Protein AF-0000000075182488 (afdb_homodimer)

pLDDT: mean 93.09, std 9.81, range [26.95, 98.88]

Organism: Armillaria gallica (NCBI:txid47427)

Foldseek 3Di:
DPPPPPPLFADDDDDAFDQWDWWAFQLGAIKIWGADPRKIWIDDDPWIKIWAFDPDKDWPPQPPPDDPVPTDIDTETEIDTPDADDLQNVLVVVVVVCSNVVQDFKHKYAYDPPHPCSVVNLCLCPVQVQWADRDPVCRRIIIGGQLSSLLVRSPDVCRNQFRDQPDDPVCPPDPDDDDFDWDFDDDPQATDIAGDFTADDDQQAWGGWAIDRRVRWIKTKGFHDCVDPVSVVLALQQCQDPVNCVFPVQHDDSVSSVVVSVVQNVDRFKTKIFIDINRHTFWMKMKGQPNNPSCCRFVHDADRLEMEMDIDGRHPVQDDLSSVLQVVLRVVSSSCNSDVPHFKYKYWTAPPDPCVSSCRHRAQWDQDDWGDDPVGITTIIIDGSVSSSNRRDRD/DPPPPPPLFADDDDDAFDQWDWWAFQLGAIKIWGADPRKIWIDDDPWIKIWAFDPDKDWPPQPPPDDPVPTDIDTETEIDTPDADDLQNVLVVVVVVCVNVVQDFKHKYAYDPPHPCSVVNLCLCPVQVQWADRDPVCRRIIIGGQLSSLLVRSPDPCRNQFRDQPPDPVCPPDPDDDDFDWDWDDDPQATDIAGDFGADPDQQAWGGWAIDRRVRWIKTKGFHDCVDPVSVVLALQQCQDPVNCVFPVQHDDSVSSVVVSVVQNVDRFKTKIFIDINRHTFWMKMKGQPNNPSNCRFVHDADRLEMEMDIDGRHPVQDDLSSVLQVVLRVVSSSCNSDVPHFKYKYWTAPPDPCVSSCRHRAQWDQDDWGDDPVGITTIIIDGSVSSSNRRDRD

Sequence (790 aa):
MSSTTTPVGYRAERFVTPAEQTFKLPDGSSVNSVDTEGVIAVTSDNSVITFAPQERVVRVSPYGIVNDDREVSEAVLLISSTTPVTTRDLWVSVYALWLRRNEEDVVPVVIDEKLSNAGELQNYFTHTGLGYVPDASNPTTLLLSRPAFWQSAGAPHGLSWLRDPVPSPTLAPLPSLFPYVQSFTRGPHVLTTHPLRPPKPAPGAVIYSRYIACLGELLTFTHIDASNPAHFEAYTRWQNSDRVNVGWREKGDDEHHRAYLKDRLADLHIMGFIVSWNGEAAGYGEMSWVKEDPMGTYVGGLGDYDQGTHLLVGEEKFRGRQRFTAIMTSMKHMCFLREPRTEVVVGEPRADLPIIPRLIAYLPQEFNREFELPHKRAVYFVLRRERFFQAAMLYMSSTTTPVGYRAERFVTPAEQTFKLPDGSSVNSVDTEGVIAVTSDNSVITFAPQERVVRVSPYGIVNDDREVSEAVLLISSTTPVTTRDLWVSVYALWLRRNEEDVVPVVIDEKLSNAGELQNYFTHTGLGYVPDASNPTTLLLSRPAFWQSAGAPHGLSWLRDPVPSPTLAPLPSLFPYVQSFTRGPHVLTTHPLRPPKPAPGAVIYSRYIACLGELLTFTHIDASNPAHFEAYTRWQNSDRVNVGWREKGDDEHHRAYLKDRLADLHIMGFIVSWNGEAAGYGEMSWVKEDPMGTYVGGLGDYDQGTHLLVGEEKFRGRQRFTAIMTSMKHMCFLREPRTEVVVGEPRADLPIIPRLIAYLPQEFNREFELPHKRAVYFVLRRERFFQAAMLY

Radius of gyration: 27.89 Å; Cα contacts (8 Å, |Δi|>4): 1580; chains: 2; bounding box: 76×80×60 Å

Structure (mmCIF, N/CA/C/O backbone):
data_AF-0000000075182488-model_v1
#
loop_
_entity.id
_entity.type
_entity.pdbx_description
1 polymer 'Acyltransferase MbtK/IucB-like conserved domain-containing protein'
#
loop_
_atom_site.group_PDB
_atom_site.id
_atom_site.type_symbol
_atom_site.label_atom_id
_atom_site.label_alt_id
_atom_site.label_comp_id
_atom_site.label_asym_id
_atom_site.label_entity_id
_atom_site.label_seq_id
_atom_site.pdbx_PDB_ins_code
_atom_site.Cartn_x
_atom_site.Cartn_y
_atom_site.Cartn_z
_atom_site.occupancy
_atom_site.B_iso_or_equiv
_atom_site.auth_seq_id
_atom_site.auth_comp_id
_atom_site.auth_asym_id
_atom_site.auth_atom_id
_atom_site.pdbx_PDB_model_num
ATOM 1 N N . MET A 1 1 ? 28.125 44.406 -16.016 1 27.44 1 MET A N 1
ATOM 2 C CA . MET A 1 1 ? 27.125 44.406 -14.938 1 27.44 1 MET A CA 1
ATOM 3 C C . MET A 1 1 ? 26.328 43.125 -14.945 1 27.44 1 MET A C 1
ATOM 5 O O . MET A 1 1 ? 25.391 42.969 -15.727 1 27.44 1 MET A O 1
ATOM 9 N N . SER A 1 2 ? 26.953 41.938 -14.789 1 29.91 2 SER A N 1
ATOM 10 C CA . SER A 1 2 ? 26.5 40.562 -14.961 1 29.91 2 SER A CA 1
ATOM 11 C C . SER A 1 2 ? 25.281 40.281 -14.078 1 29.91 2 SER A C 1
ATOM 13 O O . SER A 1 2 ? 25.375 40.375 -12.852 1 29.91 2 SER A O 1
ATOM 15 N N . SER A 1 3 ? 24.094 40.75 -14.5 1 34.66 3 SER A N 1
ATOM 16 C CA . SER A 1 3 ? 22.828 40.594 -13.797 1 34.66 3 SER A CA 1
ATOM 17 C C . SER A 1 3 ? 22.625 39.156 -13.312 1 34.66 3 SER A C 1
ATOM 19 O O . SER A 1 3 ? 22.625 38.219 -14.109 1 34.66 3 SER A O 1
ATOM 21 N N . THR A 1 4 ? 23.266 38.688 -12.266 1 39.47 4 THR A N 1
ATOM 22 C CA . THR A 1 4 ? 23.062 37.406 -11.609 1 39.47 4 THR A CA 1
ATOM 23 C C . THR A 1 4 ? 21.562 37.094 -11.508 1 39.47 4 THR A C 1
ATOM 25 O O . THR A 1 4 ? 20.859 37.656 -10.68 1 39.47 4 THR A O 1
ATOM 28 N N . THR A 1 5 ? 20.844 36.938 -12.617 1 42.41 5 THR A N 1
ATOM 29 C CA . THR A 1 5 ? 19.453 36.5 -12.688 1 42.41 5 THR A CA 1
ATOM 30 C C . THR A 1 5 ? 19.188 35.344 -11.734 1 42.41 5 THR A C 1
ATOM 32 O O . THR A 1 5 ? 19.797 34.281 -11.867 1 42.41 5 THR A O 1
ATOM 35 N N . THR A 1 6 ? 18.906 35.594 -10.469 1 49.25 6 THR A N 1
ATOM 36 C CA . THR A 1 6 ? 18.484 34.656 -9.445 1 49.25 6 THR A CA 1
ATOM 37 C C . THR A 1 6 ? 17.562 33.594 -10.031 1 49.25 6 THR A C 1
ATOM 39 O O . THR A 1 6 ? 16.562 33.906 -10.672 1 49.25 6 THR A O 1
ATOM 42 N N . PRO A 1 7 ? 18.109 32.438 -10.273 1 51.47 7 PRO A N 1
ATOM 43 C CA . PRO A 1 7 ? 17.297 31.375 -10.875 1 51.47 7 PRO A CA 1
ATOM 44 C C . PRO A 1 7 ? 15.883 31.312 -10.281 1 51.47 7 PRO A C 1
ATOM 46 O O . PRO A 1 7 ? 15.711 31.391 -9.062 1 51.47 7 PRO A O 1
ATOM 49 N N . VAL A 1 8 ? 14.781 31.641 -11.055 1 67.25 8 VAL A N 1
ATOM 50 C CA . VAL A 1 8 ? 13.336 31.734 -10.852 1 67.25 8 VAL A CA 1
ATOM 51 C C . VAL A 1 8 ? 12.766 30.344 -10.57 1 67.25 8 VAL A C 1
ATOM 53 O O . VAL A 1 8 ? 12.656 29.516 -11.477 1 67.25 8 VAL A O 1
ATOM 56 N N . GLY A 1 9 ? 13.32 29.5 -9.461 1 83.62 9 GLY A N 1
ATOM 57 C CA . GLY A 1 9 ? 12.711 28.219 -9.133 1 83.62 9 GLY A CA 1
ATOM 58 C C . GLY A 1 9 ? 13.18 27.656 -7.809 1 83.62 9 GLY A C 1
ATOM 59 O O . GLY A 1 9 ? 13.781 28.359 -7 1 83.62 9 GLY A O 1
ATOM 60 N N . TYR A 1 10 ? 12.859 26.516 -7.52 1 90.56 10 TYR A N 1
ATOM 61 C CA . TYR A 1 10 ? 13.156 25.844 -6.262 1 90.56 10 TYR A CA 1
ATOM 62 C C . TYR A 1 10 ? 14.625 25.438 -6.195 1 90.56 10 TYR A C 1
ATOM 64 O O . TYR A 1 10 ? 15.156 24.844 -7.145 1 90.56 10 TYR A O 1
ATOM 72 N N . ARG A 1 11 ? 15.281 25.812 -5.16 1 84.25 11 ARG A N 1
ATOM 73 C CA . ARG A 1 11 ? 16.609 25.328 -4.781 1 84.25 11 ARG A CA 1
ATOM 74 C C . ARG A 1 11 ? 16.656 24.969 -3.299 1 84.25 11 ARG A C 1
ATOM 76 O O . ARG A 1 11 ? 16.375 25.812 -2.443 1 84.25 11 ARG A O 1
ATOM 83 N N . ALA A 1 12 ? 17.062 23.797 -3.08 1 87.62 12 ALA A N 1
ATOM 84 C CA . ALA A 1 12 ? 17.156 23.375 -1.687 1 87.62 12 ALA A CA 1
ATOM 85 C C . ALA A 1 12 ? 18.25 24.141 -0.945 1 87.62 12 ALA A C 1
ATOM 87 O O . ALA A 1 12 ? 19.328 24.375 -1.492 1 87.62 12 ALA A O 1
ATOM 88 N N . GLU A 1 13 ? 17.891 24.531 0.187 1 86.38 13 GLU A N 1
ATOM 89 C CA . GLU A 1 13 ? 18.922 25.125 1.035 1 86.38 13 GLU A CA 1
ATOM 90 C C . GLU A 1 13 ? 19.844 24.062 1.603 1 86.38 13 GLU A C 1
ATOM 92 O O . GLU A 1 13 ? 19.406 23 2.021 1 86.38 13 GLU A O 1
ATOM 97 N N . ARG A 1 14 ? 21.078 24.422 1.642 1 85.31 14 ARG A N 1
ATOM 98 C CA . ARG A 1 14 ? 22.062 23.453 2.127 1 85.31 14 ARG A CA 1
ATOM 99 C C . ARG A 1 14 ? 22.109 23.453 3.65 1 85.31 14 ARG A C 1
ATOM 101 O O . ARG A 1 14 ? 22.062 24.5 4.281 1 85.31 14 ARG A O 1
ATOM 108 N N . PHE A 1 15 ? 22.094 22.312 4.148 1 90.38 15 PHE A N 1
ATOM 109 C CA . PHE A 1 15 ? 22.281 22.125 5.582 1 90.38 15 PHE A CA 1
ATOM 110 C C . PHE A 1 15 ? 23.469 21.219 5.852 1 90.38 15 PHE A C 1
ATOM 112 O O . PHE A 1 15 ? 23.5 20.078 5.395 1 90.38 15 PHE A O 1
ATOM 119 N N . VAL A 1 16 ? 24.406 21.766 6.551 1 92.94 16 VAL A N 1
ATOM 120 C CA . VAL A 1 16 ? 25.578 20.969 6.953 1 92.94 16 VAL A CA 1
ATOM 121 C C . VAL A 1 16 ? 25.453 20.594 8.422 1 92.94 16 VAL A C 1
ATOM 123 O O . VAL A 1 16 ? 25.438 21.469 9.297 1 92.94 16 VAL A O 1
ATOM 126 N N . THR A 1 17 ? 25.328 19.359 8.656 1 93.25 17 THR A N 1
ATOM 127 C CA . THR A 1 17 ? 25.25 18.875 10.031 1 93.25 17 THR A CA 1
ATOM 128 C C . THR A 1 17 ? 26.547 19.172 10.781 1 93.25 17 THR A C 1
ATOM 130 O O . THR A 1 17 ? 27.641 18.922 10.273 1 93.25 17 THR A O 1
ATOM 133 N N . PRO A 1 18 ? 26.422 19.688 12 1 95.25 18 PRO A N 1
ATOM 134 C CA . PRO A 1 18 ? 27.641 19.922 12.789 1 95.25 18 PRO A CA 1
ATOM 135 C C . PRO A 1 18 ? 28.406 18.641 13.109 1 95.25 18 PRO A C 1
ATOM 137 O O . PRO A 1 18 ? 27.844 17.547 13.008 1 95.25 18 PRO A O 1
ATOM 140 N N . ALA A 1 19 ? 29.641 18.828 13.477 1 96.5 19 ALA A N 1
ATOM 141 C CA . ALA A 1 19 ? 30.5 17.688 13.766 1 96.5 19 ALA A CA 1
ATOM 142 C C . ALA A 1 19 ? 29.859 16.781 14.82 1 96.5 19 ALA A C 1
ATOM 144 O O . ALA A 1 19 ? 29.969 15.555 14.734 1 96.5 19 ALA A O 1
ATOM 145 N N . GLU A 1 20 ? 29.297 17.359 15.781 1 97.19 20 GLU A N 1
ATOM 146 C CA . GLU A 1 20 ? 28.484 16.641 16.766 1 97.19 20 GLU A CA 1
ATOM 147 C C . GLU A 1 20 ? 27.047 17.156 16.781 1 97.19 20 GLU A C 1
ATOM 149 O O . GLU A 1 20 ? 26.828 18.359 16.812 1 97.19 20 GLU A O 1
ATOM 154 N N . GLN A 1 21 ? 26.141 16.234 16.703 1 95.88 21 GLN A N 1
ATOM 155 C CA . GLN A 1 21 ? 24.719 16.609 16.688 1 95.88 21 GLN A CA 1
ATOM 156 C C . GLN A 1 21 ? 23.891 15.625 17.5 1 95.88 21 GLN A C 1
ATOM 158 O O . GLN A 1 21 ? 24.078 14.406 17.422 1 95.88 21 GLN A O 1
ATOM 163 N N . THR A 1 22 ? 23.094 16.172 18.344 1 97.19 22 THR A N 1
ATOM 164 C CA . THR A 1 22 ? 22.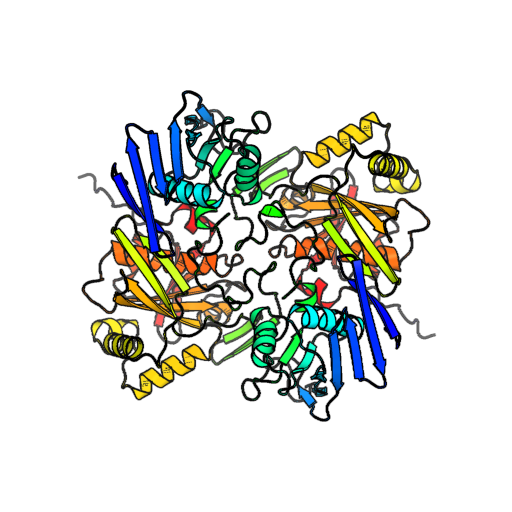047 15.383 18.984 1 97.19 22 THR A CA 1
ATOM 165 C C . THR A 1 22 ? 20.688 15.719 18.375 1 97.19 22 THR A C 1
ATOM 167 O O . THR A 1 22 ? 20.359 16.891 18.172 1 97.19 22 THR A O 1
ATOM 170 N N . PHE A 1 23 ? 19.938 14.742 17.984 1 97.44 23 PHE A N 1
ATOM 171 C CA . PHE A 1 23 ? 18.609 14.961 17.422 1 97.44 23 PHE A CA 1
ATOM 172 C C . PHE A 1 23 ? 17.609 14.016 18.047 1 97.44 23 PHE A C 1
ATOM 174 O O . PHE A 1 23 ? 17.969 13.086 18.781 1 97.44 23 PHE A O 1
ATOM 181 N N . LYS A 1 24 ? 16.328 14.289 17.812 1 97.62 24 LYS A N 1
ATOM 182 C CA . LYS A 1 24 ? 15.25 13.492 18.375 1 97.62 24 LYS A CA 1
ATOM 183 C C . LYS A 1 24 ? 14.602 12.609 17.312 1 97.62 24 LYS A C 1
ATOM 185 O O . LYS A 1 24 ? 14.422 13.039 16.172 1 97.62 24 LYS A O 1
ATOM 190 N N . LEU A 1 25 ? 14.289 11.414 17.719 1 97.56 25 LEU A N 1
ATOM 191 C CA . LEU A 1 25 ? 13.469 10.523 16.906 1 97.56 25 LEU A CA 1
ATOM 192 C C . LEU A 1 25 ? 11.992 10.891 17.016 1 97.56 25 LEU A C 1
ATOM 194 O O . LEU A 1 25 ? 11.617 11.703 17.875 1 97.56 25 LEU A O 1
ATOM 198 N N . PRO A 1 26 ? 11.133 10.344 16.172 1 95.75 26 PRO A N 1
ATOM 199 C CA . PRO A 1 26 ? 9.711 10.695 16.203 1 95.75 26 PRO A CA 1
ATOM 200 C C . PRO A 1 26 ? 9.055 10.43 17.547 1 95.75 26 PRO A C 1
ATOM 202 O O . PRO A 1 26 ? 8.07 11.078 17.906 1 95.75 26 PRO A O 1
ATOM 205 N N . ASP A 1 27 ? 9.586 9.477 18.312 1 94.12 27 ASP A N 1
ATOM 206 C CA . ASP A 1 27 ? 9.008 9.156 19.609 1 94.12 27 ASP A CA 1
ATOM 207 C C . ASP A 1 27 ? 9.586 10.031 20.703 1 94.12 27 ASP A C 1
ATOM 209 O O . ASP A 1 27 ? 9.281 9.852 21.891 1 94.12 27 ASP A O 1
ATOM 213 N N . GLY A 1 28 ? 10.484 10.891 20.359 1 95.06 28 GLY A N 1
ATOM 214 C CA . GLY A 1 28 ? 11.039 11.844 21.312 1 95.06 28 GLY A CA 1
ATOM 215 C C . GLY A 1 28 ? 12.375 11.414 21.875 1 95.06 28 GLY A C 1
ATOM 216 O O . GLY A 1 28 ? 13.047 12.195 22.547 1 95.06 28 GLY A O 1
ATOM 217 N N . SER A 1 29 ? 12.789 10.219 21.609 1 96 29 SER A N 1
ATOM 218 C CA . SER A 1 29 ? 14.078 9.766 22.125 1 96 29 SER A CA 1
ATOM 219 C C . SER A 1 29 ? 15.227 10.453 21.406 1 96 29 SER A C 1
ATOM 221 O O . SER A 1 29 ? 15.086 10.875 20.25 1 96 29 SER A O 1
ATOM 223 N N . SER A 1 30 ? 16.328 10.516 22.094 1 97 30 SER A N 1
ATOM 224 C CA . SER A 1 30 ? 17.469 11.266 21.562 1 97 30 SER A CA 1
ATOM 225 C C . SER A 1 30 ? 18.531 10.328 20.984 1 97 30 SER A C 1
ATOM 227 O O . SER A 1 30 ? 18.734 9.227 21.484 1 97 30 SER A O 1
ATOM 229 N N . VAL A 1 31 ? 19.188 10.766 19.969 1 97.94 31 VAL A N 1
ATOM 230 C CA . VAL A 1 31 ? 20.281 10.078 19.312 1 97.94 31 VAL A CA 1
ATOM 231 C C . VAL A 1 31 ? 21.453 11.047 19.109 1 97.94 31 VAL A C 1
ATOM 233 O O . VAL A 1 31 ? 21.25 12.203 18.719 1 97.94 31 VAL A O 1
ATOM 236 N N . ASN A 1 32 ? 22.609 10.602 19.422 1 98.06 32 ASN A N 1
ATOM 237 C CA . ASN A 1 32 ? 23.797 11.414 19.203 1 98.06 32 ASN A CA 1
ATOM 238 C C . ASN A 1 32 ? 24.625 10.875 18.031 1 98.06 32 ASN A C 1
ATOM 240 O O . ASN A 1 32 ? 24.797 9.664 17.891 1 98.06 32 ASN A O 1
ATOM 244 N N . SER A 1 33 ? 25.094 11.703 17.188 1 97.69 33 SER A N 1
ATOM 245 C CA . SER A 1 33 ? 25.984 11.328 16.094 1 97.69 33 SER A CA 1
ATOM 246 C C . SER A 1 33 ? 27.188 12.266 16.016 1 97.69 33 SER A C 1
ATOM 248 O O . SER A 1 33 ? 27.047 13.477 16.203 1 97.69 33 SER A O 1
ATOM 250 N N . VAL A 1 34 ? 28.344 11.742 15.797 1 98.06 34 VAL A N 1
ATOM 251 C CA . VAL A 1 34 ? 29.594 12.5 15.711 1 98.06 34 VAL A CA 1
ATOM 252 C C . VAL A 1 34 ? 30.328 12.133 14.422 1 98.06 34 VAL A C 1
ATOM 254 O O . VAL A 1 34 ? 30.438 10.953 14.078 1 98.06 34 VAL A O 1
ATOM 257 N N . ASP A 1 35 ? 30.75 13.102 13.703 1 97.5 35 ASP A N 1
ATOM 258 C CA . ASP A 1 35 ? 31.578 12.922 12.516 1 97.5 35 ASP A CA 1
ATOM 259 C C . ASP A 1 35 ? 33.031 13.328 12.789 1 97.5 35 ASP A C 1
ATOM 261 O O . ASP A 1 35 ? 33.312 14.508 13.008 1 97.5 35 ASP A O 1
ATOM 265 N N . THR A 1 36 ? 33.844 12.43 12.875 1 96.69 36 THR A N 1
ATOM 266 C CA . THR A 1 36 ? 35.281 12.68 13.047 1 96.69 36 THR A CA 1
ATOM 267 C C . THR A 1 36 ? 36.062 12.289 11.789 1 96.69 36 THR A C 1
ATOM 269 O O . THR A 1 36 ? 36.375 11.117 11.602 1 96.69 36 THR A O 1
ATOM 272 N N . GLU A 1 37 ? 36.438 13.281 10.922 1 94.12 37 GLU A N 1
ATOM 273 C CA . GLU A 1 37 ? 37.219 13.094 9.695 1 94.12 37 GLU A CA 1
ATOM 274 C C . GLU A 1 37 ? 36.562 12.062 8.781 1 94.12 37 GLU A C 1
ATOM 276 O O . GLU A 1 37 ? 37.219 11.141 8.297 1 94.12 37 GLU A O 1
ATOM 281 N N . GLY A 1 38 ? 35.25 12.094 8.773 1 94.25 38 GLY A N 1
ATOM 282 C CA . GLY A 1 38 ? 34.531 11.25 7.836 1 94.25 38 GLY A CA 1
ATOM 283 C C . GLY A 1 38 ? 33.938 10 8.477 1 94.25 38 GLY A C 1
ATOM 284 O O . GLY A 1 38 ? 33.094 9.336 7.879 1 94.25 38 GLY A O 1
ATOM 285 N N . VAL A 1 39 ? 34.406 9.656 9.633 1 97.88 39 VAL A N 1
ATOM 286 C CA . VAL A 1 39 ? 33.875 8.531 10.375 1 97.88 39 VAL A CA 1
ATOM 287 C C . VAL A 1 39 ? 32.688 8.992 11.211 1 97.88 39 VAL A C 1
ATOM 289 O O . VAL A 1 39 ? 32.812 9.852 12.086 1 97.88 39 VAL A O 1
ATOM 292 N N . ILE A 1 40 ? 31.516 8.445 10.984 1 98.31 40 ILE A N 1
ATOM 293 C CA . ILE A 1 40 ? 30.297 8.828 11.68 1 98.31 40 ILE A CA 1
ATOM 294 C C . ILE A 1 40 ? 29.984 7.797 12.766 1 98.31 40 ILE A C 1
ATOM 296 O O . ILE A 1 40 ? 29.766 6.621 12.461 1 98.31 40 ILE A O 1
ATOM 300 N N . ALA A 1 41 ? 30 8.18 13.953 1 98.31 41 ALA A N 1
ATOM 301 C CA . ALA A 1 41 ? 29.594 7.34 15.078 1 98.31 41 ALA A CA 1
ATOM 302 C C . ALA A 1 41 ? 28.234 7.75 15.617 1 98.31 41 ALA A C 1
ATOM 304 O O . ALA A 1 41 ? 27.984 8.93 15.891 1 98.31 41 ALA A O 1
ATOM 305 N N . VAL A 1 42 ? 27.359 6.828 15.727 1 98.38 42 VAL A N 1
ATOM 306 C CA . VAL A 1 42 ? 26 7.078 16.188 1 98.38 42 VAL A CA 1
ATOM 307 C C . VAL A 1 42 ? 25.75 6.34 17.5 1 98.38 42 VAL A C 1
ATOM 309 O O . VAL A 1 42 ? 25.969 5.129 17.594 1 98.38 42 VAL A O 1
ATOM 312 N N . THR A 1 43 ? 25.359 7.047 18.469 1 97.12 43 THR A N 1
ATOM 313 C CA . THR A 1 43 ? 25.078 6.488 19.781 1 97.12 43 THR A CA 1
ATOM 314 C C . THR A 1 43 ? 23.609 6.633 20.141 1 97.12 43 THR A C 1
ATOM 316 O O . THR A 1 43 ? 23.062 7.746 20.141 1 97.12 43 THR A O 1
ATOM 319 N N . SER A 1 44 ? 22.984 5.57 20.312 1 92.81 44 SER A N 1
ATOM 320 C CA . SER A 1 44 ? 21.609 5.512 20.766 1 92.81 44 SER A CA 1
ATOM 321 C C . SER A 1 44 ? 21.406 4.414 21.812 1 92.81 44 SER A C 1
ATOM 323 O O . SER A 1 44 ? 21.734 3.248 21.562 1 92.81 44 SER A O 1
ATOM 325 N N . ASP A 1 45 ? 20.844 4.797 22.938 1 87.81 45 ASP A N 1
ATOM 326 C CA . ASP A 1 45 ? 20.719 3.867 24.062 1 87.81 45 ASP A CA 1
ATOM 327 C C . ASP A 1 45 ? 22.047 3.154 24.344 1 87.81 45 ASP A C 1
ATOM 329 O O . ASP A 1 45 ? 23.062 3.801 24.578 1 87.81 45 ASP A O 1
ATOM 333 N N . ASN A 1 46 ? 22.047 1.848 24.203 1 85.38 46 ASN A N 1
ATOM 334 C CA . ASN A 1 46 ? 23.25 1.117 24.562 1 85.38 46 ASN A CA 1
ATOM 335 C C . ASN A 1 46 ? 24 0.621 23.328 1 85.38 46 ASN A C 1
ATOM 337 O O . ASN A 1 46 ? 24.859 -0.25 23.422 1 85.38 46 ASN A O 1
ATOM 341 N N . SER A 1 47 ? 23.719 1.289 22.203 1 92.31 47 SER A N 1
ATOM 342 C CA . SER A 1 47 ? 24.344 0.841 20.969 1 92.31 47 SER A CA 1
ATOM 343 C C . SER A 1 47 ? 25.188 1.95 20.344 1 92.31 47 SER A C 1
ATOM 345 O O . SER A 1 47 ? 24.797 3.123 20.391 1 92.31 47 SER A O 1
ATOM 347 N N . VAL A 1 48 ? 26.344 1.57 19.875 1 96.81 48 VAL A N 1
ATOM 348 C CA . VAL A 1 48 ? 27.172 2.482 19.094 1 96.81 48 VAL A CA 1
ATOM 349 C C . VAL A 1 48 ? 27.484 1.871 17.734 1 96.81 48 VAL A C 1
ATOM 351 O O . VAL A 1 48 ? 28.109 0.812 17.641 1 96.81 48 VAL A O 1
ATOM 354 N N . ILE A 1 49 ? 27.031 2.451 16.719 1 98.19 49 ILE A N 1
ATOM 355 C CA . ILE A 1 49 ? 27.266 1.997 15.352 1 98.19 49 ILE A CA 1
ATOM 356 C C . ILE A 1 49 ? 28.125 3.027 14.609 1 98.19 49 ILE A C 1
ATOM 358 O O . ILE A 1 49 ? 27.891 4.234 14.742 1 98.19 49 ILE A O 1
ATOM 362 N N . THR A 1 50 ? 29.094 2.557 13.883 1 98.56 50 THR A N 1
ATOM 363 C CA . THR A 1 50 ? 30 3.443 13.172 1 98.56 50 THR A CA 1
ATOM 364 C C . THR A 1 50 ? 29.922 3.211 11.664 1 98.56 50 THR A C 1
ATOM 366 O O . THR A 1 50 ? 29.844 2.068 11.211 1 98.56 50 THR A O 1
ATOM 369 N N . PHE A 1 51 ? 29.906 4.258 10.891 1 98.75 51 PHE A N 1
ATOM 370 C CA . PHE A 1 51 ? 30.125 4.273 9.445 1 98.75 51 PHE A CA 1
ATOM 371 C C . PHE A 1 51 ? 31.516 4.801 9.109 1 98.75 51 PHE A C 1
ATOM 373 O O . PHE A 1 51 ? 31.797 5.988 9.289 1 98.75 51 PHE A O 1
ATOM 380 N N . ALA A 1 52 ? 32.375 4 8.617 1 98.62 52 ALA A N 1
ATOM 381 C CA . ALA A 1 52 ? 33.75 4.406 8.336 1 98.62 52 ALA A CA 1
ATOM 382 C C . ALA A 1 52 ? 34.094 4.25 6.855 1 98.62 52 ALA A C 1
ATOM 384 O O . ALA A 1 52 ? 33.969 3.156 6.297 1 98.62 52 ALA A O 1
ATOM 385 N N . PRO A 1 53 ? 34.5 5.301 6.254 1 98.19 53 PRO A N 1
ATOM 386 C CA . PRO A 1 53 ? 34.875 5.18 4.844 1 98.19 53 PRO A CA 1
ATOM 387 C C . PRO A 1 53 ? 36.031 4.223 4.625 1 98.19 53 PRO A C 1
ATOM 389 O O . PRO A 1 53 ? 37 4.207 5.414 1 98.19 53 PRO A O 1
ATOM 392 N N . GLN A 1 54 ? 35.906 3.441 3.609 1 97.69 54 GLN A N 1
ATOM 393 C CA . GLN A 1 54 ? 36.938 2.502 3.203 1 97.69 54 GLN A CA 1
ATOM 394 C C . GLN A 1 54 ? 37.688 3.004 1.969 1 97.69 54 GLN A C 1
ATOM 396 O O . GLN A 1 54 ? 37.281 3.99 1.35 1 97.69 54 GLN A O 1
ATOM 401 N N . GLU A 1 55 ? 38.75 2.346 1.646 1 97.06 55 GLU A N 1
ATOM 402 C CA . GLU A 1 55 ? 39.5 2.678 0.441 1 97.06 55 GLU A CA 1
ATOM 403 C C . GLU A 1 55 ? 38.75 2.238 -0.816 1 97.06 55 GLU A C 1
ATOM 405 O O . GLU A 1 55 ? 38.844 2.898 -1.854 1 97.06 55 GLU A O 1
ATOM 410 N N . ARG A 1 56 ? 38.062 1.217 -0.616 1 96 56 ARG A N 1
ATOM 411 C CA . ARG A 1 56 ? 37.312 0.673 -1.736 1 96 56 ARG A CA 1
ATOM 412 C C . ARG A 1 56 ? 36.219 1.642 -2.18 1 96 56 ARG A C 1
ATOM 414 O O . ARG A 1 56 ? 35.5 2.205 -1.346 1 96 56 ARG A O 1
ATOM 421 N N . VAL A 1 57 ? 36.094 1.844 -3.492 1 96.12 57 VAL A N 1
ATOM 422 C CA . VAL A 1 57 ? 35.062 2.684 -4.066 1 96.12 57 VAL A CA 1
ATOM 423 C C . VAL A 1 57 ? 34.125 1.839 -4.945 1 96.12 57 VAL A C 1
ATOM 425 O O . VAL A 1 57 ? 34.562 0.832 -5.512 1 96.12 57 VAL A O 1
ATOM 428 N N . VAL A 1 58 ? 32.906 2.205 -4.977 1 95.56 58 VAL A N 1
ATOM 429 C CA . VAL A 1 58 ? 31.953 1.507 -5.82 1 95.56 58 VAL A CA 1
ATOM 430 C C . VAL A 1 58 ? 31.109 2.52 -6.594 1 95.56 58 VAL A C 1
ATOM 432 O O . VAL A 1 58 ? 30.922 3.654 -6.145 1 95.56 58 VAL A O 1
ATOM 435 N N . ARG A 1 59 ? 30.688 2.082 -7.742 1 95 59 ARG A N 1
ATOM 436 C CA . ARG A 1 59 ? 29.812 2.908 -8.57 1 95 59 ARG A CA 1
ATOM 437 C C . ARG A 1 59 ? 28.484 3.186 -7.863 1 95 59 ARG A C 1
ATOM 439 O O . ARG A 1 59 ? 27.828 2.264 -7.371 1 95 59 ARG A O 1
ATOM 446 N N . VAL A 1 60 ? 28.094 4.516 -7.852 1 94.81 60 VAL A N 1
ATOM 447 C CA . VAL A 1 60 ? 26.828 4.871 -7.227 1 94.81 60 VAL A CA 1
ATOM 448 C C . VAL A 1 60 ? 25.859 5.395 -8.281 1 94.81 60 VAL A C 1
ATOM 450 O O . VAL A 1 60 ? 24.641 5.449 -8.055 1 94.81 60 VAL A O 1
ATOM 453 N N . SER A 1 61 ? 26.453 5.848 -9.406 1 93.62 61 SER A N 1
ATOM 454 C CA . SER A 1 61 ? 25.547 6.238 -10.492 1 93.62 61 SER A CA 1
ATOM 455 C C . SER A 1 61 ? 24.688 5.062 -10.953 1 93.62 61 SER A C 1
ATOM 457 O O . SER A 1 61 ? 25.125 3.912 -10.898 1 93.62 61 SER A O 1
ATOM 459 N N . PRO A 1 62 ? 23.484 5.34 -11.391 1 88.31 62 PRO A N 1
ATOM 460 C CA . PRO A 1 62 ? 22.547 4.266 -11.742 1 88.31 62 PRO A CA 1
ATOM 461 C C . PRO A 1 62 ? 23.094 3.34 -12.828 1 88.31 62 PRO A C 1
ATOM 463 O O . PRO A 1 62 ? 23.391 3.789 -13.938 1 88.31 62 PRO A O 1
ATOM 466 N N . TYR A 1 63 ? 23.125 2.098 -12.453 1 83.69 63 TYR A N 1
ATOM 467 C CA . TYR A 1 63 ? 23.609 1.089 -13.383 1 83.69 63 TYR A CA 1
ATOM 468 C C . TYR A 1 63 ? 22.672 0.968 -14.586 1 83.69 63 TYR A C 1
ATOM 470 O O . TYR A 1 63 ? 21.453 0.979 -14.445 1 83.69 63 TYR A O 1
ATOM 478 N N . GLY A 1 64 ? 23.25 0.889 -15.727 1 83.12 64 GLY A N 1
ATOM 479 C CA . GLY A 1 64 ? 22.484 0.68 -16.938 1 83.12 64 GLY A CA 1
ATOM 480 C C . GLY A 1 64 ? 21.953 1.968 -17.531 1 83.12 64 GLY A C 1
ATOM 481 O O . GLY A 1 64 ? 21.562 2.004 -18.703 1 83.12 64 GLY A O 1
ATOM 482 N N . ILE A 1 65 ? 21.906 2.943 -16.75 1 88.88 65 ILE A N 1
ATOM 483 C CA . ILE A 1 65 ? 21.375 4.211 -17.219 1 88.88 65 ILE A CA 1
ATOM 484 C C . ILE A 1 65 ? 22.516 5.152 -17.578 1 88.88 65 ILE A C 1
ATOM 486 O O . ILE A 1 65 ? 22.578 5.652 -18.719 1 88.88 65 ILE A O 1
ATOM 490 N N . VAL A 1 66 ? 23.391 5.32 -16.625 1 92.25 66 VAL A N 1
ATOM 491 C CA . VAL A 1 66 ? 24.484 6.262 -16.812 1 92.25 66 VAL A CA 1
ATOM 492 C C . VAL A 1 66 ? 25.641 5.582 -17.562 1 92.25 66 VAL A C 1
ATOM 494 O O . VAL A 1 66 ? 26.078 4.5 -17.156 1 92.25 66 VAL A O 1
ATOM 497 N N . ASN A 1 67 ? 26.125 6.219 -18.5 1 93.25 67 ASN A N 1
ATOM 498 C CA . ASN A 1 67 ? 27.25 5.703 -19.281 1 93.25 67 ASN A CA 1
ATOM 499 C C . ASN A 1 67 ? 28.516 5.625 -18.438 1 93.25 67 ASN A C 1
ATOM 501 O O . ASN A 1 67 ? 28.688 6.379 -17.484 1 93.25 67 ASN A O 1
ATOM 505 N N . ASP A 1 68 ? 29.391 4.77 -18.859 1 92.25 68 ASP A N 1
ATOM 506 C CA . ASP A 1 68 ? 30.609 4.523 -18.109 1 92.25 68 ASP A CA 1
ATOM 507 C C . ASP A 1 68 ? 31.469 5.789 -18.031 1 92.25 68 ASP A C 1
ATOM 509 O O . ASP A 1 68 ? 32.156 6.016 -17.031 1 92.25 68 ASP A O 1
ATOM 513 N N . ASP A 1 69 ? 31.375 6.57 -19.031 1 94.56 69 ASP A N 1
ATOM 514 C CA . ASP A 1 69 ? 32.219 7.762 -19.062 1 94.56 69 ASP A CA 1
ATOM 515 C C . ASP A 1 69 ? 31.703 8.828 -18.109 1 94.56 69 ASP A C 1
ATOM 517 O O . ASP A 1 69 ? 32.406 9.789 -17.797 1 94.56 69 ASP A O 1
ATOM 521 N N . ARG A 1 70 ? 30.547 8.648 -17.641 1 95.81 70 ARG A N 1
ATOM 522 C CA . ARG A 1 70 ? 29.953 9.609 -16.719 1 95.81 70 ARG A CA 1
ATOM 523 C C . ARG A 1 70 ? 29.734 8.984 -15.344 1 95.81 70 ARG A C 1
ATOM 525 O O . ARG A 1 70 ? 29.047 9.555 -14.492 1 95.81 70 ARG A O 1
ATOM 53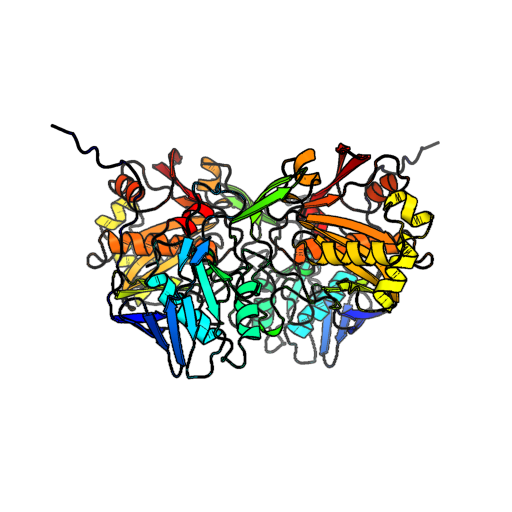2 N N . GLU A 1 71 ? 30.266 7.824 -15.164 1 94.5 71 GLU A N 1
ATOM 533 C CA . GLU A 1 71 ? 30 7.121 -13.906 1 94.5 71 GLU A CA 1
ATOM 534 C C . GLU A 1 71 ? 30.547 7.906 -12.719 1 94.5 71 GLU A C 1
ATOM 536 O O . GLU A 1 71 ? 31.578 8.586 -12.828 1 94.5 71 GLU A O 1
ATOM 541 N N . VAL A 1 72 ? 29.812 7.891 -11.648 1 95.81 72 VAL A N 1
ATOM 542 C CA . VAL A 1 72 ? 30.25 8.453 -10.375 1 95.81 72 VAL A CA 1
ATOM 543 C C . VAL A 1 72 ? 30.422 7.344 -9.344 1 95.81 72 VAL A C 1
ATOM 545 O O . VAL A 1 72 ? 29.578 6.445 -9.242 1 95.81 72 VAL A O 1
ATOM 548 N N . SER A 1 73 ? 31.562 7.34 -8.609 1 96.31 73 SER A N 1
ATOM 549 C CA . SER A 1 73 ? 31.844 6.352 -7.578 1 96.31 73 SER A CA 1
ATOM 550 C C . SER A 1 73 ? 32.094 7.016 -6.23 1 96.31 73 SER A C 1
ATOM 552 O O . SER A 1 73 ? 32.438 8.203 -6.172 1 96.31 73 SER A O 1
ATOM 554 N N . GLU A 1 74 ? 31.844 6.285 -5.211 1 96.62 74 GLU A N 1
ATOM 555 C CA . GLU A 1 74 ? 32.062 6.77 -3.85 1 96.62 74 GLU A CA 1
ATOM 556 C C . GLU A 1 74 ? 32.688 5.688 -2.975 1 96.62 74 GLU A C 1
ATOM 558 O O . GLU A 1 74 ? 32.562 4.496 -3.271 1 96.62 74 GLU A O 1
ATOM 563 N N . ALA A 1 75 ? 33.344 6.148 -1.945 1 97.56 75 ALA A N 1
ATOM 564 C CA . ALA A 1 75 ? 33.938 5.23 -0.976 1 97.56 75 ALA A CA 1
ATOM 565 C C . ALA A 1 75 ? 32.844 4.445 -0.234 1 97.56 75 ALA A C 1
ATOM 567 O O . ALA A 1 75 ? 31.828 5.004 0.146 1 97.56 75 ALA A O 1
ATOM 568 N N . VAL A 1 76 ? 33.125 3.148 -0.059 1 98.12 76 VAL A N 1
ATOM 569 C CA . VAL A 1 76 ? 32.219 2.299 0.697 1 98.12 76 VAL A CA 1
ATOM 570 C C . VAL A 1 76 ? 32.344 2.621 2.186 1 98.12 76 VAL A C 1
ATOM 572 O O . VAL A 1 76 ? 33.438 2.807 2.709 1 98.12 76 VAL A O 1
ATOM 575 N N . LEU A 1 77 ? 31.219 2.742 2.865 1 98.69 77 LEU A N 1
ATOM 576 C CA . LEU A 1 77 ? 31.203 2.891 4.316 1 98.69 77 LEU A CA 1
ATOM 577 C C . LEU A 1 77 ? 31.078 1.535 5.004 1 98.69 77 LEU A C 1
ATOM 579 O O . LEU A 1 77 ? 30.156 0.769 4.707 1 98.69 77 LEU A O 1
ATOM 583 N N . LEU A 1 78 ? 31.969 1.258 5.895 1 98.75 78 LEU A N 1
ATOM 584 C CA . LEU A 1 78 ? 31.875 0.062 6.723 1 98.75 78 LEU A CA 1
ATOM 585 C C . LEU A 1 78 ? 30.984 0.313 7.945 1 98.75 78 LEU A C 1
ATOM 587 O O . LEU A 1 78 ? 31.25 1.23 8.727 1 98.75 78 LEU A O 1
ATOM 591 N N . ILE A 1 79 ? 29.938 -0.422 8.07 1 98.75 79 ILE A N 1
ATOM 592 C CA . ILE A 1 79 ? 29.094 -0.378 9.258 1 98.75 79 ILE A CA 1
ATOM 593 C C . ILE A 1 79 ? 29.625 -1.353 10.305 1 98.75 79 ILE A C 1
ATOM 595 O O . ILE A 1 79 ? 29.625 -2.566 10.094 1 98.75 79 ILE A O 1
ATOM 599 N N . SER A 1 80 ? 30.031 -0.872 11.391 1 98.5 80 SER A N 1
ATOM 600 C CA . SER A 1 80 ? 30.594 -1.705 12.453 1 98.5 80 SER A CA 1
ATOM 601 C C . SER A 1 80 ? 30.062 -1.279 13.82 1 98.5 80 SER A C 1
ATOM 603 O O . SER A 1 80 ? 29.469 -0.214 13.953 1 98.5 80 SER A O 1
ATOM 605 N N . SER A 1 81 ? 30.172 -2.139 14.75 1 97.44 81 SER A N 1
ATOM 606 C CA . SER A 1 81 ? 29.781 -1.872 16.125 1 97.44 81 SER A CA 1
ATOM 607 C C . SER A 1 81 ? 30.531 -2.766 17.109 1 97.44 81 SER A C 1
ATOM 609 O O . SER A 1 81 ? 30.922 -3.887 16.766 1 97.44 81 SER A O 1
ATOM 611 N N . THR A 1 82 ? 30.797 -2.273 18.297 1 91.75 82 THR A N 1
ATOM 612 C CA . THR A 1 82 ? 31.406 -3.062 19.359 1 91.75 82 THR A CA 1
ATOM 613 C C . THR A 1 82 ? 30.344 -3.672 20.266 1 91.75 82 THR A C 1
ATOM 615 O O . THR A 1 82 ? 30.656 -4.43 21.188 1 91.75 82 THR A O 1
ATOM 618 N N . THR A 1 83 ? 29.109 -3.334 20.031 1 91.31 83 THR A N 1
ATOM 619 C CA . THR A 1 83 ? 27.953 -3.857 20.75 1 91.31 83 THR A CA 1
ATOM 620 C C . THR A 1 83 ? 27.016 -4.602 19.812 1 91.31 83 THR A C 1
ATOM 622 O O . THR A 1 83 ? 27.094 -4.441 18.594 1 91.31 83 THR A O 1
ATOM 625 N N . PRO A 1 84 ? 26.219 -5.492 20.422 1 91.62 84 PRO A N 1
ATOM 626 C CA . PRO A 1 84 ? 25.203 -6.109 19.578 1 91.62 84 PRO A CA 1
ATOM 627 C C . PRO A 1 84 ? 24.297 -5.086 18.906 1 91.62 84 PRO A C 1
ATOM 629 O O . PRO A 1 84 ? 23.953 -4.059 19.5 1 91.62 84 PRO A O 1
ATOM 632 N N . VAL A 1 85 ? 23.922 -5.34 17.656 1 94.19 85 VAL A N 1
ATOM 633 C CA . VAL A 1 85 ? 23.141 -4.402 16.844 1 94.19 85 VAL A CA 1
ATOM 634 C C . VAL A 1 85 ? 21.797 -5.027 16.469 1 94.19 85 VAL A C 1
ATOM 636 O O . VAL A 1 85 ? 21.766 -6.137 15.93 1 94.19 85 VAL A O 1
ATOM 639 N N . THR A 1 86 ? 20.734 -4.41 16.797 1 93.44 86 THR A N 1
ATOM 640 C CA . THR A 1 86 ? 19.406 -4.809 16.328 1 93.44 86 THR A CA 1
ATOM 641 C C . THR A 1 86 ? 19.031 -4.047 15.062 1 93.44 86 THR A C 1
ATOM 643 O O . THR A 1 86 ? 19.703 -3.084 14.688 1 93.44 86 THR A O 1
ATOM 646 N N . THR A 1 87 ? 17.969 -4.453 14.383 1 93.12 87 THR A N 1
ATOM 647 C CA . THR A 1 87 ? 17.484 -3.727 13.211 1 93.12 87 THR A CA 1
ATOM 648 C C . THR A 1 87 ? 17.016 -2.326 13.602 1 93.12 87 THR A C 1
ATOM 650 O O . THR A 1 87 ? 17.141 -1.384 12.812 1 93.12 87 THR A O 1
ATOM 653 N N . ARG A 1 88 ? 16.484 -2.176 14.789 1 93.56 88 ARG A N 1
ATOM 654 C CA . ARG A 1 88 ? 16.109 -0.86 15.281 1 93.56 88 ARG A CA 1
ATOM 655 C C . ARG A 1 88 ? 17.312 0.068 15.375 1 93.56 88 ARG A C 1
ATOM 657 O O . ARG A 1 88 ? 17.25 1.212 14.922 1 93.56 88 ARG A O 1
ATOM 664 N N . ASP A 1 89 ? 18.375 -0.416 15.984 1 95.81 89 ASP A N 1
ATOM 665 C CA . ASP A 1 89 ? 19.609 0.36 16.109 1 95.81 89 ASP A CA 1
ATOM 666 C C . ASP A 1 89 ? 20.125 0.793 14.734 1 95.81 89 ASP A C 1
ATOM 668 O O . ASP A 1 89 ? 20.578 1.929 14.562 1 95.81 89 ASP A O 1
ATOM 672 N N . LEU A 1 90 ? 20.047 -0.158 13.875 1 96.69 90 LEU A N 1
ATOM 673 C CA . LEU A 1 90 ? 20.547 0.116 12.531 1 96.69 90 LEU A CA 1
ATOM 674 C C . LEU A 1 90 ? 19.703 1.195 11.859 1 96.69 90 LEU A C 1
ATOM 676 O O . LEU A 1 90 ? 20.25 2.111 11.234 1 96.69 90 LEU A O 1
ATOM 680 N N . TRP A 1 91 ? 18.406 1.116 11.945 1 96.56 91 TRP A N 1
ATOM 681 C CA . TRP A 1 91 ? 17.531 2.127 11.359 1 96.56 91 TRP A CA 1
ATOM 682 C C . TRP A 1 91 ? 17.844 3.51 11.914 1 96.56 91 TRP A C 1
ATOM 684 O O . TRP A 1 91 ? 17.938 4.484 11.164 1 96.56 91 TRP A O 1
ATOM 694 N N . VAL A 1 92 ? 18 3.584 13.18 1 97.75 92 VAL A N 1
ATOM 695 C CA . VAL A 1 92 ? 18.312 4.84 13.852 1 97.75 92 VAL A CA 1
ATOM 696 C C . VAL A 1 92 ? 19.641 5.391 13.336 1 97.75 92 VAL A C 1
ATOM 698 O O . VAL A 1 92 ? 19.766 6.594 13.102 1 97.75 92 VAL A O 1
ATOM 701 N N . SER A 1 93 ? 20.578 4.547 13.211 1 98.19 93 SER A N 1
ATOM 702 C CA . SER A 1 93 ? 21.875 4.98 12.719 1 98.19 93 SER A CA 1
ATOM 703 C C . SER A 1 93 ? 21.797 5.461 11.273 1 98.19 93 SER A C 1
ATOM 705 O O . SER A 1 93 ? 22.5 6.402 10.891 1 98.19 93 SER A O 1
ATOM 707 N N . VAL A 1 94 ? 21.016 4.785 10.477 1 98.44 94 VAL A N 1
ATOM 708 C CA . VAL A 1 94 ? 20.812 5.215 9.102 1 98.44 94 VAL A CA 1
ATOM 709 C C . VAL A 1 94 ? 20.141 6.59 9.086 1 98.44 94 VAL A C 1
ATOM 711 O O . VAL A 1 94 ? 20.469 7.43 8.242 1 98.44 94 VAL A O 1
ATOM 714 N N . TYR A 1 95 ? 19.219 6.828 10.055 1 98.38 95 TYR A N 1
ATOM 715 C CA . TYR A 1 95 ? 18.609 8.148 10.211 1 98.38 95 TYR A CA 1
ATOM 716 C C . TYR A 1 95 ? 19.688 9.211 10.398 1 98.38 95 TYR A C 1
ATOM 718 O O . TYR A 1 95 ? 19.703 10.219 9.688 1 98.38 95 TYR A O 1
ATOM 726 N N . ALA A 1 96 ? 20.578 8.953 11.258 1 98.12 96 ALA A N 1
ATOM 727 C CA . ALA A 1 96 ? 21.688 9.883 11.523 1 98.12 96 ALA A CA 1
ATOM 728 C C . ALA A 1 96 ? 22.547 10.086 10.281 1 98.12 96 ALA A C 1
ATOM 730 O O . ALA A 1 96 ? 22.953 11.203 9.977 1 98.12 96 ALA A O 1
ATOM 731 N N . LEU A 1 97 ? 22.797 8.992 9.625 1 98.25 97 LEU A N 1
ATOM 732 C CA . LEU A 1 97 ? 23.594 9.062 8.406 1 98.25 97 LEU A CA 1
ATOM 733 C C . LEU A 1 97 ? 22.969 10.008 7.391 1 98.25 97 LEU A C 1
ATOM 735 O O . LEU A 1 97 ? 23.641 10.867 6.836 1 98.25 97 LEU A O 1
ATOM 739 N N . TRP A 1 98 ? 21.688 9.906 7.172 1 97.62 98 TRP A N 1
ATOM 740 C CA . TRP A 1 98 ? 21.016 10.672 6.125 1 97.62 98 TRP A CA 1
ATOM 741 C C . TRP A 1 98 ? 20.875 12.141 6.531 1 97.62 98 TRP A C 1
ATOM 743 O O . TRP A 1 98 ? 20.766 13.016 5.676 1 97.62 98 TRP A O 1
ATOM 753 N N . LEU A 1 99 ? 20.828 12.43 7.824 1 96.94 99 LEU A N 1
ATOM 754 C CA . LEU A 1 99 ? 20.875 13.828 8.234 1 96.94 99 LEU A CA 1
ATOM 755 C C . LEU A 1 99 ? 22.219 14.453 7.863 1 96.94 99 LEU A C 1
ATOM 757 O O . LEU A 1 99 ? 22.281 15.656 7.57 1 96.94 99 LEU A O 1
ATOM 761 N N . ARG A 1 100 ? 23.281 13.656 7.863 1 96.12 100 ARG A N 1
ATOM 762 C CA . ARG A 1 100 ? 24.609 14.148 7.559 1 96.12 100 ARG A CA 1
ATOM 763 C C . ARG A 1 100 ? 24.875 14.125 6.059 1 96.12 100 ARG A C 1
ATOM 765 O O . ARG A 1 100 ? 25.516 15.031 5.52 1 96.12 100 ARG A O 1
ATOM 772 N N . ARG A 1 101 ? 24.328 13.102 5.414 1 95.19 101 ARG A N 1
ATOM 773 C CA . ARG A 1 101 ? 24.516 12.945 3.975 1 95.19 101 ARG A CA 1
ATOM 774 C C . ARG A 1 101 ? 23.234 13.297 3.223 1 95.19 101 ARG A C 1
ATOM 776 O O . ARG A 1 101 ? 22.797 12.547 2.352 1 95.19 101 ARG A O 1
ATOM 783 N N . ASN A 1 102 ? 22.734 14.445 3.486 1 94.31 102 ASN A N 1
ATOM 784 C CA . ASN A 1 102 ? 21.391 14.797 3.047 1 94.31 102 ASN A CA 1
ATOM 785 C C . ASN A 1 102 ? 21.375 15.25 1.588 1 94.31 102 ASN A C 1
ATOM 787 O O . ASN A 1 102 ? 20.312 15.445 1.004 1 94.31 102 ASN A O 1
ATOM 791 N N . GLU A 1 103 ? 22.484 15.367 0.902 1 91.94 103 GLU A N 1
ATOM 792 C CA . GLU A 1 103 ? 22.531 15.758 -0.502 1 91.94 103 GLU A CA 1
ATOM 793 C C . GLU A 1 103 ? 22.688 14.547 -1.414 1 91.94 103 GLU A C 1
ATOM 795 O O . GLU A 1 103 ? 22.547 14.656 -2.633 1 91.94 103 GLU A O 1
ATOM 800 N N . GLU A 1 104 ? 23 13.438 -0.848 1 94 104 GLU A N 1
ATOM 801 C CA . GLU A 1 104 ? 23.188 12.211 -1.626 1 94 104 GLU A CA 1
ATOM 802 C C . GLU A 1 104 ? 21.891 11.406 -1.707 1 94 104 GLU A C 1
ATOM 804 O O . GLU A 1 104 ? 21.125 11.359 -0.746 1 94 104 GLU A O 1
ATOM 809 N N . ASP A 1 105 ? 21.781 10.742 -2.787 1 94.88 105 ASP A N 1
ATOM 810 C CA . ASP A 1 105 ? 20.609 9.883 -2.939 1 94.88 105 ASP A CA 1
ATOM 811 C C . ASP A 1 105 ? 20.891 8.469 -2.441 1 94.88 105 ASP A C 1
ATOM 813 O O . ASP A 1 105 ? 20 7.766 -1.979 1 94.88 105 ASP A O 1
ATOM 817 N N . VAL A 1 106 ? 22.141 8.039 -2.627 1 97.44 106 VAL A N 1
ATOM 818 C CA . VAL A 1 106 ? 22.547 6.707 -2.195 1 97.44 106 VAL A CA 1
ATOM 819 C C . VAL A 1 106 ? 23.938 6.766 -1.571 1 97.44 106 VAL A C 1
ATOM 821 O O . VAL A 1 106 ? 24.703 7.695 -1.84 1 97.44 106 VAL A O 1
ATOM 824 N N . VAL A 1 107 ? 24.25 5.809 -0.752 1 97.94 107 VAL A N 1
ATOM 825 C CA . VAL A 1 107 ? 25.562 5.633 -0.15 1 97.94 107 VAL A CA 1
ATOM 826 C C . VAL A 1 107 ? 25.922 4.152 -0.132 1 97.94 107 VAL A C 1
ATOM 828 O O . VAL A 1 107 ? 25.125 3.311 0.273 1 97.94 107 VAL A O 1
ATOM 831 N N . PRO A 1 108 ? 27.094 3.838 -0.658 1 98.25 108 PRO A N 1
ATOM 832 C CA . PRO A 1 108 ? 27.5 2.434 -0.604 1 98.25 108 PRO A CA 1
ATOM 833 C C . PRO A 1 108 ? 27.953 2.006 0.791 1 98.25 108 PRO A C 1
ATOM 835 O O . PRO A 1 108 ? 28.688 2.738 1.459 1 98.25 108 PRO A O 1
ATOM 838 N N . VAL A 1 109 ? 27.531 0.832 1.214 1 98.69 109 VAL A N 1
ATOM 839 C CA . VAL A 1 109 ? 27.891 0.359 2.545 1 98.69 109 VAL A CA 1
ATOM 840 C C . VAL A 1 109 ? 28.172 -1.14 2.5 1 98.69 109 VAL A C 1
ATOM 842 O O . VAL A 1 109 ? 27.734 -1.836 1.582 1 98.69 109 VAL A O 1
ATOM 845 N N . VAL A 1 110 ? 28.922 -1.587 3.451 1 98.38 110 VAL A N 1
ATOM 846 C CA . VAL A 1 110 ? 29.109 -2.998 3.77 1 98.38 110 VAL A CA 1
ATOM 847 C C . VAL A 1 110 ? 29 -3.209 5.277 1 98.38 110 VAL A C 1
ATOM 849 O O . VAL A 1 110 ? 29.469 -2.383 6.062 1 98.38 110 VAL A O 1
ATOM 852 N N . ILE A 1 111 ? 28.344 -4.219 5.676 1 98.38 111 ILE A N 1
ATOM 853 C CA . ILE A 1 111 ? 28.219 -4.559 7.09 1 98.38 111 ILE A CA 1
ATOM 854 C C . ILE A 1 111 ? 29.438 -5.375 7.531 1 98.38 111 ILE A C 1
ATOM 856 O O . ILE A 1 111 ? 29.828 -6.332 6.859 1 98.38 111 ILE A O 1
ATOM 860 N N . ASP A 1 112 ? 30.016 -5.023 8.594 1 98 112 ASP A N 1
ATOM 861 C CA . ASP A 1 112 ? 31.156 -5.742 9.141 1 98 112 ASP A CA 1
ATOM 862 C C . ASP A 1 112 ? 30.812 -7.203 9.414 1 98 112 ASP A C 1
ATOM 864 O O . ASP A 1 112 ? 29.891 -7.492 10.195 1 98 112 ASP A O 1
ATOM 868 N N . GLU A 1 113 ? 31.547 -8.062 8.906 1 95.06 113 GLU A N 1
ATOM 869 C CA . GLU A 1 113 ? 31.297 -9.492 9.047 1 95.06 113 GLU A CA 1
ATOM 870 C C . GLU A 1 113 ? 31.5 -9.953 10.484 1 95.06 113 GLU A C 1
ATOM 872 O O . GLU A 1 113 ? 31.078 -11.047 10.859 1 95.06 113 GLU A O 1
ATOM 877 N N . LYS A 1 114 ? 32.188 -9.219 11.242 1 95.5 114 LYS A N 1
ATOM 878 C CA . LYS A 1 114 ? 32.438 -9.562 12.633 1 95.5 114 LYS A CA 1
ATOM 879 C C . LYS A 1 114 ? 31.172 -9.453 13.469 1 95.5 114 LYS A C 1
ATOM 881 O O . LYS A 1 114 ? 31.109 -9.977 14.586 1 95.5 114 LYS A O 1
ATOM 886 N N . LEU A 1 115 ? 30.172 -8.688 12.914 1 96 115 LEU A N 1
ATOM 887 C CA . LEU A 1 115 ? 28.891 -8.688 13.594 1 96 115 LEU A CA 1
ATOM 888 C C . LEU A 1 115 ? 28.219 -10.047 13.492 1 96 115 LEU A C 1
ATOM 890 O O . LEU A 1 115 ? 28.078 -10.594 12.398 1 96 115 LEU A O 1
ATOM 894 N N . SER A 1 116 ? 27.781 -10.602 14.602 1 94.38 116 SER A N 1
ATOM 895 C CA . SER A 1 116 ? 27.266 -11.969 14.672 1 94.38 116 SER A CA 1
ATOM 896 C C . SER A 1 116 ? 26.016 -12.125 13.828 1 94.38 116 SER A C 1
ATOM 898 O O . SER A 1 116 ? 25.719 -13.219 13.336 1 94.38 116 SER A O 1
ATOM 900 N N . ASN A 1 117 ? 25.234 -11.086 13.648 1 94.88 117 ASN A N 1
ATOM 901 C CA . ASN A 1 117 ? 23.984 -11.156 12.891 1 94.88 117 ASN A CA 1
ATOM 902 C C . ASN A 1 117 ? 24.078 -10.367 11.586 1 94.88 117 ASN A C 1
ATOM 904 O O . ASN A 1 117 ? 23.078 -9.789 11.141 1 94.88 117 ASN A O 1
ATOM 908 N N . ALA A 1 118 ? 25.266 -10.25 11 1 95.88 118 ALA A N 1
ATOM 909 C CA . ALA A 1 118 ? 25.516 -9.477 9.781 1 95.88 118 ALA A CA 1
ATOM 910 C C . ALA A 1 118 ? 24.547 -9.898 8.672 1 95.88 118 ALA A C 1
ATOM 912 O O . ALA A 1 118 ? 24.031 -9.055 7.941 1 95.88 118 ALA A O 1
ATOM 913 N N . GLY A 1 119 ? 24.391 -11.195 8.555 1 92.94 119 GLY A N 1
ATOM 914 C CA . GLY A 1 119 ? 23.469 -11.688 7.543 1 92.94 119 GLY A CA 1
ATOM 915 C C . GLY A 1 119 ? 22.047 -11.203 7.734 1 92.94 119 GLY A C 1
ATOM 916 O O . GLY A 1 119 ? 21.375 -10.828 6.77 1 92.94 119 GLY A O 1
ATOM 917 N N . GLU A 1 120 ? 21.609 -11.227 8.891 1 92.38 120 GLU A N 1
ATOM 918 C CA . GLU A 1 120 ? 20.266 -10.742 9.227 1 92.38 120 GLU A CA 1
ATOM 919 C C . GLU A 1 120 ? 20.125 -9.258 8.922 1 92.38 120 GLU A C 1
ATOM 921 O O . GLU A 1 120 ? 19.094 -8.82 8.414 1 92.38 120 GLU A O 1
ATOM 926 N N . LEU A 1 121 ? 21.141 -8.516 9.227 1 95.06 121 LEU A N 1
ATOM 927 C CA . LEU A 1 121 ? 21.109 -7.082 8.992 1 95.06 121 LEU A CA 1
ATOM 928 C C . LEU A 1 121 ? 21.109 -6.777 7.496 1 95.06 121 LEU A C 1
ATOM 930 O O . LEU A 1 121 ? 20.453 -5.84 7.047 1 95.06 121 LEU A O 1
ATOM 934 N N . GLN A 1 122 ? 21.859 -7.559 6.809 1 94.44 122 GLN A N 1
ATOM 935 C CA . GLN A 1 122 ? 21.844 -7.418 5.355 1 94.44 122 GLN A CA 1
ATOM 936 C C . GLN A 1 122 ? 20.453 -7.684 4.785 1 94.44 122 GLN A C 1
ATOM 938 O O . GLN A 1 122 ? 19.984 -6.938 3.932 1 94.44 122 GLN A O 1
ATOM 943 N N . ASN A 1 123 ? 19.844 -8.719 5.238 1 92.19 123 ASN A N 1
ATOM 944 C CA . ASN A 1 123 ? 18.484 -9.039 4.824 1 92.19 123 ASN A CA 1
ATOM 945 C C . ASN A 1 123 ? 17.516 -7.922 5.184 1 92.19 123 ASN A C 1
ATOM 947 O O . ASN A 1 123 ? 16.609 -7.605 4.402 1 92.19 123 ASN A O 1
ATOM 951 N N . TYR A 1 124 ? 17.734 -7.371 6.32 1 93.94 124 TYR A N 1
ATOM 952 C CA . TYR A 1 124 ? 16.891 -6.258 6.746 1 93.94 124 TYR A CA 1
ATOM 953 C C . TYR A 1 124 ? 16.953 -5.117 5.738 1 93.94 124 TYR A C 1
ATOM 955 O O . TYR A 1 124 ? 15.914 -4.605 5.309 1 93.94 124 TYR A O 1
ATOM 963 N N . PHE A 1 125 ? 18.141 -4.789 5.301 1 95.69 125 PHE A N 1
ATOM 964 C CA . PHE A 1 125 ? 18.312 -3.707 4.34 1 95.69 125 PHE A CA 1
ATOM 965 C C . PHE A 1 125 ? 17.609 -4.035 3.027 1 95.69 125 PHE A C 1
ATOM 967 O O . PHE A 1 125 ? 16.844 -3.219 2.502 1 95.69 125 PHE A O 1
ATOM 974 N N . THR A 1 126 ? 17.781 -5.215 2.559 1 94 126 THR A N 1
ATOM 975 C CA . THR A 1 126 ? 17.297 -5.547 1.219 1 94 126 THR A CA 1
ATOM 976 C C . THR A 1 126 ? 15.805 -5.824 1.227 1 94 126 THR A C 1
ATOM 978 O O . THR A 1 126 ? 15.094 -5.441 0.295 1 94 126 THR A O 1
ATOM 981 N N . HIS A 1 127 ? 15.289 -6.402 2.264 1 92.69 127 HIS A N 1
ATOM 982 C CA . HIS A 1 127 ? 13.891 -6.816 2.287 1 92.69 127 HIS A CA 1
ATOM 983 C C . HIS A 1 127 ? 12.977 -5.637 2.598 1 92.69 127 HIS A C 1
ATOM 985 O O . HIS A 1 127 ? 11.797 -5.656 2.242 1 92.69 127 HIS A O 1
ATOM 991 N N . THR A 1 128 ? 13.523 -4.637 3.184 1 93.5 128 THR A N 1
ATOM 992 C CA . THR A 1 128 ? 12.711 -3.467 3.498 1 93.5 128 THR A CA 1
ATOM 993 C C . THR A 1 128 ? 12.82 -2.418 2.395 1 93.5 128 THR A C 1
ATOM 995 O O . THR A 1 128 ? 12.031 -1.476 2.346 1 93.5 128 THR A O 1
ATOM 998 N N . GLY A 1 129 ? 13.875 -2.533 1.56 1 94.44 129 GLY A N 1
ATOM 999 C CA . GLY A 1 129 ? 14.102 -1.562 0.502 1 94.44 129 GLY A CA 1
ATOM 1000 C C . GLY A 1 129 ? 15.023 -0.43 0.916 1 94.44 129 GLY A C 1
ATOM 1001 O O . GLY A 1 129 ? 15.336 0.449 0.111 1 94.44 129 GLY A O 1
ATOM 1002 N N . LEU A 1 130 ? 15.523 -0.462 2.164 1 96.25 130 LEU A N 1
ATOM 1003 C CA . LEU A 1 130 ? 16.469 0.553 2.639 1 96.25 130 LEU A CA 1
ATOM 1004 C C . LEU A 1 130 ? 17.734 0.555 1.796 1 96.25 130 LEU A C 1
ATOM 1006 O O . LEU A 1 130 ? 18.391 1.587 1.669 1 96.25 130 LEU A O 1
ATOM 1010 N N . GLY A 1 131 ? 18.047 -0.616 1.352 1 96.62 131 GLY A N 1
ATOM 1011 C CA . GLY A 1 131 ? 19.219 -0.798 0.508 1 96.62 131 GLY A CA 1
ATOM 1012 C C . GLY A 1 131 ? 19.062 -1.915 -0.505 1 96.62 131 GLY A C 1
ATOM 1013 O O . GLY A 1 131 ? 18.156 -2.744 -0.382 1 96.62 131 GLY A O 1
ATOM 1014 N N . TYR A 1 132 ? 19.859 -1.893 -1.491 1 95.62 132 TYR A N 1
ATOM 1015 C CA . TYR A 1 132 ? 19.812 -2.924 -2.521 1 95.62 132 TYR A CA 1
ATOM 1016 C C . TYR A 1 132 ? 21.203 -3.232 -3.045 1 95.62 132 TYR A C 1
ATOM 1018 O O . TYR A 1 132 ? 22.141 -2.441 -2.861 1 95.62 132 TYR A O 1
ATOM 1026 N N . VAL A 1 133 ? 21.344 -4.367 -3.627 1 94.12 133 VAL A N 1
ATOM 1027 C CA . VAL A 1 133 ? 22.609 -4.816 -4.223 1 94.12 133 VAL A CA 1
ATOM 1028 C C . VAL A 1 133 ? 22.703 -4.301 -5.656 1 94.12 133 VAL A C 1
ATOM 1030 O O . VAL A 1 133 ? 21.969 -4.742 -6.539 1 94.12 133 VAL A O 1
ATOM 1033 N N . PRO A 1 134 ? 23.609 -3.426 -5.914 1 90.12 134 PRO A N 1
ATOM 1034 C CA . PRO A 1 134 ? 23.672 -2.863 -7.266 1 90.12 134 PRO A CA 1
ATOM 1035 C C . PRO A 1 134 ? 24.359 -3.807 -8.258 1 90.12 134 PRO A C 1
ATOM 1037 O O . PRO A 1 134 ? 24.125 -3.697 -9.469 1 90.12 134 PRO A O 1
ATOM 1040 N N . ASP A 1 135 ? 25.25 -4.594 -7.738 1 85 135 ASP A N 1
ATOM 1041 C CA . ASP A 1 135 ? 26.047 -5.523 -8.539 1 85 135 ASP A CA 1
ATOM 1042 C C . ASP A 1 135 ? 26.016 -6.926 -7.938 1 85 135 ASP A C 1
ATOM 1044 O O . ASP A 1 135 ? 26.625 -7.168 -6.895 1 85 135 ASP A O 1
ATOM 1048 N N . ALA A 1 136 ? 25.5 -7.793 -8.641 1 82 136 ALA A N 1
ATOM 1049 C CA . ALA A 1 136 ? 25.297 -9.148 -8.141 1 82 136 ALA A CA 1
ATOM 1050 C C . ALA A 1 136 ? 26.625 -9.844 -7.887 1 82 136 ALA A C 1
ATOM 1052 O O . ALA A 1 136 ? 26.703 -10.805 -7.117 1 82 136 ALA A O 1
ATOM 1053 N N . SER A 1 137 ? 27.672 -9.375 -8.516 1 84.88 137 SER A N 1
ATOM 1054 C CA . SER A 1 137 ? 28.984 -9.984 -8.336 1 84.88 137 SER A CA 1
ATOM 1055 C C . SER A 1 137 ? 29.562 -9.656 -6.969 1 84.88 137 SER A C 1
ATOM 1057 O O . SER A 1 137 ? 30.484 -10.328 -6.504 1 84.88 137 SER A O 1
ATOM 1059 N N . ASN A 1 138 ? 29.016 -8.648 -6.277 1 90 138 ASN A N 1
ATOM 1060 C CA . ASN A 1 138 ? 29.391 -8.273 -4.922 1 90 138 ASN A CA 1
ATOM 1061 C C . ASN A 1 138 ? 28.156 -8.109 -4.027 1 90 138 ASN A C 1
ATOM 1063 O O . ASN A 1 138 ? 27.812 -6.996 -3.645 1 90 138 ASN A O 1
ATOM 1067 N N . PRO A 1 139 ? 27.609 -9.188 -3.643 1 91.94 139 PRO A N 1
ATOM 1068 C CA . PRO A 1 139 ? 26.297 -9.156 -2.986 1 91.94 139 PRO A CA 1
ATOM 1069 C C . PRO A 1 139 ? 26.359 -8.57 -1.579 1 91.94 139 PRO A C 1
ATOM 1071 O O . PRO A 1 139 ? 25.328 -8.266 -0.988 1 91.94 139 PRO A O 1
ATOM 1074 N N . THR A 1 140 ? 27.516 -8.398 -1.007 1 94.56 140 THR A N 1
ATOM 1075 C CA . THR A 1 140 ? 27.609 -7.875 0.352 1 94.56 140 THR A CA 1
ATOM 1076 C C . THR A 1 140 ? 27.609 -6.348 0.35 1 94.56 140 THR A C 1
ATOM 1078 O O . THR A 1 140 ? 27.406 -5.723 1.393 1 94.56 140 THR A O 1
ATOM 1081 N N . THR A 1 141 ? 27.953 -5.793 -0.816 1 96.56 141 THR A N 1
ATOM 1082 C CA . THR A 1 141 ? 27.938 -4.34 -0.934 1 96.56 141 THR A CA 1
ATOM 1083 C C . THR A 1 141 ? 26.531 -3.844 -1.281 1 96.56 141 THR A C 1
ATOM 1085 O O . THR A 1 141 ? 25.938 -4.297 -2.258 1 96.56 141 THR A O 1
ATOM 1088 N N . LEU A 1 142 ? 26.094 -2.949 -0.51 1 97.56 142 LEU A N 1
ATOM 1089 C CA . LEU A 1 142 ? 24.766 -2.396 -0.696 1 97.56 142 LEU A CA 1
ATOM 1090 C C . LEU A 1 142 ? 24.828 -0.91 -1.03 1 97.56 142 LEU A C 1
ATOM 1092 O O . LEU A 1 142 ? 25.797 -0.23 -0.664 1 97.56 142 LEU A O 1
ATOM 1096 N N . LEU A 1 143 ? 23.906 -0.428 -1.78 1 98 143 LEU A N 1
ATOM 1097 C CA . LEU A 1 143 ? 23.594 0.997 -1.827 1 98 143 LEU A CA 1
ATOM 1098 C C . LEU A 1 143 ? 22.391 1.324 -0.943 1 98 143 LEU A C 1
ATOM 1100 O O . LEU A 1 143 ? 21.281 0.853 -1.197 1 98 143 LEU A O 1
ATOM 1104 N N . LEU A 1 144 ? 22.609 2.059 0.123 1 98.38 144 LEU A N 1
ATOM 1105 C CA . LEU A 1 144 ? 21.5 2.58 0.92 1 98.38 144 LEU A CA 1
ATOM 1106 C C . LEU A 1 144 ? 20.797 3.715 0.188 1 98.38 144 LEU A C 1
ATOM 1108 O O . LEU A 1 144 ? 21.438 4.559 -0.433 1 98.38 144 LEU A O 1
ATOM 1112 N N . SER A 1 145 ? 19.531 3.771 0.287 1 97.94 145 SER A N 1
ATOM 1113 C CA . SER A 1 145 ? 18.734 4.746 -0.454 1 97.94 145 SER A CA 1
ATOM 1114 C C . SER A 1 145 ? 18.109 5.77 0.482 1 97.94 145 SER A C 1
ATOM 1116 O O . SER A 1 145 ? 17.281 5.414 1.326 1 97.94 145 SER A O 1
ATOM 1118 N N . ARG A 1 146 ? 18.391 7.039 0.27 1 97.88 146 ARG A N 1
ATOM 1119 C CA . ARG A 1 146 ? 17.812 8.117 1.07 1 97.88 146 ARG A CA 1
ATOM 1120 C C . ARG A 1 146 ? 16.328 8.258 0.801 1 97.88 146 ARG A C 1
ATOM 1122 O O . ARG A 1 146 ? 15.523 8.344 1.735 1 97.88 146 ARG A O 1
ATOM 1129 N N . PRO A 1 147 ? 15.922 8.258 -0.452 1 97.25 147 PRO A N 1
ATOM 1130 C CA . PRO A 1 147 ? 14.484 8.336 -0.709 1 97.25 147 PRO A CA 1
ATOM 1131 C C . PRO A 1 147 ? 13.703 7.195 -0.055 1 97.25 147 PRO A C 1
ATOM 1133 O O . PRO A 1 147 ? 12.617 7.418 0.481 1 97.25 147 PRO A O 1
ATOM 1136 N N . ALA A 1 148 ? 14.266 5.992 -0.086 1 97.25 148 ALA A N 1
ATOM 1137 C CA . ALA A 1 148 ? 13.594 4.859 0.546 1 97.25 148 ALA A CA 1
ATOM 1138 C C . ALA A 1 148 ? 13.438 5.086 2.047 1 97.25 148 ALA A C 1
ATOM 1140 O O . ALA A 1 148 ? 12.375 4.805 2.615 1 97.25 148 ALA A O 1
ATOM 1141 N N . PHE A 1 149 ? 14.492 5.566 2.646 1 97.81 149 PHE A N 1
ATOM 1142 C CA . PHE A 1 149 ? 14.477 5.824 4.082 1 97.81 149 PHE A CA 1
ATOM 1143 C C . PHE A 1 149 ? 13.352 6.781 4.449 1 97.81 149 PHE A C 1
ATOM 1145 O O . PHE A 1 149 ? 12.586 6.52 5.383 1 97.81 149 PHE A O 1
ATOM 1152 N N . TRP A 1 150 ? 13.195 7.859 3.705 1 97.69 150 TRP A N 1
ATOM 1153 C CA . TRP A 1 150 ? 12.219 8.891 4.031 1 97.69 150 TRP A CA 1
ATOM 1154 C C . TRP A 1 150 ? 10.812 8.445 3.658 1 97.69 150 TRP A C 1
ATOM 1156 O O . TRP A 1 150 ? 9.828 9.117 3.988 1 97.69 150 TRP A O 1
ATOM 1166 N N . GLN A 1 151 ? 10.688 7.34 3.002 1 96.5 151 GLN A N 1
ATOM 1167 C CA . GLN A 1 151 ? 9.391 6.699 2.799 1 96.5 151 GLN A CA 1
ATOM 1168 C C . GLN A 1 151 ? 9.07 5.734 3.936 1 96.5 151 GLN A C 1
ATOM 1170 O O . GLN A 1 151 ? 8.156 4.914 3.824 1 96.5 151 GLN A O 1
ATOM 1175 N N . SER A 1 152 ? 9.875 5.754 4.941 1 94.31 152 SER A N 1
ATOM 1176 C CA . SER A 1 152 ? 9.734 4.984 6.176 1 94.31 152 SER A CA 1
ATOM 1177 C C . SER A 1 152 ? 10.117 3.525 5.965 1 94.31 152 SER A C 1
ATOM 1179 O O . SER A 1 152 ? 9.656 2.646 6.695 1 94.31 152 SER A O 1
ATOM 1181 N N . ALA A 1 153 ? 10.883 3.256 4.973 1 94.5 153 ALA A N 1
ATOM 1182 C CA . ALA A 1 153 ? 11.344 1.887 4.762 1 94.5 153 ALA A CA 1
ATOM 1183 C C . ALA A 1 153 ? 12.023 1.339 6.012 1 94.5 153 ALA A C 1
ATOM 1185 O O . ALA A 1 153 ? 12.898 1.989 6.59 1 94.5 153 ALA A O 1
ATOM 1186 N N . GLY A 1 154 ? 11.562 0.198 6.469 1 92.38 154 GLY A N 1
ATOM 1187 C CA . GLY A 1 154 ? 12.219 -0.514 7.555 1 92.38 154 GLY A CA 1
ATOM 1188 C C . GLY A 1 154 ? 12 0.136 8.906 1 92.38 154 GLY A C 1
ATOM 1189 O O . GLY A 1 154 ? 12.578 -0.297 9.906 1 92.38 154 GLY A O 1
ATOM 1190 N N . ALA A 1 155 ? 11.227 1.176 9.008 1 92.5 155 ALA A N 1
ATOM 1191 C CA . ALA A 1 155 ? 11.031 1.859 10.281 1 92.5 155 ALA A CA 1
ATOM 1192 C C . ALA A 1 155 ? 10.492 0.904 11.344 1 92.5 155 ALA A C 1
ATOM 1194 O O . ALA A 1 155 ? 9.516 0.189 11.102 1 92.5 155 ALA A O 1
ATOM 1195 N N . PRO A 1 156 ? 11.148 0.9 12.477 1 88.88 156 PRO A N 1
ATOM 1196 C CA . PRO A 1 156 ? 10.617 0.098 13.586 1 88.88 156 PRO A CA 1
ATOM 1197 C C . PRO A 1 156 ? 9.273 0.615 14.094 1 88.88 156 PRO A C 1
ATOM 1199 O O . PRO A 1 156 ? 8.938 1.784 13.883 1 88.88 156 PRO A O 1
ATOM 1202 N N . HIS A 1 157 ? 8.555 -0.297 14.719 1 82.56 157 HIS A N 1
ATOM 1203 C CA . HIS A 1 157 ? 7.305 0.109 15.352 1 82.56 157 HIS A CA 1
ATOM 1204 C C . HIS A 1 157 ? 7.527 1.274 16.312 1 82.56 157 HIS A C 1
ATOM 1206 O O . HIS A 1 157 ? 8.445 1.244 17.125 1 82.56 157 HIS A O 1
ATOM 1212 N N . GLY A 1 158 ? 6.805 2.289 16.062 1 84.06 158 GLY A N 1
ATOM 1213 C CA . GLY A 1 158 ? 6.863 3.438 16.953 1 84.06 158 GLY A CA 1
ATOM 1214 C C . GLY A 1 158 ? 7.84 4.504 16.484 1 84.06 158 GLY A C 1
ATOM 1215 O O . GLY A 1 158 ? 7.898 5.59 17.062 1 84.06 158 GLY A O 1
ATOM 1216 N N . LEU A 1 159 ? 8.57 4.262 15.445 1 91.75 159 LEU A N 1
ATOM 1217 C CA . LEU A 1 159 ? 9.578 5.242 15.062 1 91.75 159 LEU A CA 1
ATOM 1218 C C . LEU A 1 159 ? 9.266 5.84 13.695 1 91.75 159 LEU A C 1
ATOM 1220 O O . LEU A 1 159 ? 10.023 6.672 13.188 1 91.75 159 LEU A O 1
ATOM 1224 N N . SER A 1 160 ? 8.195 5.426 13.109 1 90.88 160 SER A N 1
ATOM 1225 C CA . SER A 1 160 ? 7.762 6.121 11.906 1 90.88 160 SER A CA 1
ATOM 1226 C C . SER A 1 160 ? 7.355 7.559 12.203 1 90.88 160 SER A C 1
ATOM 1228 O O . SER A 1 160 ? 6.871 7.855 13.297 1 90.88 160 SER A O 1
ATOM 1230 N N . TRP A 1 161 ? 7.547 8.422 11.242 1 96 161 TRP A N 1
ATOM 1231 C CA . TRP A 1 161 ? 7.082 9.797 11.406 1 96 161 TRP A CA 1
ATOM 1232 C C . TRP A 1 161 ? 5.562 9.844 11.5 1 96 161 TRP A C 1
ATOM 1234 O O . TRP A 1 161 ? 5.004 10.758 12.125 1 96 161 TRP A O 1
ATOM 1244 N N . LEU A 1 162 ? 4.93 8.938 10.797 1 92.5 162 LEU A N 1
ATOM 1245 C CA . LEU A 1 162 ? 3.486 8.758 10.938 1 92.5 162 LEU A CA 1
ATOM 1246 C C . LEU A 1 162 ? 3.146 8.094 12.266 1 92.5 162 LEU A C 1
ATOM 1248 O O . LEU A 1 162 ? 3.328 6.887 12.43 1 92.5 162 LEU A O 1
ATOM 1252 N N . ARG A 1 163 ? 2.629 8.742 13.211 1 87.38 163 ARG A N 1
ATOM 1253 C CA . ARG A 1 163 ? 2.52 8.305 14.602 1 87.38 163 ARG A CA 1
ATOM 1254 C C . ARG A 1 163 ? 1.206 7.566 14.836 1 87.38 163 ARG A C 1
ATOM 1256 O O . ARG A 1 163 ? 1.11 6.738 15.742 1 87.38 163 ARG A O 1
ATOM 1263 N N . ASP A 1 164 ? 0.208 7.934 14.141 1 78.88 164 ASP A N 1
ATOM 1264 C CA . ASP A 1 164 ? -1.077 7.277 14.359 1 78.88 164 ASP A CA 1
ATOM 1265 C C . ASP A 1 164 ? -1.691 6.82 13.039 1 78.88 164 ASP A C 1
ATOM 1267 O O . ASP A 1 164 ? -2.658 7.414 12.562 1 78.88 164 ASP A O 1
ATOM 1271 N N . PRO A 1 165 ? -1.001 5.836 12.586 1 65 165 PRO A N 1
ATOM 1272 C CA . PRO A 1 165 ? -1.572 5.312 11.344 1 65 165 PRO A CA 1
ATOM 1273 C C . PRO A 1 165 ? -2.934 4.656 11.547 1 65 165 PRO A C 1
ATOM 1275 O O . PRO A 1 165 ? -3.207 4.121 12.625 1 65 165 PRO A O 1
ATOM 1278 N N . VAL A 1 166 ? -4.07 5.184 10.914 1 61.25 166 VAL A N 1
ATOM 1279 C CA . VAL A 1 166 ? -5.34 4.465 10.938 1 61.25 166 VAL A CA 1
ATOM 1280 C C . VAL A 1 166 ? -5.156 3.068 10.344 1 61.25 166 VAL A C 1
ATOM 1282 O O . VAL A 1 166 ? -4.539 2.912 9.289 1 61.25 166 VAL A O 1
ATOM 1285 N N . PRO A 1 167 ? -5.633 1.819 11.18 1 57.25 167 PRO A N 1
ATOM 1286 C CA . PRO A 1 167 ? -6.621 1.679 12.25 1 57.25 167 PRO A CA 1
ATOM 1287 C C . PRO A 1 167 ? -6.023 1.921 13.641 1 57.25 167 PRO A C 1
ATOM 1289 O O . PRO A 1 167 ? -4.812 2.117 13.766 1 57.25 167 PRO A O 1
ATOM 1292 N N . SER A 1 168 ? -6.891 1.707 14.602 1 57.78 168 SER A N 1
ATOM 1293 C CA . SER A 1 168 ? -6.625 1.776 16.031 1 57.78 168 SER A CA 1
ATOM 1294 C C . SER A 1 168 ? -5.309 1.095 16.391 1 57.78 168 SER A C 1
ATOM 1296 O O . SER A 1 168 ? -4.984 0.036 15.844 1 57.78 168 SER A O 1
ATOM 1298 N N . PRO A 1 169 ? -4.434 1.751 16.969 1 52.41 169 PRO A N 1
ATOM 1299 C CA . PRO A 1 169 ? -3.141 1.213 17.406 1 52.41 169 PRO A CA 1
ATOM 1300 C C . PRO A 1 169 ? -3.234 -0.229 17.891 1 52.41 169 PRO A C 1
ATOM 1302 O O . PRO A 1 169 ? -2.273 -0.994 17.766 1 52.41 169 PRO A O 1
ATOM 1305 N N . THR A 1 170 ? -4.398 -0.537 18.344 1 59.09 170 THR A N 1
ATOM 1306 C CA . THR A 1 170 ? -4.504 -1.886 18.891 1 59.09 170 THR A CA 1
ATOM 1307 C C . THR A 1 170 ? -4.531 -2.92 17.766 1 59.09 170 THR A C 1
ATOM 1309 O O . THR A 1 170 ? -4.293 -4.105 18 1 59.09 170 THR A O 1
ATOM 1312 N N . LEU A 1 171 ? -4.762 -2.32 16.641 1 64.38 171 LEU A N 1
ATOM 1313 C CA . LEU A 1 171 ? -4.871 -3.225 15.508 1 64.38 171 LEU A CA 1
ATOM 1314 C C . LEU A 1 171 ? -3.568 -3.26 14.719 1 64.38 171 LEU A C 1
ATOM 1316 O O . LEU A 1 171 ? -3.303 -4.223 13.992 1 64.38 171 LEU A O 1
ATOM 1320 N N . ALA A 1 172 ? -2.787 -2.318 14.898 1 61.28 172 ALA A N 1
ATOM 1321 C CA . ALA A 1 172 ? -1.573 -2.189 14.094 1 61.28 172 ALA A CA 1
ATOM 1322 C C . ALA A 1 172 ? -0.47 -3.104 14.617 1 61.28 172 ALA A C 1
ATOM 1324 O O . ALA A 1 172 ? -0.403 -3.381 15.82 1 61.28 172 ALA A O 1
ATOM 1325 N N . PRO A 1 173 ? 0.366 -3.477 13.734 1 64.06 173 PRO A N 1
ATOM 1326 C CA . PRO A 1 173 ? 0.348 -3.271 12.281 1 64.06 173 PRO A CA 1
ATOM 1327 C C . PRO A 1 173 ? -0.556 -4.266 11.555 1 64.06 173 PRO A C 1
ATOM 1329 O O . PRO A 1 173 ? -0.703 -5.41 12 1 64.06 173 PRO A O 1
ATOM 1332 N N . LEU A 1 174 ? -1.26 -3.74 10.547 1 66.44 174 LEU A N 1
ATOM 1333 C CA . LEU A 1 174 ? -2.055 -4.629 9.703 1 66.44 174 LEU A CA 1
ATOM 1334 C C . LEU A 1 174 ? -1.26 -5.074 8.484 1 66.44 174 LEU A C 1
ATOM 1336 O O . LEU A 1 174 ? -0.446 -4.312 7.953 1 66.44 174 LEU A O 1
ATOM 1340 N N . PRO A 1 175 ? -1.447 -6.293 8.117 1 65.69 175 PRO A N 1
ATOM 1341 C CA . PRO A 1 175 ? -0.689 -6.816 6.98 1 65.69 175 PRO A CA 1
ATOM 1342 C C . PRO A 1 175 ? -1.136 -6.219 5.648 1 65.69 175 PRO A C 1
ATOM 1344 O O . PRO A 1 175 ? -0.484 -6.43 4.621 1 65.69 175 PRO A O 1
ATOM 1347 N N . SER A 1 176 ? -2.223 -5.461 5.77 1 77.31 176 SER A N 1
ATOM 1348 C CA . SER A 1 176 ? -2.73 -4.953 4.5 1 77.31 176 SER A CA 1
ATOM 1349 C C . SER A 1 176 ? -3.078 -3.473 4.602 1 77.31 176 SER A C 1
ATOM 1351 O O . SER A 1 176 ? -3.332 -2.959 5.691 1 77.31 176 SER A O 1
ATOM 1353 N N . LEU A 1 177 ? -3.041 -2.836 3.469 1 88.06 177 LEU A N 1
ATOM 1354 C CA . LEU A 1 177 ? -3.535 -1.467 3.359 1 88.06 177 LEU A CA 1
ATOM 1355 C C . LEU A 1 177 ? -5.055 -1.427 3.465 1 88.06 177 LEU A C 1
ATOM 1357 O O . LEU A 1 177 ? -5.715 -2.461 3.35 1 88.06 177 LEU A O 1
ATOM 1361 N N . PHE A 1 178 ? -5.586 -0.284 3.756 1 92.12 178 PHE A N 1
ATOM 1362 C CA . PHE A 1 178 ? -7.031 -0.095 3.672 1 92.12 178 PHE A CA 1
ATOM 1363 C C . PHE A 1 178 ? -7.539 -0.447 2.279 1 92.12 178 PHE A C 1
ATOM 1365 O O . PHE A 1 178 ? -7.008 0.032 1.277 1 92.12 178 PHE A O 1
ATOM 1372 N N . PRO A 1 179 ? -8.484 -1.305 2.195 1 94.5 179 PRO A N 1
ATOM 1373 C CA . PRO A 1 179 ? -8.891 -1.847 0.896 1 94.5 179 PRO A CA 1
ATOM 1374 C C . PRO A 1 179 ? -9.602 -0.815 0.022 1 94.5 179 PRO A C 1
ATOM 1376 O O . PRO A 1 179 ? -10.086 0.199 0.53 1 94.5 179 PRO A O 1
ATOM 1379 N N . TYR A 1 180 ? -9.609 -1.061 -1.242 1 95.38 180 TYR A N 1
ATOM 1380 C CA . TYR A 1 180 ? -10.438 -0.265 -2.145 1 95.38 180 TYR A CA 1
ATOM 1381 C C . TYR A 1 180 ? -11.883 -0.743 -2.123 1 95.38 180 TYR A C 1
ATOM 1383 O O . TYR A 1 180 ? -12.164 -1.91 -2.408 1 95.38 180 TYR A O 1
ATOM 1391 N N . VAL A 1 181 ? -12.727 0.016 -1.738 1 93.94 181 VAL A N 1
ATOM 1392 C CA . VAL A 1 181 ? -14.18 -0.1 -1.842 1 93.94 181 VAL A CA 1
ATOM 1393 C C . VAL A 1 181 ? -14.758 1.188 -2.422 1 93.94 181 VAL A C 1
ATOM 1395 O O . VAL A 1 181 ? -14.438 2.285 -1.959 1 93.94 181 VAL A O 1
ATOM 1398 N N . GLN A 1 182 ? -15.531 1.048 -3.459 1 93.69 182 GLN A N 1
ATOM 1399 C CA . GLN A 1 182 ? -16.062 2.248 -4.102 1 93.69 182 GLN A CA 1
ATOM 1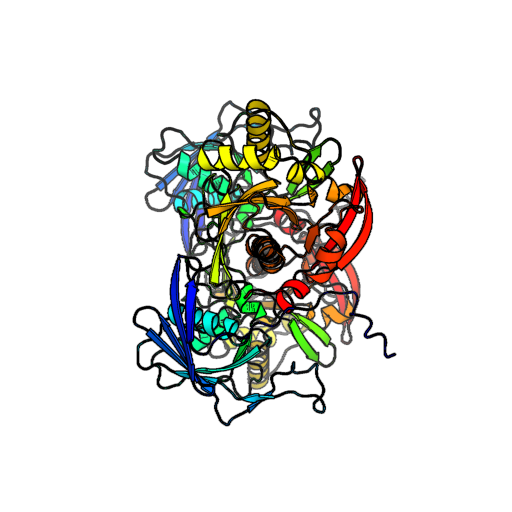400 C C . GLN A 1 182 ? -17.031 2.984 -3.176 1 93.69 182 GLN A C 1
ATOM 1402 O O . GLN A 1 182 ? -17.875 2.363 -2.537 1 93.69 182 GLN A O 1
ATOM 1407 N N . SER A 1 183 ? -16.844 4.188 -3.09 1 93.5 183 SER A N 1
ATOM 1408 C CA . SER A 1 183 ? -17.719 5.125 -2.396 1 93.5 183 SER A CA 1
ATOM 1409 C C . SER A 1 183 ? -18.109 6.297 -3.297 1 93.5 183 SER A C 1
ATOM 1411 O O . SER A 1 183 ? -17.766 6.312 -4.48 1 93.5 183 SER A O 1
ATOM 1413 N N . PHE A 1 184 ? -18.953 7.195 -2.764 1 94.06 184 PHE A N 1
ATOM 1414 C CA . PHE A 1 184 ? -19.516 8.258 -3.594 1 94.06 184 PHE A CA 1
ATOM 1415 C C . PHE A 1 184 ? -19.766 9.516 -2.773 1 94.06 184 PHE A C 1
ATOM 1417 O O . PHE A 1 184 ? -20.203 9.445 -1.626 1 94.06 184 PHE A O 1
ATOM 1424 N N . THR A 1 185 ? -19.406 10.617 -3.311 1 94.12 185 THR A N 1
ATOM 1425 C CA . THR A 1 185 ? -19.688 11.906 -2.697 1 94.12 185 THR A CA 1
ATOM 1426 C C . THR A 1 185 ? -20.484 12.797 -3.645 1 94.12 185 THR A C 1
ATOM 1428 O O . THR A 1 185 ? -20.141 12.922 -4.82 1 94.12 185 THR A O 1
ATOM 1431 N N . ARG A 1 186 ? -21.547 13.305 -3.143 1 92 186 ARG A N 1
ATOM 1432 C CA . ARG A 1 186 ? -22.359 14.297 -3.836 1 92 186 ARG A CA 1
ATOM 1433 C C . ARG A 1 186 ? -22.469 15.586 -3.02 1 92 186 ARG A C 1
ATOM 1435 O O . ARG A 1 186 ? -22.875 15.555 -1.857 1 92 186 ARG A O 1
ATOM 1442 N N . GLY A 1 187 ? -22.031 16.625 -3.512 1 88.88 187 GLY A N 1
ATOM 1443 C CA . GLY A 1 187 ? -22.141 17.953 -2.922 1 88.88 187 GLY A CA 1
ATOM 1444 C C . GLY A 1 187 ? -22.391 19.047 -3.949 1 88.88 187 GLY A C 1
ATOM 1445 O O . GLY A 1 187 ? -22.594 18.766 -5.129 1 88.88 187 GLY A O 1
ATOM 1446 N N . PRO A 1 188 ? -22.406 20.219 -3.537 1 90 188 PRO A N 1
ATOM 1447 C CA . PRO A 1 188 ? -22.719 21.328 -4.445 1 90 188 PRO A CA 1
ATOM 1448 C C . PRO A 1 188 ? -21.719 21.438 -5.598 1 90 188 PRO A C 1
ATOM 1450 O O . PRO A 1 188 ? -22.094 21.797 -6.719 1 90 188 PRO A O 1
ATOM 1453 N N . HIS A 1 189 ? -20.5 21.109 -5.305 1 91.56 189 HIS A N 1
ATOM 1454 C CA . HIS A 1 189 ? -19.484 21.297 -6.332 1 91.56 189 HIS A CA 1
ATOM 1455 C C . HIS A 1 189 ? -18.703 20.016 -6.598 1 91.56 189 HIS A C 1
ATOM 1457 O O . HIS A 1 189 ? -17.625 20.047 -7.176 1 91.56 189 HIS A O 1
ATOM 1463 N N . VAL A 1 190 ? -19.234 18.953 -6.117 1 93.44 190 VAL A N 1
ATOM 1464 C CA . VAL A 1 190 ? -18.516 17.688 -6.281 1 93.44 190 VAL A CA 1
ATOM 1465 C C . VAL A 1 190 ? -19.516 16.562 -6.504 1 93.44 190 VAL A C 1
ATOM 1467 O O . VAL A 1 190 ? -20.531 16.469 -5.816 1 93.44 190 VAL A O 1
ATOM 1470 N N . LEU A 1 191 ? -19.328 15.789 -7.488 1 94 191 LEU A N 1
ATOM 1471 C CA . LEU A 1 191 ? -20.031 14.555 -7.805 1 94 191 LEU A CA 1
ATOM 1472 C C . LEU A 1 191 ? -19.062 13.5 -8.344 1 94 191 LEU A C 1
ATOM 1474 O O . LEU A 1 191 ? -18.672 13.562 -9.516 1 94 191 LEU A O 1
ATOM 1478 N N . THR A 1 192 ? -18.703 12.602 -7.457 1 95.06 192 THR A N 1
ATOM 1479 C CA . THR A 1 192 ? -17.656 11.711 -7.918 1 95.06 192 THR A CA 1
ATOM 1480 C C . THR A 1 192 ? -17.672 10.398 -7.133 1 95.06 192 THR A C 1
ATOM 1482 O O . THR A 1 192 ? -18.047 10.383 -5.961 1 95.06 192 THR A O 1
ATOM 1485 N N . THR A 1 193 ? -17.203 9.344 -7.805 1 94.62 193 THR A N 1
ATOM 1486 C CA . THR A 1 193 ? -16.844 8.109 -7.125 1 94.62 193 THR A CA 1
ATOM 1487 C C . THR A 1 193 ? -15.398 8.164 -6.629 1 94.62 193 THR A C 1
ATOM 1489 O O . THR A 1 193 ? -14.547 8.805 -7.254 1 94.62 193 THR A O 1
ATOM 1492 N N . HIS A 1 194 ? -15.148 7.605 -5.551 1 96 194 HIS A N 1
ATOM 1493 C CA . HIS A 1 194 ? -13.836 7.523 -4.93 1 96 194 HIS A CA 1
ATOM 1494 C C . HIS A 1 194 ? -13.742 6.328 -3.992 1 96 194 HIS A C 1
ATOM 1496 O O . HIS A 1 194 ? -14.758 5.715 -3.656 1 96 194 HIS A O 1
ATOM 1502 N N . PRO A 1 195 ? -12.523 5.898 -3.607 1 95.88 195 PRO A N 1
ATOM 1503 C CA . PRO A 1 195 ? -12.422 4.848 -2.592 1 95.88 195 PRO A CA 1
ATOM 1504 C C . PRO A 1 195 ? -13.016 5.266 -1.249 1 95.88 195 PRO A C 1
ATOM 1506 O O . PRO A 1 195 ? -12.977 6.445 -0.892 1 95.88 195 PRO A O 1
ATOM 1509 N N . LEU A 1 196 ? -13.516 4.301 -0.554 1 95.12 196 LEU A N 1
ATOM 1510 C CA . LEU A 1 196 ? -13.867 4.512 0.847 1 95.12 196 LEU A CA 1
ATOM 1511 C C . LEU A 1 196 ? -12.664 5.016 1.637 1 95.12 196 LEU A C 1
ATOM 1513 O O . LEU A 1 196 ? -11.555 4.516 1.468 1 95.12 196 LEU A O 1
ATOM 1517 N N . ARG A 1 197 ? -12.875 6.066 2.365 1 95.38 197 ARG A N 1
ATOM 1518 C CA . ARG A 1 197 ? -11.797 6.617 3.172 1 95.38 197 ARG A CA 1
ATOM 1519 C C . ARG A 1 197 ? -11.758 5.977 4.555 1 95.38 197 ARG A C 1
ATOM 1521 O O . ARG A 1 197 ? -12.805 5.734 5.16 1 95.38 197 ARG A O 1
ATOM 1528 N N . PRO A 1 198 ? -10.594 5.664 5.066 1 92.44 198 PRO A N 1
ATOM 1529 C CA . PRO A 1 198 ? -10.508 5.168 6.445 1 92.44 198 PRO A CA 1
ATOM 1530 C C . PRO A 1 198 ? -10.938 6.207 7.473 1 92.44 198 PRO A C 1
ATOM 1532 O O . PRO A 1 198 ? -10.945 7.406 7.18 1 92.44 198 PRO A O 1
ATOM 1535 N N . PRO A 1 199 ? -11.32 5.703 8.656 1 91.31 199 PRO A N 1
ATOM 1536 C CA . PRO A 1 199 ? -11.562 6.668 9.727 1 91.31 199 PRO A CA 1
ATOM 1537 C C . PRO A 1 199 ? -10.328 7.508 10.062 1 91.31 199 PRO A C 1
ATOM 1539 O O . PRO A 1 199 ? -9.195 7.07 9.82 1 91.31 199 PRO A O 1
ATOM 1542 N N . LYS A 1 200 ? -10.562 8.641 10.523 1 92.88 200 LYS A N 1
ATOM 1543 C CA . LYS A 1 200 ? -9.477 9.5 10.969 1 92.88 200 LYS A CA 1
ATOM 1544 C C . LYS A 1 200 ? -8.961 9.07 12.336 1 92.88 200 LYS A C 1
ATOM 1546 O O . LYS A 1 200 ? -9.68 8.422 13.102 1 92.88 200 LYS A O 1
ATOM 1551 N N . PRO A 1 201 ? -7.684 9.438 12.648 1 92.12 201 PRO A N 1
ATOM 1552 C CA . PRO A 1 201 ? -7.23 9.273 14.031 1 92.12 201 PRO A CA 1
ATOM 1553 C C . PRO A 1 201 ? -8.102 10.039 15.023 1 92.12 201 PRO A C 1
ATOM 1555 O O . PRO A 1 201 ? -8.797 10.984 14.641 1 92.12 201 PRO A O 1
ATOM 1558 N N . ALA A 1 202 ? -8.07 9.617 16.234 1 91.75 202 ALA A N 1
ATOM 1559 C CA . ALA A 1 202 ? -8.867 10.266 17.281 1 91.75 202 ALA A CA 1
ATOM 1560 C C . ALA A 1 202 ? -8.453 11.719 17.453 1 91.75 202 ALA A C 1
ATOM 1562 O O . ALA A 1 202 ? -7.27 12.047 17.406 1 91.75 202 ALA A O 1
ATOM 1563 N N . PRO A 1 203 ? -9.422 12.609 17.719 1 94.94 203 PRO A N 1
ATOM 1564 C CA . PRO A 1 203 ? -9.039 13.977 18.094 1 94.94 203 PRO A CA 1
ATOM 1565 C C . PRO A 1 203 ? -8.078 14.016 19.281 1 94.94 203 PRO A C 1
ATOM 1567 O O . PRO A 1 203 ? -8.258 13.273 20.25 1 94.94 203 PRO A O 1
ATOM 1570 N N . GLY A 1 204 ? -7.039 14.805 19.109 1 95.88 204 GLY A N 1
ATOM 1571 C CA . GLY A 1 204 ? -6.055 14.914 20.172 1 95.88 204 GLY A CA 1
ATOM 1572 C C . GLY A 1 204 ? -4.852 14.008 19.969 1 95.88 204 GLY A C 1
ATOM 1573 O O . GLY A 1 204 ? -3.826 14.172 20.641 1 95.88 204 GLY A O 1
ATOM 1574 N N . ALA A 1 205 ? -4.945 13.109 19.047 1 94.5 205 ALA A N 1
ATOM 1575 C CA . ALA A 1 205 ? -3.832 12.203 18.797 1 94.5 205 ALA A CA 1
ATOM 1576 C C . ALA A 1 205 ? -2.721 12.898 18.016 1 94.5 205 ALA A C 1
ATOM 1578 O O . ALA A 1 205 ? -2.99 13.672 17.094 1 94.5 205 ALA A O 1
ATOM 1579 N N . VAL A 1 206 ? -1.455 12.633 18.375 1 96.19 206 VAL A N 1
ATOM 1580 C CA . VAL A 1 206 ? -0.323 13.055 17.547 1 96.19 206 VAL A CA 1
ATOM 1581 C C . VAL A 1 206 ? -0.242 12.188 16.297 1 96.19 206 VAL A C 1
ATOM 1583 O O . VAL A 1 206 ? -0.088 10.961 16.391 1 96.19 206 VAL A O 1
ATOM 1586 N N . ILE A 1 207 ? -0.314 12.82 15.133 1 95.94 207 ILE A N 1
ATOM 1587 C CA . ILE A 1 207 ? -0.435 12.039 13.906 1 95.94 207 ILE A CA 1
ATOM 1588 C C . ILE A 1 207 ? 0.883 12.07 13.141 1 95.94 207 ILE A C 1
ATOM 1590 O O . ILE A 1 207 ? 1.123 11.234 12.266 1 95.94 207 ILE A O 1
ATOM 1594 N N . TYR A 1 208 ? 1.733 12.977 13.414 1 97.38 208 TYR A N 1
ATOM 1595 C CA . TYR A 1 208 ? 3.025 13.125 12.758 1 97.38 208 TYR A CA 1
ATOM 1596 C C . TYR A 1 208 ? 4.055 13.742 13.703 1 97.38 208 TYR A C 1
ATOM 1598 O O . TYR A 1 208 ? 3.723 14.609 14.508 1 97.38 208 TYR A O 1
ATOM 1606 N N . SER A 1 209 ? 5.309 13.367 13.633 1 98.25 209 SER A N 1
ATOM 1607 C CA . SER A 1 209 ? 6.402 13.883 14.445 1 98.25 209 SER A CA 1
ATOM 1608 C C . SER A 1 209 ? 7.734 13.789 13.703 1 98.25 209 SER A C 1
ATOM 1610 O O . SER A 1 209 ? 8.125 12.703 13.266 1 98.25 209 SER A O 1
ATOM 1612 N N . ARG A 1 210 ? 8.406 14.867 13.562 1 98.31 210 ARG A N 1
ATOM 1613 C CA . ARG A 1 210 ? 9.688 14.867 12.867 1 98.31 210 ARG A CA 1
ATOM 1614 C C . ARG A 1 210 ? 10.633 15.906 13.461 1 98.31 210 ARG A C 1
ATOM 1616 O O . ARG A 1 210 ? 10.234 17.062 13.672 1 98.31 210 ARG A O 1
ATOM 1623 N N . TYR A 1 211 ? 11.805 15.523 13.703 1 98 211 TYR A N 1
ATOM 1624 C CA . TYR A 1 211 ? 12.844 16.469 14.109 1 98 211 TYR A CA 1
ATOM 1625 C C . TYR A 1 211 ? 13.367 17.25 12.922 1 98 211 TYR A C 1
ATOM 1627 O O . TYR A 1 211 ? 13.75 16.672 11.898 1 98 211 TYR A O 1
ATOM 1635 N N . ILE A 1 212 ? 13.336 18.531 13.031 1 97.88 212 ILE A N 1
ATOM 1636 C CA . ILE A 1 212 ? 13.883 19.422 12.008 1 97.88 212 ILE A CA 1
ATOM 1637 C C . ILE A 1 212 ? 15.305 19.828 12.383 1 97.88 212 ILE A C 1
ATOM 1639 O O . ILE A 1 212 ? 15.508 20.766 13.156 1 97.88 212 ILE A O 1
ATOM 1643 N N . ALA A 1 213 ? 16.219 19.219 11.75 1 95.81 213 ALA A N 1
ATOM 1644 C CA . ALA A 1 213 ? 17.625 19.328 12.164 1 95.81 213 ALA A CA 1
ATOM 1645 C C . ALA A 1 213 ? 18.141 20.75 12.008 1 95.81 213 ALA A C 1
ATOM 1647 O O . ALA A 1 213 ? 18.859 21.25 12.875 1 95.81 213 ALA A O 1
ATOM 1648 N N . CYS A 1 214 ? 17.828 21.422 10.945 1 94.19 214 CYS A N 1
ATOM 1649 C CA . CYS A 1 214 ? 18.359 22.766 10.68 1 94.19 214 CYS A CA 1
ATOM 1650 C C . CYS A 1 214 ? 17.844 23.766 11.703 1 94.19 214 CYS A C 1
ATOM 1652 O O . CYS A 1 214 ? 18.438 24.828 11.883 1 94.19 214 CYS A O 1
ATOM 1654 N N . LEU A 1 215 ? 16.75 23.453 12.352 1 95.94 215 LEU A N 1
ATOM 1655 C CA . LEU A 1 215 ? 16.188 24.344 13.359 1 95.94 215 LEU A CA 1
ATOM 1656 C C . LEU A 1 215 ? 16.453 23.797 14.766 1 95.94 215 LEU A C 1
ATOM 1658 O O . LEU A 1 215 ? 16.297 24.516 15.75 1 95.94 215 LEU A O 1
ATOM 1662 N N . GLY A 1 216 ? 16.781 22.547 14.844 1 96.19 216 GLY A N 1
ATOM 1663 C CA . GLY A 1 216 ? 17.016 21.906 16.125 1 96.19 216 GLY A CA 1
ATOM 1664 C C . GLY A 1 216 ? 15.758 21.75 16.969 1 96.19 216 GLY A C 1
ATOM 1665 O O . GLY A 1 216 ? 15.797 21.859 18.188 1 96.19 216 GLY A O 1
ATOM 1666 N N . GLU A 1 217 ? 14.625 21.562 16.328 1 97.5 217 GLU A N 1
ATOM 1667 C CA . GLU A 1 217 ? 13.344 21.484 17.031 1 97.5 217 GLU A CA 1
ATOM 1668 C C . GLU A 1 217 ? 12.5 20.328 16.531 1 97.5 217 GLU A C 1
ATOM 1670 O O . GLU A 1 217 ? 12.703 19.844 15.406 1 97.5 217 GLU A O 1
ATOM 1675 N N . LEU A 1 218 ? 11.633 19.891 17.391 1 98.25 218 LEU A N 1
ATOM 1676 C CA . LEU A 1 218 ? 10.695 18.828 17.047 1 98.25 218 LEU A CA 1
ATOM 1677 C C . LEU A 1 218 ? 9.375 19.406 16.547 1 98.25 218 LEU A C 1
ATOM 1679 O O . LEU A 1 218 ? 8.742 20.188 17.25 1 98.25 218 LEU A O 1
ATOM 1683 N N . LEU A 1 219 ? 9 19.094 15.344 1 98.69 219 LEU A N 1
ATOM 1684 C CA . LEU A 1 219 ? 7.73 19.469 14.734 1 98.69 219 LEU A CA 1
ATOM 1685 C C . LEU A 1 219 ? 6.699 18.359 14.875 1 98.69 219 LEU A C 1
ATOM 1687 O O . LEU A 1 219 ? 6.984 17.203 14.547 1 98.69 219 LEU A O 1
ATOM 1691 N N . THR A 1 220 ? 5.516 18.641 15.391 1 98.69 220 THR A N 1
ATOM 1692 C CA . THR A 1 220 ? 4.465 17.641 15.508 1 98.69 220 THR A CA 1
ATOM 1693 C C . THR A 1 220 ? 3.145 18.172 14.953 1 98.69 220 THR A C 1
ATOM 1695 O O . THR A 1 220 ? 2.908 19.375 14.953 1 98.69 220 THR A O 1
ATOM 1698 N N . PHE A 1 221 ? 2.375 17.359 14.367 1 98.69 221 PHE A N 1
ATOM 1699 C CA . PHE A 1 221 ? 0.981 17.594 14.008 1 98.69 221 PHE A CA 1
ATOM 1700 C C . PHE A 1 221 ? 0.047 16.797 14.914 1 98.69 221 PHE A C 1
ATOM 1702 O O . PHE A 1 221 ? 0.219 15.594 15.086 1 98.69 221 PHE A O 1
ATOM 1709 N N . THR A 1 222 ? -0.9 17.438 15.508 1 98.25 222 THR A N 1
ATOM 1710 C CA . THR A 1 222 ? -1.893 16.812 16.375 1 98.25 222 THR A CA 1
ATOM 1711 C C . THR A 1 222 ? -3.299 17.016 15.82 1 98.25 222 THR A C 1
ATOM 1713 O O . THR A 1 222 ? -3.719 18.141 15.555 1 98.25 222 THR A O 1
ATOM 1716 N N . HIS A 1 223 ? -3.996 15.875 15.609 1 97.56 223 HIS A N 1
ATOM 1717 C CA . HIS A 1 223 ? -5.387 16.016 15.188 1 97.56 223 HIS A CA 1
ATOM 1718 C C . HIS A 1 223 ? -6.156 16.953 16.109 1 97.56 223 HIS A C 1
ATOM 1720 O O . HIS A 1 223 ? -6.254 16.688 17.312 1 97.56 223 HIS A O 1
ATOM 1726 N N . ILE A 1 224 ? -6.684 17.953 15.586 1 98.5 224 ILE A N 1
ATOM 1727 C CA . ILE A 1 224 ? -7.285 19 16.422 1 98.5 224 ILE A CA 1
ATOM 1728 C C . ILE A 1 224 ? -8.477 18.438 17.172 1 98.5 224 ILE A C 1
ATOM 1730 O O . ILE A 1 224 ? -9.258 17.656 16.625 1 98.5 224 ILE A O 1
ATOM 1734 N N . ASP A 1 225 ? -8.586 18.844 18.422 1 97.75 225 ASP A N 1
ATOM 1735 C CA . ASP A 1 225 ? -9.688 18.484 19.312 1 97.75 225 ASP A CA 1
ATOM 1736 C C . ASP A 1 225 ? -10.406 19.734 19.828 1 97.75 225 ASP A C 1
ATOM 1738 O O . ASP A 1 225 ? -9.906 20.406 20.734 1 97.75 225 ASP A O 1
ATOM 1742 N N . ALA A 1 226 ? -11.594 19.953 19.359 1 97.69 226 ALA A N 1
ATOM 1743 C CA . ALA A 1 226 ? -12.352 21.141 19.703 1 97.69 226 ALA A CA 1
ATOM 1744 C C . ALA A 1 226 ? -12.727 21.141 21.188 1 97.69 226 ALA A C 1
ATOM 1746 O O . ALA A 1 226 ? -13.008 22.188 21.766 1 97.69 226 ALA A O 1
ATOM 1747 N N . SER A 1 227 ? -12.789 19.969 21.766 1 97.5 227 SER A N 1
ATOM 1748 C CA . SER A 1 227 ? -13.156 19.859 23.172 1 97.5 227 SER A CA 1
ATOM 1749 C C . SER A 1 227 ? -11.969 20.172 24.078 1 97.5 227 SER A C 1
ATOM 1751 O O . SER A 1 227 ? -12.133 20.375 25.281 1 97.5 227 SER A O 1
ATOM 1753 N N . ASN A 1 228 ? -10.797 20.156 23.578 1 98 228 ASN A N 1
ATOM 1754 C CA . ASN A 1 228 ? -9.602 20.609 24.297 1 98 228 ASN A CA 1
ATOM 1755 C C . ASN A 1 228 ? -9.484 22.125 24.297 1 98 228 ASN A C 1
ATOM 1757 O O . ASN A 1 228 ? -9.289 22.734 23.25 1 98 228 ASN A O 1
ATOM 1761 N N . PRO A 1 229 ? -9.562 22.703 25.438 1 97.94 229 PRO A N 1
ATOM 1762 C CA . PRO A 1 229 ? -9.57 24.172 25.5 1 97.94 229 PRO A CA 1
ATOM 1763 C C . PRO A 1 229 ? -8.32 24.781 24.875 1 97.94 229 PRO A C 1
ATOM 1765 O O . PRO A 1 229 ? -8.398 25.844 24.25 1 97.94 229 PRO A O 1
ATOM 1768 N N . ALA A 1 230 ? -7.219 24.172 25.031 1 98.06 230 ALA A N 1
ATOM 1769 C CA . ALA A 1 230 ? -5.988 24.719 24.469 1 98.06 230 ALA A CA 1
ATOM 1770 C C . ALA A 1 230 ? -6.051 24.734 22.938 1 98.06 230 ALA A C 1
ATOM 1772 O O . ALA A 1 230 ? -5.629 25.703 22.297 1 98.06 230 ALA A O 1
ATOM 1773 N N . HIS A 1 231 ? -6.504 23.641 22.375 1 98.31 231 HIS A N 1
ATOM 1774 C CA . HIS A 1 231 ? -6.684 23.594 20.922 1 98.31 231 HIS A CA 1
ATOM 1775 C C . HIS A 1 231 ? -7.664 24.656 20.453 1 98.31 231 HIS A C 1
ATOM 1777 O O . HIS A 1 231 ? -7.371 25.406 19.516 1 98.31 231 HIS A O 1
ATOM 1783 N N . PHE A 1 232 ? -8.805 24.688 21.109 1 98.44 232 PHE A N 1
ATOM 1784 C CA . PHE A 1 232 ? -9.898 25.547 20.672 1 98.44 232 PHE A CA 1
ATOM 1785 C C . PHE A 1 232 ? -9.508 27.016 20.797 1 98.44 232 PHE A C 1
ATOM 1787 O O . PHE A 1 232 ? -9.742 27.797 19.875 1 98.44 232 PHE A O 1
ATOM 1794 N N . GLU A 1 233 ? -8.938 27.375 21.906 1 98.31 233 GLU A N 1
ATOM 1795 C CA . GLU A 1 233 ? -8.555 28.766 22.141 1 98.31 233 GLU A CA 1
ATOM 1796 C C . GLU A 1 233 ? -7.516 29.219 21.109 1 98.31 233 GLU A C 1
ATOM 1798 O O . GLU A 1 233 ? -7.629 30.312 20.562 1 98.31 233 GLU A O 1
ATOM 1803 N N . ALA A 1 234 ? -6.504 28.422 20.922 1 98.38 234 ALA A N 1
ATOM 1804 C CA . ALA A 1 234 ? -5.48 28.766 19.938 1 98.38 234 ALA A CA 1
ATOM 1805 C C . ALA A 1 234 ? -6.09 28.938 18.547 1 98.38 234 ALA A C 1
ATOM 1807 O O . ALA A 1 234 ? -5.859 29.938 17.875 1 98.38 234 ALA A O 1
ATOM 1808 N N . TYR A 1 235 ? -6.887 27.984 18.141 1 98.5 235 TYR A N 1
ATOM 1809 C CA . TYR A 1 235 ? -7.527 28 16.844 1 98.5 235 TYR A CA 1
ATOM 1810 C C . TYR A 1 235 ? -8.367 29.266 16.656 1 98.5 235 TYR A C 1
ATOM 1812 O O . TYR A 1 235 ? -8.258 29.938 15.633 1 98.5 235 TYR A O 1
ATOM 1820 N N . THR A 1 236 ? -9.188 29.531 17.609 1 98.25 236 THR A N 1
ATOM 1821 C CA . THR A 1 236 ? -10.086 30.688 17.531 1 98.25 236 THR A CA 1
ATOM 1822 C C . THR A 1 236 ? -9.297 31.984 17.453 1 98.25 236 THR A C 1
ATOM 1824 O O . THR A 1 236 ? -9.633 32.875 16.688 1 98.25 236 THR A O 1
ATOM 1827 N N . ARG A 1 237 ? -8.289 32.062 18.281 1 98.19 237 ARG A N 1
ATOM 1828 C CA . ARG A 1 237 ? -7.441 33.25 18.266 1 98.19 237 ARG A CA 1
ATOM 1829 C C . ARG A 1 237 ? -6.812 33.438 16.891 1 98.19 237 ARG A C 1
ATOM 1831 O O . ARG A 1 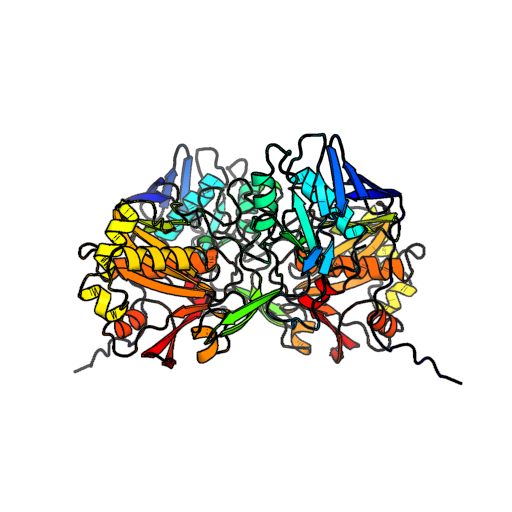237 ? -6.805 34.562 16.344 1 98.19 237 ARG A O 1
ATOM 1838 N N . TRP A 1 238 ? -6.258 32.406 16.312 1 98.31 238 TRP A N 1
ATOM 1839 C CA . TRP A 1 238 ? -5.613 32.5 15.016 1 98.31 238 TRP A CA 1
ATOM 1840 C C . TRP A 1 238 ? -6.613 32.906 13.938 1 98.31 238 TRP A C 1
ATOM 1842 O O . TRP A 1 238 ? -6.363 33.812 13.164 1 98.31 238 TRP A O 1
ATOM 1852 N N . GLN A 1 239 ? -7.766 32.219 13.875 1 97.75 239 GLN A N 1
ATOM 1853 C CA . GLN A 1 239 ? -8.766 32.469 12.836 1 97.75 239 GLN A CA 1
ATOM 1854 C C . GLN A 1 239 ? -9.312 33.875 12.922 1 97.75 239 GLN A C 1
ATOM 1856 O O . GLN A 1 239 ? -9.711 34.469 11.906 1 97.75 239 GLN A O 1
ATOM 1861 N N . ASN A 1 240 ? -9.328 34.438 14.078 1 97.94 240 ASN A N 1
ATOM 1862 C CA . ASN A 1 240 ? -9.906 35.75 14.273 1 97.94 240 ASN A CA 1
ATOM 1863 C C . ASN A 1 240 ? -8.852 36.844 14.164 1 97.94 240 ASN A C 1
ATOM 1865 O O . ASN A 1 240 ? -9.156 38.031 14.305 1 97.94 240 ASN A O 1
ATOM 1869 N N . SER A 1 241 ? -7.621 36.531 13.969 1 96.69 241 SER A N 1
ATOM 1870 C CA . SER A 1 241 ? -6.598 37.531 13.719 1 96.69 241 SER A CA 1
ATOM 1871 C C . SER A 1 241 ? -6.75 38.125 12.328 1 96.69 241 SER A C 1
ATOM 1873 O O . SER A 1 241 ? -7.082 37.438 11.375 1 96.69 241 SER A O 1
ATOM 1875 N N . ASP A 1 242 ? -6.453 39.406 12.133 1 95.69 242 ASP A N 1
ATOM 1876 C CA . ASP A 1 242 ? -6.574 40.094 10.852 1 95.69 242 ASP A CA 1
ATOM 1877 C C . ASP A 1 242 ? -5.625 39.531 9.812 1 95.69 242 ASP A C 1
ATOM 1879 O O . ASP A 1 242 ? -5.988 39.375 8.641 1 95.69 242 ASP A O 1
ATOM 1883 N N . ARG A 1 243 ? -4.508 39.156 10.25 1 93.88 243 ARG A N 1
ATOM 1884 C CA . ARG A 1 243 ? -3.496 38.625 9.336 1 93.88 243 ARG A CA 1
ATOM 1885 C C . ARG A 1 243 ? -3.949 37.312 8.727 1 93.88 243 ARG A C 1
ATOM 1887 O O . ARG A 1 243 ? -3.912 37.125 7.512 1 93.88 243 ARG A O 1
ATOM 1894 N N . VAL A 1 244 ? -4.363 36.375 9.555 1 93.88 244 VAL A N 1
ATOM 1895 C CA . VAL A 1 244 ? -4.793 35.062 9.102 1 93.88 244 VAL A CA 1
ATOM 1896 C C . VAL A 1 244 ? -6.066 35.188 8.266 1 93.88 244 VAL A C 1
ATOM 1898 O O . VAL A 1 244 ? -6.223 34.5 7.254 1 93.88 244 VAL A O 1
ATOM 1901 N N . ASN A 1 245 ? -6.895 36.062 8.648 1 93.69 245 ASN A N 1
ATOM 1902 C CA . ASN A 1 245 ? -8.203 36.188 8.023 1 93.69 245 ASN A CA 1
ATOM 1903 C C . ASN A 1 245 ? -8.094 36.688 6.59 1 93.69 245 ASN A C 1
ATOM 1905 O O . ASN A 1 245 ? -9.039 36.562 5.809 1 93.69 245 ASN A O 1
ATOM 1909 N N . VAL A 1 246 ? -7.043 37.344 6.207 1 89.12 246 VAL A N 1
ATOM 1910 C CA . VAL A 1 246 ? -6.824 37.781 4.832 1 89.12 246 VAL A CA 1
ATOM 1911 C C . VAL A 1 246 ? -6.855 36.594 3.889 1 89.12 246 VAL A C 1
ATOM 1913 O O . VAL A 1 246 ? -7.418 36.656 2.793 1 89.12 246 VAL A O 1
ATOM 1916 N N . GLY A 1 247 ? -6.277 35.469 4.348 1 87.69 247 GLY A N 1
ATOM 1917 C CA . GLY A 1 247 ? -6.184 34.312 3.5 1 87.69 247 GLY A CA 1
ATOM 1918 C C . GLY A 1 247 ? -7.262 33.281 3.777 1 87.69 247 GLY A C 1
ATOM 1919 O O . GLY A 1 247 ? -7.996 32.875 2.871 1 87.69 247 GLY A O 1
ATOM 1920 N N . TRP A 1 248 ? -7.426 32.875 5.016 1 89.75 248 TRP A N 1
ATOM 1921 C CA . TRP A 1 248 ? -8.273 31.75 5.395 1 89.75 248 TRP A CA 1
ATOM 1922 C C . TRP A 1 248 ? -9.742 32.156 5.402 1 89.75 248 TRP A C 1
ATOM 1924 O O . TRP A 1 248 ? -10.617 31.328 5.125 1 89.75 248 TRP A O 1
ATOM 1934 N N . ARG A 1 249 ? -10.086 33.438 5.879 1 91.06 249 ARG A N 1
ATOM 1935 C CA . ARG A 1 249 ? -11.406 34.062 5.832 1 91.06 249 ARG A CA 1
ATOM 1936 C C . ARG A 1 249 ? -12.422 33.219 6.617 1 91.06 249 ARG A C 1
ATOM 1938 O O . ARG A 1 249 ? -13.516 32.938 6.117 1 91.06 249 ARG A O 1
ATOM 1945 N N . GLU A 1 250 ? -12.117 32.875 7.84 1 94.06 250 GLU A N 1
ATOM 1946 C CA . GLU A 1 250 ? -12.984 32.062 8.688 1 94.06 250 GLU A CA 1
ATOM 1947 C C . GLU A 1 250 ? -13.281 32.75 10.008 1 94.06 250 GLU A C 1
ATOM 1949 O O . GLU A 1 250 ? -13.5 32.094 11.023 1 94.06 250 GLU A O 1
ATOM 1954 N N . LYS A 1 251 ? -13.148 34.062 10.047 1 96.81 251 LYS A N 1
ATOM 1955 C CA . LYS A 1 251 ? -13.422 34.812 11.258 1 96.81 251 LYS A CA 1
ATOM 1956 C C . LYS A 1 251 ? -14.836 34.562 11.758 1 96.81 251 LYS A C 1
ATOM 1958 O O . LYS A 1 251 ? -15.773 34.406 10.961 1 96.81 251 LYS A O 1
ATOM 1963 N N . GLY A 1 252 ? -14.984 34.562 13.07 1 97.94 252 GLY A N 1
ATOM 1964 C CA . GLY A 1 252 ? -16.281 34.312 13.672 1 97.94 252 GLY A CA 1
ATOM 1965 C C . GLY A 1 252 ? -16.219 34.125 15.18 1 97.94 252 GLY A C 1
ATOM 1966 O O . GLY A 1 252 ? -15.141 34.156 15.766 1 97.94 252 GLY A O 1
ATOM 1967 N N . ASP A 1 253 ? -17.375 34.031 15.789 1 98.06 253 ASP A N 1
ATOM 1968 C CA . ASP A 1 253 ? -17.422 33.812 17.234 1 98.06 253 ASP A CA 1
ATOM 1969 C C . ASP A 1 253 ? -17.219 32.344 17.578 1 98.06 253 ASP A C 1
ATOM 1971 O O . ASP A 1 253 ? -16.938 31.531 16.703 1 98.06 253 ASP A O 1
ATOM 1975 N N . ASP A 1 254 ? -17.25 32.031 18.859 1 98 254 ASP A N 1
ATOM 1976 C CA . ASP A 1 254 ? -16.969 30.703 19.344 1 98 254 ASP A CA 1
ATOM 1977 C C . ASP A 1 254 ? -17.953 29.688 18.766 1 98 254 ASP A C 1
ATOM 1979 O O . ASP A 1 254 ? -17.562 28.562 18.438 1 98 254 ASP A O 1
ATOM 1983 N N . GLU A 1 255 ? -19.156 30.047 18.656 1 97.94 255 GLU A N 1
ATOM 1984 C CA . GLU A 1 255 ? -20.172 29.141 18.109 1 97.94 255 GLU A CA 1
ATOM 1985 C C . GLU A 1 255 ? -19.875 28.797 16.656 1 97.94 255 GLU A C 1
ATOM 1987 O O . GLU A 1 255 ? -20.016 27.641 16.25 1 97.94 255 GLU A O 1
ATOM 1992 N N . HIS A 1 256 ? -19.5 29.766 15.969 1 97.94 256 HIS A N 1
ATOM 1993 C CA . HIS A 1 256 ? -19.094 29.562 14.586 1 97.94 256 HIS A CA 1
ATOM 1994 C C . HIS A 1 256 ? -17.953 28.562 14.492 1 97.94 256 HIS A C 1
ATOM 1996 O O . HIS A 1 256 ? -18.016 27.609 13.711 1 97.94 256 HIS A O 1
ATOM 2002 N N . HIS A 1 257 ? -16.938 28.75 15.242 1 98.19 257 HIS A N 1
ATOM 2003 C CA . HIS A 1 257 ? -15.75 27.906 15.188 1 98.19 257 HIS A CA 1
ATOM 2004 C C . HIS A 1 257 ? -16.047 26.5 15.664 1 98.19 257 HIS A C 1
ATOM 2006 O O . HIS A 1 257 ? -15.523 25.531 15.117 1 98.19 257 HIS A O 1
ATOM 2012 N N . ARG A 1 258 ? -16.844 26.344 16.656 1 97.94 258 ARG A N 1
ATOM 2013 C CA . ARG A 1 258 ? -17.25 25.016 17.109 1 97.94 258 ARG A CA 1
ATOM 2014 C C . ARG A 1 258 ? -17.984 24.25 16 1 97.94 258 ARG A C 1
ATOM 2016 O O . ARG A 1 258 ? -17.75 23.062 15.789 1 97.94 258 ARG A O 1
ATOM 2023 N N . ALA A 1 259 ? -18.875 24.953 15.367 1 97.81 259 ALA A N 1
ATOM 2024 C CA . ALA A 1 259 ? -19.609 24.344 14.266 1 97.81 259 ALA A CA 1
ATOM 2025 C C . ALA A 1 259 ? -18.672 23.922 13.141 1 97.81 259 ALA A C 1
ATOM 2027 O O . ALA A 1 259 ? -18.797 22.828 12.586 1 97.81 259 ALA A O 1
ATOM 2028 N N . TYR A 1 260 ? -17.781 24.797 12.82 1 96.94 260 TYR A N 1
ATOM 2029 C CA . TYR A 1 260 ? -16.797 24.531 11.773 1 96.94 260 TYR A CA 1
ATOM 2030 C C . TYR A 1 260 ? -16 23.266 12.094 1 96.94 260 TYR A C 1
ATOM 2032 O O . TYR A 1 260 ? -15.891 22.359 11.258 1 96.94 260 TYR A O 1
ATOM 2040 N N . LEU A 1 261 ? -15.453 23.203 13.258 1 97.88 261 LEU A N 1
ATOM 2041 C CA . LEU A 1 261 ? -14.594 22.078 13.656 1 97.88 261 LEU A CA 1
ATOM 2042 C C . LEU A 1 261 ? -15.406 20.797 13.773 1 97.88 261 LEU A C 1
ATOM 2044 O O . LEU A 1 261 ? -14.898 19.703 13.484 1 97.88 261 LEU A O 1
ATOM 2048 N N . LYS A 1 262 ? -16.641 20.906 14.211 1 96.94 262 LYS A N 1
ATOM 2049 C CA . LYS A 1 262 ? -17.531 19.75 14.25 1 96.94 262 LYS A CA 1
ATOM 2050 C C . LYS A 1 262 ? -17.766 19.188 12.852 1 96.94 262 LYS A C 1
ATOM 2052 O O . LYS A 1 262 ? -17.703 17.969 12.648 1 96.94 262 LYS A O 1
ATOM 2057 N N . ASP A 1 263 ? -18.031 20.062 11.922 1 95.12 263 ASP A N 1
ATOM 2058 C CA . ASP A 1 263 ? -18.25 19.641 10.539 1 95.12 263 ASP A CA 1
ATOM 2059 C C . ASP A 1 263 ? -16.984 19 9.961 1 95.12 263 ASP A C 1
ATOM 2061 O O . ASP A 1 263 ? -17.078 18 9.25 1 95.12 263 ASP A O 1
ATOM 2065 N N . ARG A 1 264 ? -15.875 19.625 10.25 1 94.62 264 ARG A N 1
ATOM 2066 C CA . ARG A 1 264 ? -14.609 19.078 9.766 1 94.62 264 ARG A CA 1
ATOM 2067 C C . ARG A 1 264 ? -14.359 17.688 10.344 1 94.62 264 ARG A C 1
ATOM 2069 O O . ARG A 1 264 ? -13.836 16.812 9.656 1 94.62 264 ARG A O 1
ATOM 2076 N N . LEU A 1 265 ? -14.648 17.484 11.562 1 94.88 265 LEU A N 1
ATOM 2077 C CA . LEU A 1 265 ? -14.469 16.203 12.211 1 94.88 265 LEU A CA 1
ATOM 2078 C C . LEU A 1 265 ? -15.359 15.141 11.57 1 94.88 265 LEU A C 1
ATOM 2080 O O . LEU A 1 265 ? -14.938 14 11.375 1 94.88 265 LEU A O 1
ATOM 2084 N N . ALA A 1 266 ? -16.562 15.492 11.188 1 92.81 266 ALA A N 1
ATOM 2085 C CA . ALA A 1 266 ? -17.531 14.562 10.641 1 92.81 266 ALA A CA 1
ATOM 2086 C C . ALA A 1 266 ? -17.203 14.203 9.195 1 92.81 266 ALA A C 1
ATOM 2088 O O . ALA A 1 266 ? -17.562 13.125 8.719 1 92.81 266 ALA A O 1
ATOM 2089 N N . ASP A 1 267 ? -16.578 15.109 8.5 1 93.5 267 ASP A N 1
ATOM 2090 C CA . ASP A 1 267 ? -16.25 14.938 7.086 1 93.5 267 ASP A CA 1
ATOM 2091 C C . ASP A 1 267 ? -14.977 14.125 6.91 1 93.5 267 ASP A C 1
ATOM 2093 O O . ASP A 1 267 ? -13.875 14.617 7.168 1 93.5 267 ASP A O 1
ATOM 2097 N N . LEU A 1 268 ? -15.055 12.953 6.367 1 91.44 268 LEU A N 1
ATOM 2098 C CA . LEU A 1 268 ? -13.938 12.016 6.297 1 91.44 268 LEU A CA 1
ATOM 2099 C C . LEU A 1 268 ? -12.883 12.5 5.309 1 91.44 268 LEU A C 1
ATOM 2101 O O . LEU A 1 268 ? -11.727 12.055 5.359 1 91.44 268 LEU A O 1
ATOM 2105 N N . HIS A 1 269 ? -13.234 13.336 4.348 1 94.38 269 HIS A N 1
ATOM 2106 C CA . HIS A 1 269 ? -12.281 13.648 3.289 1 94.38 269 HIS A CA 1
ATOM 2107 C C . HIS A 1 269 ? -11.25 14.664 3.76 1 94.38 269 HIS A C 1
ATOM 2109 O O . HIS A 1 269 ? -10.227 14.867 3.098 1 94.38 269 HIS A O 1
ATOM 2115 N N . ILE A 1 270 ? -11.539 15.336 4.969 1 96.5 270 ILE A N 1
ATOM 2116 C CA . ILE A 1 270 ? -10.633 16.406 5.371 1 96.5 270 ILE A CA 1
ATOM 2117 C C . ILE A 1 270 ? -10.312 16.266 6.859 1 96.5 270 ILE A C 1
ATOM 2119 O O . ILE A 1 270 ? -11.188 15.93 7.66 1 96.5 270 ILE A O 1
ATOM 2123 N N . MET A 1 271 ? -9.078 16.531 7.238 1 96.69 271 MET A N 1
ATOM 2124 C CA . MET A 1 271 ? -8.625 16.453 8.617 1 96.69 271 MET A CA 1
ATOM 2125 C C . MET A 1 271 ? -7.812 17.688 9 1 96.69 271 MET A C 1
ATOM 2127 O O . MET A 1 271 ? -6.867 18.047 8.305 1 96.69 271 MET A O 1
ATOM 2131 N N . GLY A 1 272 ? -8.242 18.312 10.062 1 97.94 272 GLY A N 1
ATOM 2132 C CA . GLY A 1 272 ? -7.496 19.438 10.609 1 97.94 272 GLY A CA 1
ATOM 2133 C C . GLY A 1 272 ? -6.551 19.031 11.727 1 97.94 272 GLY A C 1
ATOM 2134 O O . GLY A 1 272 ? -6.824 18.094 12.461 1 97.94 272 GLY A O 1
ATOM 2135 N N . PHE A 1 273 ? -5.477 19.797 11.867 1 98.44 273 PHE A N 1
ATOM 2136 C CA . PHE A 1 273 ? -4.523 19.453 12.922 1 98.44 273 PHE A CA 1
ATOM 2137 C C . PHE A 1 273 ? -3.787 20.703 13.398 1 98.44 273 PHE A C 1
ATOM 2139 O O . PHE A 1 273 ? -3.688 21.688 12.672 1 98.44 273 PHE A O 1
ATOM 2146 N N . ILE A 1 274 ? -3.338 20.609 14.594 1 98.81 274 ILE A N 1
ATOM 2147 C CA . ILE A 1 274 ? -2.516 21.656 15.203 1 98.81 274 ILE A CA 1
ATOM 2148 C C . ILE A 1 274 ? -1.043 21.406 14.891 1 98.81 274 ILE A C 1
ATOM 2150 O O . ILE A 1 274 ? -0.548 20.281 15.062 1 98.81 274 ILE A O 1
ATOM 2154 N N . VAL A 1 275 ? -0.403 22.406 14.383 1 98.88 275 VAL A N 1
ATOM 2155 C CA . VAL A 1 275 ? 1.04 22.391 14.172 1 98.88 275 VAL A CA 1
ATOM 2156 C C . VAL A 1 275 ? 1.754 22.875 15.43 1 98.88 275 VAL A C 1
ATOM 2158 O O . VAL A 1 275 ? 1.446 23.953 15.953 1 98.88 275 VAL A O 1
ATOM 2161 N N . SER A 1 276 ? 2.752 22.094 15.922 1 98.81 276 SER A N 1
ATOM 2162 C CA . SER A 1 276 ? 3.438 22.5 17.141 1 98.81 276 SER A CA 1
ATOM 2163 C C . SER A 1 276 ? 4.949 22.359 17 1 98.81 276 SER A C 1
ATOM 2165 O O . SER A 1 276 ? 5.43 21.422 16.359 1 98.81 276 SER A O 1
ATOM 2167 N N . TRP A 1 277 ? 5.648 23.281 17.562 1 98.56 277 TRP A N 1
ATOM 2168 C CA . TRP A 1 277 ? 7.098 23.234 17.719 1 98.56 277 TRP A CA 1
ATOM 2169 C C . TRP A 1 277 ? 7.469 22.953 19.172 1 98.56 277 TRP A C 1
ATOM 2171 O O . TRP A 1 277 ? 7.137 23.734 20.062 1 98.56 277 TRP A O 1
ATOM 2181 N N . ASN A 1 278 ? 8.141 21.812 19.422 1 97.88 278 ASN A N 1
ATOM 2182 C CA . ASN A 1 278 ? 8.508 21.406 20.781 1 97.88 278 ASN A CA 1
ATOM 2183 C C . ASN A 1 278 ? 7.312 21.453 21.719 1 97.88 278 ASN A C 1
ATOM 2185 O O . ASN A 1 278 ? 7.43 21.953 22.844 1 97.88 278 ASN A O 1
ATOM 2189 N N . GLY A 1 279 ? 6.188 21.125 21.203 1 97.38 279 GLY A N 1
ATOM 2190 C CA . GLY A 1 279 ? 5.004 21.016 22.047 1 97.38 279 GLY A CA 1
ATOM 2191 C C . GLY A 1 279 ? 4.203 22.312 22.094 1 97.38 279 GLY A C 1
ATOM 2192 O O . GLY A 1 279 ? 3.092 22.328 22.641 1 97.38 279 GLY A O 1
ATOM 2193 N N . GLU A 1 280 ? 4.719 23.375 21.594 1 98.25 280 GLU A N 1
ATOM 2194 C CA . GLU A 1 280 ? 4.012 24.656 21.609 1 98.25 280 GLU A CA 1
ATOM 2195 C C . GLU A 1 280 ? 3.236 24.859 20.312 1 98.25 280 GLU A C 1
ATOM 2197 O O . GLU A 1 280 ? 3.812 24.828 19.219 1 98.25 280 GLU A O 1
ATOM 2202 N N . ALA A 1 281 ? 1.963 25.172 20.438 1 98.62 281 ALA A N 1
ATOM 2203 C CA . ALA A 1 281 ? 1.093 25.344 19.281 1 98.62 281 ALA A CA 1
ATOM 2204 C C . ALA A 1 281 ? 1.518 26.547 18.453 1 98.62 281 ALA A C 1
ATOM 2206 O O . ALA A 1 281 ? 1.765 27.625 19 1 98.62 281 ALA A O 1
ATOM 2207 N N . ALA A 1 282 ? 1.576 26.359 17.156 1 98.69 282 ALA A N 1
ATOM 2208 C CA . ALA A 1 282 ? 2.096 27.406 16.281 1 98.69 282 ALA A CA 1
ATOM 2209 C C . ALA A 1 282 ? 1.074 27.766 15.203 1 98.69 282 ALA A C 1
ATOM 2211 O O . ALA A 1 282 ? 1.068 28.891 14.703 1 98.69 282 ALA A O 1
ATOM 2212 N N . GLY A 1 283 ? 0.304 26.812 14.797 1 98.62 283 GLY A N 1
ATOM 2213 C CA . GLY A 1 283 ? -0.615 27.031 13.695 1 98.62 283 GLY A CA 1
ATOM 2214 C C . GLY A 1 283 ? -1.585 25.875 13.484 1 98.62 283 GLY A C 1
ATOM 2215 O O . GLY A 1 283 ? -1.725 25.016 14.352 1 98.62 283 GLY A O 1
ATOM 2216 N N . TYR A 1 284 ? -2.33 25.953 12.336 1 98.75 284 TYR A N 1
ATOM 2217 C CA . TYR A 1 284 ? -3.371 25 11.969 1 98.75 284 TYR A CA 1
ATOM 2218 C C . TYR A 1 284 ? -3.221 24.562 10.516 1 98.75 284 TYR A C 1
ATOM 2220 O O . TYR A 1 284 ? -3.002 25.406 9.633 1 98.75 284 TYR A O 1
ATOM 2228 N N . GLY A 1 285 ? -3.236 23.25 10.281 1 98.5 285 GLY A N 1
ATOM 2229 C CA . GLY A 1 285 ? -3.199 22.703 8.938 1 98.5 285 GLY A CA 1
ATOM 2230 C C . GLY A 1 285 ? -4.359 21.781 8.641 1 98.5 285 GLY A C 1
ATOM 2231 O O . GLY A 1 285 ? -5.047 21.312 9.562 1 98.5 285 GLY A O 1
ATOM 2232 N N . GLU A 1 286 ? -4.574 21.609 7.371 1 98.12 286 GLU A N 1
ATOM 2233 C CA . GLU A 1 286 ? -5.551 20.641 6.891 1 98.12 286 GLU A CA 1
ATOM 2234 C C . GLU A 1 286 ? -4.965 19.766 5.781 1 98.12 286 GLU A C 1
ATOM 2236 O O . GLU A 1 286 ? -4.164 20.234 4.973 1 98.12 286 GLU A O 1
ATOM 2241 N N . MET A 1 287 ? -5.277 18.594 5.785 1 97.62 287 MET A N 1
ATOM 2242 C CA . MET A 1 287 ? -5.031 17.672 4.68 1 97.62 287 MET A CA 1
ATOM 2243 C C . MET A 1 287 ? -6.332 17.031 4.203 1 97.62 287 MET A C 1
ATOM 2245 O O . MET A 1 287 ? -7.195 16.688 5.016 1 97.62 287 MET A O 1
ATOM 2249 N N . SER A 1 288 ? -6.488 16.891 2.949 1 97.75 288 SER A N 1
ATOM 2250 C CA . SER A 1 288 ? -7.75 16.391 2.402 1 97.75 288 SER A CA 1
ATOM 2251 C C . SER A 1 288 ? -7.516 15.445 1.234 1 97.75 288 SER A C 1
ATOM 2253 O O . SER A 1 288 ? -6.48 15.516 0.566 1 97.75 288 SER A O 1
ATOM 2255 N N . TRP A 1 289 ? -8.453 14.5 1.04 1 97.81 289 TRP A N 1
ATOM 2256 C CA . TRP A 1 289 ? -8.578 13.766 -0.217 1 97.81 289 TRP A CA 1
ATOM 2257 C C . TRP A 1 289 ? -9.188 14.648 -1.303 1 97.81 289 TRP A C 1
ATOM 2259 O O . TRP A 1 289 ? -10.344 15.055 -1.206 1 97.81 289 TRP A O 1
ATOM 2269 N N . VAL A 1 290 ? -8.516 14.883 -2.369 1 97.06 290 VAL A N 1
ATOM 2270 C CA . VAL A 1 290 ? -8.867 16.016 -3.217 1 97.06 290 VAL A CA 1
ATOM 2271 C C . VAL A 1 290 ? -9.93 15.602 -4.23 1 97.06 290 VAL A C 1
ATOM 2273 O O . VAL A 1 290 ? -10.594 16.453 -4.832 1 97.06 290 VAL A O 1
ATOM 2276 N N . LYS A 1 291 ? -10.031 14.32 -4.516 1 95.75 291 LYS A N 1
ATOM 2277 C CA . LYS A 1 291 ? -11.102 13.898 -5.418 1 95.75 291 LYS A CA 1
ATOM 2278 C C . LYS A 1 291 ? -12.469 14.312 -4.887 1 95.75 291 LYS A C 1
ATOM 2280 O O . LYS A 1 291 ? -13.398 14.547 -5.664 1 95.75 291 LYS A O 1
ATOM 2285 N N . GLU A 1 292 ? -12.617 14.383 -3.592 1 95.38 292 GLU A N 1
ATOM 2286 C CA . GLU A 1 292 ? -13.867 14.75 -2.92 1 95.38 292 GLU A CA 1
ATOM 2287 C C . GLU A 1 292 ? -13.938 16.25 -2.662 1 95.38 292 GLU A C 1
ATOM 2289 O O . GLU A 1 292 ? -14.93 16.75 -2.137 1 95.38 292 GLU A O 1
ATOM 2294 N N . ASP A 1 293 ? -12.914 16.875 -2.973 1 93.62 293 ASP A N 1
ATOM 2295 C CA . ASP A 1 293 ? -12.828 18.328 -2.803 1 93.62 293 ASP A CA 1
ATOM 2296 C C . ASP A 1 293 ? -13.211 19.047 -4.094 1 93.62 293 ASP A C 1
ATOM 2298 O O . ASP A 1 293 ? -12.977 18.531 -5.188 1 93.62 293 ASP A O 1
ATOM 2302 N N . PRO A 1 294 ? -13.766 20.281 -3.977 1 89.69 294 PRO A N 1
ATOM 2303 C CA . PRO A 1 294 ? -14.086 21.031 -5.188 1 89.69 294 PRO A CA 1
ATOM 2304 C C . PRO A 1 294 ? -12.883 21.172 -6.125 1 89.69 294 PRO A C 1
ATOM 2306 O O . PRO A 1 294 ? -13.062 21.281 -7.344 1 89.69 294 PRO A O 1
ATOM 2309 N N . MET A 1 295 ? -11.734 21.234 -5.57 1 89 295 MET A N 1
ATOM 2310 C CA . MET A 1 295 ? -10.531 21.328 -6.395 1 89 295 MET A CA 1
ATOM 2311 C C . MET A 1 295 ? -10.484 20.188 -7.406 1 89 295 MET A C 1
ATOM 2313 O O . MET A 1 295 ? -10.062 20.391 -8.547 1 89 295 MET A O 1
ATOM 2317 N N . GLY A 1 296 ? -10.859 19 -7.004 1 91.44 296 GLY A N 1
ATOM 2318 C CA . GLY A 1 296 ? -10.898 17.875 -7.918 1 91.44 296 GLY A CA 1
ATOM 2319 C C . GLY A 1 296 ? -11.773 18.109 -9.133 1 91.44 296 GLY A C 1
ATOM 2320 O O . GLY A 1 296 ? -11.43 17.719 -10.242 1 91.44 296 GLY A O 1
ATOM 2321 N N . THR A 1 297 ? -12.828 18.828 -8.883 1 92.69 297 THR A N 1
ATOM 2322 C CA . THR A 1 297 ? -13.789 19.125 -9.938 1 92.69 297 THR A CA 1
ATOM 2323 C C . THR A 1 297 ? -13.219 20.141 -10.922 1 92.69 297 THR A C 1
ATOM 2325 O O . THR A 1 297 ? -13.312 19.969 -12.133 1 92.69 297 THR A O 1
ATOM 2328 N N . TYR A 1 298 ? -12.609 21.125 -10.453 1 93.62 298 TYR A N 1
ATOM 2329 C CA . TYR A 1 298 ? -12.297 22.297 -11.281 1 93.62 298 TYR A CA 1
ATOM 2330 C C . TYR A 1 298 ? -10.922 22.141 -11.922 1 93.62 298 TYR A C 1
ATOM 2332 O O . TYR A 1 298 ? -10.648 22.75 -12.969 1 93.62 298 TYR A O 1
ATOM 2340 N N . VAL A 1 299 ? -10.047 21.469 -11.328 1 92.81 299 VAL A N 1
ATOM 2341 C CA . VAL A 1 299 ? -8.742 21.25 -11.938 1 92.81 299 VAL A CA 1
ATOM 2342 C C . VAL A 1 299 ? -8.789 19.984 -12.812 1 92.81 299 VAL A C 1
ATOM 2344 O O . VAL A 1 299 ? -8.094 19.906 -13.828 1 92.81 299 VAL A O 1
ATOM 2347 N N . GLY A 1 300 ? -9.523 19.016 -12.359 1 91.38 300 GLY A N 1
ATOM 2348 C CA . GLY A 1 300 ? -9.625 17.766 -13.086 1 91.38 300 GLY A CA 1
ATOM 2349 C C . GLY A 1 300 ? -8.375 16.906 -12.977 1 91.38 300 GLY A C 1
ATOM 2350 O O . GLY A 1 300 ? -7.309 17.406 -12.617 1 91.38 300 GLY A O 1
ATOM 2351 N N . GLY A 1 301 ? -8.57 15.602 -13.234 1 92.88 301 GLY A N 1
ATOM 2352 C CA . GLY A 1 301 ? -7.453 14.695 -13.445 1 92.88 301 GLY A CA 1
ATOM 2353 C C . GLY A 1 301 ? -6.84 14.203 -12.148 1 92.88 301 GLY A C 1
ATOM 2354 O O . GLY A 1 301 ? -5.785 13.562 -12.156 1 92.88 301 GLY A O 1
ATOM 2355 N N . LEU A 1 302 ? -7.336 14.5 -11.023 1 95.69 302 LEU A N 1
ATOM 2356 C CA . LEU A 1 302 ? -6.805 14.031 -9.742 1 95.69 302 LEU A CA 1
ATOM 2357 C C . LEU A 1 302 ? -7.289 12.617 -9.438 1 95.69 302 LEU A C 1
ATOM 2359 O O . LEU A 1 302 ? -8.453 12.289 -9.688 1 95.69 30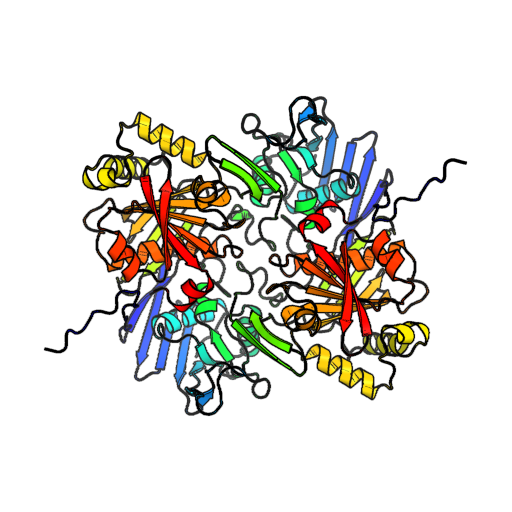2 LEU A O 1
ATOM 2363 N N . GLY A 1 303 ? -6.383 11.852 -8.938 1 95.62 303 GLY A N 1
ATOM 2364 C CA . GLY A 1 303 ? -6.621 10.43 -8.773 1 95.62 303 GLY A CA 1
ATOM 2365 C C . GLY A 1 303 ? -7.285 10.086 -7.449 1 95.62 303 GLY A C 1
ATOM 2366 O O . GLY A 1 303 ? -7.547 10.977 -6.633 1 95.62 303 GLY A O 1
ATOM 2367 N N . ASP A 1 304 ? -7.473 8.852 -7.23 1 96.62 304 ASP A N 1
ATOM 2368 C CA . ASP A 1 304 ? -8.242 8.273 -6.133 1 96.62 304 ASP A CA 1
ATOM 2369 C C . ASP A 1 304 ? -7.617 8.602 -4.781 1 96.62 304 ASP A C 1
ATOM 2371 O O . ASP A 1 304 ? -8.32 8.727 -3.777 1 96.62 304 ASP A O 1
ATOM 2375 N N . TYR A 1 305 ? -6.32 8.766 -4.723 1 97.5 305 TYR A N 1
ATOM 2376 C CA . TYR A 1 305 ? -5.66 8.883 -3.43 1 97.5 305 TYR A CA 1
ATOM 2377 C C . TYR A 1 305 ? -4.84 10.164 -3.348 1 97.5 305 TYR A C 1
ATOM 2379 O O . TYR A 1 305 ? -3.984 10.305 -2.471 1 97.5 305 TYR A O 1
ATOM 2387 N N . ASP A 1 306 ? -5.012 11.062 -4.32 1 98.38 306 ASP A N 1
ATOM 2388 C CA . ASP A 1 306 ? -4.297 12.336 -4.289 1 98.38 306 ASP A CA 1
ATOM 2389 C C . ASP A 1 306 ? -4.805 13.227 -3.156 1 98.38 306 ASP A C 1
ATOM 2391 O O . ASP A 1 306 ? -5.953 13.094 -2.729 1 98.38 306 ASP A O 1
ATOM 2395 N N . GLN A 1 307 ? -3.926 14.07 -2.67 1 98.5 307 GLN A N 1
ATOM 2396 C CA . GLN A 1 307 ? -4.258 14.82 -1.462 1 98.5 307 GLN A CA 1
ATOM 2397 C C . GLN A 1 307 ? -3.93 16.297 -1.624 1 98.5 307 GLN A C 1
ATOM 2399 O O . GLN A 1 307 ? -3.246 16.688 -2.572 1 98.5 307 GLN A O 1
ATOM 2404 N N . GLY A 1 308 ? -4.465 17.062 -0.77 1 98.25 308 GLY A N 1
ATOM 2405 C CA . GLY A 1 308 ? -4.203 18.5 -0.707 1 98.25 308 GLY A CA 1
ATOM 2406 C C . GLY A 1 308 ? -3.895 18.984 0.696 1 98.25 308 GLY A C 1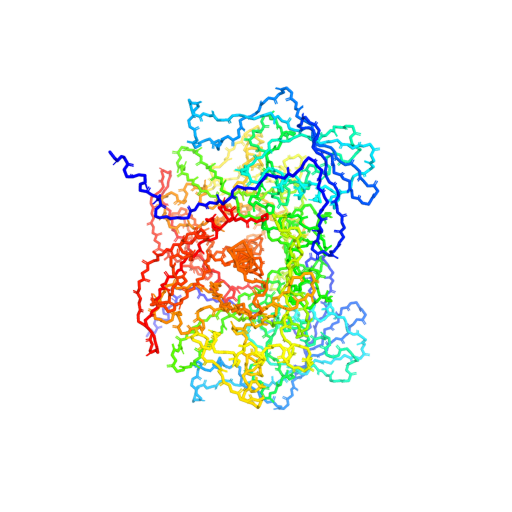
ATOM 2407 O O . GLY A 1 308 ? -4.223 18.312 1.678 1 98.25 308 GLY A O 1
ATOM 2408 N N . THR A 1 309 ? -3.201 20.078 0.766 1 97.88 309 THR A N 1
ATOM 2409 C CA . THR A 1 309 ? -2.838 20.641 2.064 1 97.88 309 THR A CA 1
ATOM 2410 C C . THR A 1 309 ? -3.162 22.125 2.129 1 97.88 309 THR A C 1
ATOM 2412 O O . THR A 1 309 ? -3.09 22.828 1.117 1 97.88 309 THR A O 1
ATOM 2415 N N . HIS A 1 310 ? -3.549 22.609 3.271 1 96.81 310 HIS A N 1
ATOM 2416 C CA . HIS A 1 310 ? -3.809 23.984 3.633 1 96.81 310 HIS A CA 1
ATOM 2417 C C . HIS A 1 310 ? -3.174 24.344 4.977 1 96.81 310 HIS A C 1
ATOM 2419 O O . HIS A 1 310 ? -3.215 23.531 5.914 1 96.81 310 HIS A O 1
ATOM 2425 N N . LEU A 1 311 ? -2.561 25.516 5.047 1 97.31 311 LEU A N 1
ATOM 2426 C CA . LEU A 1 311 ? -1.807 25.828 6.254 1 97.31 311 LEU A CA 1
ATOM 2427 C C . LEU A 1 311 ? -1.983 27.297 6.637 1 97.31 311 LEU A C 1
ATOM 2429 O O . LEU A 1 311 ? -1.973 28.172 5.773 1 97.31 311 LEU A O 1
ATOM 2433 N N . LEU A 1 312 ? -2.176 27.562 7.871 1 96.75 312 LEU A N 1
ATOM 2434 C CA . LEU A 1 312 ? -1.953 28.891 8.445 1 96.75 312 LEU A CA 1
ATOM 2435 C C . LEU A 1 312 ? -0.988 28.812 9.625 1 96.75 312 LEU A C 1
ATOM 2437 O O . LEU A 1 312 ? -1.03 27.859 10.406 1 96.75 312 LEU A O 1
ATOM 2441 N N . VAL A 1 313 ? -0.049 29.672 9.672 1 96.81 313 VAL A N 1
ATOM 2442 C CA . VAL A 1 313 ? 0.785 29.875 10.852 1 96.81 313 VAL A CA 1
ATOM 2443 C C . VAL A 1 313 ? 0.241 31.031 11.68 1 96.81 313 VAL A C 1
ATOM 2445 O O . VAL A 1 313 ? 0.268 32.188 11.234 1 96.81 313 VAL A O 1
ATOM 2448 N N . GLY A 1 314 ? -0.245 30.719 12.859 1 96.94 314 GLY A N 1
ATOM 2449 C CA . GLY A 1 314 ? -0.935 31.719 13.664 1 96.94 314 GLY A CA 1
ATOM 2450 C C . GLY A 1 314 ? -0.001 32.531 14.555 1 96.94 314 GLY A C 1
ATOM 2451 O O . GLY A 1 314 ? -0.108 33.75 14.625 1 96.94 314 GLY A O 1
ATOM 2452 N N . GLU A 1 315 ? 0.879 31.828 15.211 1 97.31 315 GLU A N 1
ATOM 2453 C CA . GLU A 1 315 ? 1.8 32.5 16.125 1 97.31 315 GLU A CA 1
ATOM 2454 C C . GLU A 1 315 ? 2.92 33.188 15.367 1 97.31 315 GLU A C 1
ATOM 2456 O O . GLU A 1 315 ? 3.688 32.562 14.648 1 97.31 315 GLU A O 1
ATOM 2461 N N . GLU A 1 316 ? 3.1 34.438 15.609 1 95.56 316 GLU A N 1
ATOM 2462 C CA . GLU A 1 316 ? 4.074 35.25 14.891 1 95.56 316 GLU A CA 1
ATOM 2463 C C . GLU A 1 316 ? 5.496 34.75 15.141 1 95.56 316 GLU A C 1
ATOM 2465 O O . GLU A 1 316 ? 6.332 34.781 14.227 1 95.56 316 GLU A O 1
ATOM 2470 N N . LYS A 1 317 ? 5.777 34.344 16.266 1 96.19 317 LYS A N 1
ATOM 2471 C CA . LYS A 1 317 ? 7.137 33.969 16.641 1 96.19 317 LYS A CA 1
ATOM 2472 C C . LYS A 1 317 ? 7.57 32.719 15.883 1 96.19 317 LYS A C 1
ATOM 2474 O O . LYS A 1 317 ? 8.758 32.375 15.859 1 96.19 317 LYS A O 1
ATOM 2479 N N . PHE A 1 318 ? 6.617 32 15.32 1 97.12 318 PHE A N 1
ATOM 2480 C CA . PHE A 1 318 ? 6.949 30.766 14.617 1 97.12 318 PHE A CA 1
ATOM 2481 C C . PHE A 1 318 ? 6.895 30.969 13.109 1 97.12 318 PHE A C 1
ATOM 2483 O O . PHE A 1 318 ? 6.863 30 12.344 1 97.12 318 PHE A O 1
ATOM 2490 N N . ARG A 1 319 ? 6.816 32.156 12.695 1 94.81 319 ARG A N 1
ATOM 2491 C CA . ARG A 1 319 ? 6.883 32.469 11.273 1 94.81 319 ARG A CA 1
ATOM 2492 C C . ARG A 1 319 ? 8.328 32.5 10.781 1 94.81 319 ARG A C 1
ATOM 2494 O O . ARG A 1 319 ? 9.258 32.406 11.586 1 94.81 319 ARG A O 1
ATOM 2501 N N . GLY A 1 320 ? 8.5 32.562 9.438 1 93.19 320 GLY A N 1
ATOM 2502 C CA . GLY A 1 320 ? 9.82 32.531 8.812 1 93.19 320 GLY A CA 1
ATOM 2503 C C . GLY A 1 320 ? 9.961 31.484 7.734 1 93.19 320 GLY A C 1
ATOM 2504 O O . GLY A 1 320 ? 9.258 30.484 7.742 1 93.19 320 GLY A O 1
ATOM 2505 N N . ARG A 1 321 ? 10.922 31.703 6.969 1 92 321 ARG A N 1
ATOM 2506 C CA . ARG A 1 321 ? 11.109 30.891 5.773 1 92 321 ARG A CA 1
ATOM 2507 C C . ARG A 1 321 ? 11.398 29.438 6.137 1 92 321 ARG A C 1
ATOM 2509 O O . ARG A 1 321 ? 10.75 28.516 5.617 1 92 321 ARG A O 1
ATOM 2516 N N . GLN A 1 322 ? 12.359 29.172 7.004 1 93.5 322 GLN A N 1
ATOM 2517 C CA . GLN A 1 322 ? 12.789 27.812 7.328 1 93.5 322 GLN A CA 1
ATOM 2518 C C . GLN A 1 322 ? 11.672 27.031 8.008 1 93.5 322 GLN A C 1
ATOM 2520 O O . GLN A 1 322 ? 11.438 25.875 7.672 1 93.5 322 GLN A O 1
ATOM 2525 N N . ARG A 1 323 ? 10.992 27.719 8.914 1 96.38 323 ARG A N 1
ATOM 2526 C CA . ARG A 1 323 ? 9.891 27.047 9.609 1 96.38 323 ARG A CA 1
ATOM 2527 C C . ARG A 1 323 ? 8.742 26.75 8.656 1 96.38 323 ARG A C 1
ATOM 2529 O O . ARG A 1 323 ? 8.141 25.672 8.703 1 96.38 323 ARG A O 1
ATOM 2536 N N . PHE A 1 324 ? 8.469 27.719 7.848 1 95.88 324 PHE A N 1
ATOM 2537 C CA . PHE A 1 324 ? 7.41 27.531 6.867 1 95.88 324 PHE A CA 1
ATOM 2538 C C . PHE A 1 324 ? 7.711 26.344 5.961 1 95.88 324 PHE A C 1
ATOM 2540 O O . PHE A 1 324 ? 6.871 25.453 5.785 1 95.88 324 PHE A O 1
ATOM 2547 N N . THR A 1 325 ? 8.914 26.281 5.43 1 95.81 325 THR A N 1
ATOM 2548 C CA . THR A 1 325 ? 9.328 25.203 4.551 1 95.81 325 THR A CA 1
ATOM 2549 C C . THR A 1 325 ? 9.258 23.859 5.273 1 95.81 325 THR A C 1
ATOM 2551 O O . THR A 1 325 ? 8.773 22.875 4.719 1 95.81 325 THR A O 1
ATOM 2554 N N . ALA A 1 326 ? 9.703 23.844 6.504 1 97.56 326 ALA A N 1
ATOM 2555 C CA . ALA A 1 326 ? 9.703 22.609 7.301 1 97.56 326 ALA A CA 1
ATOM 2556 C C . ALA A 1 326 ? 8.281 22.094 7.508 1 97.56 326 ALA A C 1
ATOM 2558 O O . ALA A 1 326 ? 8.023 20.906 7.367 1 97.56 326 ALA A O 1
ATOM 2559 N N . ILE A 1 327 ? 7.367 23.016 7.844 1 98.44 327 ILE A N 1
ATOM 2560 C CA . ILE A 1 327 ? 5.984 22.625 8.078 1 98.44 327 ILE A CA 1
ATOM 2561 C C . ILE A 1 327 ? 5.371 22.094 6.785 1 98.44 327 ILE A C 1
ATOM 2563 O O . ILE A 1 327 ? 4.785 21 6.77 1 98.44 327 ILE A O 1
ATOM 2567 N N . MET A 1 328 ? 5.566 22.828 5.695 1 97.81 328 MET A N 1
ATOM 2568 C CA . MET A 1 328 ? 4.973 22.453 4.414 1 97.81 328 MET A CA 1
ATOM 2569 C C . MET A 1 328 ? 5.508 21.109 3.936 1 97.81 328 MET A C 1
ATOM 2571 O O . MET A 1 328 ? 4.738 20.234 3.508 1 97.81 328 MET A O 1
ATOM 2575 N N . THR A 1 329 ? 6.805 20.938 4 1 97.81 329 THR A N 1
ATOM 2576 C CA . THR A 1 329 ? 7.41 19.688 3.59 1 97.81 329 THR A CA 1
ATOM 2577 C C . THR A 1 329 ? 6.922 18.531 4.469 1 97.81 329 THR A C 1
ATOM 2579 O O . THR A 1 329 ? 6.652 17.438 3.973 1 97.81 329 THR A O 1
ATOM 2582 N N . SER A 1 330 ? 6.77 18.781 5.727 1 98.62 330 SER A N 1
ATOM 2583 C CA . SER A 1 330 ? 6.293 17.75 6.648 1 98.62 330 SER A CA 1
ATOM 2584 C C . SER A 1 330 ? 4.844 17.375 6.355 1 98.62 330 SER A C 1
ATOM 2586 O O . SER A 1 330 ? 4.469 16.203 6.453 1 98.62 330 SER A O 1
ATOM 2588 N N . MET A 1 331 ? 4.016 18.359 6.031 1 98.56 331 MET A N 1
ATOM 2589 C CA . MET A 1 331 ? 2.637 18.078 5.648 1 98.56 331 MET A CA 1
ATOM 2590 C C . MET A 1 331 ? 2.588 17.172 4.422 1 98.56 331 MET A C 1
ATOM 2592 O O . MET A 1 331 ? 1.848 16.188 4.398 1 98.56 331 MET A O 1
ATOM 2596 N N . LYS A 1 332 ? 3.371 17.547 3.441 1 98.62 332 LYS A N 1
ATOM 2597 C CA . LYS A 1 332 ? 3.424 16.734 2.236 1 98.62 332 LYS A CA 1
ATOM 2598 C C . LYS A 1 332 ? 3.957 15.336 2.543 1 98.62 332 LYS A C 1
ATOM 2600 O O . LYS A 1 332 ? 3.434 14.344 2.041 1 98.62 332 LYS A O 1
ATOM 2605 N N . HIS A 1 333 ? 5.008 15.297 3.35 1 98.5 333 HIS A N 1
ATOM 2606 C CA . HIS A 1 333 ? 5.57 14.016 3.771 1 98.5 333 HIS A CA 1
ATOM 2607 C C . HIS A 1 333 ? 4.512 13.141 4.43 1 98.5 333 HIS A C 1
ATOM 2609 O O . HIS A 1 333 ? 4.387 11.953 4.105 1 98.5 333 HIS A O 1
ATOM 2615 N N . MET A 1 334 ? 3.76 13.672 5.289 1 97.56 334 MET A N 1
ATOM 2616 C CA . MET A 1 334 ? 2.709 12.922 5.969 1 97.56 334 MET A CA 1
ATOM 2617 C C . MET A 1 334 ? 1.7 12.367 4.969 1 97.56 334 MET A C 1
ATOM 2619 O O . MET A 1 334 ? 1.269 11.219 5.086 1 97.56 334 MET A O 1
ATOM 2623 N N . CYS A 1 335 ? 1.33 13.195 4.027 1 98 335 CYS A N 1
ATOM 2624 C CA . CYS A 1 335 ? 0.394 12.75 3 1 98 335 CYS A CA 1
ATOM 2625 C C . CYS A 1 335 ? 0.918 11.508 2.283 1 98 335 CYS A C 1
ATOM 2627 O O . CYS A 1 335 ? 0.189 10.531 2.111 1 98 335 CYS A O 1
ATOM 2629 N N . PHE A 1 336 ? 2.148 11.562 1.89 1 97.44 336 PHE A N 1
ATOM 2630 C CA . PHE A 1 336 ? 2.729 10.461 1.127 1 97.44 336 PHE A CA 1
ATOM 2631 C C . PHE A 1 336 ? 2.916 9.234 2.008 1 97.44 336 PHE A C 1
ATOM 2633 O O . PHE A 1 336 ? 2.9 8.102 1.516 1 97.44 336 PHE A O 1
ATOM 2640 N N . LEU A 1 337 ? 3.074 9.438 3.316 1 95.25 337 LEU A N 1
ATOM 2641 C CA . LEU A 1 337 ? 3.279 8.32 4.223 1 95.25 337 LEU A CA 1
ATOM 2642 C C . LEU A 1 337 ? 1.949 7.668 4.594 1 95.25 337 LEU A C 1
ATOM 2644 O O . LEU A 1 337 ? 1.854 6.441 4.68 1 95.25 337 LEU A O 1
ATOM 2648 N N . ARG A 1 338 ? 0.912 8.422 4.836 1 93.69 338 ARG A N 1
ATOM 2649 C CA . ARG A 1 338 ? -0.324 7.863 5.375 1 93.69 338 ARG A CA 1
ATOM 2650 C C . ARG A 1 338 ? -1.072 7.059 4.316 1 93.69 338 ARG A C 1
ATOM 2652 O O . ARG A 1 338 ? -1.916 6.223 4.648 1 93.69 338 ARG A O 1
ATOM 2659 N N . GLU A 1 339 ? -0.733 7.355 3.088 1 94.75 339 GLU A N 1
ATOM 2660 C CA . GLU A 1 339 ? -1.266 6.586 1.965 1 94.75 339 GLU A CA 1
ATOM 2661 C C . GLU A 1 339 ? -0.217 6.414 0.87 1 94.75 339 GLU A C 1
ATOM 2663 O O . GLU A 1 339 ? 0.015 7.324 0.074 1 94.75 339 GLU A O 1
ATOM 2668 N N . PRO A 1 340 ? 0.384 5.23 0.844 1 93.25 340 PRO A N 1
ATOM 2669 C CA . PRO A 1 340 ? 1.479 5.008 -0.102 1 93.25 340 PRO A CA 1
ATOM 2670 C C . PRO A 1 340 ? 1.025 5.082 -1.559 1 93.25 340 PRO A C 1
ATOM 2672 O O . PRO A 1 340 ? 1.857 5.184 -2.465 1 93.25 340 PRO A O 1
ATOM 2675 N N . ARG A 1 341 ? -0.262 5.074 -1.896 1 95.81 341 ARG A N 1
ATOM 2676 C CA . ARG A 1 341 ? -0.793 5.145 -3.254 1 95.81 341 ARG A CA 1
ATOM 2677 C C . ARG A 1 341 ? -0.994 6.59 -3.691 1 95.81 341 ARG A C 1
ATOM 2679 O O . ARG A 1 341 ? -1.353 6.852 -4.84 1 95.81 341 ARG A O 1
ATOM 2686 N N . THR A 1 342 ? -0.721 7.535 -2.811 1 97.56 342 THR A N 1
ATOM 2687 C CA . THR A 1 342 ? -0.747 8.938 -3.201 1 97.56 342 THR A CA 1
ATOM 2688 C C . THR A 1 342 ? 0.367 9.242 -4.199 1 97.56 342 THR A C 1
ATOM 2690 O O . THR A 1 342 ? 1.539 8.969 -3.932 1 97.56 342 THR A O 1
ATOM 2693 N N . GLU A 1 343 ? -0.001 9.859 -5.301 1 96.81 343 GLU A N 1
ATOM 2694 C CA . GLU A 1 343 ? 0.988 10.18 -6.324 1 96.81 343 GLU A CA 1
ATOM 2695 C C . GLU A 1 343 ? 1.266 11.68 -6.379 1 96.81 343 GLU A C 1
ATOM 2697 O O . GLU A 1 343 ? 2.35 12.102 -6.785 1 96.81 343 GLU A O 1
ATOM 2702 N N . VAL A 1 344 ? 0.245 12.453 -5.934 1 97.81 344 VAL A N 1
ATOM 2703 C CA . VAL A 1 344 ? 0.426 13.898 -5.984 1 97.81 344 VAL A CA 1
ATOM 2704 C C . VAL A 1 344 ? -0.2 14.547 -4.75 1 97.81 344 VAL A C 1
ATOM 2706 O O . VAL A 1 344 ? -1.213 14.062 -4.238 1 97.81 344 VAL A O 1
ATOM 2709 N N . VAL A 1 345 ? 0.4 15.508 -4.289 1 98.62 345 VAL A N 1
ATOM 2710 C CA . VAL A 1 345 ? -0.154 16.406 -3.283 1 98.62 345 VAL A CA 1
ATOM 2711 C C . VAL A 1 345 ? -0.26 17.812 -3.857 1 98.62 345 VAL A C 1
ATOM 2713 O O . VAL A 1 345 ? 0.71 18.344 -4.406 1 98.62 345 VAL A O 1
ATOM 2716 N N . VAL A 1 346 ? -1.431 18.469 -3.721 1 98.12 346 VAL A N 1
ATOM 2717 C CA . VAL A 1 346 ? -1.676 19.703 -4.461 1 98.12 346 VAL A CA 1
ATOM 2718 C C . VAL A 1 346 ? -2.016 20.828 -3.492 1 98.12 346 VAL A C 1
ATOM 2720 O O . VAL A 1 346 ? -2.287 20.578 -2.314 1 98.12 346 VAL A O 1
ATOM 2723 N N . GLY A 1 347 ? -1.909 22.047 -3.928 1 96.56 347 GLY A N 1
ATOM 2724 C CA . GLY A 1 347 ? -2.344 23.266 -3.268 1 96.56 347 GLY A CA 1
ATOM 2725 C C . GLY A 1 347 ? -3.041 24.234 -4.207 1 96.56 347 GLY A C 1
ATOM 2726 O O . GLY A 1 347 ? -2.836 24.188 -5.418 1 96.56 347 GLY A O 1
ATOM 2727 N N . GLU A 1 348 ? -3.863 25.109 -3.664 1 95.5 348 GLU A N 1
ATOM 2728 C CA . GLU A 1 348 ? -4.594 26.062 -4.484 1 95.5 348 GLU A CA 1
ATOM 2729 C C . GLU A 1 348 ? -4.703 27.422 -3.787 1 95.5 348 GLU A C 1
ATOM 2731 O O . GLU A 1 348 ? -5.797 27.969 -3.656 1 95.5 348 GLU A O 1
ATOM 2736 N N . PRO A 1 349 ? -3.629 27.984 -3.418 1 94.94 349 PRO A N 1
ATOM 2737 C CA . PRO A 1 349 ? -3.695 29.312 -2.824 1 94.94 349 PRO A CA 1
ATOM 2738 C C . PRO A 1 349 ? -4.246 30.359 -3.787 1 94.94 349 PRO A C 1
ATOM 2740 O O . PRO A 1 349 ? -4.195 30.172 -5.004 1 94.94 349 PRO A O 1
ATOM 2743 N N . ARG A 1 350 ? -4.762 31.391 -3.18 1 94.88 350 ARG A N 1
ATOM 2744 C CA . ARG A 1 350 ? -5.184 32.531 -3.99 1 94.88 350 ARG A CA 1
ATOM 2745 C C . ARG A 1 350 ? -4.012 33.094 -4.777 1 94.88 350 ARG A C 1
ATOM 2747 O O . ARG A 1 350 ? -2.906 33.219 -4.25 1 94.88 350 ARG A O 1
ATOM 2754 N N . ALA A 1 351 ? -4.266 33.5 -6.02 1 95.12 351 ALA A N 1
ATOM 2755 C CA . ALA A 1 351 ? -3.207 33.812 -6.973 1 95.12 351 ALA A CA 1
ATOM 2756 C C . ALA A 1 351 ? -2.568 35.156 -6.641 1 95.12 351 ALA A C 1
ATOM 2758 O O . ALA A 1 351 ? -1.408 35.406 -6.98 1 95.12 351 ALA A O 1
ATOM 2759 N N . ASP A 1 352 ? -3.301 36.031 -5.969 1 93.12 352 ASP A N 1
ATOM 2760 C CA . ASP A 1 352 ? -2.809 37.406 -5.754 1 93.12 352 ASP A CA 1
ATOM 2761 C C . ASP A 1 352 ? -2.072 37.5 -4.418 1 93.12 352 ASP A C 1
ATOM 2763 O O . ASP A 1 352 ? -1.617 38.594 -4.047 1 93.12 352 ASP A O 1
ATOM 2767 N N . LEU A 1 353 ? -1.949 36.438 -3.689 1 91.06 353 LEU A N 1
ATOM 2768 C CA . LEU A 1 353 ? -1.312 36.469 -2.379 1 91.06 353 LEU A CA 1
ATOM 2769 C C . LEU A 1 353 ? 0.204 36.594 -2.516 1 91.06 353 LEU A C 1
ATOM 2771 O O . LEU A 1 353 ? 0.796 35.969 -3.402 1 91.06 353 LEU A O 1
ATOM 2775 N N . PRO A 1 354 ? 0.839 37.344 -1.65 1 90.06 354 PRO A N 1
ATOM 2776 C CA . PRO A 1 354 ? 2.291 37.531 -1.717 1 90.06 354 PRO A CA 1
ATOM 2777 C C . PRO A 1 354 ? 3.068 36.25 -1.435 1 90.06 354 PRO A C 1
ATOM 2779 O O . PRO A 1 354 ? 4.277 36.188 -1.68 1 90.06 354 PRO A O 1
ATOM 2782 N N . ILE A 1 355 ? 2.482 35.25 -1.024 1 90.31 355 ILE A N 1
ATOM 2783 C CA . ILE A 1 355 ? 3.143 34 -0.644 1 90.31 355 ILE A CA 1
ATOM 2784 C C . ILE A 1 355 ? 3.479 33.188 -1.896 1 90.31 355 ILE A C 1
ATOM 2786 O O . ILE A 1 355 ? 4.285 32.25 -1.843 1 90.31 355 ILE A O 1
ATOM 2790 N N . ILE A 1 356 ? 2.887 33.406 -3.059 1 92.88 356 ILE A N 1
ATOM 2791 C CA . ILE A 1 356 ? 2.988 32.562 -4.258 1 92.88 356 ILE A CA 1
ATOM 2792 C C . ILE A 1 356 ? 4.449 32.469 -4.684 1 92.88 356 ILE A C 1
ATOM 2794 O O . ILE A 1 356 ? 4.965 31.359 -4.859 1 92.88 356 ILE A O 1
ATOM 2798 N N . PRO A 1 357 ? 5.172 33.562 -4.742 1 92.19 357 PRO A N 1
ATOM 2799 C CA . PRO A 1 357 ? 6.582 33.438 -5.109 1 92.19 357 PRO A CA 1
ATOM 2800 C C . PRO A 1 357 ? 7.379 32.594 -4.102 1 92.19 357 PRO A C 1
ATOM 2802 O O . PRO A 1 357 ? 8.32 31.906 -4.477 1 92.19 357 PRO A O 1
ATOM 2805 N N . ARG A 1 358 ? 7.035 32.719 -2.906 1 91 358 ARG A N 1
ATOM 2806 C CA . ARG A 1 358 ? 7.715 31.953 -1.868 1 91 358 ARG A CA 1
ATOM 2807 C C . ARG A 1 358 ? 7.43 30.453 -2.02 1 91 358 ARG A C 1
ATOM 2809 O O . ARG A 1 358 ? 8.328 29.625 -1.858 1 91 358 ARG A O 1
ATOM 2816 N N . LEU A 1 359 ? 6.215 30.156 -2.338 1 93.25 359 LEU A N 1
ATOM 2817 C CA . LEU A 1 359 ? 5.84 28.766 -2.549 1 93.25 359 LEU A CA 1
ATOM 2818 C C . LEU A 1 359 ? 6.605 28.156 -3.725 1 93.25 359 LEU A C 1
ATOM 2820 O O . LEU A 1 359 ? 7 27 -3.686 1 93.25 359 LEU A O 1
ATOM 2824 N N . ILE A 1 360 ? 6.793 28.953 -4.707 1 93.62 360 ILE A N 1
ATOM 2825 C CA . ILE A 1 360 ? 7.543 28.516 -5.883 1 93.62 360 ILE A CA 1
ATOM 2826 C C . ILE A 1 360 ? 9.008 28.297 -5.508 1 93.62 360 ILE A C 1
ATOM 2828 O O . ILE A 1 360 ? 9.609 27.297 -5.918 1 93.62 360 ILE A O 1
ATOM 2832 N N . ALA A 1 361 ? 9.508 29.078 -4.645 1 92.12 361 ALA A N 1
ATOM 2833 C CA . ALA A 1 361 ? 10.938 29.094 -4.34 1 92.12 361 ALA A CA 1
ATOM 2834 C C . ALA A 1 361 ? 11.273 28.047 -3.27 1 92.12 361 ALA A C 1
ATOM 2836 O O . ALA A 1 361 ? 12.375 27.5 -3.264 1 92.12 361 ALA A O 1
ATOM 2837 N N . TYR A 1 362 ? 10.398 27.781 -2.412 1 92.31 362 TYR A N 1
ATOM 2838 C CA . TYR A 1 362 ? 10.766 27.094 -1.186 1 92.31 362 TYR A CA 1
ATOM 2839 C C . TYR A 1 362 ? 10.398 25.609 -1.272 1 92.31 362 TYR A C 1
ATOM 2841 O O . TYR A 1 362 ? 10.898 24.797 -0.492 1 92.31 362 TYR A O 1
ATOM 2849 N N . LEU A 1 363 ? 9.539 25.219 -2.1 1 95.19 363 LEU A N 1
ATOM 2850 C CA . LEU A 1 363 ? 9.078 23.828 -2.193 1 95.19 363 LEU A CA 1
ATOM 2851 C C . LEU A 1 363 ? 9.375 23.25 -3.574 1 95.19 363 LEU A C 1
ATOM 2853 O O . LEU A 1 363 ? 9.312 23.969 -4.578 1 95.19 363 LEU A O 1
ATOM 2857 N N . PRO A 1 364 ? 9.703 22 -3.65 1 95.75 364 PRO A N 1
ATOM 2858 C CA . PRO A 1 364 ? 9.992 21.391 -4.949 1 95.75 364 PRO A CA 1
ATOM 2859 C C . PRO A 1 364 ? 8.727 21.047 -5.734 1 95.75 364 PRO A C 1
ATOM 2861 O O . PRO A 1 364 ? 8.641 19.969 -6.328 1 95.75 364 PRO A O 1
ATOM 2864 N N . GLN A 1 365 ? 7.746 21.844 -5.754 1 96.69 365 GLN A N 1
ATOM 2865 C CA . GLN A 1 365 ? 6.484 21.625 -6.449 1 96.69 365 GLN A CA 1
ATOM 2866 C C . GLN A 1 365 ? 6.438 22.391 -7.766 1 96.69 365 GLN A C 1
ATOM 2868 O O . GLN A 1 365 ? 7.211 23.328 -7.965 1 96.69 365 GLN A O 1
ATOM 2873 N N . GLU A 1 366 ? 5.562 22 -8.594 1 95 366 GLU A N 1
ATOM 2874 C CA . GLU A 1 366 ? 5.324 22.609 -9.898 1 95 366 GLU A CA 1
ATOM 2875 C C . GLU A 1 366 ? 4.258 23.688 -9.812 1 95 366 GLU A C 1
ATOM 2877 O O . GLU A 1 366 ? 3.172 23.469 -9.281 1 95 366 GLU A O 1
ATOM 2882 N N . PHE A 1 367 ? 4.656 24.844 -10.281 1 95.38 367 PHE A N 1
ATOM 2883 C CA . PHE A 1 367 ? 3.615 25.781 -10.656 1 95.38 367 PHE A CA 1
ATOM 2884 C C . PHE A 1 367 ? 2.904 25.328 -11.93 1 95.38 367 PHE A C 1
ATOM 2886 O O . PHE A 1 367 ? 3.445 25.469 -13.031 1 95.38 367 PHE A O 1
ATOM 2893 N N . ASN A 1 368 ? 1.761 24.828 -11.844 1 95.06 368 ASN A N 1
ATOM 2894 C CA . ASN A 1 368 ? 1.076 24.281 -13.008 1 95.06 368 ASN A CA 1
ATOM 2895 C C . ASN A 1 368 ? 0.378 25.375 -13.812 1 95.06 368 ASN A C 1
ATOM 2897 O O . ASN A 1 368 ? 0.777 25.672 -14.938 1 95.06 368 ASN A O 1
ATOM 2901 N N . ARG A 1 369 ? -0.587 26.062 -13.18 1 95.38 369 ARG A N 1
ATOM 2902 C CA . ARG A 1 369 ? -1.313 27.141 -13.836 1 95.38 369 ARG A CA 1
ATOM 2903 C C . ARG A 1 369 ? -2.164 27.922 -12.828 1 95.38 369 ARG A C 1
ATOM 2905 O O . ARG A 1 369 ? -2.312 27.484 -11.68 1 95.38 369 ARG A O 1
ATOM 2912 N N . GLU A 1 370 ? -2.576 29.016 -13.328 1 95.88 370 GLU A N 1
ATOM 2913 C CA . GLU A 1 370 ? -3.686 29.656 -12.633 1 95.88 370 GLU A CA 1
ATOM 2914 C C . GLU A 1 370 ? -5.027 29.156 -13.148 1 95.88 370 GLU A C 1
ATOM 2916 O O . GLU A 1 370 ? -5.145 28.75 -14.305 1 95.88 370 GLU A O 1
ATOM 2921 N N . PHE A 1 371 ? -6.02 29.141 -12.258 1 94.88 371 PHE A N 1
ATOM 2922 C CA . PHE A 1 371 ? -7.348 28.688 -12.656 1 94.88 371 PHE A CA 1
ATOM 2923 C C . PHE A 1 371 ? -8.422 29.328 -11.789 1 94.88 371 PHE A C 1
ATOM 2925 O O . PHE A 1 371 ? -8.117 30 -10.797 1 94.88 371 PHE A O 1
ATOM 2932 N N . GLU A 1 372 ? -9.688 29.156 -12.172 1 94.31 372 GLU A N 1
ATOM 2933 C CA . GLU A 1 372 ? -10.805 29.812 -11.5 1 94.31 372 GLU A CA 1
ATOM 2934 C C . GLU A 1 372 ? -11.523 28.828 -10.57 1 94.31 372 GLU A C 1
ATOM 2936 O O . GLU A 1 372 ? -11.781 27.688 -10.945 1 94.31 372 GLU A O 1
ATOM 2941 N N . LEU A 1 373 ? -11.773 29.188 -9.367 1 92.94 373 LEU A N 1
ATOM 2942 C CA . LEU A 1 373 ? -12.758 28.625 -8.445 1 92.94 373 LEU A CA 1
ATOM 2943 C C . LEU A 1 373 ? -13.93 29.578 -8.258 1 92.94 373 LEU A C 1
ATOM 2945 O O . LEU A 1 373 ? -13.812 30.781 -8.539 1 92.94 373 LEU A O 1
ATOM 2949 N N . PRO A 1 374 ? -15.016 29.047 -7.824 1 90.38 374 PRO A N 1
ATOM 2950 C CA . PRO A 1 374 ? -16.172 29.922 -7.668 1 90.38 374 PRO A CA 1
ATOM 2951 C C . PRO A 1 374 ? -15.875 31.156 -6.82 1 90.38 374 PRO A C 1
ATOM 2953 O O . PRO A 1 374 ? -16.344 32.25 -7.125 1 90.38 374 PRO A O 1
ATOM 2956 N N . HIS A 1 375 ? -15.023 31.047 -5.836 1 88.94 375 HIS A N 1
ATOM 2957 C CA . HIS A 1 375 ? -14.875 32.094 -4.852 1 88.94 375 HIS A CA 1
ATOM 2958 C C . HIS A 1 375 ? -13.508 32.781 -4.969 1 88.94 375 HIS A C 1
ATOM 2960 O O . HIS A 1 375 ? -13.234 33.75 -4.281 1 88.94 375 HIS A O 1
ATOM 2966 N N . LYS A 1 376 ? -12.633 32.25 -5.82 1 90.94 376 LYS A N 1
ATOM 2967 C CA . LYS A 1 376 ? -11.312 32.875 -5.969 1 90.94 376 LYS A CA 1
ATOM 2968 C C . LYS A 1 376 ? -10.633 32.406 -7.254 1 90.94 376 LYS A C 1
ATOM 2970 O O . LYS A 1 376 ? -10.977 31.344 -7.797 1 90.94 376 LYS A O 1
ATOM 2975 N N . ARG A 1 377 ? -9.695 33.25 -7.727 1 94.81 377 ARG A N 1
ATOM 2976 C CA . ARG A 1 377 ? -8.656 32.781 -8.648 1 94.81 377 ARG A CA 1
ATOM 2977 C C . ARG A 1 377 ? -7.484 32.188 -7.895 1 94.81 377 ARG A C 1
ATOM 2979 O O . ARG A 1 377 ? -6.977 32.781 -6.941 1 94.81 377 ARG A O 1
ATOM 2986 N N . ALA A 1 378 ? -7.078 30.969 -8.32 1 96.12 378 ALA A N 1
ATOM 2987 C CA . ALA A 1 378 ? -6.09 30.234 -7.531 1 96.12 378 ALA A CA 1
ATOM 2988 C C . ALA A 1 378 ? -4.91 29.797 -8.398 1 96.12 378 ALA A C 1
ATOM 2990 O O . ALA A 1 378 ? -4.996 29.812 -9.625 1 96.12 378 ALA A O 1
ATOM 2991 N N . VAL A 1 379 ? -3.822 29.594 -7.773 1 96.5 379 VAL A N 1
ATOM 2992 C CA . VAL A 1 379 ? -2.695 28.906 -8.398 1 96.5 379 VAL A CA 1
ATOM 2993 C C . VAL A 1 379 ? -2.748 27.422 -8.086 1 96.5 379 VAL A C 1
ATOM 2995 O O . VAL A 1 379 ? -2.914 27.031 -6.926 1 96.5 379 VAL A O 1
ATOM 2998 N N . TYR A 1 380 ? -2.617 26.641 -9.156 1 96.94 380 TYR A N 1
ATOM 2999 C CA . TYR A 1 380 ? -2.576 25.188 -9.023 1 96.94 380 TYR A CA 1
ATOM 3000 C C . TYR A 1 380 ? -1.142 24.688 -8.883 1 96.94 380 TYR A C 1
ATOM 3002 O O . TYR A 1 380 ? -0.384 24.672 -9.852 1 96.94 380 TYR A O 1
ATOM 3010 N N . PHE A 1 381 ? -0.763 24.375 -7.652 1 97.31 381 PHE A N 1
ATOM 3011 C CA . PHE A 1 381 ? 0.537 23.766 -7.387 1 97.31 381 PHE A CA 1
ATOM 3012 C C . PHE A 1 381 ? 0.422 22.25 -7.324 1 97.31 381 PHE A C 1
ATOM 3014 O O . PHE A 1 381 ? -0.498 21.719 -6.699 1 97.31 381 PHE A O 1
ATOM 3021 N N . VAL A 1 382 ? 1.353 21.516 -7.98 1 97.75 382 VAL A N 1
ATOM 3022 C CA . VAL A 1 382 ? 1.347 20.047 -8.023 1 97.75 382 VAL A CA 1
ATOM 3023 C C . VAL A 1 382 ? 2.701 19.516 -7.566 1 97.75 382 VAL A C 1
ATOM 3025 O O . VAL A 1 382 ? 3.742 19.891 -8.109 1 97.75 382 VAL A O 1
ATOM 3028 N N . LEU A 1 383 ? 2.723 18.766 -6.574 1 98.31 383 LEU A N 1
ATOM 3029 C CA . LEU A 1 383 ? 3.93 18.094 -6.105 1 98.31 383 LEU A CA 1
ATOM 3030 C C . LEU A 1 383 ? 3.814 16.578 -6.289 1 98.31 383 LEU A C 1
ATOM 3032 O O . LEU A 1 383 ? 3.004 15.93 -5.625 1 98.31 383 LEU A O 1
ATOM 3036 N N . ARG A 1 384 ? 4.598 16.031 -7.168 1 97.5 384 ARG A N 1
ATOM 3037 C CA . ARG A 1 384 ? 4.594 14.602 -7.453 1 97.5 384 ARG A CA 1
ATOM 3038 C C . ARG A 1 384 ? 5.457 13.844 -6.453 1 97.5 384 ARG A C 1
ATOM 3040 O O . ARG A 1 384 ? 6.488 14.352 -6.004 1 97.5 384 ARG A O 1
ATOM 3047 N N . ARG A 1 385 ? 5.109 12.688 -6.156 1 97.56 385 ARG A N 1
ATOM 3048 C CA . ARG A 1 385 ? 5.754 11.836 -5.164 1 97.56 385 ARG A CA 1
ATOM 3049 C C . ARG A 1 385 ? 7.242 11.68 -5.457 1 97.56 385 ARG A C 1
ATOM 3051 O O . ARG A 1 385 ? 8.078 11.875 -4.57 1 97.56 385 ARG A O 1
ATOM 3058 N N . GLU A 1 386 ? 7.613 11.32 -6.664 1 94.75 386 GLU A N 1
ATOM 3059 C CA . GLU A 1 386 ? 9.008 11.094 -7.027 1 94.75 386 GLU A CA 1
ATOM 3060 C C . GLU A 1 386 ? 9.852 12.344 -6.789 1 94.75 386 GLU A C 1
ATOM 3062 O O . GLU A 1 386 ? 10.945 12.258 -6.223 1 94.75 386 GLU A O 1
ATOM 3067 N N . ARG A 1 387 ? 9.367 13.43 -7.203 1 95.62 387 ARG A N 1
ATOM 3068 C CA . ARG A 1 387 ? 10.086 14.688 -7.027 1 95.62 387 ARG A CA 1
ATOM 3069 C C . ARG A 1 387 ? 10.242 15.023 -5.551 1 95.62 387 ARG A C 1
ATOM 3071 O O . ARG A 1 387 ? 11.289 15.523 -5.129 1 95.62 387 ARG A O 1
ATOM 3078 N N . PHE A 1 388 ? 9.242 14.805 -4.777 1 98.12 388 PHE A N 1
ATOM 3079 C CA . PHE A 1 388 ? 9.281 15.086 -3.35 1 98.12 388 PHE A CA 1
ATOM 3080 C C . PHE A 1 388 ? 10.438 14.352 -2.686 1 98.12 388 PHE A C 1
ATOM 3082 O O . PHE A 1 388 ? 11.273 14.969 -2.02 1 98.12 388 PHE A O 1
ATOM 3089 N N . PHE A 1 389 ? 10.508 13.078 -2.871 1 96.94 389 PHE A N 1
ATOM 3090 C CA . PHE A 1 389 ? 11.5 12.289 -2.15 1 96.94 389 PHE A CA 1
ATOM 3091 C C . PHE A 1 389 ? 12.891 12.5 -2.738 1 96.94 389 PHE A C 1
ATOM 3093 O O . PHE A 1 389 ? 13.898 12.195 -2.094 1 96.94 389 PHE A O 1
ATOM 3100 N N . GLN A 1 390 ? 12.945 13.062 -3.885 1 93.19 390 GLN A N 1
ATOM 3101 C CA . GLN A 1 390 ? 14.227 13.398 -4.496 1 93.19 390 GLN A CA 1
ATOM 3102 C C . GLN A 1 390 ? 14.742 14.742 -3.986 1 93.19 390 GLN A C 1
ATOM 3104 O O . GLN A 1 390 ? 15.938 14.906 -3.746 1 93.19 390 GLN A O 1
ATOM 3109 N N . ALA A 1 391 ? 13.805 15.672 -3.744 1 94.81 391 ALA A N 1
ATOM 3110 C CA . ALA A 1 391 ? 14.289 17.047 -3.693 1 94.81 391 ALA A CA 1
ATOM 3111 C C . ALA A 1 391 ? 13.867 17.734 -2.396 1 94.81 391 ALA A C 1
ATOM 3113 O O . ALA A 1 391 ? 14.383 18.797 -2.051 1 94.81 391 ALA A O 1
ATOM 3114 N N . ALA A 1 392 ? 12.953 17.188 -1.678 1 95.31 392 ALA A N 1
ATOM 3115 C CA . ALA A 1 392 ? 12.422 17.875 -0.499 1 95.31 392 ALA A CA 1
ATOM 3116 C C . ALA A 1 392 ? 13.484 17.969 0.594 1 95.31 392 ALA A C 1
ATOM 3118 O O . ALA A 1 392 ? 14.312 17.078 0.755 1 95.31 392 ALA A O 1
ATOM 3119 N N . MET A 1 393 ? 13.398 19.016 1.31 1 93.81 393 MET A N 1
ATOM 3120 C CA . MET A 1 393 ? 14.273 19.203 2.469 1 93.81 393 MET A CA 1
ATOM 3121 C C . MET A 1 393 ? 13.695 18.516 3.699 1 93.81 393 MET A C 1
ATOM 3123 O O . MET A 1 393 ? 12.789 19.031 4.344 1 93.81 393 MET A O 1
ATOM 3127 N N . LEU A 1 394 ? 14.258 17.422 4.012 1 94.75 394 LEU A N 1
ATOM 3128 C CA . LEU A 1 394 ? 13.719 16.625 5.121 1 94.75 394 LEU A CA 1
ATOM 3129 C C . LEU A 1 394 ? 14.68 16.641 6.305 1 94.75 394 LEU A C 1
ATOM 3131 O O . LEU A 1 394 ? 14.688 15.711 7.113 1 94.75 394 LEU A O 1
ATOM 3135 N N . TYR A 1 395 ? 15.539 17.688 6.387 1 92.25 395 TYR A N 1
ATOM 3136 C CA . TYR A 1 395 ? 16.453 17.906 7.5 1 92.25 395 TYR A CA 1
ATOM 3137 C C . TYR A 1 395 ? 16.141 19.203 8.227 1 92.25 395 TYR A C 1
ATOM 3139 O O . TYR A 1 395 ? 15.461 20.078 7.676 1 92.25 395 TYR A O 1
ATOM 3147 N N . MET B 1 1 ? -37.594 -21.375 -33.562 1 26.95 1 MET B N 1
ATOM 3148 C CA . MET B 1 1 ? -36.375 -22.047 -33.125 1 26.95 1 MET B CA 1
ATOM 3149 C C . MET B 1 1 ? -35.438 -21.078 -32.406 1 26.95 1 MET B C 1
ATOM 3151 O O . MET B 1 1 ? -34.75 -20.25 -33.031 1 26.95 1 MET B O 1
ATOM 3155 N N . SER B 1 2 ? -35.875 -20.547 -31.25 1 30.41 2 SER B N 1
ATOM 3156 C CA . SER B 1 2 ? -35.281 -19.469 -30.469 1 30.41 2 SER B CA 1
ATOM 3157 C C . SER B 1 2 ? -33.812 -19.781 -30.094 1 30.41 2 SER B C 1
ATOM 3159 O O . SER B 1 2 ? -33.562 -20.766 -29.391 1 30.41 2 SER B O 1
ATOM 3161 N N . SER B 1 3 ? -32.906 -19.578 -31.031 1 33.84 3 SER B N 1
ATOM 3162 C CA . SER B 1 3 ? -31.469 -19.844 -30.891 1 33.84 3 SER B CA 1
ATOM 3163 C C . SER B 1 3 ? -30.938 -19.281 -29.578 1 33.84 3 SER B C 1
ATOM 3165 O O . SER B 1 3 ? -31.078 -18.078 -29.312 1 33.84 3 SER B O 1
ATOM 3167 N N . THR B 1 4 ? -31.141 -19.891 -28.422 1 39.34 4 THR B N 1
ATOM 3168 C CA . THR B 1 4 ? -30.547 -19.562 -27.125 1 39.34 4 THR B CA 1
ATOM 3169 C C . THR B 1 4 ? -29.062 -19.203 -27.297 1 39.34 4 THR B C 1
ATOM 3171 O O . THR B 1 4 ? -28.219 -20.078 -27.453 1 39.34 4 THR B O 1
ATOM 3174 N N . THR B 1 5 ? -28.719 -18.156 -28.016 1 42.31 5 THR B N 1
ATOM 3175 C CA . THR B 1 5 ? -27.359 -17.641 -28.188 1 42.31 5 THR B CA 1
ATOM 3176 C C . THR B 1 5 ? -26.656 -17.562 -26.828 1 42.31 5 THR B C 1
ATOM 3178 O O . THR B 1 5 ? -27.109 -16.859 -25.922 1 42.31 5 THR B O 1
ATOM 3181 N N . THR B 1 6 ? -26.062 -18.625 -26.344 1 48.53 6 THR B N 1
ATOM 3182 C CA . THR B 1 6 ? -25.203 -18.719 -25.156 1 48.53 6 THR B CA 1
ATOM 3183 C C . THR B 1 6 ? -24.375 -17.453 -24.984 1 48.53 6 THR B C 1
ATOM 3185 O O . THR B 1 6 ? -23.688 -17.031 -25.922 1 48.53 6 THR B O 1
ATOM 3188 N N . PRO B 1 7 ? -24.781 -16.625 -24.078 1 51.28 7 PRO B N 1
ATOM 3189 C CA . PRO B 1 7 ? -24.047 -15.375 -23.891 1 51.28 7 PRO B CA 1
ATOM 3190 C C . PRO B 1 7 ? -22.531 -15.57 -23.953 1 51.28 7 PRO B C 1
ATOM 3192 O O . PRO B 1 7 ? -22 -16.516 -23.375 1 51.28 7 PRO B O 1
ATOM 3195 N N . VAL B 1 8 ? -21.797 -15.055 -25 1 67.44 8 VAL B N 1
ATOM 3196 C CA . VAL B 1 8 ? -20.406 -15.039 -25.422 1 67.44 8 VAL B CA 1
ATOM 3197 C C . VAL B 1 8 ? -19.578 -14.234 -24.422 1 67.44 8 VAL B C 1
ATOM 3199 O O . VAL B 1 8 ? -19.688 -13.008 -24.375 1 67.44 8 VAL B O 1
ATOM 3202 N N . GLY B 1 9 ? -19.5 -14.633 -23 1 84.06 9 GLY B N 1
ATOM 3203 C CA . GLY B 1 9 ? -18.625 -13.93 -22.062 1 84.06 9 GLY B CA 1
ATOM 3204 C C . GLY B 1 9 ? -18.547 -14.594 -20.703 1 84.06 9 GLY B C 1
ATOM 3205 O O . GLY B 1 9 ? -18.953 -15.742 -20.547 1 84.06 9 GLY B O 1
ATOM 3206 N N . TYR B 1 10 ? -18.016 -14 -19.812 1 90.81 10 TYR B N 1
ATOM 3207 C CA . TYR B 1 10 ? -17.781 -14.508 -18.469 1 90.81 10 TYR B CA 1
ATOM 3208 C C . TYR B 1 10 ? -19.062 -14.516 -17.641 1 90.81 10 TYR B C 1
ATOM 3210 O O . TYR B 1 10 ? -19.797 -13.516 -17.609 1 90.81 10 TYR B O 1
ATOM 3218 N N . ARG B 1 11 ? -19.375 -15.664 -17.094 1 84.75 11 ARG B N 1
ATOM 3219 C CA . ARG B 1 11 ? -20.422 -15.82 -16.078 1 84.75 11 ARG B CA 1
ATOM 3220 C C . ARG B 1 11 ? -19.922 -16.672 -14.914 1 84.75 11 ARG B C 1
ATOM 3222 O O . ARG B 1 11 ? -19.5 -17.812 -15.102 1 84.75 11 ARG B O 1
ATOM 3229 N N . ALA B 1 12 ? -20.094 -16.109 -13.789 1 88.06 12 ALA B N 1
ATOM 3230 C CA . ALA B 1 12 ? -19.656 -16.844 -12.602 1 88.06 12 ALA B CA 1
ATOM 3231 C C . ALA B 1 12 ? -20.547 -18.062 -12.359 1 88.06 12 ALA B C 1
ATOM 3233 O O . ALA B 1 12 ? -21.766 -17.984 -12.516 1 88.06 12 ALA B O 1
ATOM 3234 N N . GLU B 1 13 ? -19.875 -19.094 -12.094 1 87.12 13 GLU B N 1
ATOM 3235 C CA . GLU B 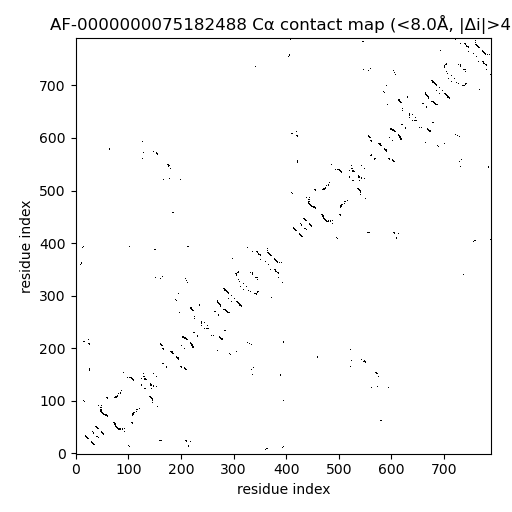1 13 ? -20.641 -20.266 -11.68 1 87.12 13 GLU B CA 1
ATOM 3236 C C . GLU B 1 13 ? -21.156 -20.109 -10.25 1 87.12 13 GLU B C 1
ATOM 3238 O O . GLU B 1 13 ? -20.422 -19.641 -9.367 1 87.12 13 GLU B O 1
ATOM 3243 N N . ARG B 1 14 ? -22.344 -20.516 -10.07 1 87 14 ARG B N 1
ATOM 3244 C CA . ARG B 1 14 ? -22.953 -20.375 -8.75 1 87 14 ARG B CA 1
ATOM 3245 C C . ARG B 1 14 ? -22.5 -21.516 -7.832 1 87 14 ARG B C 1
ATOM 3247 O O . ARG B 1 14 ? -22.422 -22.672 -8.258 1 87 14 ARG B O 1
ATOM 3254 N N . PHE B 1 15 ? -22.125 -21.156 -6.707 1 90.69 15 PHE B N 1
ATOM 3255 C CA . PHE B 1 15 ? -21.812 -22.125 -5.656 1 90.69 15 PHE B CA 1
ATOM 3256 C C . PHE B 1 15 ? -22.703 -21.891 -4.434 1 90.69 15 PHE B C 1
ATOM 3258 O O . PHE B 1 15 ? -22.703 -20.812 -3.855 1 90.69 15 PHE B O 1
ATOM 3265 N N . VAL B 1 16 ? -23.438 -22.906 -4.113 1 92.88 16 VAL B N 1
ATOM 3266 C CA . VAL B 1 16 ? -24.281 -22.844 -2.916 1 92.88 16 VAL B CA 1
ATOM 3267 C C . VAL B 1 16 ? -23.625 -23.656 -1.797 1 92.88 16 VAL B C 1
ATOM 3269 O O . VAL B 1 16 ? -23.453 -24.875 -1.916 1 92.88 16 VAL B O 1
ATOM 3272 N N . THR B 1 17 ? -23.25 -23 -0.798 1 93.25 17 THR B N 1
ATOM 3273 C CA . THR B 1 17 ? -22.656 -23.672 0.347 1 93.25 17 THR B CA 1
ATOM 3274 C C . THR B 1 17 ? -23.656 -24.625 1.005 1 93.25 17 THR B C 1
ATOM 3276 O O . THR B 1 17 ? -24.812 -24.25 1.243 1 93.25 17 THR B O 1
ATOM 3279 N N . PRO B 1 18 ? -23.234 -25.828 1.327 1 95.25 18 PRO B N 1
ATOM 3280 C CA . PRO B 1 18 ? -24.141 -26.75 2.02 1 95.25 18 PRO B CA 1
ATOM 3281 C C . PRO B 1 18 ? -24.547 -26.25 3.4 1 95.25 18 PRO B C 1
ATOM 3283 O O . PRO B 1 18 ? -23.906 -25.359 3.957 1 95.25 18 PRO B O 1
ATOM 3286 N N . ALA B 1 19 ? -25.609 -26.828 3.885 1 96.56 19 ALA B N 1
ATOM 3287 C CA . ALA B 1 19 ? -26.156 -26.406 5.18 1 96.56 19 ALA B CA 1
ATOM 3288 C C . ALA B 1 19 ? -25.078 -26.484 6.262 1 96.56 19 ALA B C 1
ATOM 3290 O O . ALA B 1 19 ? -25.016 -25.625 7.145 1 96.56 19 ALA B O 1
ATOM 3291 N N . GLU B 1 20 ? -24.297 -27.484 6.227 1 97.19 20 GLU B N 1
ATOM 3292 C CA . GLU B 1 20 ? -23.109 -27.594 7.078 1 97.19 20 GLU B CA 1
ATOM 3293 C C . GLU B 1 20 ? -21.844 -27.75 6.238 1 97.19 20 GLU B C 1
ATOM 3295 O O . GLU B 1 20 ? -21.812 -28.531 5.289 1 97.19 20 GLU B O 1
ATOM 3300 N N . GLN B 1 21 ? -20.891 -26.922 6.562 1 95.88 21 GLN B N 1
ATOM 3301 C CA . GLN B 1 21 ? -19.641 -26.953 5.816 1 95.88 21 GLN B CA 1
ATOM 3302 C C . GLN B 1 21 ? -18.438 -26.781 6.746 1 95.88 21 GLN B C 1
ATOM 3304 O O . GLN B 1 21 ? -18.469 -25.938 7.645 1 95.88 21 GLN B O 1
ATOM 3309 N N . THR B 1 22 ? -17.5 -27.641 6.59 1 97.19 22 THR B N 1
ATOM 3310 C CA . THR B 1 22 ? -16.188 -27.422 7.191 1 97.19 22 THR B CA 1
ATOM 3311 C C . THR B 1 22 ? -15.18 -27 6.133 1 97.19 22 THR B C 1
ATOM 3313 O O . THR B 1 22 ? -15.125 -27.578 5.047 1 97.19 22 THR B O 1
ATOM 3316 N N . PHE B 1 23 ? -14.469 -25.953 6.371 1 97.44 23 PHE B N 1
ATOM 3317 C CA . PHE B 1 23 ? -13.453 -25.484 5.438 1 97.44 23 PHE B CA 1
ATOM 3318 C C . PHE B 1 23 ? -12.148 -25.172 6.172 1 97.44 23 PHE B C 1
ATOM 3320 O O . PHE B 1 23 ? -12.117 -25.156 7.402 1 97.44 23 PHE B O 1
ATOM 3327 N N . LYS B 1 24 ? -11.094 -24.969 5.418 1 97.56 24 LYS B N 1
ATOM 3328 C CA . LYS B 1 24 ? -9.781 -24.703 5.984 1 97.56 24 LYS B CA 1
ATOM 3329 C C . LYS B 1 24 ? -9.383 -23.234 5.781 1 97.56 24 LYS B C 1
ATOM 3331 O O . LYS B 1 24 ? -9.664 -22.656 4.734 1 97.56 24 LYS B O 1
ATOM 3336 N N . LEU B 1 25 ? -8.781 -22.703 6.801 1 97.56 25 LEU B N 1
ATOM 3337 C CA . LEU B 1 25 ? -8.148 -21.391 6.695 1 97.56 25 LEU B CA 1
ATOM 3338 C C . LEU B 1 25 ? -6.793 -21.5 6.008 1 97.56 25 LEU B C 1
ATOM 3340 O O . LEU B 1 25 ? -6.289 -22.609 5.789 1 97.56 25 LEU B O 1
ATOM 3344 N N . PRO B 1 26 ? -6.18 -20.375 5.621 1 95.62 26 PRO B N 1
ATOM 3345 C CA . PRO B 1 26 ? -4.898 -20.422 4.906 1 95.62 26 PRO B CA 1
ATOM 3346 C C . PRO B 1 26 ? -3.807 -21.141 5.695 1 95.62 26 PRO B C 1
ATOM 3348 O O . PRO B 1 26 ? -2.873 -21.688 5.105 1 95.62 26 PRO B O 1
ATOM 3351 N N . ASP B 1 27 ? -3.912 -21.141 7.02 1 94.06 27 ASP B N 1
ATOM 3352 C CA . ASP B 1 27 ? -2.893 -21.781 7.84 1 94.06 27 ASP B CA 1
ATOM 3353 C C . ASP B 1 27 ? -3.209 -23.266 8.039 1 94.06 27 ASP B C 1
ATOM 3355 O O . ASP B 1 27 ? -2.506 -23.969 8.773 1 94.06 27 ASP B O 1
ATOM 3359 N N . GLY B 1 28 ? -4.285 -23.703 7.496 1 94.94 28 GLY B N 1
ATOM 3360 C CA . GLY B 1 28 ? -4.629 -25.125 7.543 1 94.94 28 GLY B CA 1
ATOM 3361 C C . GLY B 1 28 ? -5.629 -25.453 8.633 1 94.94 28 GLY B C 1
ATOM 3362 O O . GLY B 1 28 ? -6.152 -26.578 8.68 1 94.94 28 GLY B O 1
ATOM 3363 N N . SER B 1 29 ? -5.922 -24.531 9.484 1 95.88 29 SER B N 1
ATOM 3364 C CA . SER B 1 29 ? -6.887 -24.797 10.547 1 95.88 29 SER B CA 1
ATOM 3365 C C . SER B 1 29 ? -8.305 -24.906 9.992 1 95.88 29 SER B C 1
ATOM 3367 O O . SER B 1 29 ? -8.617 -24.297 8.961 1 95.88 29 SER B O 1
ATOM 3369 N N . SER B 1 30 ? -9.117 -25.609 10.711 1 97 30 SER B N 1
ATOM 3370 C CA . SER B 1 30 ? -10.461 -25.891 10.227 1 97 30 SER B CA 1
ATOM 3371 C C . SER B 1 30 ? -11.492 -25.016 10.914 1 97 30 SER B C 1
ATOM 3373 O O . SER B 1 30 ? -11.344 -24.672 12.094 1 97 30 SER B O 1
ATOM 3375 N N . VAL B 1 31 ? -12.5 -24.656 10.219 1 97.94 31 VAL B N 1
ATOM 3376 C CA . VAL B 1 31 ? -13.641 -23.875 10.688 1 97.94 31 VAL B CA 1
ATOM 3377 C C . VAL B 1 31 ? -14.938 -24.547 10.242 1 97.94 31 VAL B C 1
ATOM 3379 O O . VAL B 1 31 ? -15.055 -25 9.102 1 97.94 31 VAL B O 1
ATOM 3382 N N . ASN B 1 32 ? -15.844 -24.656 11.133 1 98.06 32 ASN B N 1
ATOM 3383 C CA . ASN B 1 32 ? -17.156 -25.219 10.812 1 98.06 32 ASN B CA 1
ATOM 3384 C C . ASN B 1 32 ? -18.234 -24.125 10.781 1 98.06 32 ASN B C 1
ATOM 3386 O O . ASN B 1 32 ? -18.25 -23.25 11.641 1 98.06 32 ASN B O 1
ATOM 3390 N N . SER B 1 33 ? -19.078 -24.125 9.828 1 97.75 33 SER B N 1
ATOM 3391 C CA . SER B 1 33 ? -20.219 -23.219 9.75 1 97.75 33 SER B CA 1
ATOM 3392 C C . SER B 1 33 ? -21.5 -23.953 9.398 1 97.75 33 SER B C 1
ATOM 3394 O O . SER B 1 33 ? -21.484 -24.875 8.578 1 97.75 33 SER B O 1
ATOM 3396 N N . VAL B 1 34 ? -22.562 -23.625 10.039 1 98.06 34 VAL B N 1
ATOM 3397 C CA . VAL B 1 34 ? -23.859 -24.25 9.844 1 98.06 34 VAL B CA 1
ATOM 3398 C C . VAL B 1 34 ? -24.922 -23.172 9.586 1 98.06 34 VAL B C 1
ATOM 3400 O O . VAL B 1 34 ? -24.969 -22.156 10.281 1 98.06 34 VAL B O 1
ATOM 3403 N N . ASP B 1 35 ? -25.688 -23.359 8.586 1 97.5 35 ASP B N 1
ATOM 3404 C CA . ASP B 1 35 ? -26.828 -22.484 8.289 1 97.5 35 ASP B CA 1
ATOM 3405 C C . ASP B 1 35 ? -28.156 -23.172 8.625 1 97.5 35 ASP B C 1
ATOM 3407 O O . ASP B 1 35 ? -28.531 -24.156 7.98 1 97.5 35 ASP B O 1
ATOM 3411 N N . THR B 1 36 ? -28.75 -22.75 9.586 1 96.69 36 THR B N 1
ATOM 3412 C CA . THR B 1 36 ? -30.062 -23.266 9.984 1 96.69 36 THR B CA 1
ATOM 3413 C C . THR B 1 36 ? -31.141 -22.203 9.773 1 96.69 36 THR B C 1
ATOM 3415 O O . THR B 1 36 ? -31.328 -21.328 10.625 1 96.69 36 THR B O 1
ATOM 3418 N N . GLU B 1 37 ? -31.938 -22.281 8.656 1 94.19 37 GLU B N 1
ATOM 3419 C CA . GLU B 1 37 ? -33.031 -21.375 8.32 1 94.19 37 GLU B CA 1
ATOM 3420 C C . GLU B 1 37 ? -32.562 -19.922 8.32 1 94.19 37 GLU B C 1
ATOM 3422 O O . GLU B 1 37 ? -33.219 -19.047 8.922 1 94.19 37 GLU B O 1
ATOM 3427 N N . GLY B 1 38 ? -31.375 -19.734 7.863 1 94.25 38 GLY B N 1
ATOM 3428 C CA . GLY B 1 38 ? -30.875 -18.375 7.684 1 94.25 38 GLY B CA 1
ATOM 3429 C C . GLY B 1 38 ? -29.938 -17.938 8.789 1 94.25 38 GLY B C 1
ATOM 3430 O O . GLY B 1 38 ? -29.25 -16.922 8.648 1 94.25 38 GLY B O 1
ATOM 3431 N N . VAL B 1 39 ? -29.938 -18.641 9.891 1 97.94 39 VAL B N 1
ATOM 3432 C CA . VAL B 1 39 ? -29 -18.344 10.969 1 97.94 39 VAL B CA 1
ATOM 3433 C C . VAL B 1 39 ? -27.688 -19.094 10.734 1 97.94 39 VAL B C 1
ATOM 3435 O O . VAL B 1 39 ? -27.672 -20.312 10.672 1 97.94 39 VAL B O 1
ATOM 3438 N N . ILE B 1 40 ? -26.609 -18.375 10.633 1 98.31 40 ILE B N 1
ATOM 3439 C CA . ILE B 1 40 ? -25.297 -18.969 10.367 1 98.31 40 ILE B CA 1
ATOM 3440 C C . ILE B 1 40 ? -24.484 -19.031 11.656 1 98.31 40 ILE B C 1
ATOM 3442 O O . ILE B 1 40 ? -24.203 -18 12.266 1 98.31 40 ILE B O 1
ATOM 3446 N N . ALA B 1 41 ? -24.172 -20.156 12.086 1 98.31 41 ALA B N 1
ATOM 3447 C CA . ALA B 1 41 ? -23.312 -20.375 13.242 1 98.31 41 ALA B CA 1
ATOM 3448 C C . ALA B 1 41 ? -21.922 -20.828 12.812 1 98.31 41 ALA B C 1
ATOM 3450 O O . ALA B 1 41 ? -21.781 -21.766 12.031 1 98.31 41 ALA B O 1
ATOM 3451 N N . VAL B 1 42 ? -20.922 -20.156 13.273 1 98.44 42 VAL B N 1
ATOM 3452 C CA . VAL B 1 42 ? -19.531 -20.453 12.914 1 98.44 42 VAL B CA 1
ATOM 3453 C C . VAL B 1 42 ? -18.766 -20.906 14.156 1 98.44 42 VAL B C 1
ATOM 3455 O O . VAL B 1 42 ? -18.75 -20.188 15.164 1 98.44 42 VAL B O 1
ATOM 3458 N N . THR B 1 43 ? -18.188 -22.016 14.07 1 97.12 43 THR B N 1
ATOM 3459 C CA . THR B 1 43 ? -17.406 -22.578 15.172 1 97.12 43 THR B CA 1
ATOM 3460 C C . THR B 1 43 ? -15.938 -22.703 14.789 1 97.12 43 THR B C 1
ATOM 3462 O O . THR B 1 43 ? -15.609 -23.375 13.797 1 97.12 43 THR B O 1
ATOM 3465 N N . SER B 1 44 ? -15.133 -22.047 15.477 1 92.81 44 SER B N 1
ATOM 3466 C CA . SER B 1 44 ? -13.68 -22.125 15.336 1 92.81 44 SER B CA 1
ATOM 3467 C C . SER B 1 44 ? -12.992 -22.141 16.703 1 92.81 44 SER B C 1
ATOM 3469 O O . SER B 1 44 ? -13.195 -21.234 17.5 1 92.81 44 SER B O 1
ATOM 3471 N N . ASP B 1 45 ? -12.164 -23.141 16.906 1 87.81 45 ASP B N 1
ATOM 3472 C CA . ASP B 1 45 ? -11.539 -23.328 18.203 1 87.81 45 ASP B CA 1
ATOM 3473 C C . ASP B 1 45 ? -12.578 -23.234 19.328 1 87.81 45 ASP B C 1
ATOM 3475 O O . ASP B 1 45 ? -13.562 -23.984 19.328 1 87.81 45 ASP B O 1
ATOM 3479 N N . ASN B 1 46 ? -12.414 -22.297 20.203 1 85.38 46 ASN B N 1
ATOM 3480 C CA . ASN B 1 46 ? -13.32 -22.25 21.359 1 85.38 46 ASN B CA 1
ATOM 3481 C C . ASN B 1 46 ? -14.336 -21.125 21.219 1 85.38 46 ASN B C 1
ATOM 3483 O O . ASN B 1 46 ? -14.984 -20.75 22.203 1 85.38 46 ASN B O 1
ATOM 3487 N N . SER B 1 47 ? -14.539 -20.703 19.984 1 92.38 47 SER B N 1
ATOM 3488 C CA . SER B 1 47 ? -15.461 -19.594 19.781 1 92.38 47 SER B CA 1
ATOM 3489 C C . SER B 1 47 ? -16.625 -20 18.875 1 92.38 47 SER B C 1
ATOM 3491 O O . SER B 1 47 ? -16.438 -20.75 17.922 1 92.38 47 SER B O 1
ATOM 3493 N N . VAL B 1 48 ? -17.797 -19.562 19.25 1 96.88 48 VAL B N 1
ATOM 3494 C CA . VAL B 1 48 ? -18.969 -19.719 18.406 1 96.88 48 VAL B CA 1
ATOM 3495 C C . VAL B 1 48 ? -19.609 -18.359 18.141 1 96.88 48 VAL B C 1
ATOM 3497 O O . VAL B 1 48 ? -20.062 -17.688 19.062 1 96.88 48 VAL B O 1
ATOM 3500 N N . ILE B 1 49 ? -19.625 -17.938 16.953 1 98.19 49 ILE B N 1
ATOM 3501 C CA . ILE B 1 49 ? -20.219 -16.672 16.547 1 98.19 49 ILE B CA 1
ATOM 3502 C C . ILE B 1 49 ? -21.422 -16.938 15.633 1 98.19 49 ILE B C 1
ATOM 3504 O O . ILE B 1 49 ? -21.359 -17.797 14.758 1 98.19 49 ILE B O 1
ATOM 3508 N N . THR B 1 50 ? -22.484 -16.234 15.859 1 98.56 50 THR B N 1
ATOM 3509 C CA . THR B 1 50 ? -23.703 -16.438 15.086 1 98.56 50 THR B CA 1
ATOM 3510 C C . THR B 1 50 ? -24.094 -15.164 14.336 1 98.56 50 THR B C 1
ATOM 3512 O O . THR B 1 50 ? -24 -14.062 14.875 1 98.56 50 THR B O 1
ATOM 3515 N N . PHE B 1 51 ? -24.5 -15.289 13.102 1 98.75 51 PHE B N 1
ATOM 3516 C CA . PHE B 1 51 ? -25.172 -14.266 12.305 1 98.75 51 PHE B CA 1
ATOM 3517 C C . PHE B 1 51 ? -26.656 -14.578 12.18 1 98.75 51 PHE B C 1
ATOM 3519 O O . PHE B 1 51 ? -27.047 -15.539 11.508 1 98.75 51 PHE B O 1
ATOM 3526 N N . ALA B 1 52 ? -27.516 -13.82 12.758 1 98.62 52 ALA B N 1
ATOM 3527 C CA . ALA B 1 52 ? -28.938 -14.086 12.75 1 98.62 52 ALA B CA 1
ATOM 3528 C C . ALA B 1 52 ? -29.719 -12.953 12.086 1 98.62 52 ALA B C 1
ATOM 3530 O O . ALA B 1 52 ? -29.625 -11.797 12.516 1 98.62 52 ALA B O 1
ATOM 3531 N N . PRO B 1 53 ? -30.469 -13.273 11.094 1 98.19 53 PRO B N 1
ATOM 3532 C CA . PRO B 1 53 ? -31.266 -12.219 10.469 1 98.19 53 PRO B CA 1
ATOM 3533 C C . PRO B 1 53 ? -32.281 -11.594 11.422 1 98.19 53 PRO B C 1
ATOM 3535 O O . PRO B 1 53 ? -32.906 -12.305 12.211 1 98.19 53 PRO B O 1
ATOM 3538 N N . GLN B 1 54 ? -32.344 -10.305 11.336 1 97.69 54 GLN B N 1
ATOM 3539 C CA . GLN B 1 54 ? -33.312 -9.539 12.133 1 97.69 54 GLN B CA 1
ATOM 3540 C C . GLN B 1 54 ? -34.469 -9.078 11.281 1 97.69 54 GLN B C 1
ATOM 3542 O O . GLN B 1 54 ? -34.469 -9.219 10.055 1 97.69 54 GLN B O 1
ATOM 3547 N N . GLU B 1 55 ? -35.469 -8.562 11.922 1 97.12 55 GLU B N 1
ATOM 3548 C CA . GLU B 1 55 ? -36.625 -8.008 11.211 1 97.12 55 GLU B CA 1
ATOM 3549 C C . GLU B 1 55 ? -36.281 -6.684 10.539 1 97.12 55 GLU B C 1
ATOM 3551 O O . GLU B 1 55 ? -36.812 -6.367 9.469 1 97.12 55 GLU B O 1
ATOM 3556 N N . ARG B 1 56 ? -35.406 -6.062 11.18 1 95.94 56 ARG B N 1
ATOM 3557 C CA . ARG B 1 56 ? -34.969 -4.766 10.664 1 95.94 56 ARG B CA 1
ATOM 3558 C C . ARG B 1 56 ? -34.25 -4.918 9.32 1 95.94 56 ARG B C 1
ATOM 3560 O O . ARG B 1 56 ? -33.406 -5.797 9.164 1 95.94 56 ARG B O 1
ATOM 3567 N N . VAL B 1 57 ? -34.625 -4.055 8.359 1 96.12 57 VAL B N 1
ATOM 3568 C CA . VAL B 1 57 ? -33.969 -4.035 7.055 1 96.12 57 VAL B CA 1
ATOM 3569 C C . VAL B 1 57 ? -33.281 -2.693 6.844 1 96.12 57 VAL B C 1
ATOM 3571 O O . VAL B 1 57 ? -33.719 -1.671 7.383 1 96.12 57 VAL B O 1
ATOM 3574 N N . VAL B 1 58 ? -32.188 -2.727 6.156 1 95.56 58 VAL B N 1
ATOM 3575 C CA . VAL B 1 58 ? -31.469 -1.501 5.848 1 95.56 58 VAL B CA 1
ATOM 3576 C C . VAL B 1 58 ? -31.094 -1.479 4.367 1 95.56 58 VAL B C 1
ATOM 3578 O O . VAL B 1 58 ? -30.953 -2.533 3.742 1 95.56 58 VAL B O 1
ATOM 3581 N N . ARG B 1 59 ? -31 -0.297 3.867 1 95.06 59 ARG B N 1
ATOM 3582 C CA . ARG B 1 59 ? -30.594 -0.105 2.48 1 95.06 59 ARG B CA 1
ATOM 3583 C C . ARG B 1 59 ? -29.172 -0.606 2.26 1 95.06 59 ARG B C 1
ATOM 3585 O O . ARG B 1 59 ? -28.25 -0.258 3.014 1 95.06 59 ARG B O 1
ATOM 3592 N N . VAL B 1 60 ? -29.016 -1.434 1.156 1 94.88 60 VAL B N 1
ATOM 3593 C CA . VAL B 1 60 ? -27.672 -1.938 0.849 1 94.88 60 VAL B CA 1
ATOM 3594 C C . VAL B 1 60 ? -27.203 -1.362 -0.482 1 94.88 60 VAL B C 1
ATOM 3596 O O . VAL B 1 60 ? -26 -1.387 -0.784 1 94.88 60 VAL B O 1
ATOM 3599 N N . SER B 1 61 ? -28.188 -0.919 -1.284 1 93.69 61 SER B N 1
ATOM 3600 C CA . SER B 1 61 ? -27.766 -0.244 -2.508 1 93.69 61 SER B CA 1
ATOM 3601 C C . SER B 1 61 ? -26.938 1 -2.199 1 93.69 61 SER B C 1
ATOM 3603 O O . SER B 1 61 ? -27.156 1.657 -1.179 1 93.69 61 SER B O 1
ATOM 3605 N N . PRO B 1 62 ? -25.984 1.318 -3.066 1 88.25 62 PRO B N 1
ATOM 3606 C CA . PRO B 1 62 ? -25.078 2.43 -2.793 1 88.25 62 PRO B CA 1
ATOM 3607 C C . PRO B 1 62 ? -25.797 3.754 -2.582 1 88.25 62 PRO B C 1
ATOM 3609 O O . PRO B 1 62 ? -26.5 4.227 -3.479 1 88.25 62 PRO B O 1
ATOM 3612 N N . TYR B 1 63 ? -25.5 4.297 -1.443 1 83.69 63 TYR B N 1
ATOM 3613 C CA . TYR B 1 63 ? -26.109 5.578 -1.104 1 83.69 63 TYR B CA 1
ATOM 3614 C C . TYR B 1 63 ? -25.625 6.676 -2.043 1 83.69 63 TYR B C 1
ATOM 3616 O O . TYR B 1 63 ? -24.438 6.742 -2.369 1 83.69 63 TYR B O 1
ATOM 3624 N N . GLY B 1 64 ? -26.516 7.48 -2.459 1 83.12 64 GLY B N 1
ATOM 3625 C CA . GLY B 1 64 ? -26.156 8.625 -3.289 1 83.12 64 GLY B CA 1
ATOM 3626 C C . GLY B 1 64 ? -26.062 8.281 -4.762 1 83.12 64 GLY B C 1
ATOM 3627 O O . GLY B 1 64 ? -26.094 9.172 -5.617 1 83.12 64 GLY B O 1
ATOM 3628 N N . ILE B 1 65 ? -25.922 7.051 -5.02 1 88.88 65 ILE B N 1
ATOM 3629 C CA . ILE B 1 65 ? -25.766 6.637 -6.41 1 88.88 65 ILE B CA 1
ATOM 3630 C C . ILE B 1 65 ? -27.109 6.105 -6.934 1 88.88 65 ILE B C 1
ATOM 3632 O O . ILE B 1 65 ? -27.609 6.59 -7.949 1 88.88 65 ILE B O 1
ATOM 3636 N N . VAL B 1 66 ? -27.625 5.172 -6.203 1 92.25 66 VAL B N 1
ATOM 3637 C CA . VAL B 1 66 ? -28.859 4.52 -6.641 1 92.25 66 VAL B CA 1
ATOM 3638 C C . VAL B 1 66 ? -30.062 5.348 -6.207 1 92.25 66 VAL B C 1
ATOM 3640 O O . VAL B 1 66 ? -30.172 5.715 -5.035 1 92.25 66 VAL B O 1
ATOM 3643 N N . ASN B 1 67 ? -30.922 5.539 -7.07 1 93.38 67 ASN B N 1
ATOM 3644 C CA . ASN B 1 67 ? -32.156 6.285 -6.785 1 93.38 67 ASN B CA 1
ATOM 3645 C C . ASN B 1 67 ? -33.031 5.539 -5.809 1 93.38 67 ASN B C 1
ATOM 3647 O O . ASN B 1 67 ? -33 4.309 -5.727 1 93.38 67 ASN B O 1
ATOM 3651 N N . ASP B 1 68 ? -33.875 6.297 -5.156 1 92.19 68 ASP B N 1
ATOM 3652 C CA . ASP B 1 68 ? -34.719 5.73 -4.125 1 92.19 68 ASP B CA 1
ATOM 3653 C C . ASP B 1 68 ? -35.688 4.699 -4.715 1 92.19 68 ASP B C 1
ATOM 3655 O O . ASP B 1 68 ? -36.031 3.713 -4.062 1 92.19 68 ASP B O 1
ATOM 3659 N N . ASP B 1 69 ? -36.062 4.93 -5.918 1 94.56 69 ASP B N 1
ATOM 3660 C CA . ASP B 1 69 ? -37.031 4.039 -6.531 1 94.56 69 ASP B CA 1
ATOM 3661 C C . ASP B 1 69 ? -36.406 2.699 -6.906 1 94.56 69 ASP B C 1
ATOM 3663 O O . ASP B 1 69 ? -37.094 1.732 -7.191 1 94.56 69 ASP B O 1
ATOM 3667 N N . ARG B 1 70 ? -35.125 2.648 -6.883 1 95.75 70 ARG B N 1
ATOM 3668 C CA . ARG B 1 70 ? -34.438 1.418 -7.227 1 95.75 70 ARG B CA 1
ATOM 3669 C C . ARG B 1 70 ? -33.688 0.856 -6.02 1 95.75 70 ARG B C 1
ATOM 3671 O O . ARG B 1 70 ? -32.844 -0.044 -6.16 1 95.75 70 ARG B O 1
ATOM 3678 N N . GLU B 1 71 ? -33.938 1.415 -4.891 1 94.5 71 GLU B N 1
ATOM 3679 C CA . GLU B 1 71 ? -33.188 0.999 -3.717 1 94.5 71 GLU B CA 1
ATOM 3680 C C . GLU B 1 71 ? -33.406 -0.475 -3.398 1 94.5 71 GLU B C 1
ATOM 3682 O O . GLU B 1 71 ? -34.5 -0.995 -3.623 1 94.5 71 GLU B O 1
ATOM 3687 N N . VAL B 1 72 ? -32.375 -1.133 -3 1 95.81 72 VAL B N 1
ATOM 3688 C CA . VAL B 1 72 ? -32.438 -2.51 -2.518 1 95.81 72 VAL B CA 1
ATOM 3689 C C . VAL B 1 72 ? -32.094 -2.553 -1.03 1 95.81 72 VAL B C 1
ATOM 3691 O O . VAL B 1 72 ? -31.156 -1.907 -0.584 1 95.81 72 VAL B O 1
ATOM 3694 N N . SER B 1 73 ? -32.906 -3.277 -0.219 1 96.38 73 SER B N 1
ATOM 3695 C CA . SER B 1 73 ? -32.688 -3.42 1.218 1 96.38 73 SER B CA 1
ATOM 3696 C C . SER B 1 73 ? -32.594 -4.891 1.616 1 96.38 73 SER B C 1
ATOM 3698 O O . SER B 1 73 ? -33.062 -5.77 0.894 1 96.38 73 SER B O 1
ATOM 3700 N N . GLU B 1 74 ? -31.906 -5.109 2.674 1 96.62 74 GLU B N 1
ATOM 3701 C CA . GLU B 1 74 ? -31.734 -6.457 3.203 1 96.62 74 GLU B CA 1
ATOM 3702 C C . GLU B 1 74 ? -31.875 -6.477 4.723 1 96.62 74 GLU B C 1
ATOM 3704 O O . GLU B 1 74 ? -31.688 -5.453 5.383 1 96.62 74 GLU B O 1
ATOM 3709 N N . ALA B 1 75 ? -32.219 -7.633 5.215 1 97.56 75 ALA B N 1
ATOM 3710 C CA . ALA B 1 75 ? -32.312 -7.824 6.66 1 97.56 75 ALA B CA 1
ATOM 3711 C C . ALA B 1 75 ? -30.938 -7.688 7.32 1 97.56 75 ALA B C 1
ATOM 3713 O O . ALA B 1 75 ? -29.938 -8.18 6.797 1 97.56 75 ALA B O 1
ATOM 3714 N N . VAL B 1 76 ? -30.938 -7 8.469 1 98.12 76 VAL B N 1
ATOM 3715 C CA . VAL B 1 76 ? -29.703 -6.859 9.234 1 98.12 76 VAL B CA 1
ATOM 3716 C C . VAL B 1 76 ? -29.359 -8.18 9.922 1 98.12 76 VAL B C 1
ATOM 3718 O O . VAL B 1 76 ? -30.25 -8.852 10.453 1 98.12 76 VAL B O 1
ATOM 3721 N N . LEU B 1 77 ? -28.125 -8.594 9.875 1 98.69 77 LEU B N 1
ATOM 3722 C CA . LEU B 1 77 ? -27.656 -9.758 10.625 1 98.69 77 LEU B CA 1
ATOM 3723 C C . LEU B 1 77 ? -27.109 -9.344 11.984 1 98.69 77 LEU B C 1
ATOM 3725 O O . LEU B 1 77 ? -26.234 -8.477 12.07 1 98.69 77 LEU B O 1
ATOM 3729 N N . LEU B 1 78 ? -27.594 -9.945 13.008 1 98.75 78 LEU B N 1
ATOM 3730 C CA . LEU B 1 78 ? -27.062 -9.75 14.344 1 98.75 78 LEU B CA 1
ATOM 3731 C C . LEU B 1 78 ? -25.875 -10.672 14.602 1 98.75 78 LEU B C 1
ATOM 3733 O O . LEU B 1 78 ? -26 -11.898 14.484 1 98.75 78 LEU B O 1
ATOM 3737 N N . ILE B 1 79 ? -24.75 -10.125 14.875 1 98.75 79 ILE B N 1
ATOM 3738 C CA . ILE B 1 79 ? -23.578 -10.898 15.273 1 98.75 79 ILE B CA 1
ATOM 3739 C C . ILE B 1 79 ? -23.578 -11.102 16.781 1 98.75 79 ILE B C 1
ATOM 3741 O O . ILE B 1 79 ? -23.469 -10.141 17.547 1 98.75 79 ILE B O 1
ATOM 3745 N N . SER B 1 80 ? -23.672 -12.273 17.203 1 98.5 80 SER B N 1
ATOM 3746 C CA . SER B 1 80 ? -23.703 -12.578 18.641 1 98.5 80 SER B CA 1
ATOM 3747 C C . SER B 1 80 ? -22.844 -13.789 18.969 1 98.5 80 SER B C 1
ATOM 3749 O O . SER B 1 80 ? -22.391 -14.508 18.062 1 98.5 80 SER B O 1
ATOM 3751 N N . SER B 1 81 ? -22.5 -13.922 20.188 1 97.5 81 SER B N 1
ATOM 3752 C CA . SER B 1 81 ? -21.719 -15.055 20.688 1 97.5 81 SER B CA 1
ATOM 3753 C C . SER B 1 81 ? -21.969 -15.289 22.172 1 97.5 81 SER B C 1
ATOM 3755 O O . SER B 1 81 ? -22.266 -14.352 22.922 1 97.5 81 SER B O 1
ATOM 3757 N N . THR B 1 82 ? -21.891 -16.516 22.609 1 91.81 82 THR B N 1
ATOM 3758 C CA . THR B 1 82 ? -22 -16.859 24.016 1 91.81 82 THR B CA 1
ATOM 3759 C C . THR B 1 82 ? -20.609 -16.969 24.656 1 91.81 82 THR B C 1
ATOM 3761 O O . THR B 1 82 ? -20.484 -17.203 25.859 1 91.81 82 THR B O 1
ATOM 3764 N N . THR B 1 83 ? -19.578 -16.844 23.859 1 91.5 83 THR B N 1
ATOM 3765 C CA . THR B 1 83 ? -18.188 -16.859 24.297 1 91.5 83 THR B CA 1
ATOM 3766 C C . THR B 1 83 ? -17.5 -15.531 23.969 1 91.5 83 THR B C 1
ATOM 3768 O O . THR B 1 83 ? -18 -14.758 23.156 1 91.5 83 THR B O 1
ATOM 3771 N N . PRO B 1 84 ? -16.438 -15.273 24.719 1 91.62 84 PRO B N 1
ATOM 3772 C CA . PRO B 1 84 ? -15.664 -14.086 24.328 1 91.62 84 PRO B CA 1
ATOM 3773 C C . PRO B 1 84 ? -15.203 -14.133 22.875 1 91.62 84 PRO B C 1
ATOM 3775 O O . PRO B 1 84 ? -14.852 -15.195 22.375 1 91.62 84 PRO B O 1
ATOM 3778 N N . VAL B 1 85 ? -15.227 -12.992 22.203 1 93.94 85 VAL B N 1
ATOM 3779 C CA . VAL B 1 85 ? -14.914 -12.898 20.781 1 93.94 85 VAL B CA 1
ATOM 3780 C C . VAL B 1 85 ? -13.695 -12.008 20.578 1 93.94 85 VAL B C 1
ATOM 3782 O O . VAL B 1 85 ? -13.656 -10.867 21.047 1 93.94 85 VAL B O 1
ATOM 3785 N N . THR B 1 86 ? -12.672 -12.508 19.953 1 93.06 86 THR B N 1
ATOM 3786 C CA . THR B 1 86 ? -11.531 -11.703 19.531 1 93.06 86 THR B CA 1
ATOM 3787 C C . THR B 1 86 ? -11.719 -11.219 18.094 1 93.06 86 THR B C 1
ATOM 3789 O O . THR B 1 86 ? -12.617 -11.68 17.391 1 93.06 86 THR B O 1
ATOM 3792 N N . THR B 1 87 ? -10.883 -10.289 17.641 1 92.75 87 THR B N 1
ATOM 3793 C CA . THR B 1 87 ? -10.93 -9.844 16.25 1 92.75 87 THR B CA 1
ATOM 3794 C C . THR B 1 87 ? -10.586 -10.984 15.297 1 92.75 87 THR B C 1
ATOM 3796 O O . THR B 1 87 ? -11.109 -11.055 14.188 1 92.75 87 THR B O 1
ATOM 3799 N N . ARG B 1 88 ? -9.727 -11.875 15.727 1 93.12 88 ARG B N 1
ATOM 3800 C CA . ARG B 1 88 ? -9.398 -13.047 14.93 1 93.12 88 ARG B CA 1
ATOM 3801 C C . ARG B 1 88 ? -10.641 -13.914 14.703 1 93.12 88 ARG B C 1
ATOM 3803 O O . ARG B 1 88 ? -10.914 -14.328 13.578 1 93.12 88 ARG B O 1
ATOM 3810 N N . ASP B 1 89 ? -11.359 -14.195 15.773 1 95.56 89 ASP B N 1
ATOM 3811 C CA . ASP B 1 89 ? -12.586 -14.984 15.68 1 95.56 89 ASP B CA 1
ATOM 3812 C C . ASP B 1 89 ? -13.586 -14.336 14.719 1 95.56 89 ASP B C 1
ATOM 3814 O O . ASP B 1 89 ? -14.234 -15.031 13.93 1 95.56 89 ASP B O 1
ATOM 3818 N N . LEU B 1 90 ? -13.648 -13.078 14.883 1 96.5 90 LEU B N 1
ATOM 3819 C CA . LEU B 1 90 ? -14.594 -12.344 14.047 1 96.5 90 LEU B CA 1
ATOM 3820 C C . LEU B 1 90 ? -14.195 -12.438 12.578 1 96.5 90 LEU B C 1
ATOM 3822 O O . LEU B 1 90 ? -15.047 -12.672 11.711 1 96.5 90 LEU B O 1
ATOM 3826 N N . TRP B 1 91 ? -12.945 -12.25 12.258 1 96.31 91 TRP B N 1
ATOM 3827 C CA . TRP B 1 91 ? -12.477 -12.359 10.883 1 96.31 91 TRP B CA 1
ATOM 3828 C C . TRP B 1 91 ? -12.797 -13.734 10.305 1 96.31 91 TRP B C 1
ATOM 3830 O O . TRP B 1 91 ? -13.281 -13.836 9.172 1 96.31 91 TRP B O 1
ATOM 3840 N N . VAL B 1 92 ? -12.547 -14.727 11.047 1 97.62 92 VAL B N 1
ATOM 3841 C CA . VAL B 1 92 ? -12.805 -16.109 10.633 1 97.62 92 VAL B CA 1
ATOM 3842 C C . VAL B 1 92 ? -14.297 -16.297 10.359 1 97.62 92 VAL B C 1
ATOM 3844 O O . VAL B 1 92 ? -14.68 -16.938 9.375 1 97.62 92 VAL B O 1
ATOM 3847 N N . SER B 1 93 ? -15.07 -15.773 11.203 1 98.12 93 SER B N 1
ATOM 3848 C CA . SER B 1 93 ? -16.516 -15.906 11.031 1 98.12 93 SER B CA 1
ATOM 3849 C C . SER B 1 93 ? -16.984 -15.148 9.789 1 98.12 93 SER B C 1
ATOM 3851 O O . SER B 1 93 ? -17.906 -15.594 9.102 1 98.12 93 SER B O 1
ATOM 3853 N N . VAL B 1 94 ? -16.422 -14 9.555 1 98.38 94 VAL B N 1
ATOM 3854 C CA . VAL B 1 94 ? -16.75 -13.242 8.344 1 98.38 94 VAL B CA 1
ATOM 3855 C C . VAL B 1 94 ? -16.344 -14.047 7.113 1 98.38 94 VAL B C 1
ATOM 3857 O O . VAL B 1 94 ? -17.047 -14.031 6.098 1 98.38 94 VAL B O 1
ATOM 3860 N N . TYR B 1 95 ? -15.188 -14.781 7.207 1 98.31 95 TYR B N 1
ATOM 3861 C CA . TYR B 1 95 ? -14.781 -15.68 6.133 1 98.31 95 TYR B CA 1
ATOM 3862 C C . TYR B 1 95 ? -15.883 -16.688 5.82 1 98.31 95 TYR B C 1
ATOM 3864 O O . TYR B 1 95 ? -16.297 -16.828 4.664 1 98.31 95 TYR B O 1
ATOM 3872 N N . ALA B 1 96 ? -16.406 -17.266 6.812 1 98.12 96 ALA B N 1
ATOM 3873 C CA . ALA B 1 96 ? -17.484 -18.25 6.66 1 98.12 96 ALA B CA 1
ATOM 3874 C C . ALA B 1 96 ? -18.719 -17.594 6.051 1 98.12 96 ALA B C 1
ATOM 3876 O O . ALA B 1 96 ? -19.375 -18.172 5.18 1 98.12 96 ALA B O 1
ATOM 3877 N N . LEU B 1 97 ? -19.016 -16.438 6.551 1 98.25 97 LEU B N 1
ATOM 3878 C CA . LEU B 1 97 ? -20.172 -15.703 6.035 1 98.25 97 LEU B CA 1
ATOM 3879 C C . LEU B 1 97 ? -20.047 -15.492 4.531 1 98.25 97 LEU B C 1
ATOM 3881 O O . LEU B 1 97 ? -21 -15.758 3.787 1 98.25 97 LEU B O 1
ATOM 3885 N N . TRP B 1 98 ? -18.906 -15.07 4.055 1 97.56 98 TRP B N 1
ATOM 3886 C CA . TRP B 1 98 ? -18.75 -14.719 2.648 1 97.56 98 TRP B CA 1
ATOM 3887 C C . TRP B 1 98 ? -18.703 -15.969 1.773 1 97.56 98 TRP B C 1
ATOM 3889 O O . TRP B 1 98 ? -19.016 -15.906 0.581 1 97.56 98 TRP B O 1
ATOM 3899 N N . LEU B 1 99 ? -18.281 -17.094 2.312 1 96.88 99 LEU B N 1
ATOM 3900 C CA . LEU B 1 99 ? -18.391 -18.328 1.546 1 96.88 99 LEU B CA 1
ATOM 3901 C C . LEU B 1 99 ? -19.859 -18.672 1.302 1 96.88 99 LEU B C 1
ATOM 3903 O O . LEU B 1 99 ? -20.203 -19.266 0.273 1 96.88 99 LEU B O 1
ATOM 3907 N N . ARG B 1 100 ? -20.734 -18.312 2.24 1 96 100 ARG B N 1
ATOM 3908 C CA . ARG B 1 100 ? -22.156 -18.609 2.137 1 96 100 ARG B CA 1
ATOM 3909 C C . ARG B 1 100 ? -22.891 -17.531 1.346 1 96 100 ARG B C 1
ATOM 3911 O O . ARG B 1 100 ? -23.797 -17.844 0.567 1 96 100 ARG B O 1
ATOM 3918 N N . ARG B 1 101 ? -22.438 -16.297 1.521 1 95.19 101 ARG B N 1
ATOM 3919 C CA . ARG B 1 101 ? -23.062 -15.172 0.838 1 95.19 101 ARG B CA 1
ATOM 3920 C C . ARG B 1 101 ? -22.172 -14.656 -0.289 1 95.19 101 ARG B C 1
ATOM 3922 O O . ARG B 1 101 ? -21.938 -13.453 -0.407 1 95.19 101 ARG B O 1
ATOM 3929 N N . ASN B 1 102 ? -21.797 -15.539 -1.131 1 94.31 102 ASN B N 1
ATOM 3930 C CA . ASN B 1 102 ? -20.734 -15.25 -2.094 1 94.31 102 ASN B CA 1
ATOM 3931 C C . ASN B 1 102 ? -21.266 -14.477 -3.295 1 94.31 102 ASN B C 1
ATOM 3933 O O . ASN B 1 102 ? -20.5 -14.023 -4.141 1 94.31 102 ASN B O 1
ATOM 3937 N N . GLU B 1 103 ? -22.547 -14.219 -3.422 1 92 103 GLU B N 1
ATOM 3938 C CA . GLU B 1 103 ? -23.109 -13.453 -4.531 1 92 103 GLU B CA 1
ATOM 3939 C C . GLU B 1 103 ? -23.359 -12.008 -4.137 1 92 103 GLU B C 1
ATOM 3941 O O . GLU B 1 103 ? -23.656 -11.164 -4.992 1 92 103 GLU B O 1
ATOM 3946 N N . GLU B 1 104 ? -23.312 -11.727 -2.881 1 93.94 104 GLU B N 1
ATOM 3947 C CA . GLU B 1 104 ? -23.547 -10.375 -2.387 1 93.94 104 GLU B CA 1
ATOM 3948 C C . GLU B 1 104 ? -22.25 -9.586 -2.266 1 93.94 104 GLU B C 1
ATOM 3950 O O . GLU B 1 104 ? -21.203 -10.148 -1.91 1 93.94 104 GLU B O 1
ATOM 3955 N N . ASP B 1 105 ? -22.391 -8.336 -2.463 1 94.88 105 ASP B N 1
ATOM 3956 C CA . ASP B 1 105 ? -21.219 -7.477 -2.307 1 94.88 105 ASP B CA 1
ATOM 3957 C C . ASP B 1 105 ? -21.109 -6.945 -0.879 1 94.88 105 ASP B C 1
ATOM 3959 O O . ASP B 1 105 ? -20.016 -6.684 -0.387 1 94.88 105 ASP B O 1
ATOM 3963 N N . VAL B 1 106 ? -22.281 -6.723 -0.272 1 97.44 106 VAL B N 1
ATOM 3964 C CA . VAL B 1 106 ? -22.312 -6.211 1.095 1 97.44 106 VAL B CA 1
ATOM 3965 C C . VAL B 1 106 ? -23.406 -6.914 1.883 1 97.44 106 VAL B C 1
ATOM 3967 O O . VAL B 1 106 ? -24.359 -7.449 1.299 1 97.44 106 VAL B O 1
ATOM 3970 N N . VAL B 1 107 ? -23.266 -6.918 3.17 1 97.94 107 VAL B N 1
ATOM 3971 C CA . VAL B 1 107 ? -24.281 -7.441 4.09 1 97.94 107 VAL B CA 1
ATOM 3972 C C . VAL B 1 107 ? -24.391 -6.527 5.309 1 97.94 107 VAL B C 1
ATOM 3974 O O . VAL B 1 107 ? -23.375 -6.148 5.902 1 97.94 107 VAL B O 1
ATOM 3977 N N . PRO B 1 108 ? -25.594 -6.105 5.617 1 98.25 108 PRO B N 1
ATOM 3978 C CA . PRO B 1 108 ? -25.75 -5.277 6.816 1 98.25 108 PRO B CA 1
ATOM 3979 C C . PRO B 1 108 ? -25.641 -6.086 8.109 1 98.25 108 PRO B C 1
ATOM 3981 O O . PRO B 1 108 ? -26.203 -7.176 8.203 1 98.25 108 PRO B O 1
ATOM 3984 N N . VAL B 1 109 ? -24.938 -5.555 9.078 1 98.69 109 VAL B N 1
ATOM 3985 C CA . VAL B 1 109 ? -24.766 -6.273 10.336 1 98.69 109 VAL B CA 1
ATOM 3986 C C . VAL B 1 109 ? -24.828 -5.293 11.508 1 98.69 109 VAL B C 1
ATOM 3988 O O . VAL B 1 109 ? -24.609 -4.09 11.328 1 98.69 109 VAL B O 1
ATOM 3991 N N . VAL B 1 110 ? -25.141 -5.793 12.633 1 98.38 110 VAL B N 1
ATOM 3992 C CA . VAL B 1 110 ? -25 -5.121 13.922 1 98.38 110 VAL B CA 1
ATOM 3993 C C . VAL B 1 110 ? -24.359 -6.074 14.93 1 98.38 110 VAL B C 1
ATOM 3995 O O . VAL B 1 110 ? -24.672 -7.266 14.953 1 98.38 110 VAL B O 1
ATOM 3998 N N . ILE B 1 111 ? -23.453 -5.605 15.703 1 98.25 111 ILE B N 1
ATOM 3999 C CA . ILE B 1 111 ? -22.828 -6.406 16.75 1 98.25 111 ILE B CA 1
ATOM 4000 C C . ILE B 1 111 ? -23.688 -6.371 18.016 1 98.25 111 ILE B C 1
ATOM 4002 O O . ILE B 1 111 ? -24.125 -5.301 18.453 1 98.25 111 ILE B O 1
ATOM 4006 N N . ASP B 1 112 ? -23.938 -7.477 18.578 1 98 112 ASP B N 1
ATOM 4007 C CA . ASP B 1 112 ? -24.719 -7.578 19.812 1 98 112 ASP B CA 1
ATOM 4008 C C . ASP B 1 112 ? -24.078 -6.762 20.938 1 98 112 ASP B C 1
ATOM 4010 O O . ASP B 1 112 ? -22.938 -7.008 21.312 1 98 112 ASP B O 1
ATOM 4014 N N . GLU B 1 113 ? -24.797 -5.934 21.5 1 95.25 113 GLU B N 1
ATOM 4015 C CA . GLU B 1 113 ? -24.312 -5.047 22.547 1 95.25 113 GLU B CA 1
ATOM 4016 C C . GLU B 1 113 ? -23.969 -5.832 23.812 1 95.25 113 GLU B C 1
ATOM 4018 O O . GLU B 1 113 ? -23.266 -5.324 24.688 1 95.25 113 GLU B O 1
ATOM 4023 N N . LYS B 1 114 ? -24.453 -6.98 23.906 1 95.62 114 LYS B N 1
ATOM 4024 C CA . LYS B 1 114 ? -24.188 -7.82 25.078 1 95.62 114 LYS B CA 1
ATOM 4025 C C . LYS B 1 114 ? -22.734 -8.305 25.078 1 95.62 114 LYS B C 1
ATOM 4027 O O . LYS B 1 114 ? -22.234 -8.773 26.109 1 95.62 114 LYS B O 1
ATOM 4032 N N . LEU B 1 115 ? -22.125 -8.234 23.891 1 95.94 115 LEU B N 1
ATOM 4033 C CA . LEU B 1 115 ? -20.703 -8.547 23.875 1 95.94 115 LEU B CA 1
ATOM 4034 C C . LEU B 1 115 ? -19.891 -7.465 24.594 1 95.94 115 LEU B C 1
ATOM 4036 O O . LEU B 1 115 ? -20.047 -6.277 24.297 1 95.94 115 LEU B O 1
ATOM 4040 N N . SER B 1 116 ? -19.047 -7.836 25.516 1 94.25 116 SER B N 1
ATOM 4041 C CA . SER B 1 116 ? -18.328 -6.91 26.391 1 94.25 116 SER B CA 1
ATOM 4042 C C . SER B 1 116 ? -17.422 -5.988 25.594 1 94.25 116 SER B C 1
ATOM 4044 O O . SER B 1 116 ? -17.141 -4.863 26 1 94.25 116 SER B O 1
ATOM 4046 N N . ASN B 1 117 ? -16.906 -6.438 24.469 1 94.5 117 ASN B N 1
ATOM 4047 C CA . ASN B 1 117 ? -15.984 -5.645 23.656 1 94.5 117 ASN B CA 1
ATOM 4048 C C . ASN B 1 117 ? -16.609 -5.23 22.328 1 94.5 117 ASN B C 1
ATOM 4050 O O . ASN B 1 117 ? -15.93 -5.137 21.312 1 94.5 117 ASN B O 1
ATOM 4054 N N . ALA B 1 118 ? -17.922 -5.051 22.281 1 95.56 118 ALA B N 1
ATOM 4055 C CA . ALA B 1 118 ? -18.672 -4.699 21.062 1 95.56 118 ALA B CA 1
ATOM 4056 C C . ALA B 1 118 ? -18.078 -3.463 20.406 1 95.56 118 ALA B C 1
ATOM 4058 O O . ALA B 1 118 ? -17.969 -3.408 19.172 1 95.56 118 ALA B O 1
ATOM 4059 N N . GLY B 1 119 ? -17.766 -2.502 21.234 1 92.62 119 GLY B N 1
ATOM 4060 C CA . GLY B 1 119 ? -17.172 -1.29 20.688 1 92.62 119 GLY B CA 1
ATOM 4061 C C . GLY B 1 119 ? -15.852 -1.536 19.984 1 92.62 119 GLY B C 1
ATOM 4062 O O . GLY B 1 119 ? -15.602 -0.976 18.906 1 92.62 119 GLY B O 1
ATOM 4063 N N . GLU B 1 120 ? -15.055 -2.309 20.531 1 91.88 120 GLU B N 1
ATOM 4064 C CA . GLU B 1 120 ? -13.773 -2.664 19.938 1 91.88 120 GLU B CA 1
ATOM 4065 C C . GLU B 1 120 ? -13.961 -3.412 18.625 1 91.88 120 GLU B C 1
ATOM 4067 O O . GLU B 1 120 ? -13.234 -3.17 17.656 1 91.88 120 GLU B O 1
ATOM 4072 N N . LEU B 1 121 ? -14.922 -4.273 18.594 1 94.56 121 LEU B N 1
ATOM 4073 C CA . LEU B 1 121 ? -15.203 -5.047 17.391 1 94.56 121 LEU B CA 1
ATOM 4074 C C . LEU B 1 121 ? -15.734 -4.152 16.281 1 94.56 121 LEU B C 1
ATOM 4076 O O . LEU B 1 121 ? -15.406 -4.344 15.109 1 94.56 121 LEU B O 1
ATOM 4080 N N . GLN B 1 122 ? -16.531 -3.244 16.688 1 94.19 122 GLN B N 1
ATOM 4081 C CA . GLN B 1 122 ? -17.031 -2.271 15.719 1 94.19 122 GLN B CA 1
ATOM 4082 C C . GLN B 1 122 ? -15.883 -1.465 15.117 1 94.19 122 GLN B C 1
ATOM 4084 O O . GLN B 1 122 ? -15.828 -1.257 13.906 1 94.19 122 GLN B O 1
ATOM 4089 N N . ASN B 1 123 ? -15 -1.025 15.953 1 91.88 123 ASN B N 1
ATOM 4090 C CA . ASN B 1 123 ? -13.82 -0.298 15.492 1 91.88 123 ASN B CA 1
ATOM 4091 C C . ASN B 1 123 ? -12.961 -1.15 14.57 1 91.88 123 ASN B C 1
ATOM 4093 O O . ASN B 1 123 ? -12.422 -0.65 13.578 1 91.88 123 ASN B O 1
ATOM 4097 N N . TYR B 1 124 ? -12.875 -2.387 14.914 1 93.31 124 TYR B N 1
ATOM 4098 C CA . TYR B 1 124 ? -12.125 -3.311 14.07 1 93.31 124 TYR B CA 1
ATOM 4099 C C . TYR B 1 124 ? -12.68 -3.334 12.648 1 93.31 124 TYR B C 1
ATOM 4101 O O . TYR B 1 124 ? -11.938 -3.191 11.68 1 93.31 124 TYR B O 1
ATOM 4109 N N . PHE B 1 125 ? -13.984 -3.412 12.547 1 95.25 125 PHE B N 1
ATOM 4110 C CA . PHE B 1 125 ? -14.625 -3.449 11.234 1 95.25 125 PHE B CA 1
ATOM 4111 C C . PHE B 1 125 ? -14.359 -2.166 10.461 1 95.25 125 PHE B C 1
ATOM 4113 O O . PHE B 1 125 ? -13.945 -2.209 9.305 1 95.25 125 PHE B O 1
ATOM 4120 N N . THR B 1 126 ? -14.477 -1.063 11.102 1 93.44 126 THR B N 1
ATOM 4121 C CA . THR B 1 126 ? -14.43 0.211 10.391 1 93.44 126 THR B CA 1
ATOM 4122 C C . THR B 1 126 ? -12.984 0.614 10.109 1 93.44 126 THR B C 1
ATOM 4124 O O . THR B 1 126 ? -12.68 1.15 9.039 1 93.44 126 THR B O 1
ATOM 4127 N N . HIS B 1 127 ? -12.07 0.317 10.977 1 91.88 127 HIS B N 1
ATOM 4128 C CA . HIS B 1 127 ? -10.688 0.776 10.836 1 91.88 127 HIS B CA 1
ATOM 4129 C C . HIS B 1 127 ? -9.922 -0.097 9.852 1 91.88 127 HIS B C 1
ATOM 4131 O O . HIS B 1 127 ? -8.93 0.345 9.266 1 91.88 127 HIS B O 1
ATOM 4137 N N . THR B 1 128 ? -10.414 -1.27 9.641 1 92.88 128 THR B N 1
ATOM 4138 C CA . THR B 1 128 ? -9.734 -2.156 8.703 1 92.88 128 THR B CA 1
ATOM 4139 C C . THR B 1 128 ? -10.367 -2.059 7.316 1 92.88 128 THR B C 1
ATOM 4141 O O . THR B 1 128 ? -9.789 -2.529 6.332 1 92.88 128 THR B O 1
ATOM 4144 N N . GLY B 1 129 ? -11.594 -1.53 7.254 1 94.12 129 GLY B N 1
ATOM 4145 C CA . GLY B 1 129 ? -12.297 -1.432 5.988 1 94.12 129 GLY B CA 1
ATOM 4146 C C . GLY B 1 129 ? -13.195 -2.625 5.707 1 94.12 129 GLY B C 1
ATOM 4147 O O . GLY B 1 129 ? -13.883 -2.666 4.684 1 94.12 129 GLY B O 1
ATOM 4148 N N . LEU B 1 130 ? -13.25 -3.592 6.645 1 95.94 130 LEU B N 1
ATOM 4149 C CA . LEU B 1 130 ? -14.125 -4.754 6.488 1 95.94 130 LEU B CA 1
ATOM 4150 C C . LEU B 1 130 ? -15.586 -4.328 6.406 1 95.94 130 LEU B C 1
ATOM 4152 O O . LEU B 1 130 ? -16.406 -5.02 5.797 1 95.94 130 LEU B O 1
ATOM 4156 N N . GLY B 1 131 ? -15.852 -3.275 7.102 1 96.44 131 GLY B N 1
ATOM 4157 C CA . GLY B 1 131 ? -17.188 -2.711 7.125 1 96.44 131 GLY B CA 1
ATOM 4158 C C . GLY B 1 131 ? -17.203 -1.202 7.289 1 96.44 131 GLY B C 1
ATOM 4159 O O . GLY B 1 131 ? -16.188 -0.61 7.688 1 96.44 131 GLY B O 1
ATOM 4160 N N . TYR B 1 132 ? -18.266 -0.62 6.934 1 95.44 132 TYR B N 1
ATOM 4161 C CA . TYR B 1 132 ? -18.406 0.826 7.062 1 95.44 132 TYR B CA 1
ATOM 4162 C C . TYR B 1 132 ? -19.844 1.204 7.438 1 95.44 132 TYR B C 1
ATOM 4164 O O . TYR B 1 132 ? -20.766 0.404 7.273 1 95.44 132 TYR B O 1
ATOM 4172 N N . VAL B 1 133 ? -19.984 2.373 7.965 1 94.06 133 VAL B N 1
ATOM 4173 C CA . VAL B 1 133 ? -21.281 2.918 8.352 1 94.06 133 VAL B CA 1
ATOM 4174 C C . VAL B 1 133 ? -21.922 3.607 7.152 1 94.06 133 VAL B C 1
ATOM 4176 O O . VAL B 1 133 ? -21.453 4.656 6.703 1 94.06 133 VAL B O 1
ATOM 4179 N N . PRO B 1 134 ? -22.984 3.08 6.66 1 90 134 PRO B N 1
ATOM 4180 C CA . PRO B 1 134 ? -23.594 3.682 5.469 1 90 134 PRO B CA 1
ATOM 4181 C C . PRO B 1 134 ? -24.406 4.938 5.785 1 90 134 PRO B C 1
ATOM 4183 O O . PRO B 1 134 ? -24.609 5.781 4.91 1 90 134 PRO B O 1
ATOM 4186 N N . ASP B 1 135 ? -24.938 4.949 6.965 1 84.88 135 ASP B N 1
ATOM 4187 C CA . ASP B 1 135 ? -25.797 6.035 7.43 1 84.88 135 ASP B CA 1
ATOM 4188 C C . ASP B 1 135 ? -25.359 6.531 8.805 1 84.88 135 ASP B C 1
ATOM 4190 O O . ASP B 1 135 ? -25.547 5.836 9.805 1 84.88 135 ASP B O 1
ATOM 4194 N N . ALA B 1 136 ? -24.984 7.707 8.844 1 82.12 136 ALA B N 1
ATOM 4195 C CA . ALA B 1 136 ? -24.422 8.273 10.07 1 82.12 136 ALA B CA 1
ATOM 4196 C C . ALA B 1 136 ? -25.469 8.344 11.172 1 82.12 136 ALA B C 1
ATOM 4198 O O . ALA B 1 136 ? -25.141 8.398 12.359 1 82.12 136 ALA B O 1
ATOM 4199 N N . SER B 1 137 ? -26.719 8.336 10.805 1 84.94 137 SER B N 1
ATOM 4200 C CA . SER B 1 137 ? -27.781 8.406 11.797 1 84.94 137 SER B CA 1
ATOM 4201 C C . SER B 1 137 ? -27.922 7.098 12.562 1 84.94 137 SER B C 1
ATOM 4203 O O . SER B 1 137 ? -28.531 7.059 13.633 1 84.94 137 SER B O 1
ATOM 4205 N N . ASN B 1 138 ? -27.344 6.004 12.055 1 90.12 138 ASN B N 1
ATOM 4206 C CA . ASN B 1 138 ? -27.297 4.703 12.711 1 90.12 138 ASN B CA 1
ATOM 4207 C C . ASN B 1 138 ? -25.891 4.125 12.719 1 90.12 138 ASN B C 1
ATOM 4209 O O . ASN B 1 138 ? -25.594 3.16 12.008 1 90.12 138 ASN B O 1
ATOM 4213 N N . PRO B 1 139 ? -25.078 4.641 13.555 1 91.94 139 PRO B N 1
ATOM 4214 C CA . PRO B 1 139 ? -23.656 4.332 13.492 1 91.94 139 PRO B CA 1
ATOM 4215 C C . PRO B 1 139 ? -23.344 2.898 13.914 1 91.94 139 PRO B C 1
ATOM 4217 O O . PRO B 1 139 ? -22.219 2.42 13.711 1 91.94 139 PRO B O 1
ATOM 4220 N N . THR B 1 140 ? -24.266 2.195 14.508 1 94.5 140 THR B N 1
ATOM 4221 C CA . THR B 1 140 ? -23.984 0.837 14.969 1 94.5 140 THR B CA 1
ATOM 4222 C C . THR B 1 140 ? -24.219 -0.17 13.844 1 94.5 140 THR B C 1
ATOM 4224 O O . THR B 1 140 ? -23.781 -1.321 13.945 1 94.5 140 THR B O 1
ATOM 4227 N N . THR B 1 141 ? -25 0.263 12.867 1 96.56 141 THR B N 1
ATOM 4228 C CA . THR B 1 141 ? -25.25 -0.61 11.719 1 96.56 141 THR B CA 1
ATOM 4229 C C . THR B 1 141 ? -24.125 -0.471 10.695 1 96.56 141 THR B C 1
ATOM 4231 O O . THR B 1 141 ? -23.828 0.636 10.242 1 96.56 141 THR B O 1
ATOM 4234 N N . LEU B 1 142 ? -23.609 -1.57 10.359 1 97.5 142 LEU B N 1
ATOM 4235 C CA . LEU B 1 142 ? -22.5 -1.596 9.398 1 97.5 142 LEU B CA 1
ATOM 4236 C C . LEU B 1 142 ? -22.891 -2.348 8.133 1 97.5 142 LEU B C 1
ATOM 4238 O O . LEU B 1 142 ? -23.781 -3.213 8.172 1 97.5 142 LEU B O 1
ATOM 4242 N N . LEU B 1 143 ? -22.359 -1.974 7.027 1 98 143 LEU B N 1
ATOM 4243 C CA . LEU B 1 143 ? -22.297 -2.836 5.852 1 98 143 LEU B CA 1
ATOM 4244 C C . LEU B 1 143 ? -20.938 -3.521 5.742 1 98 143 LEU B C 1
ATOM 4246 O O . LEU B 1 143 ? -19.922 -2.855 5.57 1 98 143 LEU B O 1
ATOM 4250 N N . LEU B 1 144 ? -20.906 -4.828 5.906 1 98.31 144 LEU B N 1
ATOM 4251 C CA . LEU B 1 144 ? -19.688 -5.594 5.633 1 98.31 144 LEU B CA 1
ATOM 4252 C C . LEU B 1 144 ? -19.453 -5.699 4.133 1 98.31 144 LEU B C 1
ATOM 4254 O O . LEU B 1 144 ? -20.391 -5.898 3.355 1 98.31 144 LEU B O 1
ATOM 4258 N N . SER B 1 145 ? -18.234 -5.625 3.732 1 97.94 145 SER B N 1
ATOM 4259 C CA . SER B 1 145 ? -17.891 -5.609 2.316 1 97.94 145 SER B CA 1
ATOM 4260 C C . SER B 1 145 ? -17.141 -6.879 1.916 1 97.94 145 SER B C 1
ATOM 4262 O O . SER B 1 145 ? -16.047 -7.141 2.408 1 97.94 145 SER B O 1
ATOM 4264 N N . ARG B 1 146 ? -17.672 -7.613 0.951 1 97.88 146 ARG B N 1
ATOM 4265 C CA . ARG B 1 146 ? -17.031 -8.828 0.452 1 97.88 146 ARG B CA 1
ATOM 4266 C C . ARG B 1 146 ? -15.742 -8.5 -0.302 1 97.88 146 ARG B C 1
ATOM 4268 O O . ARG B 1 146 ? -14.711 -9.125 -0.069 1 97.88 146 ARG B O 1
ATOM 4275 N N . PRO B 1 147 ? -15.781 -7.523 -1.181 1 97.19 147 PRO B N 1
ATOM 4276 C CA . PRO B 1 147 ? -14.539 -7.168 -1.865 1 97.19 147 PRO B CA 1
ATOM 4277 C C . PRO B 1 147 ? -13.422 -6.773 -0.897 1 97.19 147 PRO B C 1
ATOM 4279 O O . PRO B 1 147 ? -12.266 -7.152 -1.096 1 97.19 147 PRO B O 1
ATOM 4282 N N . ALA B 1 148 ? -13.781 -6.035 0.15 1 97.12 148 ALA B N 1
ATOM 4283 C CA . ALA B 1 148 ? -12.781 -5.645 1.138 1 97.12 148 ALA B CA 1
ATOM 4284 C C . ALA B 1 148 ? -12.172 -6.871 1.815 1 97.12 148 ALA B C 1
ATOM 4286 O O . ALA B 1 148 ? -10.953 -6.938 2.014 1 97.12 148 ALA B O 1
ATOM 4287 N N . PHE B 1 149 ? -13.023 -7.793 2.162 1 97.69 149 PHE B N 1
ATOM 4288 C CA . PHE B 1 149 ? -12.578 -9.016 2.824 1 97.69 149 PHE B CA 1
ATOM 4289 C C . PHE B 1 149 ? -11.555 -9.75 1.973 1 97.69 149 PHE B C 1
ATOM 4291 O O . PHE B 1 149 ? -10.5 -10.148 2.469 1 97.69 149 PHE B O 1
ATOM 4298 N N . TRP B 1 150 ? -11.82 -9.898 0.697 1 97.62 150 TRP B N 1
ATOM 4299 C CA . TRP B 1 150 ? -10.961 -10.68 -0.189 1 97.62 150 TRP B CA 1
ATOM 4300 C C . TRP B 1 150 ? -9.695 -9.898 -0.546 1 97.62 150 TRP B C 1
ATOM 4302 O O . TRP B 1 150 ? -8.773 -10.438 -1.158 1 97.62 150 TRP B O 1
ATOM 4312 N N . GLN B 1 151 ? -9.633 -8.656 -0.174 1 96.38 151 GLN B N 1
ATOM 4313 C CA . GLN B 1 151 ? -8.391 -7.887 -0.25 1 96.38 151 GLN B CA 1
ATOM 4314 C C . GLN B 1 151 ? -7.574 -8.031 1.029 1 96.38 151 GLN B C 1
ATOM 4316 O O . GLN B 1 151 ? -6.629 -7.277 1.259 1 96.38 151 GLN B O 1
ATOM 4321 N N . SER B 1 152 ? -7.992 -8.906 1.88 1 94 152 SER B N 1
ATOM 4322 C CA . SER B 1 152 ? -7.34 -9.281 3.127 1 94 152 SER B CA 1
ATOM 4323 C C . SER B 1 152 ? -7.539 -8.219 4.203 1 94 152 SER B C 1
ATOM 4325 O O . SER B 1 152 ? -6.738 -8.109 5.133 1 94 152 SER B O 1
ATOM 4327 N N . ALA B 1 153 ? -8.547 -7.422 4.062 1 94.19 153 ALA B N 1
ATOM 4328 C CA . ALA B 1 153 ? -8.836 -6.43 5.094 1 94.19 153 ALA B CA 1
ATOM 4329 C C . ALA B 1 153 ? -8.969 -7.086 6.465 1 94.19 153 ALA B C 1
ATOM 4331 O O . ALA B 1 153 ? -9.695 -8.07 6.621 1 94.19 153 ALA B O 1
ATOM 4332 N N . GLY B 1 154 ? -8.211 -6.59 7.418 1 92 154 GLY B N 1
ATOM 4333 C CA . GLY B 1 154 ? -8.352 -7.012 8.805 1 92 154 GLY B CA 1
ATOM 4334 C C . GLY B 1 154 ? -7.805 -8.398 9.062 1 92 154 GLY B C 1
ATOM 4335 O O . GLY B 1 154 ? -7.945 -8.93 10.172 1 92 154 GLY B O 1
ATOM 4336 N N . ALA B 1 155 ? -7.215 -9.055 8.102 1 92.12 155 ALA B N 1
ATOM 4337 C CA . ALA B 1 155 ? -6.719 -10.414 8.297 1 92.12 155 ALA B CA 1
ATOM 4338 C C . ALA B 1 155 ? -5.719 -10.477 9.445 1 92.12 155 ALA B C 1
ATOM 4340 O O . ALA B 1 155 ? -4.777 -9.68 9.5 1 92.12 155 ALA B O 1
ATOM 4341 N N . PRO B 1 156 ? -5.957 -11.398 10.344 1 88.62 156 PRO B N 1
ATOM 4342 C CA . PRO B 1 156 ? -4.973 -11.594 11.414 1 88.62 156 PRO B CA 1
ATOM 4343 C C . PRO B 1 156 ? -3.633 -12.117 10.898 1 88.62 156 PRO B C 1
ATOM 4345 O O . PRO B 1 156 ? -3.57 -12.695 9.812 1 88.62 156 PRO B O 1
ATOM 4348 N N . HIS B 1 157 ? -2.619 -11.867 11.695 1 82.5 157 HIS B N 1
ATOM 4349 C CA . HIS B 1 157 ? -1.311 -12.422 11.359 1 82.5 157 HIS B CA 1
ATOM 4350 C C . HIS B 1 157 ? -1.386 -13.93 11.164 1 82.5 157 HIS B C 1
ATOM 4352 O O . HIS B 1 157 ? -1.978 -14.641 11.977 1 82.5 157 HIS B O 1
ATOM 4358 N N . GLY B 1 158 ? -0.957 -14.32 10.016 1 84.06 158 GLY B N 1
ATOM 4359 C CA . GLY B 1 158 ? -0.9 -15.742 9.727 1 84.06 158 GLY B CA 1
ATOM 4360 C C . GLY B 1 158 ? -2.123 -16.25 8.992 1 84.06 158 GLY B C 1
ATOM 4361 O O . GLY B 1 158 ? -2.158 -17.406 8.555 1 84.06 158 GLY B O 1
ATOM 4362 N N . LEU B 1 159 ? -3.104 -15.43 8.789 1 91.56 159 LEU B N 1
ATOM 4363 C CA . LEU B 1 159 ? -4.32 -15.945 8.172 1 91.56 159 LEU B CA 1
ATOM 4364 C C . LEU B 1 159 ? -4.566 -15.281 6.816 1 91.56 159 LEU B C 1
ATOM 4366 O O . LEU B 1 159 ? -5.566 -15.562 6.156 1 91.56 159 LEU B O 1
ATOM 4370 N N . SER B 1 160 ? -3.703 -14.422 6.426 1 90.88 160 SER B N 1
ATOM 4371 C CA . SER B 1 160 ? -3.793 -13.93 5.059 1 90.88 160 SER B CA 1
ATOM 4372 C C . SER B 1 160 ? -3.537 -15.039 4.051 1 90.88 160 SER B C 1
ATOM 4374 O O . SER B 1 160 ? -2.77 -15.969 4.32 1 90.88 160 SER B O 1
ATOM 4376 N N . TRP B 1 161 ? -4.164 -14.938 2.908 1 96.06 161 TRP B N 1
ATOM 4377 C CA . TRP B 1 161 ? -3.889 -15.906 1.849 1 96.06 161 TRP B CA 1
ATOM 4378 C C . TRP B 1 161 ? -2.447 -15.789 1.366 1 96.06 161 TRP B C 1
ATOM 4380 O O . TRP B 1 161 ? -1.867 -16.766 0.884 1 96.06 161 TRP B O 1
ATOM 4390 N N . LEU B 1 162 ? -1.938 -14.578 1.417 1 92.62 162 LEU B N 1
ATOM 4391 C CA . LEU B 1 162 ? -0.521 -14.352 1.159 1 92.62 162 LEU B CA 1
ATOM 4392 C C . LEU B 1 162 ? 0.329 -14.836 2.326 1 92.62 162 LEU B C 1
ATOM 4394 O O . LEU B 1 162 ? 0.392 -14.188 3.371 1 92.62 162 LEU B O 1
ATOM 4398 N N . ARG B 1 163 ? 1.014 -15.891 2.252 1 87.5 163 ARG B N 1
ATOM 4399 C CA . ARG B 1 163 ? 1.635 -16.594 3.367 1 87.5 163 ARG B CA 1
ATOM 4400 C C . ARG B 1 163 ? 3.045 -16.078 3.629 1 87.5 163 ARG B C 1
ATOM 4402 O O . ARG B 1 163 ? 3.545 -16.156 4.754 1 87.5 163 ARG B O 1
ATOM 4409 N N . ASP B 1 164 ? 3.736 -15.727 2.621 1 78.44 164 ASP B N 1
ATOM 4410 C CA . ASP B 1 164 ? 5.102 -15.242 2.797 1 78.44 164 ASP B CA 1
ATOM 4411 C C . ASP B 1 164 ? 5.312 -13.922 2.055 1 78.44 164 ASP B C 1
ATOM 4413 O O . ASP B 1 164 ? 5.852 -13.906 0.948 1 78.44 164 ASP B O 1
ATOM 4417 N N . PRO B 1 165 ? 4.82 -13 2.82 1 67.56 165 PRO B N 1
ATOM 4418 C CA . PRO B 1 165 ? 5.039 -11.703 2.176 1 67.56 165 PRO B CA 1
ATOM 4419 C C . PRO B 1 165 ? 6.508 -11.289 2.164 1 67.56 165 PRO B C 1
ATOM 4421 O O . PRO B 1 165 ? 7.289 -11.75 2.994 1 67.56 165 PRO B O 1
ATOM 4424 N N . VAL B 1 166 ? 7.273 -11.141 1.03 1 64.25 166 VAL B N 1
ATOM 4425 C CA . VAL B 1 166 ? 8.656 -10.688 0.985 1 64.25 166 VAL B CA 1
ATOM 4426 C C . VAL B 1 166 ? 8.938 -9.766 2.172 1 64.25 166 VAL B C 1
ATOM 4428 O O . VAL B 1 166 ? 10.062 -9.711 2.67 1 64.25 166 VAL B O 1
ATOM 4431 N N . PRO B 1 167 ? 8.609 -8.742 2.807 1 62.19 167 PRO B N 1
ATOM 4432 C CA . PRO B 1 167 ? 9.938 -8.93 3.396 1 62.19 167 PRO B CA 1
ATOM 4433 C C . PRO B 1 167 ? 10.016 -10.164 4.289 1 62.19 167 PRO B C 1
ATOM 4435 O O . PRO B 1 167 ? 8.992 -10.797 4.566 1 62.19 167 PRO B O 1
ATOM 4438 N N . SER B 1 168 ? 11.18 -10.594 4.805 1 62 168 SER B N 1
ATOM 4439 C CA . SER B 1 168 ? 11.523 -11.719 5.66 1 62 168 SER B CA 1
ATOM 4440 C C . SER B 1 168 ? 10.57 -11.836 6.844 1 62 168 SER B C 1
ATOM 4442 O O . SER B 1 168 ? 10.211 -10.82 7.457 1 62 168 SER B O 1
ATOM 4444 N N . PRO B 1 169 ? 9.969 -12.969 7.016 1 57.19 169 PRO B N 1
ATOM 4445 C CA . PRO B 1 169 ? 9.039 -13.211 8.125 1 57.19 169 PRO B CA 1
ATOM 4446 C C . PRO B 1 169 ? 9.539 -12.633 9.445 1 57.19 169 PRO B C 1
ATOM 4448 O O . PRO B 1 169 ? 8.727 -12.273 10.305 1 57.19 169 PRO B O 1
ATOM 4451 N N . THR B 1 170 ? 10.797 -12.547 9.508 1 63 170 THR B N 1
ATOM 4452 C CA . THR B 1 170 ? 11.32 -12.055 10.773 1 63 170 THR B CA 1
ATOM 4453 C C . THR B 1 170 ? 11.102 -10.555 10.906 1 63 170 THR B C 1
ATOM 4455 O O . THR B 1 170 ? 11.188 -10 12.008 1 63 170 THR B O 1
ATOM 4458 N N . LEU B 1 171 ? 10.75 -10.055 9.75 1 66.56 171 LEU B N 1
ATOM 4459 C CA . LEU B 1 171 ? 10.594 -8.602 9.742 1 66.56 171 LEU B CA 1
ATOM 4460 C C . LEU B 1 171 ? 9.117 -8.219 9.75 1 66.56 171 LEU B C 1
ATOM 4462 O O . LEU B 1 171 ? 8.773 -7.078 10.078 1 66.56 171 LEU B O 1
ATOM 4466 N N . ALA B 1 172 ? 8.305 -9.094 9.398 1 62.88 172 ALA B N 1
ATOM 4467 C CA . ALA B 1 172 ? 6.883 -8.789 9.242 1 62.88 172 ALA B CA 1
ATOM 4468 C C . ALA B 1 172 ? 6.176 -8.742 10.594 1 62.88 172 ALA B C 1
ATOM 4470 O O . ALA B 1 172 ? 6.543 -9.477 11.516 1 62.88 172 ALA B O 1
ATOM 4471 N N . PRO B 1 173 ? 5.191 -7.953 10.648 1 64.88 173 PRO B N 1
ATOM 4472 C CA . PRO B 1 173 ? 4.676 -7.012 9.648 1 64.88 173 PRO B CA 1
ATOM 4473 C C . PRO B 1 173 ? 5.434 -5.688 9.641 1 64.88 173 PRO B C 1
ATOM 4475 O O . PRO B 1 173 ? 5.875 -5.219 10.695 1 64.88 173 PRO B O 1
ATOM 4478 N N . LEU B 1 174 ? 5.66 -5.203 8.406 1 66.88 174 LEU B N 1
ATOM 4479 C CA . LEU B 1 174 ? 6.258 -3.877 8.297 1 66.88 174 LEU B CA 1
ATOM 4480 C C . LEU B 1 174 ? 5.18 -2.801 8.219 1 66.88 174 LEU B C 1
ATOM 4482 O O . LEU B 1 174 ? 4.113 -3.021 7.637 1 66.88 174 LEU B O 1
ATOM 4486 N N . PRO B 1 175 ? 5.449 -1.728 8.844 1 66.38 175 PRO B N 1
ATOM 4487 C CA . PRO B 1 175 ? 4.453 -0.654 8.844 1 66.38 175 PRO B CA 1
ATOM 4488 C C . PRO B 1 175 ? 4.309 0.023 7.484 1 66.38 175 PRO B C 1
ATOM 4490 O O . PRO B 1 175 ? 3.369 0.796 7.273 1 66.38 175 PRO B O 1
ATOM 4493 N N . SER B 1 176 ? 5.25 -0.332 6.641 1 77.19 176 SER B N 1
ATOM 4494 C CA . SER B 1 176 ? 5.191 0.354 5.352 1 77.19 176 SER B CA 1
ATOM 4495 C C . SER B 1 176 ? 5.352 -0.628 4.195 1 77.19 176 SER B C 1
ATOM 4497 O O . SER B 1 176 ? 5.895 -1.721 4.371 1 77.19 176 SER B O 1
ATOM 4499 N N . LEU B 1 177 ? 4.836 -0.229 3.068 1 88.25 177 LEU B N 1
ATOM 4500 C CA . LEU B 1 177 ? 5.059 -0.967 1.83 1 88.25 177 LEU B CA 1
ATOM 4501 C C . LEU B 1 177 ? 6.504 -0.831 1.37 1 88.25 177 LEU B C 1
ATOM 4503 O O . LEU B 1 177 ? 7.23 0.046 1.843 1 88.25 177 LEU B O 1
ATOM 4507 N N . PHE B 1 178 ? 6.938 -1.715 0.517 1 92.44 178 PHE B N 1
ATOM 4508 C CA . PHE B 1 178 ? 8.227 -1.556 -0.139 1 92.44 178 PHE B CA 1
ATOM 4509 C C . PHE B 1 178 ? 8.305 -0.222 -0.873 1 92.44 178 PHE B C 1
ATOM 4511 O O . PHE B 1 178 ? 7.406 0.118 -1.646 1 92.44 178 PHE B O 1
ATOM 4518 N N . PRO B 1 179 ? 9.281 0.55 -0.599 1 94.75 179 PRO B N 1
ATOM 4519 C CA . PRO B 1 179 ? 9.32 1.923 -1.107 1 94.75 179 PRO B CA 1
ATOM 4520 C C . PRO B 1 179 ? 9.547 1.987 -2.617 1 94.75 179 PRO B C 1
ATOM 4522 O O . PRO B 1 179 ? 10.023 1.02 -3.215 1 94.75 179 PRO B O 1
ATOM 4525 N N . TYR B 1 180 ? 9.164 3.076 -3.191 1 95.56 180 TYR B N 1
ATOM 4526 C CA . TYR B 1 180 ? 9.523 3.334 -4.582 1 95.56 180 TYR B CA 1
ATOM 4527 C C . TYR B 1 180 ? 10.953 3.854 -4.695 1 95.56 180 TYR B C 1
ATOM 4529 O O . TYR B 1 180 ? 11.297 4.879 -4.098 1 95.56 180 TYR B O 1
ATOM 4537 N N . VAL B 1 181 ? 11.75 3.201 -5.297 1 94 181 VAL B N 1
ATOM 4538 C CA . VAL B 1 181 ? 13.086 3.574 -5.75 1 94 181 VAL B CA 1
ATOM 4539 C C . VAL B 1 181 ? 13.242 3.234 -7.23 1 94 181 VAL B C 1
ATOM 4541 O O . VAL B 1 181 ? 12.93 2.119 -7.656 1 94 181 VAL B O 1
ATOM 4544 N N . GLN B 1 182 ? 13.641 4.207 -8.008 1 93.75 182 GLN B N 1
ATOM 4545 C CA . GLN B 1 182 ? 13.742 3.959 -9.438 1 93.75 182 GLN B CA 1
ATOM 4546 C C . GLN B 1 182 ? 14.836 2.938 -9.75 1 93.75 182 GLN B C 1
ATOM 4548 O O . GLN B 1 182 ? 15.93 3.01 -9.195 1 93.75 182 GLN B O 1
ATOM 4553 N N . SER B 1 183 ? 14.516 2.043 -10.516 1 93.5 183 SER B N 1
ATOM 4554 C CA . SER B 1 183 ? 15.422 1.046 -11.078 1 93.5 183 SER B CA 1
ATOM 4555 C C . SER B 1 183 ? 15.305 0.983 -12.594 1 93.5 183 SER B C 1
ATOM 4557 O O . SER B 1 183 ? 14.602 1.793 -13.203 1 93.5 183 SER B O 1
ATOM 4559 N N . PHE B 1 184 ? 16.141 0.127 -13.211 1 94 184 PHE B N 1
ATOM 4560 C CA . PHE B 1 184 ? 16.234 0.119 -14.664 1 94 184 PHE B CA 1
ATOM 4561 C C . PHE B 1 184 ? 16.531 -1.283 -15.18 1 94 184 PHE B C 1
ATOM 4563 O O . PHE B 1 184 ? 17.328 -2.012 -14.586 1 94 184 PHE B O 1
ATOM 4570 N N . THR B 1 185 ? 15.859 -1.665 -16.203 1 94.12 185 THR B N 1
ATOM 4571 C CA . THR B 1 185 ? 16.125 -2.934 -16.875 1 94.12 185 THR B CA 1
ATOM 4572 C C . THR B 1 185 ? 16.422 -2.709 -18.359 1 94.12 185 THR B C 1
ATOM 4574 O O . THR B 1 185 ? 15.695 -1.977 -19.031 1 94.12 185 THR B O 1
ATOM 4577 N N . ARG B 1 186 ? 17.5 -3.266 -18.766 1 92 186 ARG B N 1
ATOM 4578 C CA . ARG B 1 186 ? 17.859 -3.295 -20.188 1 92 186 ARG B CA 1
ATOM 4579 C C . ARG B 1 186 ? 18.031 -4.73 -20.672 1 92 186 ARG B C 1
ATOM 4581 O O . ARG B 1 186 ? 18.797 -5.5 -20.094 1 92 186 ARG B O 1
ATOM 4588 N N . GLY B 1 187 ? 17.328 -5.133 -21.594 1 88.94 187 GLY B N 1
ATOM 4589 C CA . GLY B 1 187 ? 17.422 -6.426 -22.25 1 88.94 187 GLY B CA 1
ATOM 4590 C C . GLY B 1 187 ? 17.156 -6.359 -23.75 1 88.94 187 GLY B C 1
ATOM 4591 O O . GLY B 1 187 ? 17 -5.273 -24.312 1 88.94 187 GLY B O 1
ATOM 4592 N N . PRO B 1 188 ? 17.125 -7.438 -24.375 1 90.06 188 PRO B N 1
ATOM 4593 C CA . PRO B 1 188 ? 16.938 -7.465 -25.828 1 90.06 188 PRO B CA 1
ATOM 4594 C C . PRO B 1 188 ? 15.617 -6.844 -26.281 1 90.06 188 PRO B C 1
ATOM 4596 O O . PRO B 1 188 ? 15.555 -6.203 -27.328 1 90.06 188 PRO B O 1
ATOM 4599 N N . HIS B 1 189 ? 14.625 -7.016 -25.438 1 91.62 189 HIS B N 1
ATOM 4600 C CA . HIS B 1 189 ? 13.312 -6.547 -25.859 1 91.62 189 HIS B CA 1
ATOM 4601 C C . HIS B 1 189 ? 12.695 -5.613 -24.828 1 91.62 189 HIS B C 1
ATOM 4603 O O . HIS B 1 189 ? 11.484 -5.379 -24.844 1 91.62 189 HIS B O 1
ATOM 4609 N N . VAL B 1 190 ? 13.508 -5.176 -23.938 1 93.56 190 VAL B N 1
ATOM 4610 C CA . VAL B 1 190 ? 12.977 -4.324 -22.891 1 93.56 190 VAL B CA 1
ATOM 4611 C C . VAL B 1 190 ? 14 -3.264 -22.5 1 93.56 190 VAL B C 1
ATOM 4613 O O . VAL B 1 190 ? 15.188 -3.562 -22.359 1 93.56 190 VAL B O 1
ATOM 4616 N N . LEU B 1 191 ? 13.633 -2.057 -22.469 1 93.94 191 LEU B N 1
ATOM 4617 C CA . LEU B 1 191 ? 14.367 -0.902 -21.969 1 93.94 191 LEU B CA 1
ATOM 4618 C C . LEU B 1 191 ? 13.453 0.046 -21.219 1 93.94 191 LEU B C 1
ATOM 4620 O O . LEU B 1 191 ? 12.688 0.8 -21.812 1 93.94 191 LEU B O 1
ATOM 4624 N N . THR B 1 192 ? 13.547 -0.056 -19.891 1 95.12 192 THR B N 1
ATOM 4625 C CA . THR B 1 192 ? 12.547 0.711 -19.156 1 95.12 192 THR B CA 1
ATOM 4626 C C . THR B 1 192 ? 13.023 1.01 -17.75 1 95.12 192 THR B C 1
ATOM 4628 O O . THR B 1 192 ? 13.766 0.225 -17.156 1 95.12 192 THR B O 1
ATOM 4631 N N . THR B 1 193 ? 12.516 2.135 -17.219 1 94.62 193 THR B N 1
ATOM 4632 C CA . THR B 1 193 ? 12.594 2.402 -15.781 1 94.62 193 THR B CA 1
ATOM 4633 C C . THR B 1 193 ? 11.398 1.783 -15.055 1 94.62 193 THR B C 1
ATOM 4635 O O . THR B 1 193 ? 10.305 1.688 -15.609 1 94.62 193 THR B O 1
ATOM 4638 N N . HIS B 1 194 ? 11.609 1.33 -13.93 1 95.94 194 HIS B N 1
ATOM 4639 C CA . HIS B 1 194 ? 10.602 0.728 -13.062 1 95.94 194 HIS B CA 1
ATOM 4640 C C . HIS B 1 194 ? 11.008 0.817 -11.594 1 95.94 194 HIS B C 1
ATOM 4642 O O . HIS B 1 194 ? 12.156 1.133 -11.281 1 95.94 194 HIS B O 1
ATOM 4648 N N . PRO B 1 195 ? 10.062 0.628 -10.664 1 95.94 195 PRO B N 1
ATOM 4649 C CA . PRO B 1 195 ? 10.453 0.565 -9.25 1 95.94 195 PRO B CA 1
ATOM 4650 C C . PRO B 1 195 ? 11.383 -0.606 -8.953 1 95.94 195 PRO B C 1
ATOM 4652 O O . PRO B 1 195 ? 11.289 -1.658 -9.586 1 95.94 195 PRO B O 1
ATOM 4655 N N . LEU B 1 196 ? 12.234 -0.39 -8 1 95.12 196 LEU B N 1
ATOM 4656 C CA . LEU B 1 196 ? 12.992 -1.502 -7.434 1 95.12 196 LEU B CA 1
ATOM 4657 C C . LEU B 1 196 ? 12.055 -2.596 -6.934 1 95.12 196 LEU B C 1
ATOM 4659 O O . LEU B 1 196 ? 11.039 -2.307 -6.297 1 95.12 196 LEU B O 1
ATOM 4663 N N . ARG B 1 197 ? 12.328 -3.799 -7.34 1 95.38 197 ARG B N 1
ATOM 4664 C CA . ARG B 1 197 ? 11.5 -4.922 -6.906 1 95.38 197 ARG B CA 1
ATOM 4665 C C . ARG B 1 197 ? 12.023 -5.516 -5.602 1 95.38 197 ARG B C 1
ATOM 4667 O O . ARG B 1 197 ? 13.234 -5.633 -5.41 1 95.38 197 ARG B O 1
ATOM 4674 N N . PRO B 1 198 ? 11.141 -5.863 -4.691 1 92.88 198 PRO B N 1
ATOM 4675 C CA . PRO B 1 198 ? 11.594 -6.559 -3.482 1 92.88 198 PRO B CA 1
ATOM 4676 C C . PRO B 1 198 ? 12.18 -7.934 -3.779 1 92.88 198 PRO B C 1
ATOM 4678 O O . PRO B 1 198 ? 11.906 -8.516 -4.836 1 92.88 198 PRO B O 1
ATOM 4681 N N . PRO B 1 199 ? 13.008 -8.406 -2.828 1 91.75 199 PRO B N 1
ATOM 4682 C CA . PRO B 1 199 ? 13.43 -9.797 -2.977 1 91.75 199 PRO B CA 1
ATOM 4683 C C . PRO B 1 199 ? 12.258 -10.773 -2.996 1 91.75 199 PRO B C 1
ATOM 4685 O O . PRO B 1 199 ? 11.188 -10.461 -2.477 1 91.75 199 PRO B O 1
ATOM 4688 N N . LYS B 1 200 ? 12.469 -11.844 -3.621 1 93.25 200 LYS B N 1
ATOM 4689 C CA . LYS B 1 200 ? 11.469 -12.906 -3.631 1 93.25 200 LYS B CA 1
ATOM 4690 C C . LYS B 1 200 ? 11.5 -13.703 -2.33 1 93.25 200 LYS B C 1
ATOM 4692 O O . LYS B 1 200 ? 12.516 -13.727 -1.632 1 93.25 200 LYS B O 1
ATOM 4697 N N . PRO B 1 201 ? 10.344 -14.359 -1.999 1 92.69 201 PRO B N 1
ATOM 4698 C CA . PRO B 1 201 ? 10.398 -15.328 -0.905 1 92.69 201 PRO B CA 1
ATOM 4699 C C . PRO B 1 201 ? 11.414 -16.438 -1.155 1 92.69 201 PRO B C 1
ATOM 4701 O O . PRO B 1 201 ? 11.797 -16.688 -2.303 1 92.69 201 PRO B O 1
ATOM 4704 N N . ALA B 1 202 ? 11.852 -17.062 -0.107 1 92.19 202 ALA B N 1
ATOM 4705 C CA . ALA B 1 202 ? 12.836 -18.141 -0.226 1 92.19 202 ALA B CA 1
ATOM 4706 C C . ALA B 1 202 ? 12.289 -19.297 -1.055 1 92.19 202 ALA B C 1
ATOM 4708 O O . ALA B 1 202 ? 11.117 -19.641 -0.935 1 92.19 202 ALA B O 1
ATOM 4709 N N . PRO B 1 203 ? 13.141 -19.938 -1.879 1 95.31 203 PRO B N 1
ATOM 4710 C CA . PRO B 1 203 ? 12.695 -21.172 -2.531 1 95.31 203 PRO B CA 1
ATOM 4711 C C . PRO B 1 203 ? 12.18 -22.203 -1.538 1 95.31 203 PRO B C 1
ATOM 4713 O O . PRO B 1 203 ? 12.781 -22.406 -0.477 1 95.31 203 PRO B O 1
ATOM 4716 N N . GLY B 1 204 ? 11.047 -22.766 -1.862 1 96.31 204 GLY B N 1
ATOM 4717 C CA . GLY B 1 204 ? 10.453 -23.766 -0.986 1 96.31 204 GLY B CA 1
ATOM 4718 C C . GLY B 1 204 ? 9.406 -23.203 -0.051 1 96.31 204 GLY B C 1
ATOM 4719 O O . GLY B 1 204 ? 8.648 -23.953 0.564 1 96.31 204 GLY B O 1
ATOM 4720 N N . ALA B 1 205 ? 9.328 -21.922 0.029 1 94.75 205 ALA B N 1
ATOM 4721 C CA . ALA B 1 205 ? 8.344 -21.297 0.91 1 94.75 205 ALA B CA 1
ATOM 4722 C C . ALA B 1 205 ? 6.945 -21.344 0.298 1 94.75 205 ALA B C 1
ATOM 4724 O O . ALA B 1 205 ? 6.781 -21.141 -0.906 1 94.75 205 ALA B O 1
ATOM 4725 N N . VAL B 1 206 ? 5.93 -21.625 1.112 1 96.31 206 VAL B N 1
ATOM 4726 C CA . VAL B 1 206 ? 4.543 -21.469 0.686 1 96.31 206 VAL B CA 1
ATOM 4727 C C . VAL B 1 206 ? 4.188 -19.984 0.604 1 96.31 206 VAL B C 1
ATOM 4729 O O . VAL B 1 206 ? 4.254 -19.266 1.606 1 96.31 206 VAL B O 1
ATOM 4732 N N . ILE B 1 207 ? 3.777 -19.547 -0.573 1 96.12 207 ILE B N 1
ATOM 4733 C CA . ILE B 1 207 ? 3.609 -18.109 -0.764 1 96.12 207 ILE B CA 1
ATOM 4734 C C . ILE B 1 207 ? 2.123 -17.766 -0.817 1 96.12 207 ILE B C 1
ATOM 4736 O O . ILE B 1 207 ? 1.74 -16.594 -0.646 1 96.12 207 ILE B O 1
ATOM 4740 N N . TYR B 1 208 ? 1.284 -18.703 -1.039 1 97.31 208 TYR B N 1
ATOM 4741 C CA . TYR B 1 208 ? -0.159 -18.5 -1.118 1 97.31 208 TYR B CA 1
ATOM 4742 C C . TYR B 1 208 ? -0.902 -19.75 -0.668 1 97.31 208 TYR B C 1
ATOM 4744 O O . TYR B 1 208 ? -0.46 -20.875 -0.933 1 97.31 208 TYR B O 1
ATOM 4752 N N . SER B 1 209 ? -2.039 -19.641 -0.023 1 98.31 209 SER B N 1
ATOM 4753 C CA . SER B 1 209 ? -2.873 -20.75 0.442 1 98.31 209 SER B CA 1
ATOM 4754 C C . SER B 1 209 ? -4.34 -20.344 0.515 1 98.31 209 SER B C 1
ATOM 4756 O O . SER B 1 209 ? -4.684 -19.359 1.175 1 98.31 209 SER B O 1
ATOM 4758 N N . ARG B 1 210 ? -5.176 -21.047 -0.141 1 98.31 210 ARG B N 1
ATOM 4759 C CA . ARG B 1 210 ? -6.602 -20.734 -0.132 1 98.31 210 ARG B CA 1
ATOM 4760 C C . ARG B 1 210 ? -7.445 -22 -0.236 1 98.31 210 ARG B C 1
ATOM 4762 O O . ARG B 1 210 ? -7.184 -22.859 -1.083 1 98.31 210 ARG B O 1
ATOM 4769 N N . TYR B 1 211 ? -8.398 -22.094 0.577 1 98 211 TYR B N 1
ATOM 4770 C CA . TYR B 1 211 ? -9.383 -23.172 0.473 1 98 211 TYR B CA 1
ATOM 4771 C C . TYR B 1 211 ? -10.375 -22.891 -0.65 1 98 211 TYR B C 1
ATOM 4773 O O . TYR B 1 211 ? -10.977 -21.828 -0.707 1 98 211 TYR B O 1
ATOM 4781 N N . ILE B 1 212 ? -10.523 -23.828 -1.52 1 97.88 212 ILE B N 1
ATOM 4782 C CA . ILE B 1 212 ? -11.492 -23.75 -2.604 1 97.88 212 ILE B CA 1
ATOM 4783 C C . ILE B 1 212 ? -12.758 -24.5 -2.213 1 97.88 212 ILE B C 1
ATOM 4785 O O . ILE B 1 212 ? -12.836 -25.734 -2.373 1 97.88 212 ILE B O 1
ATOM 4789 N N . ALA B 1 213 ? -13.734 -23.781 -1.854 1 95.81 213 ALA B N 1
ATOM 4790 C CA . ALA B 1 213 ? -14.922 -24.359 -1.228 1 95.81 213 ALA B CA 1
ATOM 4791 C C . ALA B 1 213 ? -15.664 -25.281 -2.197 1 95.81 213 ALA B C 1
ATOM 4793 O O . ALA B 1 213 ? -16.125 -26.359 -1.815 1 95.81 213 ALA B O 1
ATOM 4794 N N . CYS B 1 214 ? -15.828 -24.906 -3.428 1 94.19 214 CYS B N 1
ATOM 4795 C CA . CYS B 1 214 ? -16.609 -25.672 -4.391 1 94.19 214 CYS B CA 1
ATOM 4796 C C . CYS B 1 214 ? -15.945 -27.016 -4.688 1 94.19 214 CYS B C 1
ATOM 4798 O O . CYS B 1 214 ? -16.594 -27.938 -5.172 1 94.19 214 CYS B O 1
ATOM 4800 N N . LEU B 1 215 ? -14.656 -27.109 -4.418 1 95.88 215 LEU B N 1
ATOM 4801 C CA . LEU B 1 215 ? -13.938 -28.359 -4.652 1 95.88 215 LEU B CA 1
ATOM 4802 C C . LEU B 1 215 ? -13.633 -29.062 -3.336 1 95.88 215 LEU B C 1
ATOM 4804 O O . LEU B 1 215 ? -13.266 -30.234 -3.33 1 95.88 215 LEU B O 1
ATOM 4808 N N . GLY B 1 216 ? -13.734 -28.328 -2.248 1 96.12 216 GLY B N 1
ATOM 4809 C CA . GLY B 1 216 ? -13.438 -28.891 -0.938 1 96.12 216 GLY B CA 1
ATOM 4810 C C . GLY B 1 216 ? -11.969 -29.203 -0.745 1 96.12 216 GLY B C 1
ATOM 4811 O O . GLY B 1 216 ? -11.617 -30.188 -0.085 1 96.12 216 GLY B O 1
ATOM 4812 N N . GLU B 1 217 ? -11.094 -28.438 -1.365 1 97.44 217 GLU B N 1
ATOM 4813 C CA . GLU B 1 217 ? -9.664 -28.719 -1.313 1 97.44 217 GLU B CA 1
ATOM 4814 C C . GLU B 1 217 ? -8.859 -27.453 -1.033 1 97.44 217 GLU B C 1
ATOM 4816 O O . GLU B 1 217 ? -9.344 -26.344 -1.273 1 97.44 217 GLU B O 1
ATOM 4821 N N . LEU B 1 218 ? -7.695 -27.672 -0.487 1 98.25 218 LEU B N 1
ATOM 4822 C CA . LEU B 1 218 ? -6.781 -26.562 -0.223 1 98.25 218 LEU B CA 1
ATOM 4823 C C . LEU B 1 218 ? -5.793 -26.391 -1.371 1 98.25 218 LEU B C 1
ATOM 4825 O O . LEU B 1 218 ? -5.09 -27.344 -1.74 1 98.25 218 LEU B O 1
ATOM 4829 N N . LEU B 1 219 ? -5.789 -25.25 -1.982 1 98.69 219 LEU B N 1
ATOM 4830 C CA . LEU B 1 219 ? -4.863 -24.859 -3.043 1 98.69 219 LEU B CA 1
ATOM 4831 C C . LEU B 1 219 ? -3.689 -24.078 -2.479 1 98.69 219 LEU B C 1
ATOM 4833 O O . LEU B 1 219 ? -3.883 -23.109 -1.729 1 98.69 219 LEU B O 1
ATOM 4837 N N . THR B 1 220 ? -2.455 -24.453 -2.768 1 98.69 220 THR B N 1
ATOM 4838 C CA . THR B 1 220 ? -1.285 -23.719 -2.307 1 98.69 220 THR B CA 1
ATOM 4839 C C . THR B 1 220 ? -0.314 -23.469 -3.457 1 98.69 220 THR B C 1
ATOM 4841 O O . THR B 1 220 ? -0.272 -24.234 -4.418 1 98.69 220 THR B O 1
ATOM 4844 N N . PHE B 1 221 ? 0.328 -22.391 -3.465 1 98.75 221 PHE B N 1
ATOM 4845 C CA . PHE B 1 221 ? 1.473 -22.078 -4.309 1 98.75 221 PHE B CA 1
ATOM 4846 C C . PHE B 1 221 ? 2.762 -22.062 -3.498 1 98.75 221 PHE B C 1
ATOM 4848 O O . PHE B 1 221 ? 2.844 -21.422 -2.455 1 98.75 221 PHE B O 1
ATOM 4855 N N . THR B 1 222 ? 3.744 -22.797 -3.926 1 98.38 222 THR B N 1
ATOM 4856 C CA . THR B 1 222 ? 5.047 -22.859 -3.277 1 98.38 222 THR B CA 1
ATOM 4857 C C . THR B 1 222 ? 6.148 -22.375 -4.211 1 98.38 222 THR B C 1
ATOM 4859 O O . THR B 1 222 ? 6.281 -22.859 -5.336 1 98.38 222 THR B O 1
ATOM 4862 N N . HIS B 1 223 ? 6.898 -21.359 -3.74 1 97.81 223 HIS B N 1
ATOM 4863 C CA . HIS B 1 223 ? 8.031 -20.938 -4.547 1 97.81 223 HIS B CA 1
ATOM 4864 C C . HIS B 1 223 ? 8.914 -22.109 -4.938 1 97.81 223 HIS B C 1
ATOM 4866 O O . HIS B 1 223 ? 9.438 -22.812 -4.07 1 97.81 223 HIS B O 1
ATOM 4872 N N . ILE B 1 224 ? 9.086 -22.328 -6.152 1 98.56 224 ILE B N 1
ATOM 4873 C CA . ILE B 1 224 ? 9.758 -23.531 -6.625 1 98.56 224 ILE B CA 1
ATOM 4874 C C . ILE B 1 224 ? 11.211 -23.531 -6.145 1 98.56 224 ILE B C 1
ATOM 4876 O O . ILE B 1 224 ? 11.875 -22.5 -6.145 1 98.56 224 ILE B O 1
ATOM 4880 N N . ASP B 1 225 ? 11.648 -24.703 -5.754 1 98 225 ASP B N 1
ATOM 4881 C CA . ASP B 1 225 ? 13.016 -24.953 -5.316 1 98 225 ASP B CA 1
ATOM 4882 C C . ASP B 1 225 ? 13.672 -26.062 -6.152 1 98 225 ASP B C 1
ATOM 4884 O O . ASP B 1 225 ? 13.398 -27.25 -5.941 1 98 225 ASP B O 1
ATOM 4888 N N . ALA B 1 226 ? 14.594 -25.672 -6.98 1 97.75 226 ALA B N 1
ATOM 4889 C CA . ALA B 1 226 ? 15.25 -26.609 -7.895 1 97.75 226 ALA B CA 1
ATOM 4890 C C . ALA B 1 226 ? 16.078 -27.641 -7.125 1 97.75 226 ALA B C 1
ATOM 4892 O O . ALA B 1 226 ? 16.359 -28.719 -7.637 1 97.75 226 ALA B O 1
ATOM 4893 N N . SER B 1 227 ? 16.5 -27.281 -5.938 1 97.56 227 SER B N 1
ATOM 4894 C CA . SER B 1 227 ? 17.312 -28.188 -5.141 1 97.56 227 SER B CA 1
ATOM 4895 C C . SER B 1 227 ? 16.453 -29.234 -4.438 1 97.56 227 SER B C 1
ATOM 4897 O O . SER B 1 227 ? 16.969 -30.234 -3.928 1 97.56 227 SER B O 1
ATOM 4899 N N . ASN B 1 228 ? 15.195 -29.016 -4.344 1 98.06 228 ASN B N 1
ATOM 4900 C CA . ASN B 1 228 ? 14.242 -30.016 -3.859 1 98.06 228 ASN B CA 1
ATOM 4901 C C . ASN B 1 228 ? 13.914 -31.047 -4.938 1 98.06 228 ASN B C 1
ATOM 4903 O O . ASN B 1 228 ? 13.289 -30.703 -5.949 1 98.06 228 ASN B O 1
ATOM 4907 N N . PRO B 1 229 ? 14.273 -32.25 -4.711 1 97.94 229 PRO B N 1
ATOM 4908 C CA . PRO B 1 229 ? 14.078 -33.281 -5.758 1 97.94 229 PRO B CA 1
ATOM 4909 C C . PRO B 1 229 ? 12.609 -33.406 -6.172 1 97.94 229 PRO B C 1
ATOM 4911 O O . PRO B 1 229 ? 12.32 -33.656 -7.344 1 97.94 229 PRO B O 1
ATOM 4914 N N . ALA B 1 230 ? 11.734 -33.281 -5.262 1 98.06 230 ALA B N 1
ATOM 4915 C CA . ALA B 1 230 ? 10.312 -33.406 -5.598 1 98.06 230 ALA B CA 1
ATOM 4916 C C . ALA B 1 230 ? 9.867 -32.312 -6.539 1 98.06 230 ALA B C 1
ATOM 4918 O O . ALA B 1 230 ? 9.125 -32.562 -7.492 1 98.06 230 ALA B O 1
ATOM 4919 N N . HIS B 1 231 ? 10.266 -31.094 -6.23 1 98.31 231 HIS B N 1
ATOM 4920 C CA . HIS B 1 231 ? 9.969 -29.969 -7.113 1 98.31 231 HIS B CA 1
ATOM 4921 C C . HIS B 1 231 ? 10.57 -30.188 -8.5 1 98.31 231 HIS B C 1
ATOM 4923 O O . HIS B 1 231 ? 9.875 -30.031 -9.508 1 98.31 231 HIS B O 1
ATOM 4929 N N . PHE B 1 232 ? 11.844 -30.516 -8.492 1 98.44 232 PHE B N 1
ATOM 4930 C CA . PHE B 1 232 ? 12.594 -30.609 -9.742 1 98.44 232 PHE B CA 1
ATOM 4931 C C . PHE B 1 232 ? 12.055 -31.734 -10.617 1 98.44 232 PHE B C 1
ATOM 4933 O O . PHE B 1 232 ? 11.852 -31.547 -11.82 1 98.44 232 PHE B O 1
ATOM 4940 N N . GLU B 1 233 ? 11.828 -32.875 -10.039 1 98.31 233 GLU B N 1
ATOM 4941 C CA . GLU B 1 233 ? 11.328 -34 -10.797 1 98.31 233 GLU B CA 1
ATOM 4942 C C . GLU B 1 233 ? 9.961 -33.719 -11.398 1 98.31 233 GLU B C 1
ATOM 4944 O O . GLU B 1 233 ? 9.719 -34.031 -12.578 1 98.31 233 GLU B O 1
ATOM 4949 N N . ALA B 1 234 ? 9.078 -33.188 -10.594 1 98.38 234 ALA B N 1
ATOM 4950 C CA . ALA B 1 234 ? 7.754 -32.844 -11.102 1 98.38 234 ALA B CA 1
ATOM 4951 C C . ALA B 1 234 ? 7.844 -31.859 -12.25 1 98.38 234 ALA B C 1
ATOM 4953 O O . ALA B 1 234 ? 7.258 -32.094 -13.312 1 98.38 234 ALA B O 1
ATOM 4954 N N . TYR B 1 235 ? 8.594 -30.828 -12.062 1 98.44 235 TYR B N 1
ATOM 4955 C CA . TYR B 1 235 ? 8.758 -29.781 -13.062 1 98.44 235 TYR B CA 1
ATOM 4956 C C . TYR B 1 235 ? 9.297 -30.344 -14.367 1 98.44 235 TYR B C 1
ATOM 4958 O O . TYR B 1 235 ? 8.758 -30.078 -15.445 1 98.44 235 TYR B O 1
ATOM 4966 N N . THR B 1 236 ? 10.328 -31.109 -14.273 1 98.19 236 THR B N 1
ATOM 4967 C CA . THR B 1 236 ? 10.969 -31.688 -15.453 1 98.19 236 THR B CA 1
ATOM 4968 C C . THR B 1 236 ? 10.016 -32.625 -16.188 1 98.19 236 THR B C 1
ATOM 4970 O O . THR B 1 236 ? 9.945 -32.594 -17.422 1 98.19 236 THR B O 1
ATOM 4973 N N . ARG B 1 237 ? 9.328 -33.406 -15.422 1 98.19 237 ARG B N 1
ATOM 4974 C CA . ARG B 1 237 ? 8.352 -34.312 -16.031 1 98.19 237 ARG B CA 1
ATOM 4975 C C . ARG B 1 237 ? 7.285 -33.531 -16.781 1 98.19 237 ARG B C 1
ATOM 4977 O O . ARG B 1 237 ? 6.938 -33.875 -17.922 1 98.19 237 ARG B O 1
ATOM 4984 N N . TRP B 1 238 ? 6.742 -32.5 -16.188 1 98.31 238 TRP B N 1
ATOM 4985 C CA . TRP B 1 238 ? 5.703 -31.703 -16.812 1 98.31 238 TRP B CA 1
ATOM 4986 C C . TRP B 1 238 ? 6.223 -31.031 -18.078 1 98.31 238 TRP B C 1
ATOM 4988 O O . TRP B 1 238 ? 5.598 -31.109 -19.141 1 98.31 238 TRP B O 1
ATOM 4998 N N . GLN B 1 239 ? 7.379 -30.359 -18 1 97.69 239 GLN B N 1
ATOM 4999 C CA . GLN B 1 239 ? 7.934 -29.625 -19.125 1 97.69 239 GLN B CA 1
ATOM 5000 C C . GLN B 1 239 ? 8.258 -30.547 -20.297 1 97.69 239 GLN B C 1
ATOM 5002 O O . GLN B 1 239 ? 8.219 -30.125 -21.453 1 97.69 239 GLN B O 1
ATOM 5007 N N . ASN B 1 240 ? 8.57 -31.75 -20 1 97.94 240 ASN B N 1
ATOM 5008 C CA . ASN B 1 240 ? 8.969 -32.688 -21.047 1 97.94 240 ASN B CA 1
ATOM 5009 C C . ASN B 1 240 ? 7.777 -33.5 -21.578 1 97.94 240 ASN B C 1
ATOM 5011 O O . ASN B 1 240 ? 7.934 -34.344 -22.453 1 97.94 240 ASN B O 1
ATOM 5015 N N . SER B 1 241 ? 6.621 -33.312 -21.047 1 96.69 241 SER B N 1
ATOM 5016 C CA . SER B 1 241 ? 5.43 -33.938 -21.609 1 96.69 241 SER B CA 1
ATOM 5017 C C . SER B 1 241 ? 5.027 -33.312 -22.938 1 96.69 241 SER B C 1
ATOM 5019 O O . SER B 1 241 ? 5.133 -32.094 -23.094 1 96.69 241 SER B O 1
ATOM 5021 N N . ASP B 1 242 ? 4.488 -34.031 -23.875 1 95.69 242 ASP B N 1
ATOM 5022 C CA . ASP B 1 242 ? 4.078 -33.562 -25.188 1 95.69 242 ASP B CA 1
ATOM 5023 C C . ASP B 1 242 ? 2.943 -32.531 -25.062 1 95.69 242 ASP B C 1
ATOM 5025 O O . ASP B 1 242 ? 2.918 -31.531 -25.781 1 95.69 242 ASP B O 1
ATOM 5029 N N . ARG B 1 243 ? 2.105 -32.781 -24.188 1 93.88 243 ARG B N 1
ATOM 5030 C CA . ARG B 1 243 ? 0.947 -31.906 -24 1 93.88 243 ARG B CA 1
ATOM 5031 C C . ARG B 1 243 ? 1.371 -30.516 -23.531 1 93.88 243 ARG B C 1
ATOM 5033 O O . ARG B 1 243 ? 0.964 -29.516 -24.125 1 93.88 243 ARG B O 1
ATOM 5040 N N . VAL B 1 244 ? 2.162 -30.453 -22.5 1 93.94 244 VAL B N 1
ATOM 5041 C CA . VAL B 1 244 ? 2.617 -29.188 -21.938 1 93.94 244 VAL B CA 1
ATOM 5042 C C . VAL B 1 244 ? 3.516 -28.469 -22.953 1 93.94 244 VAL B C 1
ATOM 5044 O O . VAL B 1 244 ? 3.439 -27.25 -23.094 1 93.94 244 VAL B O 1
ATOM 5047 N N . ASN B 1 245 ? 4.285 -29.203 -23.625 1 93.69 245 ASN B N 1
ATOM 5048 C CA . ASN B 1 245 ? 5.281 -28.641 -24.531 1 93.69 245 ASN B CA 1
ATOM 5049 C C . ASN B 1 245 ? 4.633 -27.938 -25.719 1 93.69 245 ASN B C 1
ATOM 5051 O O . ASN B 1 245 ? 5.277 -27.156 -26.406 1 93.69 245 ASN B O 1
ATOM 5055 N N . VAL B 1 246 ? 3.424 -28.234 -26.078 1 89.12 246 VAL B N 1
ATOM 5056 C CA . VAL B 1 246 ? 2.705 -27.562 -27.141 1 89.12 246 VAL B CA 1
ATOM 5057 C C . VAL B 1 246 ? 2.611 -26.062 -26.844 1 89.12 246 VAL B C 1
ATOM 5059 O O . VAL B 1 246 ? 2.771 -25.234 -27.734 1 89.12 246 VAL B O 1
ATOM 5062 N N . GLY B 1 247 ? 2.389 -25.766 -25.562 1 87.69 247 GLY B N 1
ATOM 5063 C CA . GLY B 1 247 ? 2.201 -24.375 -25.172 1 87.69 247 GLY B CA 1
ATOM 5064 C C . GLY B 1 247 ? 3.457 -23.734 -24.609 1 87.69 247 GLY B C 1
ATOM 5065 O O . GLY B 1 247 ? 3.902 -22.688 -25.094 1 87.69 247 GLY B O 1
ATOM 5066 N N . TRP B 1 248 ? 4.07 -24.359 -23.641 1 89.69 248 TRP B N 1
ATOM 5067 C CA . TRP B 1 248 ? 5.16 -23.766 -22.859 1 89.69 248 TRP B CA 1
ATOM 5068 C C . TRP B 1 248 ? 6.473 -23.812 -23.641 1 89.69 248 TRP B C 1
ATOM 5070 O O . TRP B 1 248 ? 7.324 -22.938 -23.5 1 89.69 248 TRP B O 1
ATOM 5080 N N . ARG B 1 249 ? 6.746 -24.953 -24.406 1 90.94 249 ARG B N 1
ATOM 5081 C CA . ARG B 1 249 ? 7.875 -25.141 -25.312 1 90.94 249 ARG B CA 1
ATOM 5082 C C . ARG B 1 249 ? 9.203 -25.016 -24.578 1 90.94 249 ARG B C 1
ATOM 5084 O O . ARG B 1 249 ? 10.102 -24.297 -25.016 1 90.94 249 ARG B O 1
ATOM 5091 N N . GLU B 1 250 ? 9.367 -25.703 -23.484 1 93.94 250 GLU B N 1
ATOM 5092 C CA . GLU B 1 250 ? 10.578 -25.656 -22.672 1 93.94 250 GLU B CA 1
ATOM 5093 C C . GLU B 1 250 ? 11.18 -27.047 -22.484 1 93.94 250 GLU B C 1
ATOM 5095 O O . GLU B 1 250 ? 11.82 -27.328 -21.469 1 93.94 250 GLU B O 1
ATOM 5100 N N . LYS B 1 251 ? 10.859 -27.969 -23.375 1 96.81 251 LYS B N 1
ATOM 5101 C CA . LYS B 1 251 ? 11.398 -29.312 -23.312 1 96.81 251 LYS B CA 1
ATOM 5102 C C . LYS B 1 251 ? 12.93 -29.297 -23.281 1 96.81 251 LYS B C 1
ATOM 5104 O O . LYS B 1 251 ? 13.555 -28.484 -23.969 1 96.81 251 LYS B O 1
ATOM 5109 N N . GLY B 1 252 ? 13.484 -30.25 -22.547 1 97.88 252 GLY B N 1
ATOM 5110 C CA . GLY B 1 252 ? 14.93 -30.328 -22.438 1 97.88 252 GLY B CA 1
ATOM 5111 C C . GLY B 1 252 ? 15.391 -31.328 -21.391 1 97.88 252 GLY B C 1
ATOM 5112 O O . GLY B 1 252 ? 14.578 -31.922 -20.672 1 97.88 252 GLY B O 1
ATOM 5113 N N . ASP B 1 253 ? 16.688 -31.531 -21.312 1 98.06 253 ASP B N 1
ATOM 5114 C CA . ASP B 1 253 ? 17.25 -32.438 -20.328 1 98.06 253 ASP B CA 1
ATOM 5115 C C . ASP B 1 253 ? 17.375 -31.734 -18.969 1 98.06 253 ASP B C 1
ATOM 5117 O O . ASP B 1 253 ? 16.953 -30.594 -18.797 1 98.06 253 ASP B O 1
ATOM 5121 N N . ASP B 1 254 ? 17.891 -32.469 -17.984 1 97.94 254 ASP B N 1
ATOM 5122 C CA . ASP B 1 254 ? 17.984 -31.984 -16.625 1 97.94 254 ASP B CA 1
ATOM 5123 C C . ASP B 1 254 ? 18.859 -30.734 -16.547 1 97.94 254 ASP B C 1
ATOM 5125 O O . ASP B 1 254 ? 18.562 -29.812 -15.789 1 97.94 254 ASP B O 1
ATOM 5129 N N . GLU B 1 255 ? 19.891 -30.719 -17.281 1 97.94 255 GLU B N 1
ATOM 5130 C CA . GLU B 1 255 ? 20.797 -29.562 -17.281 1 97.94 255 GLU B CA 1
ATOM 5131 C C . GLU B 1 255 ? 20.094 -28.312 -17.797 1 97.94 255 GLU B C 1
ATOM 5133 O O . GLU B 1 255 ? 20.281 -27.219 -17.234 1 97.94 255 GLU B O 1
ATOM 5138 N N . HIS B 1 256 ? 19.375 -28.516 -18.781 1 97.88 256 HIS B N 1
ATOM 5139 C CA . HIS B 1 256 ? 18.578 -27.422 -19.328 1 97.88 256 HIS B CA 1
ATOM 5140 C C . HIS B 1 256 ? 17.625 -26.875 -18.266 1 97.88 256 HIS B C 1
ATOM 5142 O O . HIS B 1 256 ? 17.578 -25.656 -18.062 1 97.88 256 HIS B O 1
ATOM 5148 N N . HIS B 1 257 ? 16.906 -27.688 -17.641 1 98.12 257 HIS B N 1
ATOM 5149 C CA . HIS B 1 257 ? 15.906 -27.266 -16.656 1 98.12 257 HIS B CA 1
ATOM 5150 C C . HIS B 1 257 ? 16.562 -26.641 -15.438 1 98.12 257 HIS B C 1
ATOM 5152 O O . HIS B 1 257 ? 16.031 -25.672 -14.875 1 98.12 257 HIS B O 1
ATOM 5158 N N . ARG B 1 258 ? 17.656 -27.141 -14.984 1 97.88 258 ARG B N 1
ATOM 5159 C CA . ARG B 1 258 ? 18.375 -26.531 -13.883 1 97.88 258 ARG B CA 1
ATOM 5160 C C . ARG B 1 258 ? 18.812 -25.109 -14.227 1 97.88 258 ARG B C 1
ATOM 5162 O O . ARG B 1 258 ? 18.703 -24.203 -13.398 1 97.88 258 ARG B O 1
ATOM 5169 N N . ALA B 1 259 ? 19.328 -24.984 -15.414 1 97.75 259 ALA B N 1
ATOM 5170 C CA . ALA B 1 259 ? 19.75 -23.656 -15.859 1 97.75 259 ALA B CA 1
ATOM 5171 C C . ALA B 1 259 ? 18.578 -22.688 -15.914 1 97.75 259 ALA B C 1
ATOM 5173 O O . ALA B 1 259 ? 18.672 -21.547 -15.477 1 97.75 259 ALA B O 1
ATOM 5174 N N . TYR B 1 260 ? 17.5 -23.172 -16.453 1 96.88 260 TYR B N 1
ATOM 5175 C CA . TYR B 1 260 ? 16.281 -22.375 -16.547 1 96.88 260 TYR B CA 1
ATOM 5176 C C . TYR B 1 260 ? 15.836 -21.891 -15.18 1 96.88 260 TYR B C 1
ATOM 5178 O O . TYR B 1 260 ? 15.594 -20.703 -14.977 1 96.88 260 TYR B O 1
ATOM 5186 N N . LEU B 1 261 ? 15.711 -22.781 -14.242 1 97.81 261 LEU B N 1
ATOM 5187 C CA . LEU B 1 261 ? 15.219 -22.453 -12.906 1 97.81 261 LEU B CA 1
ATOM 5188 C C . LEU B 1 261 ? 16.203 -21.562 -12.164 1 97.81 261 LEU B C 1
ATOM 5190 O O . LEU B 1 261 ? 15.797 -20.719 -11.367 1 97.81 261 LEU B O 1
ATOM 5194 N N . LYS B 1 262 ? 17.484 -21.766 -12.383 1 96.88 262 LYS B N 1
ATOM 5195 C CA . LYS B 1 262 ? 18.5 -20.906 -11.812 1 96.88 262 LYS B CA 1
ATOM 5196 C C . LYS B 1 262 ? 18.344 -19.469 -12.305 1 96.88 262 LYS B C 1
ATOM 5198 O O . LYS B 1 262 ? 18.406 -18.516 -11.516 1 96.88 262 LYS B O 1
ATOM 5203 N N . ASP B 1 263 ? 18.156 -19.328 -13.602 1 95.06 263 ASP B N 1
ATOM 5204 C CA . ASP B 1 263 ? 17.969 -18.016 -14.188 1 95.06 263 ASP B CA 1
ATOM 5205 C C . ASP B 1 263 ? 16.703 -17.344 -13.641 1 95.06 263 ASP B C 1
ATOM 5207 O O . ASP B 1 263 ? 16.703 -16.141 -13.367 1 95.06 263 ASP B O 1
ATOM 5211 N N . ARG B 1 264 ? 15.664 -18.141 -13.562 1 94.5 264 ARG B N 1
ATOM 5212 C CA . ARG B 1 264 ? 14.406 -17.625 -13.031 1 94.5 264 ARG B CA 1
ATOM 5213 C C . ARG B 1 264 ? 14.57 -17.156 -11.586 1 94.5 264 ARG B C 1
ATOM 5215 O O . ARG B 1 264 ? 13.992 -16.156 -11.18 1 94.5 264 ARG B O 1
ATOM 5222 N N . LEU B 1 265 ? 15.266 -17.859 -10.812 1 94.94 265 LEU B N 1
ATOM 5223 C CA . LEU B 1 265 ? 15.508 -17.516 -9.422 1 94.94 265 LEU B CA 1
ATOM 5224 C C . LEU B 1 265 ? 16.281 -16.203 -9.32 1 94.94 265 LEU B C 1
ATOM 5226 O O . LEU B 1 265 ? 15.992 -15.367 -8.461 1 94.94 265 LEU B O 1
ATOM 5230 N N . ALA B 1 266 ? 17.219 -15.977 -10.195 1 92.69 266 ALA B N 1
ATOM 5231 C CA . ALA B 1 266 ? 18.094 -14.805 -10.164 1 92.69 266 ALA B CA 1
ATOM 5232 C C . ALA B 1 266 ? 17.359 -13.562 -10.664 1 92.69 266 ALA B C 1
ATOM 5234 O O . ALA B 1 266 ? 17.688 -12.438 -10.266 1 92.69 266 ALA B O 1
ATOM 5235 N N . ASP B 1 267 ? 16.422 -13.75 -11.547 1 93.44 267 ASP B N 1
ATOM 5236 C CA . ASP B 1 267 ? 15.68 -12.648 -12.164 1 93.44 267 ASP B CA 1
ATOM 5237 C C . ASP B 1 267 ? 14.555 -12.172 -11.25 1 93.44 267 ASP B C 1
ATOM 5239 O O . ASP B 1 267 ? 13.539 -12.852 -11.102 1 93.44 267 ASP B O 1
ATOM 5243 N N . LEU B 1 268 ? 14.625 -10.984 -10.734 1 91.19 268 LEU B N 1
ATOM 5244 C CA . LEU B 1 268 ? 13.711 -10.477 -9.719 1 91.19 268 LEU B CA 1
ATOM 5245 C C . LEU B 1 268 ? 12.328 -10.227 -10.312 1 91.19 268 LEU B C 1
ATOM 5247 O O . LEU B 1 268 ? 11.336 -10.141 -9.586 1 91.19 268 LEU B O 1
ATOM 5251 N N . HIS B 1 269 ? 12.211 -10.031 -11.633 1 94.31 269 HIS B N 1
ATOM 5252 C CA . HIS B 1 269 ? 10.922 -9.602 -12.172 1 94.31 269 HIS B CA 1
ATOM 5253 C C . HIS B 1 269 ? 9.961 -10.773 -12.305 1 94.31 269 HIS B C 1
ATOM 5255 O O . HIS B 1 269 ? 8.758 -10.578 -12.508 1 94.31 269 HIS B O 1
ATOM 5261 N N . ILE B 1 270 ? 10.523 -12.062 -12.156 1 96.44 270 ILE B N 1
ATOM 5262 C CA . ILE B 1 270 ? 9.648 -13.195 -12.398 1 96.44 270 ILE B CA 1
ATOM 5263 C C . ILE B 1 270 ? 9.859 -14.25 -11.312 1 96.44 270 ILE B C 1
ATOM 5265 O O . ILE B 1 270 ? 10.984 -14.484 -10.875 1 96.44 270 ILE B O 1
ATOM 5269 N N . MET B 1 271 ? 8.797 -14.891 -10.875 1 96.62 271 MET B N 1
ATOM 5270 C CA . MET B 1 271 ? 8.836 -15.914 -9.836 1 96.62 271 MET B CA 1
ATOM 5271 C C . MET B 1 271 ? 8.016 -17.141 -10.25 1 96.62 271 MET B C 1
ATOM 5273 O O . MET B 1 271 ? 6.852 -17.016 -10.625 1 96.62 271 MET B O 1
ATOM 5277 N N . GLY B 1 272 ? 8.672 -18.266 -10.219 1 98 272 GLY B N 1
ATOM 5278 C CA . GLY B 1 272 ? 7.98 -19.531 -10.469 1 98 272 GLY B CA 1
ATOM 5279 C C . GLY B 1 272 ? 7.527 -20.219 -9.203 1 98 272 GLY B C 1
ATOM 5280 O O . GLY B 1 272 ? 8.172 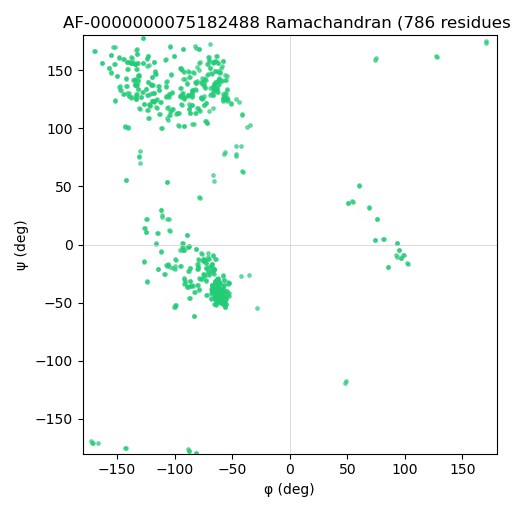-20.109 -8.156 1 98 272 GLY B O 1
ATOM 5281 N N . PHE B 1 273 ? 6.465 -20.984 -9.312 1 98.5 273 PHE B N 1
ATOM 5282 C CA . PHE B 1 273 ? 5.969 -21.688 -8.133 1 98.5 273 PHE B CA 1
ATOM 5283 C C . PHE B 1 273 ? 5.25 -22.969 -8.516 1 98.5 273 PHE B C 1
ATOM 5285 O O . PHE B 1 273 ? 4.77 -23.094 -9.648 1 98.5 273 PHE B O 1
ATOM 5292 N N . ILE B 1 274 ? 5.23 -23.859 -7.598 1 98.81 274 ILE B N 1
ATOM 5293 C CA . ILE B 1 274 ? 4.508 -25.109 -7.723 1 98.81 274 ILE B CA 1
ATOM 5294 C C . ILE B 1 274 ? 3.072 -24.938 -7.238 1 98.81 274 ILE B C 1
ATOM 5296 O O . ILE B 1 274 ? 2.838 -24.406 -6.152 1 98.81 274 ILE B O 1
ATOM 5300 N N . VAL B 1 275 ? 2.158 -25.344 -8.062 1 98.88 275 VAL B N 1
ATOM 5301 C CA . VAL B 1 275 ? 0.746 -25.391 -7.703 1 98.88 275 VAL B CA 1
ATOM 5302 C C . VAL B 1 275 ? 0.42 -26.734 -7.074 1 98.88 275 VAL B C 1
ATOM 5304 O O . VAL B 1 275 ? 0.714 -27.781 -7.652 1 98.88 275 VAL B O 1
ATOM 5307 N N . SER B 1 276 ? -0.229 -26.719 -5.887 1 98.81 276 SER B N 1
ATOM 5308 C CA . SER B 1 276 ? -0.529 -27.984 -5.227 1 98.81 276 SER B CA 1
ATOM 5309 C C . SER B 1 276 ? -1.963 -28.016 -4.707 1 98.81 276 SER B C 1
ATOM 5311 O O . SER B 1 276 ? -2.482 -27 -4.25 1 98.81 276 SER B O 1
ATOM 5313 N N . TRP B 1 277 ? -2.576 -29.156 -4.828 1 98.56 277 TRP B N 1
ATOM 5314 C CA . TRP B 1 277 ? -3.865 -29.453 -4.211 1 98.56 277 TRP B CA 1
ATOM 5315 C C . TRP B 1 277 ? -3.693 -30.391 -3.023 1 98.56 277 TRP B C 1
ATOM 5317 O O . TRP B 1 277 ? -3.215 -31.516 -3.178 1 98.56 277 TRP B O 1
ATOM 5327 N N . ASN B 1 278 ? -4.066 -29.922 -1.819 1 97.88 278 ASN B N 1
ATOM 5328 C CA . ASN B 1 278 ? -3.904 -30.703 -0.595 1 97.88 278 ASN B CA 1
ATOM 5329 C C . ASN B 1 278 ? -2.488 -31.25 -0.466 1 97.88 278 ASN B C 1
ATOM 5331 O O . ASN B 1 278 ? -2.305 -32.406 -0.114 1 97.88 278 ASN B O 1
ATOM 5335 N N . GLY B 1 279 ? -1.559 -30.484 -0.898 1 97.38 279 GLY B N 1
ATOM 5336 C CA . GLY B 1 279 ? -0.163 -30.844 -0.717 1 97.38 279 GLY B CA 1
ATOM 5337 C C . GLY B 1 279 ? 0.406 -31.625 -1.89 1 97.38 279 GLY B C 1
ATOM 5338 O O . GLY B 1 279 ? 1.613 -31.859 -1.954 1 97.38 279 GLY B O 1
ATOM 5339 N N . GLU B 1 280 ? -0.402 -32.031 -2.809 1 98.25 280 GLU B N 1
ATOM 5340 C CA . GLU B 1 280 ? 0.067 -32.781 -3.969 1 98.25 280 GLU B CA 1
ATOM 5341 C C . GLU B 1 280 ? 0.333 -31.875 -5.152 1 98.25 280 GLU B C 1
ATOM 5343 O O . GLU B 1 280 ? -0.554 -31.125 -5.578 1 98.25 280 GLU B O 1
ATOM 5348 N N . ALA B 1 281 ? 1.521 -31.969 -5.711 1 98.62 281 ALA B N 1
ATOM 5349 C CA . ALA B 1 281 ? 1.925 -31.109 -6.816 1 98.62 281 ALA B CA 1
ATOM 5350 C C . ALA B 1 281 ? 1.071 -31.359 -8.055 1 98.62 281 ALA B C 1
ATOM 5352 O O . ALA B 1 281 ? 0.854 -32.5 -8.438 1 98.62 281 ALA B O 1
ATOM 5353 N N . ALA B 1 282 ? 0.625 -30.297 -8.672 1 98.62 282 ALA B N 1
ATOM 5354 C CA . ALA B 1 282 ? -0.308 -30.406 -9.789 1 98.62 282 ALA B CA 1
ATOM 5355 C C . ALA B 1 282 ? 0.236 -29.703 -11.031 1 98.62 282 ALA B C 1
ATOM 5357 O O . ALA B 1 282 ? -0.097 -30.078 -12.156 1 98.62 282 ALA B O 1
ATOM 5358 N N . GLY B 1 283 ? 0.967 -28.656 -10.828 1 98.56 283 GLY B N 1
ATOM 5359 C CA . GLY B 1 283 ? 1.427 -27.844 -11.953 1 98.56 283 GLY B CA 1
ATOM 5360 C C . GLY B 1 283 ? 2.439 -26.797 -11.555 1 98.56 283 GLY B C 1
ATOM 5361 O O . GLY B 1 283 ? 2.986 -26.844 -10.445 1 98.56 283 GLY B O 1
ATOM 5362 N N . TYR B 1 284 ? 2.746 -25.891 -12.523 1 98.69 284 TYR B N 1
ATOM 5363 C CA . TYR B 1 284 ? 3.74 -24.828 -12.391 1 98.69 284 TYR B CA 1
ATOM 5364 C C . TYR B 1 284 ? 3.189 -23.5 -12.891 1 98.69 284 TYR B C 1
ATOM 5366 O O . TYR B 1 284 ? 2.57 -23.438 -13.953 1 98.69 284 TYR B O 1
ATOM 5374 N N . GLY B 1 285 ? 3.332 -22.469 -12.07 1 98.44 285 GLY B N 1
ATOM 5375 C CA . GLY B 1 285 ? 2.936 -21.109 -12.445 1 98.44 285 GLY B CA 1
ATOM 5376 C C . GLY B 1 285 ? 4.062 -20.109 -12.328 1 98.44 285 GLY B C 1
ATOM 5377 O O . GLY B 1 285 ? 5.07 -20.375 -11.672 1 98.44 285 GLY B O 1
ATOM 5378 N N . GLU B 1 286 ? 3.881 -19.031 -13.031 1 98.12 286 GLU B N 1
ATOM 5379 C CA . GLU B 1 286 ? 4.781 -17.891 -12.93 1 98.12 286 GLU B CA 1
ATOM 5380 C C . GLU B 1 286 ? 4.004 -16.578 -12.758 1 98.12 286 GLU B C 1
ATOM 5382 O O . GLU B 1 286 ? 2.92 -16.422 -13.328 1 98.12 286 GLU B O 1
ATOM 5387 N N . MET B 1 287 ? 4.465 -15.758 -12 1 97.38 287 MET B N 1
ATOM 5388 C CA . MET B 1 287 ? 4.008 -14.375 -11.898 1 97.38 287 MET B CA 1
ATOM 5389 C C . MET B 1 287 ? 5.156 -13.406 -12.141 1 97.38 287 MET B C 1
ATOM 5391 O O . MET B 1 287 ? 6.281 -13.641 -11.695 1 97.38 287 MET B O 1
ATOM 5395 N N . SER B 1 288 ? 4.922 -12.359 -12.828 1 97.62 288 SER B N 1
ATOM 5396 C CA . SER B 1 288 ? 5.996 -11.445 -13.211 1 97.62 288 SER B CA 1
ATOM 5397 C C . SER B 1 288 ? 5.539 -9.992 -13.125 1 97.62 288 SER B C 1
ATOM 5399 O O . SER B 1 288 ? 4.344 -9.711 -13.227 1 97.62 288 SER B O 1
ATOM 5401 N N . TRP B 1 289 ? 6.48 -9.094 -12.867 1 97.75 289 TRP B N 1
ATOM 5402 C CA . TRP B 1 289 ? 6.293 -7.668 -13.117 1 97.75 289 TRP B CA 1
ATOM 5403 C C . TRP B 1 289 ? 6.367 -7.363 -14.609 1 97.75 289 TRP B C 1
ATOM 5405 O O . TRP B 1 289 ? 7.426 -7.508 -15.227 1 97.75 289 TRP B O 1
ATOM 5415 N N . VAL B 1 290 ? 5.379 -6.836 -15.203 1 97 290 VAL B N 1
ATOM 5416 C CA . VAL B 1 290 ? 5.254 -6.91 -16.656 1 97 290 VAL B CA 1
ATOM 5417 C C . VAL B 1 290 ? 5.98 -5.73 -17.297 1 97 290 VAL B C 1
ATOM 5419 O O . VAL B 1 290 ? 6.281 -5.758 -18.484 1 97 290 VAL B O 1
ATOM 5422 N N . LYS B 1 291 ? 6.172 -4.66 -16.562 1 95.75 291 LYS B N 1
ATOM 5423 C CA . LYS B 1 291 ? 6.934 -3.553 -17.141 1 95.75 291 LYS B CA 1
ATOM 5424 C C . LYS B 1 291 ? 8.32 -4.012 -17.578 1 95.75 291 LYS B C 1
ATOM 5426 O O . LYS B 1 291 ? 8.898 -3.457 -18.516 1 95.75 291 LYS B O 1
ATOM 5431 N N . GLU B 1 292 ? 8.875 -4.992 -16.906 1 95.44 292 GLU B N 1
ATOM 5432 C CA . GLU B 1 292 ? 10.203 -5.535 -17.172 1 95.44 292 GLU B CA 1
ATOM 5433 C C . GLU B 1 292 ? 10.125 -6.711 -18.141 1 95.44 292 GLU B C 1
ATOM 5435 O O . GLU B 1 292 ? 11.156 -7.281 -18.516 1 95.44 292 GLU B O 1
ATOM 5440 N N . ASP B 1 293 ? 8.977 -7.059 -18.453 1 93.62 293 ASP B N 1
ATOM 5441 C CA . ASP B 1 293 ? 8.742 -8.156 -19.391 1 93.62 293 ASP B CA 1
ATOM 5442 C C . ASP B 1 293 ? 8.555 -7.633 -20.812 1 93.62 293 ASP B C 1
ATOM 5444 O O . ASP B 1 293 ? 8.055 -6.523 -21 1 93.62 293 ASP B O 1
ATOM 5448 N N . PRO B 1 294 ? 8.922 -8.438 -21.828 1 89.38 294 PRO B N 1
ATOM 5449 C CA . PRO B 1 294 ? 8.703 -8.008 -23.219 1 89.38 294 PRO B CA 1
ATOM 5450 C C . PRO B 1 294 ? 7.254 -7.59 -23.469 1 89.38 294 PRO B C 1
ATOM 5452 O O . PRO B 1 294 ? 6.996 -6.738 -24.328 1 89.38 294 PRO B O 1
ATOM 5455 N N . MET B 1 295 ? 6.359 -8.219 -22.812 1 89 295 MET B N 1
ATOM 5456 C CA . MET B 1 295 ? 4.953 -7.852 -22.953 1 89 295 MET B CA 1
ATOM 5457 C C . MET B 1 295 ? 4.75 -6.359 -22.719 1 89 295 MET B C 1
ATOM 5459 O O . MET B 1 295 ? 3.951 -5.719 -23.406 1 89 295 MET B O 1
ATOM 5463 N N . GLY B 1 296 ? 5.418 -5.805 -21.734 1 91.25 296 GLY B N 1
ATOM 5464 C CA . GLY B 1 296 ? 5.32 -4.379 -21.469 1 91.25 296 GLY B CA 1
ATOM 5465 C C . GLY B 1 296 ? 5.707 -3.52 -22.656 1 91.25 296 GLY B C 1
ATOM 5466 O O . GLY B 1 296 ? 5.074 -2.49 -22.906 1 91.25 296 GLY B O 1
ATOM 5467 N N . THR B 1 297 ? 6.652 -4.012 -23.359 1 92.56 297 THR B N 1
ATOM 5468 C CA . THR B 1 297 ? 7.156 -3.287 -24.531 1 92.56 297 THR B CA 1
ATOM 5469 C C . THR B 1 297 ? 6.148 -3.33 -25.672 1 92.56 297 THR B C 1
ATOM 5471 O O . THR B 1 297 ? 5.875 -2.307 -26.297 1 92.56 297 THR B O 1
ATOM 5474 N N . TYR B 1 298 ? 5.582 -4.418 -25.922 1 93.62 298 TYR B N 1
ATOM 5475 C CA . TYR B 1 298 ? 4.84 -4.625 -27.172 1 93.62 298 TYR B CA 1
ATOM 5476 C C . TYR B 1 298 ? 3.371 -4.258 -26.984 1 93.62 298 TYR B C 1
ATOM 5478 O O . TYR B 1 298 ? 2.686 -3.934 -27.969 1 93.62 298 TYR B O 1
ATOM 5486 N N . VAL B 1 299 ? 2.859 -4.371 -25.859 1 92.75 299 VAL B N 1
ATOM 5487 C CA . VAL B 1 299 ? 1.477 -3.967 -25.625 1 92.75 299 VAL B CA 1
ATOM 5488 C C . VAL B 1 299 ? 1.426 -2.492 -25.234 1 92.75 299 VAL B C 1
ATOM 5490 O O . VAL B 1 299 ? 0.458 -1.794 -25.547 1 92.75 299 VAL B O 1
ATOM 5493 N N . GLY B 1 300 ? 2.406 -2.078 -24.484 1 91.19 300 GLY B N 1
ATOM 5494 C CA . GLY B 1 300 ? 2.455 -0.7 -24.031 1 91.19 300 GLY B CA 1
ATOM 5495 C C . GLY B 1 300 ? 1.455 -0.401 -22.922 1 91.19 300 GLY B C 1
ATOM 5496 O O . GLY B 1 300 ? 0.502 -1.156 -22.734 1 91.19 300 GLY B O 1
ATOM 5497 N N . GLY B 1 301 ? 1.731 0.682 -22.203 1 92.81 301 GLY B N 1
ATOM 5498 C CA . GLY B 1 301 ? 0.76 1.269 -21.297 1 92.81 301 GLY B CA 1
ATOM 5499 C C . GLY B 1 301 ? 0.685 0.553 -19.953 1 92.81 301 GLY B C 1
ATOM 5500 O O . GLY B 1 301 ? -0.202 0.831 -19.141 1 92.81 301 GLY B O 1
ATOM 5501 N N . LEU B 1 302 ? 1.476 -0.395 -19.672 1 95.69 302 LEU B N 1
ATOM 5502 C CA . LEU B 1 302 ? 1.472 -1.102 -18.391 1 95.69 302 LEU B CA 1
ATOM 5503 C C . LEU B 1 302 ? 2.236 -0.315 -17.328 1 95.69 302 LEU B C 1
ATOM 5505 O O . LEU B 1 302 ? 3.289 0.26 -17.625 1 95.69 302 LEU B O 1
ATOM 5509 N N . GLY B 1 303 ? 1.675 -0.311 -16.172 1 95.62 303 GLY B N 1
ATOM 5510 C CA . GLY B 1 303 ? 2.172 0.542 -15.102 1 95.62 303 GLY B CA 1
ATOM 5511 C C . GLY B 1 303 ? 3.273 -0.106 -14.289 1 95.62 303 GLY B C 1
ATOM 5512 O O . GLY B 1 303 ? 3.65 -1.253 -14.539 1 95.62 303 GLY B O 1
ATOM 5513 N N . ASP B 1 304 ? 3.709 0.581 -13.312 1 96.62 304 ASP B N 1
ATOM 5514 C CA . ASP B 1 304 ? 4.879 0.275 -12.492 1 96.62 304 ASP B CA 1
ATOM 5515 C C . ASP B 1 304 ? 4.688 -1.033 -11.727 1 96.62 304 ASP B C 1
ATOM 5517 O O . ASP B 1 304 ? 5.652 -1.747 -11.453 1 96.62 304 ASP B O 1
ATOM 5521 N N . TYR B 1 305 ? 3.471 -1.381 -11.391 1 97.5 305 TYR B N 1
ATOM 5522 C CA . TYR B 1 305 ? 3.262 -2.506 -10.484 1 97.5 305 TYR B CA 1
ATOM 5523 C C . TYR B 1 305 ? 2.33 -3.539 -11.109 1 97.5 305 TYR B C 1
ATOM 5525 O O . TYR B 1 305 ? 1.797 -4.406 -10.406 1 97.5 305 TYR B O 1
ATOM 5533 N N . ASP B 1 306 ? 2.035 -3.396 -12.406 1 98.38 306 ASP B N 1
ATOM 5534 C CA . ASP B 1 306 ? 1.187 -4.367 -13.086 1 98.38 306 ASP B CA 1
ATOM 5535 C C . ASP B 1 306 ? 1.9 -5.711 -13.234 1 98.38 306 ASP B C 1
ATOM 5537 O O . ASP B 1 306 ? 3.131 -5.766 -13.273 1 98.38 306 ASP B O 1
ATOM 5541 N N . GLN B 1 307 ? 1.109 -6.766 -13.273 1 98.5 307 GLN B N 1
ATOM 5542 C CA . GLN B 1 307 ? 1.704 -8.102 -13.211 1 98.5 307 GLN B CA 1
ATOM 5543 C C . GLN B 1 307 ? 1.12 -9.008 -14.289 1 98.5 307 GLN B C 1
ATOM 5545 O O . GLN B 1 307 ? 0.115 -8.672 -14.914 1 98.5 307 GLN B O 1
ATOM 5550 N N . GLY B 1 308 ? 1.783 -10.055 -14.523 1 98.19 308 GLY B N 1
ATOM 5551 C CA . GLY B 1 308 ? 1.345 -11.094 -15.445 1 98.19 308 GLY B CA 1
ATOM 5552 C C . GLY B 1 308 ? 1.441 -12.492 -14.867 1 98.19 308 GLY B C 1
ATOM 5553 O O . GLY B 1 308 ? 2.17 -12.719 -13.898 1 98.19 308 GLY B O 1
ATOM 5554 N N . THR B 1 309 ? 0.653 -13.383 -15.414 1 97.81 309 THR B N 1
ATOM 5555 C CA . THR B 1 309 ? 0.656 -14.758 -14.922 1 97.81 309 THR B CA 1
ATOM 5556 C C . THR B 1 309 ? 0.756 -15.75 -16.078 1 97.81 309 THR B C 1
ATOM 5558 O O . THR B 1 309 ? 0.248 -15.484 -17.172 1 97.81 309 THR B O 1
ATOM 5561 N N . HIS B 1 310 ? 1.422 -16.844 -15.875 1 96.75 310 HIS B N 1
ATOM 5562 C CA . HIS B 1 310 ? 1.568 -17.984 -16.766 1 96.75 310 HIS B CA 1
ATOM 5563 C C . HIS B 1 310 ? 1.36 -19.297 -16 1 96.75 310 HIS B C 1
ATOM 5565 O O . HIS B 1 310 ? 1.827 -19.438 -14.875 1 96.75 310 HIS B O 1
ATOM 5571 N N . LEU B 1 311 ? 0.637 -20.234 -16.625 1 97.25 311 LEU B N 1
ATOM 5572 C CA . LEU B 1 311 ? 0.281 -21.438 -15.891 1 97.25 311 LEU B CA 1
ATOM 5573 C C . LEU B 1 311 ? 0.351 -22.656 -16.797 1 97.25 311 LEU B C 1
ATOM 5575 O O . LEU B 1 311 ? -0.075 -22.609 -17.953 1 97.25 311 LEU B O 1
ATOM 5579 N N . LEU B 1 312 ? 0.905 -23.703 -16.312 1 96.69 312 LEU B N 1
ATOM 5580 C CA . LEU B 1 312 ? 0.685 -25.047 -16.875 1 96.69 312 LEU B CA 1
ATOM 5581 C C . LEU B 1 312 ? 0.182 -26 -15.797 1 96.69 312 LEU B C 1
ATOM 5583 O O . LEU B 1 312 ? 0.626 -25.938 -14.648 1 96.69 312 LEU B O 1
ATOM 5587 N N . VAL B 1 313 ? -0.819 -26.75 -16.094 1 96.75 313 VAL B N 1
ATOM 5588 C CA . VAL B 1 313 ? -1.24 -27.875 -15.258 1 96.75 313 VAL B CA 1
ATOM 5589 C C . VAL B 1 313 ? -0.644 -29.172 -15.805 1 96.75 313 VAL B C 1
ATOM 5591 O O . VAL B 1 313 ? -0.997 -29.609 -16.906 1 96.75 313 VAL B O 1
ATOM 5594 N N . GLY B 1 314 ? 0.253 -29.75 -15.039 1 96.88 314 GLY B N 1
ATOM 5595 C CA . GLY B 1 314 ? 1.008 -30.906 -15.516 1 96.88 314 GLY B CA 1
ATOM 5596 C C . GLY B 1 314 ? 0.303 -32.219 -15.266 1 96.88 314 GLY B C 1
ATOM 5597 O O . GLY B 1 314 ? 0.236 -33.062 -16.156 1 96.88 314 GLY B O 1
ATOM 5598 N N . GLU B 1 315 ? -0.199 -32.375 -14.07 1 97.31 315 GLU B N 1
ATOM 5599 C CA . GLU B 1 315 ? -0.857 -33.625 -13.711 1 97.31 315 GLU B CA 1
ATOM 5600 C C . GLU B 1 315 ? -2.258 -33.719 -14.312 1 97.31 315 GLU B C 1
ATOM 5602 O O . GLU B 1 315 ? -3.111 -32.875 -14.023 1 97.31 315 GLU B O 1
ATOM 5607 N N . GLU B 1 316 ? -2.533 -34.719 -15.008 1 95.5 316 GLU B N 1
ATOM 5608 C CA . GLU B 1 316 ? -3.801 -34.906 -15.711 1 95.5 316 GLU B CA 1
ATOM 5609 C C . GLU B 1 316 ? -4.973 -34.969 -14.742 1 95.5 316 GLU B C 1
ATOM 5611 O O . GLU B 1 316 ? -6.047 -34.438 -15.016 1 95.5 316 GLU B O 1
ATOM 5616 N N . LYS B 1 317 ? -4.801 -35.562 -13.672 1 96.12 317 LYS B N 1
ATOM 5617 C CA . LYS B 1 317 ? -5.887 -35.781 -12.719 1 96.12 317 LYS B CA 1
ATOM 5618 C C . LYS B 1 317 ? -6.348 -34.469 -12.109 1 96.12 317 LYS B C 1
ATOM 5620 O O . LYS B 1 317 ? -7.406 -34.406 -11.477 1 96.12 317 LYS B O 1
ATOM 5625 N N . PHE B 1 318 ? -5.543 -33.438 -12.234 1 97.12 318 PHE B N 1
ATOM 5626 C CA . PHE B 1 318 ? -5.895 -32.156 -11.641 1 97.12 318 PHE B CA 1
ATOM 5627 C C . PHE B 1 318 ? -6.363 -31.172 -12.711 1 97.12 318 PHE B C 1
ATOM 5629 O O . PHE B 1 318 ? -6.434 -29.969 -12.469 1 97.12 318 PHE B O 1
ATOM 5636 N N . ARG B 1 319 ? -6.613 -31.656 -13.852 1 94.75 319 ARG B N 1
ATOM 5637 C CA . ARG B 1 319 ? -7.184 -30.812 -14.898 1 94.75 319 ARG B CA 1
ATOM 5638 C C . ARG B 1 319 ? -8.695 -30.688 -14.742 1 94.75 319 ARG B C 1
ATOM 5640 O O . ARG B 1 319 ? -9.297 -31.375 -13.914 1 94.75 319 ARG B O 1
ATOM 5647 N N . GLY B 1 320 ? -9.312 -29.766 -15.539 1 93.19 320 GLY B N 1
ATOM 5648 C CA . GLY B 1 320 ? -10.742 -29.5 -15.477 1 93.19 320 GLY B CA 1
ATOM 5649 C C . GLY B 1 320 ? -11.07 -28.031 -15.297 1 93.19 320 GLY B C 1
ATOM 5650 O O . GLY B 1 320 ? -10.25 -27.266 -14.789 1 93.19 320 GLY B O 1
ATOM 5651 N N . ARG B 1 321 ? -12.25 -27.75 -15.594 1 92 321 ARG B N 1
ATOM 5652 C CA . ARG B 1 321 ? -12.695 -26.359 -15.648 1 92 321 ARG B CA 1
ATOM 5653 C C . ARG B 1 321 ? -12.617 -25.719 -14.266 1 92 321 ARG B C 1
ATOM 5655 O O . ARG B 1 321 ? -12.047 -24.625 -14.117 1 92 321 ARG B O 1
ATOM 5662 N N . GLN B 1 322 ? -13.188 -26.312 -13.242 1 93.56 322 GLN B N 1
ATOM 5663 C CA . GLN B 1 322 ? -13.281 -25.734 -11.914 1 93.56 322 GLN B CA 1
ATOM 5664 C C . GLN B 1 322 ? -11.898 -25.531 -11.297 1 93.56 322 GLN B C 1
ATOM 5666 O O . GLN B 1 322 ? -11.617 -24.484 -10.719 1 93.56 322 GLN B O 1
ATOM 5671 N N . ARG B 1 323 ? -11.07 -26.547 -11.484 1 96.38 323 ARG B N 1
ATOM 5672 C CA . ARG B 1 323 ? -9.719 -26.453 -10.945 1 96.38 323 ARG B CA 1
ATOM 5673 C C . ARG B 1 323 ? -8.914 -25.391 -11.68 1 96.38 323 ARG B C 1
ATOM 5675 O O . ARG B 1 323 ? -8.18 -24.625 -11.055 1 96.38 323 ARG B O 1
ATOM 5682 N N . PHE B 1 324 ? -9.078 -25.391 -12.953 1 95.88 324 PHE B N 1
ATOM 5683 C CA . PHE B 1 324 ? -8.383 -24.375 -13.742 1 95.88 324 PHE B CA 1
ATOM 5684 C C . PHE B 1 324 ? -8.781 -22.969 -13.312 1 95.88 324 PHE B C 1
ATOM 5686 O O . PHE B 1 324 ? -7.918 -22.141 -13.047 1 95.88 324 PHE B O 1
ATOM 5693 N N . THR B 1 325 ? -10.055 -22.734 -13.188 1 95.81 325 THR B N 1
ATOM 5694 C CA . THR B 1 325 ? -10.57 -21.438 -12.773 1 95.81 325 THR B CA 1
ATOM 5695 C C . THR B 1 325 ? -10.062 -21.062 -11.383 1 95.81 325 THR B C 1
ATOM 5697 O O . THR B 1 325 ? -9.641 -19.938 -11.148 1 95.81 325 THR B O 1
ATOM 5700 N N . ALA B 1 326 ? -10.07 -22.016 -10.492 1 97.56 326 ALA B N 1
ATOM 5701 C CA . ALA B 1 326 ? -9.617 -21.797 -9.117 1 97.56 326 ALA B CA 1
ATOM 5702 C C . ALA B 1 326 ? -8.148 -21.391 -9.086 1 97.56 326 ALA B C 1
ATOM 5704 O O . ALA B 1 326 ? -7.77 -20.453 -8.383 1 97.56 326 ALA B O 1
ATOM 5705 N N . ILE B 1 327 ? -7.332 -22.109 -9.859 1 98.44 327 ILE B N 1
ATOM 5706 C CA . ILE B 1 327 ? -5.906 -21.812 -9.883 1 98.44 327 ILE B CA 1
ATOM 5707 C C . ILE B 1 327 ? -5.68 -20.422 -10.469 1 98.44 327 ILE B C 1
ATOM 5709 O O . ILE B 1 327 ? -4.973 -19.594 -9.875 1 98.44 327 ILE B O 1
ATOM 5713 N N . MET B 1 328 ? -6.332 -20.125 -11.594 1 97.81 328 MET B N 1
ATOM 5714 C CA . MET B 1 328 ? -6.137 -18.859 -12.273 1 97.81 328 MET B CA 1
ATOM 5715 C C . MET B 1 328 ? -6.59 -17.688 -11.398 1 97.81 328 MET B C 1
ATOM 5717 O O . MET B 1 328 ? -5.883 -16.688 -11.273 1 97.81 328 MET B O 1
ATOM 5721 N N . THR B 1 329 ? -7.754 -17.828 -10.812 1 97.81 329 THR B N 1
ATOM 5722 C CA . THR B 1 329 ? -8.258 -16.781 -9.938 1 97.81 329 THR B CA 1
ATOM 5723 C C . THR B 1 329 ? -7.344 -16.594 -8.727 1 97.81 329 THR B C 1
ATOM 5725 O O . THR B 1 329 ? -7.094 -15.461 -8.305 1 97.81 329 THR B O 1
ATOM 5728 N N . SER B 1 330 ? -6.816 -17.656 -8.211 1 98.62 330 SER B N 1
ATOM 5729 C CA . SER B 1 330 ? -5.914 -17.578 -7.066 1 98.62 330 SER B CA 1
ATOM 5730 C C . SER B 1 330 ? -4.602 -16.891 -7.441 1 98.62 330 SER B C 1
ATOM 5732 O O . SER B 1 330 ? -4.043 -16.141 -6.645 1 98.62 330 SER B O 1
ATOM 5734 N N . MET B 1 331 ? -4.094 -17.188 -8.633 1 98.56 331 MET B N 1
ATOM 5735 C CA . MET B 1 331 ? -2.887 -16.5 -9.102 1 98.56 331 MET B CA 1
ATOM 5736 C C . MET B 1 331 ? -3.109 -15 -9.188 1 98.56 331 MET B C 1
ATOM 5738 O O . MET B 1 331 ? -2.275 -14.219 -8.727 1 98.56 331 MET B O 1
ATOM 5742 N N . LYS B 1 332 ? -4.219 -14.656 -9.797 1 98.62 332 LYS B N 1
ATOM 5743 C CA . LYS B 1 332 ? -4.539 -13.234 -9.898 1 98.62 332 LYS B CA 1
ATOM 5744 C C . LYS B 1 332 ? -4.727 -12.617 -8.516 1 98.62 332 LYS B C 1
ATOM 5746 O O . LYS B 1 332 ? -4.254 -11.508 -8.258 1 98.62 332 LYS B O 1
ATOM 5751 N N . HIS B 1 333 ? -5.426 -13.336 -7.652 1 98.5 333 HIS B N 1
ATOM 5752 C CA . HIS B 1 333 ? -5.617 -12.883 -6.277 1 98.5 333 HIS B CA 1
ATOM 5753 C C . HIS B 1 333 ? -4.281 -12.625 -5.59 1 98.5 333 HIS B C 1
ATOM 5755 O O . HIS B 1 333 ? -4.098 -11.578 -4.957 1 98.5 333 HIS B O 1
ATOM 5761 N N . MET B 1 334 ? -3.381 -13.492 -5.723 1 97.5 334 MET B N 1
ATOM 5762 C CA . MET B 1 334 ? -2.064 -13.336 -5.113 1 97.5 334 MET B CA 1
ATOM 5763 C C . MET B 1 334 ? -1.368 -12.086 -5.633 1 97.5 334 MET B C 1
ATOM 5765 O O . MET B 1 334 ? -0.754 -11.344 -4.863 1 97.5 334 MET B O 1
ATOM 5769 N N . CYS B 1 335 ? -1.461 -11.875 -6.918 1 97.94 335 CYS B N 1
ATOM 5770 C CA . CYS B 1 335 ? -0.858 -10.688 -7.512 1 97.94 335 CYS B CA 1
ATOM 5771 C C . CYS B 1 335 ? -1.395 -9.422 -6.859 1 97.94 335 CYS B C 1
ATOM 5773 O O . CYS B 1 335 ? -0.624 -8.539 -6.488 1 97.94 335 CYS B O 1
ATOM 5775 N N . PHE B 1 336 ? -2.68 -9.352 -6.727 1 97.38 336 PHE B N 1
ATOM 5776 C CA . PHE B 1 336 ? -3.307 -8.148 -6.184 1 97.38 336 PHE B CA 1
ATOM 5777 C C . PHE B 1 336 ? -3.006 -8.008 -4.695 1 97.38 336 PHE B C 1
ATOM 5779 O O . PHE B 1 336 ? -2.99 -6.898 -4.164 1 97.38 336 PHE B O 1
ATOM 5786 N N . LEU B 1 337 ? -2.738 -9.125 -4.02 1 95.25 337 LEU B N 1
ATOM 5787 C CA . LEU B 1 337 ? -2.463 -9.078 -2.588 1 95.25 337 LEU B CA 1
ATOM 5788 C C . LEU B 1 337 ? -1.003 -8.719 -2.328 1 95.25 337 LEU B C 1
ATOM 5790 O O . LEU B 1 337 ? -0.702 -7.953 -1.41 1 95.25 337 LEU B O 1
ATOM 5794 N N . ARG B 1 338 ? -0.073 -9.242 -3.072 1 93.75 338 ARG B N 1
ATOM 5795 C CA . ARG B 1 338 ? 1.341 -9.086 -2.746 1 93.75 338 ARG B CA 1
ATOM 5796 C C . ARG B 1 338 ? 1.813 -7.664 -3.033 1 93.75 338 ARG B C 1
ATOM 5798 O O . ARG B 1 338 ? 2.834 -7.223 -2.5 1 93.75 338 ARG B O 1
ATOM 5805 N N . GLU B 1 339 ? 1.043 -7.012 -3.871 1 94.75 339 GLU B N 1
ATOM 5806 C CA . GLU B 1 339 ? 1.285 -5.602 -4.148 1 94.75 339 GLU B CA 1
ATOM 5807 C C . GLU B 1 339 ? -0.025 -4.84 -4.328 1 94.75 339 GLU B C 1
ATOM 5809 O O . GLU B 1 339 ? -0.639 -4.895 -5.395 1 94.75 339 GLU B O 1
ATOM 5814 N N . PRO B 1 340 ? -0.407 -4.125 -3.279 1 93.12 340 PRO B N 1
ATOM 5815 C CA . PRO B 1 340 ? -1.706 -3.447 -3.32 1 93.12 340 PRO B CA 1
ATOM 5816 C C . PRO B 1 340 ? -1.772 -2.359 -4.387 1 93.12 340 PRO B C 1
ATOM 5818 O O . PRO B 1 340 ? -2.861 -1.89 -4.73 1 93.12 340 PRO B O 1
ATOM 5821 N N . ARG B 1 341 ? -0.686 -1.919 -5 1 95.81 341 ARG B N 1
ATOM 5822 C CA . ARG B 1 341 ? -0.648 -0.889 -6.035 1 95.81 341 ARG B CA 1
ATOM 5823 C C . ARG B 1 341 ? -0.825 -1.498 -7.422 1 95.81 341 ARG B C 1
ATOM 5825 O O . ARG B 1 341 ? -0.904 -0.775 -8.414 1 95.81 341 ARG B O 1
ATOM 5832 N N . THR B 1 342 ? -0.94 -2.809 -7.504 1 97.5 342 THR B N 1
ATOM 5833 C CA . THR B 1 342 ? -1.26 -3.449 -8.773 1 97.5 342 THR B CA 1
ATOM 5834 C C . THR B 1 342 ? -2.672 -3.086 -9.227 1 97.5 342 THR B C 1
ATOM 5836 O O . THR B 1 342 ? -3.635 -3.275 -8.477 1 97.5 342 THR B O 1
ATOM 5839 N N . GLU B 1 343 ? -2.777 -2.641 -10.453 1 96.88 343 GLU B N 1
ATOM 5840 C CA . GLU B 1 343 ? -4.086 -2.248 -10.969 1 96.88 343 GLU B CA 1
ATOM 5841 C C . GLU B 1 343 ? -4.586 -3.24 -12.016 1 96.88 343 GLU B C 1
ATOM 5843 O O . GLU B 1 343 ? -5.793 -3.383 -12.211 1 96.88 343 GLU B O 1
ATOM 5848 N N . VAL B 1 344 ? -3.604 -3.916 -12.648 1 97.81 344 VAL B N 1
ATOM 5849 C CA . VAL B 1 344 ? -3.998 -4.855 -13.695 1 97.81 344 VAL B CA 1
ATOM 5850 C C . VAL B 1 344 ? -3.111 -6.098 -13.641 1 97.81 344 VAL B C 1
ATOM 5852 O O . VAL B 1 344 ? -1.927 -6.004 -13.312 1 97.81 344 VAL B O 1
ATOM 5855 N N . VAL B 1 345 ? -3.678 -7.184 -13.875 1 98.62 345 VAL B N 1
ATOM 5856 C CA . VAL B 1 345 ? -2.967 -8.438 -14.117 1 98.62 345 VAL B CA 1
ATOM 5857 C C . VAL B 1 345 ? -3.273 -8.938 -15.531 1 98.62 345 VAL B C 1
ATOM 5859 O O . VAL B 1 345 ? -4.438 -9.031 -15.922 1 98.62 345 VAL B O 1
ATOM 5862 N N . VAL B 1 346 ? -2.232 -9.289 -16.312 1 98.12 346 VAL B N 1
ATOM 5863 C CA . VAL B 1 346 ? -2.436 -9.523 -17.734 1 98.12 346 VAL B CA 1
ATOM 5864 C C . VAL B 1 346 ? -1.97 -10.93 -18.094 1 98.12 346 VAL B C 1
ATOM 5866 O O . VAL B 1 346 ? -1.303 -11.594 -17.297 1 98.12 346 VAL B O 1
ATOM 5869 N N . GLY B 1 347 ? -2.391 -11.438 -19.219 1 96.5 347 GLY B N 1
ATOM 5870 C CA . GLY B 1 347 ? -1.954 -12.672 -19.859 1 96.5 347 GLY B CA 1
ATOM 5871 C C . GLY B 1 347 ? -1.76 -12.523 -21.359 1 96.5 347 GLY B C 1
ATOM 5872 O O . GLY B 1 347 ? -2.348 -11.633 -21.984 1 96.5 347 GLY B O 1
ATOM 5873 N N . GLU B 1 348 ? -0.941 -13.367 -21.938 1 95.5 348 GLU B N 1
ATOM 5874 C CA . GLU B 1 348 ? -0.673 -13.289 -23.375 1 95.5 348 GLU B CA 1
ATOM 5875 C C . GLU B 1 348 ? -0.549 -14.688 -23.984 1 95.5 348 GLU B C 1
ATOM 5877 O O . GLU B 1 348 ? 0.431 -14.984 -24.672 1 95.5 348 GLU B O 1
ATOM 5882 N N . PRO B 1 349 ? -1.511 -15.492 -23.828 1 94.88 349 PRO B N 1
ATOM 5883 C CA . PRO B 1 349 ? -1.458 -16.797 -24.484 1 94.88 349 PRO B CA 1
ATOM 5884 C C . PRO B 1 349 ? -1.422 -16.703 -26 1 94.88 349 PRO B C 1
ATOM 5886 O O . PRO B 1 349 ? -1.848 -15.703 -26.578 1 94.88 349 PRO B O 1
ATOM 5889 N N . ARG B 1 350 ? -0.89 -17.75 -26.562 1 94.88 350 ARG B N 1
ATOM 5890 C CA . ARG B 1 350 ? -0.933 -17.859 -28.016 1 94.88 350 ARG B CA 1
ATOM 5891 C C . ARG B 1 350 ? -2.371 -17.828 -28.516 1 94.88 350 ARG B C 1
ATOM 5893 O O . ARG B 1 350 ? -3.248 -18.469 -27.938 1 94.88 350 ARG B O 1
ATOM 5900 N N . ALA B 1 351 ? -2.6 -17.156 -29.625 1 95.12 351 ALA B N 1
ATOM 5901 C CA . ALA B 1 351 ? -3.949 -16.828 -30.094 1 95.12 351 ALA B CA 1
ATOM 5902 C C . ALA B 1 351 ? -4.637 -18.062 -30.672 1 95.12 351 ALA B C 1
ATOM 5904 O O . ALA B 1 351 ? -5.867 -18.156 -30.688 1 95.12 351 ALA B O 1
ATOM 5905 N N . ASP B 1 352 ? -3.871 -19.031 -31.156 1 93.12 352 ASP B N 1
ATOM 5906 C CA . ASP B 1 352 ? -4.465 -20.156 -31.875 1 93.12 352 ASP B CA 1
ATOM 5907 C C . ASP B 1 352 ? -4.73 -21.312 -30.922 1 93.12 352 ASP B C 1
ATOM 5909 O O . ASP B 1 352 ? -5.199 -22.375 -31.344 1 93.12 352 ASP B O 1
ATOM 5913 N N . LEU B 1 353 ? -4.445 -21.156 -29.641 1 91 353 LEU B N 1
ATOM 5914 C CA . LEU B 1 353 ? -4.621 -22.25 -28.688 1 91 353 LEU B CA 1
ATOM 5915 C C . LEU B 1 353 ? -6.094 -22.438 -28.359 1 91 353 LEU B C 1
ATOM 5917 O O . LEU B 1 353 ? -6.84 -21.469 -28.234 1 91 353 LEU B O 1
ATOM 5921 N N . PRO B 1 354 ? -6.523 -23.672 -28.172 1 90.06 354 PRO B N 1
ATOM 5922 C CA . PRO B 1 354 ? -7.926 -23.969 -27.875 1 90.06 354 PRO B CA 1
ATOM 5923 C C . PRO B 1 354 ? -8.367 -23.438 -26.516 1 90.06 354 PRO B C 1
ATOM 5925 O O . PRO B 1 354 ? -9.562 -23.391 -26.219 1 90.06 354 PRO B O 1
ATOM 5928 N N . ILE B 1 355 ? -7.527 -22.984 -25.719 1 90.25 355 ILE B N 1
ATOM 5929 C CA . ILE B 1 355 ? -7.828 -22.531 -24.359 1 90.25 355 ILE B CA 1
ATOM 5930 C C . ILE B 1 355 ? -8.43 -21.125 -24.406 1 90.25 355 ILE B C 1
ATOM 5932 O O . ILE B 1 355 ? -9.023 -20.672 -23.438 1 90.25 355 ILE B O 1
ATOM 5936 N N . ILE B 1 356 ? -8.281 -20.328 -25.453 1 93 356 ILE B N 1
ATOM 5937 C CA . ILE B 1 356 ? -8.648 -18.922 -25.531 1 93 356 ILE B CA 1
ATOM 5938 C C . ILE B 1 356 ? -10.133 -18.75 -25.219 1 93 356 ILE B C 1
ATOM 5940 O O . ILE B 1 356 ? -10.508 -17.969 -24.344 1 93 356 ILE B O 1
ATOM 5944 N N . PRO B 1 357 ? -10.992 -19.547 -25.828 1 92.12 357 PRO B N 1
ATOM 5945 C CA . PRO B 1 357 ? -12.414 -19.406 -25.484 1 92.12 357 PRO B CA 1
ATOM 5946 C C . PRO B 1 357 ? -12.695 -19.719 -24.016 1 92.12 357 PRO B C 1
ATOM 5948 O O . PRO B 1 357 ? -13.594 -19.109 -23.422 1 92.12 357 PRO B O 1
ATOM 5951 N N . ARG B 1 358 ? -12.008 -20.609 -23.5 1 91.06 358 ARG B N 1
ATOM 5952 C CA . ARG B 1 358 ? -12.188 -20.969 -22.094 1 91.06 358 ARG B CA 1
ATOM 5953 C C . ARG B 1 358 ? -11.75 -19.828 -21.188 1 91.06 358 ARG B C 1
ATOM 5955 O O . ARG B 1 358 ? -12.406 -19.531 -20.188 1 91.06 358 ARG B O 1
ATOM 5962 N N . LEU B 1 359 ? -10.664 -19.203 -21.547 1 93.19 359 LEU B N 1
ATOM 5963 C CA . LEU B 1 359 ? -10.18 -18.062 -20.766 1 93.19 359 LEU B CA 1
ATOM 5964 C C . LEU B 1 359 ? -11.188 -16.922 -20.781 1 93.19 359 LEU B C 1
ATOM 5966 O O . LEU B 1 359 ? -11.367 -16.234 -19.766 1 93.19 359 LEU B O 1
ATOM 5970 N N . ILE B 1 360 ? -11.805 -16.75 -21.875 1 93.62 360 ILE B N 1
ATOM 5971 C CA . ILE B 1 360 ? -12.828 -15.719 -22.016 1 93.62 360 ILE B CA 1
ATOM 5972 C C . ILE B 1 360 ? -14.031 -16.062 -21.156 1 93.62 360 ILE B C 1
ATOM 5974 O O . ILE B 1 360 ? -14.586 -15.203 -20.469 1 93.62 360 ILE B O 1
ATOM 5978 N N . ALA B 1 361 ? -14.336 -17.281 -21.062 1 92.19 361 ALA B N 1
ATOM 5979 C CA . ALA B 1 361 ? -15.57 -17.734 -20.422 1 92.19 361 ALA B CA 1
ATOM 5980 C C . ALA B 1 361 ? -15.375 -17.891 -18.906 1 92.19 361 ALA B C 1
ATOM 5982 O O . ALA B 1 361 ? -16.312 -17.688 -18.141 1 92.19 361 ALA B O 1
ATOM 5983 N N . TYR B 1 362 ? -14.242 -18.219 -18.484 1 92.44 362 TYR B N 1
ATOM 5984 C CA . TYR B 1 362 ? -14.07 -18.703 -17.125 1 92.44 362 TYR B CA 1
ATOM 5985 C C . TYR B 1 362 ? -13.547 -17.609 -16.203 1 92.44 362 TYR B C 1
ATOM 5987 O O . TYR B 1 362 ? -13.641 -17.719 -14.984 1 92.44 362 TYR B O 1
ATOM 5995 N N . LEU B 1 363 ? -12.945 -16.609 -16.688 1 95.25 363 LEU B N 1
ATOM 5996 C CA . LEU B 1 363 ? -12.344 -15.555 -15.875 1 95.25 363 LEU B CA 1
ATOM 5997 C C . LEU B 1 363 ? -12.977 -14.203 -16.172 1 95.25 363 LEU B C 1
ATOM 5999 O O . LEU B 1 363 ? -13.352 -13.93 -17.328 1 95.25 363 LEU B O 1
ATOM 6003 N N . PRO B 1 364 ? -13.125 -13.367 -15.203 1 95.75 364 PRO B N 1
ATOM 6004 C CA . PRO B 1 364 ? -13.727 -12.047 -15.43 1 95.75 364 PRO B CA 1
ATOM 6005 C C . PRO B 1 364 ? -12.758 -11.055 -16.062 1 95.75 364 PRO B C 1
ATOM 6007 O O . PRO B 1 364 ? -12.711 -9.891 -15.664 1 95.75 364 PRO B O 1
ATOM 6010 N N . GLN B 1 365 ? -11.969 -11.43 -16.969 1 96.69 365 GLN B N 1
ATOM 6011 C CA . GLN B 1 365 ? -10.984 -10.578 -17.641 1 96.69 365 GLN B CA 1
ATOM 6012 C C . GLN B 1 365 ? -11.492 -10.125 -19 1 96.69 365 GLN B C 1
ATOM 6014 O O . GLN B 1 365 ? -12.414 -10.719 -19.562 1 96.69 365 GLN B O 1
ATOM 6019 N N . GLU B 1 366 ? -10.875 -9.117 -19.5 1 95 366 GLU B N 1
ATOM 6020 C CA . GLU B 1 366 ? -11.18 -8.531 -20.797 1 95 366 GLU B CA 1
ATOM 6021 C C . GLU B 1 366 ? -10.32 -9.156 -21.891 1 95 366 GLU B C 1
ATOM 6023 O O . GLU B 1 366 ? -9.094 -9.227 -21.766 1 95 366 GLU B O 1
ATOM 6028 N N . PHE B 1 367 ? -11.023 -9.633 -22.891 1 95.38 367 PHE B N 1
ATOM 6029 C CA . PHE B 1 367 ? -10.32 -9.828 -24.141 1 95.38 367 PHE B CA 1
ATOM 6030 C C . PHE B 1 367 ? -10.008 -8.492 -24.797 1 95.38 367 PHE B C 1
ATOM 6032 O O . PHE B 1 367 ? -10.891 -7.848 -25.375 1 95.38 367 PHE B O 1
ATOM 6039 N N . ASN B 1 368 ? -8.836 -8.039 -24.766 1 95.19 368 ASN B N 1
ATOM 6040 C CA . ASN B 1 368 ? -8.5 -6.723 -25.281 1 95.19 368 ASN B CA 1
ATOM 6041 C C . ASN B 1 368 ? -8.281 -6.75 -26.781 1 95.19 368 ASN B C 1
ATOM 6043 O O . ASN B 1 368 ? -9.07 -6.188 -27.547 1 95.19 368 ASN B O 1
ATOM 6047 N N . ARG B 1 369 ? -7.289 -7.516 -27.234 1 95.44 369 ARG B N 1
ATOM 6048 C CA . ARG B 1 369 ? -6.984 -7.652 -28.656 1 95.44 369 ARG B CA 1
ATOM 6049 C C . ARG B 1 369 ? -5.98 -8.773 -28.906 1 95.44 369 ARG B C 1
ATOM 6051 O O . ARG B 1 369 ? -5.406 -9.312 -27.953 1 95.44 369 ARG B O 1
ATOM 6058 N N . GLU B 1 370 ? -5.926 -9.086 -30.156 1 95.94 370 GLU B N 1
ATOM 6059 C CA . GLU B 1 370 ? -4.758 -9.852 -30.578 1 95.94 370 GLU B CA 1
ATOM 6060 C C . GLU B 1 370 ? -3.598 -8.93 -30.953 1 95.94 370 GLU B C 1
ATOM 6062 O O . GLU B 1 370 ? -3.812 -7.801 -31.375 1 95.94 370 GLU B O 1
ATOM 6067 N N . PHE B 1 371 ? -2.383 -9.414 -30.719 1 94.94 371 PHE B N 1
ATOM 6068 C CA . PHE B 1 371 ? -1.205 -8.617 -31.047 1 94.94 371 PHE B CA 1
ATOM 6069 C C . PHE B 1 371 ? -0.015 -9.516 -31.375 1 94.94 371 PHE B C 1
ATOM 6071 O O . PHE B 1 371 ? -0.082 -10.734 -31.172 1 94.94 371 PHE B O 1
ATOM 6078 N N . GLU B 1 372 ? 1.065 -8.938 -31.891 1 94.25 372 GLU B N 1
ATOM 6079 C CA . GLU B 1 372 ? 2.234 -9.688 -32.344 1 94.25 372 GLU B CA 1
ATOM 6080 C C . GLU B 1 372 ? 3.361 -9.609 -31.297 1 94.25 372 GLU B C 1
ATOM 6082 O O . GLU B 1 372 ? 3.645 -8.539 -30.766 1 94.25 372 GLU B O 1
ATOM 6087 N N . LEU B 1 373 ? 3.926 -10.703 -30.938 1 93 373 LEU B N 1
ATOM 6088 C CA . LEU B 1 373 ? 5.23 -10.859 -30.297 1 93 373 LEU B CA 1
ATOM 6089 C C . LEU B 1 373 ? 6.242 -11.453 -31.266 1 93 373 LEU B C 1
ATOM 6091 O O . LEU B 1 373 ? 5.863 -12.055 -32.281 1 93 373 LEU B O 1
ATOM 6095 N N . PRO B 1 374 ? 7.496 -11.25 -30.969 1 90.5 374 PRO B N 1
ATOM 6096 C CA . PRO B 1 374 ? 8.492 -11.773 -31.906 1 90.5 374 PRO B CA 1
ATOM 6097 C C . PRO B 1 374 ? 8.305 -13.258 -32.219 1 90.5 374 PRO B C 1
ATOM 6099 O O . PRO B 1 374 ? 8.477 -13.688 -33.344 1 90.5 374 PRO B O 1
ATOM 6102 N N . HIS B 1 375 ? 7.848 -14.023 -31.266 1 88.88 375 HIS B N 1
ATOM 6103 C CA . HIS B 1 375 ? 7.867 -15.469 -31.406 1 88.88 375 HIS B CA 1
ATOM 6104 C C . HIS B 1 375 ? 6.457 -16.031 -31.516 1 88.88 375 HIS B C 1
ATOM 6106 O O . HIS B 1 375 ? 6.277 -17.234 -31.75 1 88.88 375 HIS B O 1
ATOM 6112 N N . LYS B 1 376 ? 5.438 -15.195 -31.359 1 90.94 376 LYS B N 1
ATOM 6113 C CA . LYS B 1 376 ? 4.07 -15.695 -31.453 1 90.94 376 LYS B CA 1
ATOM 6114 C C . LYS B 1 376 ? 3.082 -14.547 -31.656 1 90.94 376 LYS B C 1
ATOM 6116 O O . LYS B 1 376 ? 3.377 -13.398 -31.312 1 90.94 376 LYS B O 1
ATOM 6121 N N . ARG B 1 377 ? 1.911 -14.914 -32.25 1 94.75 377 ARG B N 1
ATOM 6122 C CA . ARG B 1 377 ? 0.717 -14.086 -32.125 1 94.75 377 ARG B CA 1
ATOM 6123 C C . ARG B 1 377 ? -0.037 -14.414 -30.844 1 94.75 377 ARG B C 1
ATOM 6125 O O . ARG B 1 377 ? -0.288 -15.586 -30.547 1 94.75 377 ARG B O 1
ATOM 6132 N N . ALA B 1 378 ? -0.365 -13.352 -30.062 1 96.12 378 ALA B N 1
ATOM 6133 C CA . ALA B 1 378 ? -0.917 -13.602 -28.734 1 96.12 378 ALA B CA 1
ATOM 6134 C C . ALA B 1 378 ? -2.234 -12.852 -28.531 1 96.12 378 ALA B C 1
ATOM 6136 O O . ALA B 1 378 ? -2.557 -11.938 -29.297 1 96.12 378 ALA B O 1
ATOM 6137 N N . VAL B 1 379 ? -3.02 -13.344 -27.656 1 96.5 379 VAL B N 1
ATOM 6138 C CA . VAL B 1 379 ? -4.176 -12.602 -27.156 1 96.5 379 VAL B CA 1
ATOM 6139 C C . VAL B 1 379 ? -3.793 -11.836 -25.891 1 96.5 379 VAL B C 1
ATOM 6141 O O . VAL B 1 379 ? -3.201 -12.398 -24.984 1 96.5 379 VAL B O 1
ATOM 6144 N N . TYR B 1 380 ? -4.152 -10.547 -25.922 1 96.94 380 TYR B N 1
ATOM 6145 C CA . TYR B 1 380 ? -3.926 -9.688 -24.766 1 96.94 380 TYR B CA 1
ATOM 6146 C C . TYR B 1 380 ? -5.141 -9.68 -23.844 1 96.94 380 TYR B C 1
ATOM 6148 O O . TYR B 1 380 ? -6.164 -9.07 -24.156 1 96.94 380 TYR B O 1
ATOM 6156 N N . PHE B 1 381 ? -5.031 -10.422 -22.766 1 97.31 381 PHE B N 1
ATOM 6157 C CA . PHE B 1 381 ? -6.066 -10.414 -21.734 1 97.31 381 PHE B CA 1
ATOM 6158 C C . PHE B 1 381 ? -5.711 -9.43 -20.625 1 97.31 381 PHE B C 1
ATOM 6160 O O . PHE B 1 381 ? -4.566 -9.398 -20.156 1 97.31 381 PHE B O 1
ATOM 6167 N N . VAL B 1 382 ? -6.688 -8.602 -20.172 1 97.69 382 VAL B N 1
ATOM 6168 C CA . VAL B 1 382 ? -6.477 -7.602 -19.125 1 97.69 382 VAL B CA 1
ATOM 6169 C C . VAL B 1 382 ? -7.508 -7.789 -18.016 1 97.69 382 VAL B C 1
ATOM 6171 O O . VAL B 1 382 ? -8.711 -7.805 -18.281 1 97.69 382 VAL B O 1
ATOM 6174 N N . LEU B 1 383 ? -7.082 -8.008 -16.859 1 98.31 383 LEU B N 1
ATOM 6175 C CA . LEU B 1 383 ? -7.953 -8.086 -15.695 1 98.31 383 LEU B CA 1
ATOM 6176 C C . LEU B 1 383 ? -7.676 -6.934 -14.734 1 98.31 383 LEU B C 1
ATOM 6178 O O . LEU B 1 383 ? -6.605 -6.871 -14.125 1 98.31 383 LEU B O 1
ATOM 6182 N N . ARG B 1 384 ? -8.609 -6.047 -14.594 1 97.5 384 ARG B N 1
ATOM 6183 C CA . ARG B 1 384 ? -8.477 -4.891 -13.711 1 97.5 384 ARG B CA 1
ATOM 6184 C C . ARG B 1 384 ? -8.844 -5.254 -12.273 1 97.5 384 ARG B C 1
ATOM 6186 O O . ARG B 1 384 ? -9.742 -6.066 -12.047 1 97.5 384 ARG B O 1
ATOM 6193 N N . ARG B 1 385 ? -8.25 -4.656 -11.367 1 97.56 385 ARG B N 1
ATOM 6194 C CA . ARG B 1 385 ? -8.398 -4.918 -9.938 1 97.56 385 ARG B CA 1
ATOM 6195 C C . ARG B 1 385 ? -9.859 -4.824 -9.516 1 97.56 385 ARG B C 1
ATOM 6197 O O . ARG B 1 385 ? -10.375 -5.727 -8.852 1 97.56 385 ARG B O 1
ATOM 6204 N N . GLU B 1 386 ? -10.539 -3.758 -9.859 1 94.81 386 GLU B N 1
ATOM 6205 C CA . GLU B 1 386 ? -11.93 -3.553 -9.445 1 94.81 386 GLU B CA 1
ATOM 6206 C C . GLU B 1 386 ? -12.828 -4.68 -9.945 1 94.81 386 GLU B C 1
ATOM 6208 O O . GLU B 1 386 ? -13.648 -5.207 -9.188 1 94.81 386 GLU B O 1
ATOM 6213 N N . ARG B 1 387 ? -12.664 -5.016 -11.156 1 95.69 387 ARG B N 1
ATOM 6214 C CA . ARG B 1 387 ? -13.469 -6.09 -11.734 1 95.69 387 ARG B CA 1
ATOM 6215 C C . ARG B 1 387 ? -13.18 -7.422 -11.047 1 95.69 387 ARG B C 1
ATOM 6217 O O . ARG B 1 387 ? -14.086 -8.219 -10.82 1 95.69 387 ARG B O 1
ATOM 6224 N N . PHE B 1 388 ? -11.969 -7.684 -10.75 1 98.12 388 PHE B N 1
ATOM 6225 C CA . PHE B 1 388 ? -11.578 -8.922 -10.094 1 98.12 388 PHE B CA 1
ATOM 6226 C C . PHE B 1 388 ? -12.328 -9.102 -8.781 1 98.12 388 PHE B C 1
ATOM 6228 O O . PHE B 1 388 ? -12.984 -10.125 -8.562 1 98.12 388 PHE B O 1
ATOM 6235 N N . PHE B 1 389 ? -12.266 -8.133 -7.938 1 96.94 389 PHE B N 1
ATOM 6236 C CA . PHE B 1 389 ? -12.836 -8.289 -6.602 1 96.94 389 PHE B CA 1
ATOM 6237 C C . PHE B 1 389 ? -14.352 -8.203 -6.648 1 96.94 389 PHE B C 1
ATOM 6239 O O . PHE B 1 389 ? -15.031 -8.625 -5.707 1 96.94 389 PHE B O 1
ATOM 6246 N N . GLN B 1 390 ? -14.867 -7.758 -7.723 1 93.25 390 GLN B N 1
ATOM 6247 C CA . GLN B 1 390 ? -16.312 -7.73 -7.91 1 93.25 390 GLN B CA 1
ATOM 6248 C C . GLN B 1 390 ? -16.828 -9.07 -8.43 1 93.25 390 GLN B C 1
ATOM 6250 O O . GLN B 1 390 ? -17.891 -9.539 -8.008 1 93.25 390 GLN B O 1
ATOM 6255 N N . ALA B 1 391 ? -16.016 -9.719 -9.273 1 94.88 391 ALA B N 1
ATOM 6256 C CA . ALA B 1 391 ? -16.656 -10.742 -10.086 1 94.88 391 ALA B CA 1
ATOM 6257 C C . ALA B 1 391 ? -15.938 -12.086 -9.953 1 94.88 391 ALA B C 1
ATOM 6259 O O . ALA B 1 391 ? -16.469 -13.125 -10.359 1 94.88 391 ALA B O 1
ATOM 6260 N N . ALA B 1 392 ? -14.766 -12.117 -9.438 1 95.44 392 ALA B N 1
ATOM 6261 C CA . ALA B 1 392 ? -13.992 -13.352 -9.406 1 95.44 392 ALA B CA 1
ATOM 6262 C C . ALA B 1 392 ? -14.633 -14.383 -8.477 1 95.44 392 ALA B C 1
ATOM 6264 O O . ALA B 1 392 ? -15.203 -14.023 -7.445 1 95.44 392 ALA B O 1
ATOM 6265 N N . MET B 1 393 ? -14.492 -15.578 -8.844 1 93.94 393 MET B N 1
ATOM 6266 C CA . MET B 1 393 ? -14.953 -16.688 -8.008 1 93.94 393 MET B CA 1
ATOM 6267 C C . MET B 1 393 ? -13.906 -17.031 -6.957 1 93.94 393 MET B C 1
ATOM 6269 O O . MET B 1 393 ? -12.93 -17.719 -7.254 1 93.94 393 MET B O 1
ATOM 6273 N N . LEU B 1 394 ? -14.156 -16.625 -5.785 1 94.81 394 LEU B N 1
ATOM 6274 C CA . LEU B 1 394 ? -13.172 -16.844 -4.723 1 94.81 394 LEU B CA 1
ATOM 6275 C C . LEU B 1 394 ? -13.688 -17.859 -3.711 1 94.81 394 LEU B C 1
ATOM 6277 O O . LEU B 1 394 ? -13.305 -17.812 -2.537 1 94.81 394 LEU B O 1
ATOM 6281 N N . TYR B 1 395 ? -14.594 -18.75 -4.148 1 92.25 395 TYR B N 1
ATOM 6282 C CA . TYR B 1 395 ? -15.125 -19.844 -3.352 1 92.25 395 TYR B CA 1
ATOM 6283 C C . TYR B 1 395 ? -14.789 -21.188 -3.986 1 92.25 395 TYR B C 1
ATOM 6285 O O . TYR B 1 395 ? -14.469 -21.25 -5.176 1 92.25 395 TYR B O 1
#

InterPro domains:
  IPR016181 Acyl-CoA N-acyltransferase [SSF55729] (190-387)
  IPR019432 Acyltransferase MbtK/IucB-like, conserved domain [SM01006] (222-271)

Solvent-accessible surface area (backbone atoms only — not comparable to full-atom values): 43070 Å² total; per-residue (Å²): 133,82,73,77,71,70,78,93,48,55,61,78,78,87,71,79,58,59,52,64,41,75,49,45,46,42,71,63,50,65,37,38,37,34,48,61,95,71,31,36,39,28,41,43,90,90,30,46,42,31,38,33,70,44,89,56,63,43,78,68,48,55,72,91,71,55,51,81,92,68,58,41,67,42,53,26,24,38,38,42,57,94,42,84,79,52,71,59,55,49,48,53,42,51,52,54,47,43,54,60,45,64,87,49,59,60,48,41,31,32,66,37,76,84,43,92,56,35,68,57,53,51,47,50,29,36,36,23,42,29,18,42,61,86,42,81,92,44,69,69,41,28,36,33,30,45,43,15,41,79,55,38,22,64,43,44,92,73,48,35,42,61,59,44,60,69,34,60,70,88,58,53,72,51,84,46,64,75,35,75,40,86,35,66,47,80,55,98,60,30,76,42,77,37,53,51,72,61,59,76,65,56,65,61,36,55,41,32,26,44,45,31,60,83,75,71,42,41,39,36,34,24,29,52,28,76,84,39,62,70,50,34,51,52,50,52,53,31,36,55,32,72,75,47,27,73,75,72,64,63,58,66,56,70,67,52,51,53,52,49,54,51,51,41,68,71,36,74,50,40,47,54,24,36,31,22,54,71,82,40,79,31,29,44,35,36,42,28,41,27,54,75,28,52,62,25,59,69,69,48,91,59,47,81,53,20,30,31,56,49,77,49,76,51,39,71,90,61,58,55,69,68,51,46,40,45,51,53,46,48,53,52,48,47,53,45,62,79,34,76,76,29,51,37,41,32,38,62,53,58,58,85,45,86,57,53,66,50,54,43,32,65,34,72,43,40,83,70,46,74,48,75,50,98,89,44,51,21,31,38,34,46,29,44,47,70,51,40,57,71,54,52,72,84,71,131,82,74,78,72,70,78,94,50,54,62,77,78,86,72,81,61,58,53,65,41,74,48,45,46,42,71,63,50,66,36,38,36,35,49,61,96,70,30,36,39,28,42,42,91,90,31,46,42,31,37,33,69,44,89,55,64,44,78,66,49,54,70,91,71,56,51,79,93,68,59,42,68,43,52,27,24,38,38,42,57,93,43,84,77,50,72,59,56,49,49,54,42,51,53,52,47,42,55,60,45,65,85,48,59,58,47,43,33,33,66,38,76,85,43,91,55,35,68,59,52,52,47,50,29,36,34,23,44,29,18,42,60,85,41,82,93,45,68,68,40,28,36,35,31,45,43,15,41,79,56,38,22,64,41,44,91,73,49,34,44,63,59,43,62,37,47,54,75,89,58,55,72,54,84,48,64,73,35,75,40,86,36,67,47,80,58,96,60,30,77,41,75,35,53,52,72,60,55,74,62,58,64,62,37,54,40,32,25,45,43,31,59,83,75,72,43,41,38,34,34,25,29,52,27,75,85,41,62,68,52,35,52,52,50,51,52,31,35,55,31,74,74,47,27,73,76,73,61,63,58,65,56,69,67,53,51,50,50,51,53,51,52,42,69,70,37,75,49,38,48,54,24,35,31,21,54,72,80,41,80,30,28,44,34,35,42,29,41,27,54,76,29,51,62,26,59,70,69,47,92,59,47,80,53,19,31,30,56,48,78,49,77,53,38,72,90,61,59,54,69,69,51,48,41,46,50,53,46,48,52,53,51,47,53,46,61,81,35,76,76,28,50,38,45,33,39,62,52,57,56,86,47,84,58,52,66,52,53,41,33,64,34,71,45,40,81,69,45,74,48,74,49,98,90,46,52,21,31,40,34,46,29,42,47,72,50,40,56,70,53,52,70,84,70

Nearest PDB structures (foldseek):
  7qf6-assembly2_C  TM=8.318E-01  e=5.751E-30  Aspergillus fumigatus
  7qf6-assembly1_F  TM=8.184E-01  e=1.181E-28  Aspergillus fumigatus
  1yk3-assembly10_F  TM=8.574E-01  e=1.610E-10  Mycobacterium tuberculosis
  2prb-assembly1_A  TM=8.668E-01  e=4.374E-09  Salmonella enterica subsp. enterica serovar Typhimurium
  2qir-assembly1_A  TM=8.636E-01  e=1.417E-08  Salmonella enterica subsp. enterica serovar Typhimurium

Secondary structure (DSSP, 8-state):
-------SS--PPP----SEEEEE-TTS-EEEEEEETTEEEEEETTEEEEEEEEEEEEE-SPTTTS-GGG--EEEEEEEEESS---HHHHHHHHHHHHHHSTT-SEEEEEE-TTSTTHHHHHHHHHHHTSEE-S-TTSTTEEEEEHHHHHTTTTPPTTTSSB-S-SS-TTTPSPSSPPPP-EEEEEETTEEEEEEPPPPPPPTT-EEEEEEETTTTEEEEEEE--TTSHHHHHHHHHHHTSHHHHHHS-----HHHHHHHHHHHHH-TTEEEEEEEETTEEEEEEEEEEGGGSHHHHHH----TT-EEEEEEE--GGG-SHHHHHHHHHHHHHHHHHH-TT--EEEE--BTTSTTHHHHHHHSS-EEEEEEE-SS-EEEEEEEEHHHHHHH----/-------SS--PPP----SEEEEE-TTS-EEEEEEETTEEEEEETTEEEEEEEEEEEEE-SPTTTS-GGG--EEEEEEEEESS---HHHHHHHHHHHHHHSTT-SEEEEEE-TTSTTHHHHHHHHHHHTSEE-S-TT-TTEEEEEHHHHHTTTTPPTTTSSB---SS-TTTPSPSSPPPP-EEEEEETTEEEEEEPPPPPPPTT-EEEEEEETTTTEEEEEEE--TTSHHHHHHHHHHHTSHHHHHHS-----HHHHHHHHHHHHH-TTEEEEEEEETTEEEEEEEEEEGGGSHHHHHH----TT-EEEEEEE--GGG-SHHHHHHHHHHHHHHHHHH-TT--EEEE--BTTSTTHHHHHHHSS-EEEEEEE-SS-EEEEEEEEHHHHHHH----